Protein AF-0000000084576419 (afdb_homodimer)

Nearest PDB structures (foldseek):
  3lrx-assembly3_C  TM=3.810E-01  e=4.324E-01  Pyrococcus furiosus
  4z61-assembly1_A  TM=3.477E-01  e=2.524E-01  Daucus carota
  1fs2-assembly1_C  TM=5.404E-01  e=5.018E-02  Homo sapiens
  3lrx-assembly3_C  TM=4.026E-01  e=6.004E-01  Pyrococcus furiosus

Structure (mmCIF, N/CA/C/O backbone):
data_AF-0000000084576419-model_v1
#
loop_
_entity.id
_entity.type
_entity.pdbx_description
1 polymer 'F-box domain-containing protein'
#
loop_
_atom_site.group_PDB
_atom_site.id
_atom_site.type_symbol
_atom_site.label_atom_id
_atom_site.label_alt_id
_atom_site.label_comp_id
_atom_site.label_asym_id
_atom_site.label_entity_id
_atom_site.label_seq_id
_atom_site.pdbx_PDB_ins_code
_atom_site.Cartn_x
_atom_site.Cartn_y
_atom_site.Cartn_z
_atom_site.occupancy
_atom_site.B_iso_or_equiv
_atom_site.auth_seq_id
_atom_site.auth_comp_id
_atom_site.auth_asym_id
_atom_site.auth_atom_id
_atom_site.pdbx_PDB_model_num
ATOM 1 N N . MET A 1 1 ? -17.328 -4.621 9.688 1 38.22 1 MET A N 1
ATOM 2 C CA . MET A 1 1 ? -16.094 -3.848 9.555 1 38.22 1 MET A CA 1
ATOM 3 C C . MET A 1 1 ? -15.039 -4.633 8.773 1 38.22 1 MET A C 1
ATOM 5 O O . MET A 1 1 ? -14.773 -5.797 9.078 1 38.22 1 MET A O 1
ATOM 9 N N . MET A 1 2 ? -14.953 -4.379 7.578 1 54.22 2 MET A N 1
ATOM 10 C CA . MET A 1 2 ? -13.977 -5.129 6.793 1 54.22 2 MET A CA 1
ATOM 11 C C . MET A 1 2 ? -12.609 -5.109 7.465 1 54.22 2 MET A C 1
ATOM 13 O O . MET A 1 2 ? -12.117 -4.047 7.844 1 54.22 2 MET A O 1
ATOM 17 N N . ILE A 1 3 ? -12.352 -6.145 8.156 1 64.31 3 ILE A N 1
ATOM 18 C CA . ILE A 1 3 ? -11.07 -6.246 8.852 1 64.31 3 ILE A CA 1
ATOM 19 C C . ILE A 1 3 ? -9.93 -5.902 7.898 1 64.31 3 ILE A C 1
ATOM 21 O O . ILE A 1 3 ? -9.898 -6.387 6.762 1 64.31 3 ILE A O 1
ATOM 25 N N . GLY A 1 4 ? -9.242 -4.82 8.25 1 76.06 4 GLY A N 1
ATOM 26 C CA . GLY A 1 4 ? -8.086 -4.422 7.461 1 76.06 4 GLY A CA 1
ATOM 27 C C . GLY A 1 4 ? -7.07 -5.535 7.289 1 76.06 4 GLY A C 1
ATOM 28 O O . GLY A 1 4 ? -6.918 -6.387 8.172 1 76.06 4 GLY A O 1
ATOM 29 N N . PHE A 1 5 ? -6.543 -5.867 6.207 1 81.94 5 PHE A N 1
ATOM 30 C CA . PHE A 1 5 ? -5.559 -6.891 5.871 1 81.94 5 PHE A CA 1
ATOM 31 C C . PHE A 1 5 ? -4.473 -6.965 6.938 1 81.94 5 PHE A C 1
ATOM 33 O O . PHE A 1 5 ? -4.098 -8.055 7.375 1 81.94 5 PHE A O 1
ATOM 40 N N . LEU A 1 6 ? -4.02 -5.766 7.449 1 81.88 6 LEU A N 1
ATOM 41 C CA . LEU A 1 6 ? -2.918 -5.75 8.406 1 81.88 6 LEU A CA 1
ATOM 42 C C . LEU A 1 6 ? -3.412 -6.09 9.805 1 81.88 6 LEU A C 1
ATOM 44 O O . LEU A 1 6 ? -2.609 -6.316 10.711 1 81.88 6 LEU A O 1
ATOM 48 N N . ALA A 1 7 ? -4.754 -6.074 9.906 1 80.5 7 ALA A N 1
ATOM 49 C CA . ALA A 1 7 ? -5.324 -6.473 11.188 1 80.5 7 ALA A CA 1
ATOM 50 C C . ALA A 1 7 ? -5.34 -7.992 11.336 1 80.5 7 ALA A C 1
ATOM 52 O O . ALA A 1 7 ? -5.504 -8.516 12.438 1 80.5 7 ALA A O 1
ATOM 53 N N . LEU A 1 8 ? -5.195 -8.773 10.266 1 83.5 8 LEU A N 1
ATOM 54 C CA . LEU A 1 8 ? -5.141 -10.234 10.289 1 83.5 8 LEU A CA 1
ATOM 55 C C . LEU A 1 8 ? -3.822 -10.719 10.883 1 83.5 8 LEU A C 1
ATOM 57 O O . LEU A 1 8 ? -2.789 -10.062 10.734 1 83.5 8 LEU A O 1
ATOM 61 N N . PRO A 1 9 ? -3.971 -11.82 11.688 1 87.94 9 PRO A N 1
ATOM 62 C CA . PRO A 1 9 ? -2.719 -12.398 12.18 1 87.94 9 PRO A CA 1
ATOM 63 C C . PRO A 1 9 ? -1.703 -12.648 11.07 1 87.94 9 PRO A C 1
ATOM 65 O O . PRO A 1 9 ? -2.086 -12.906 9.922 1 87.94 9 PRO A O 1
ATOM 68 N N . VAL A 1 10 ? -0.407 -12.523 11.43 1 90.06 10 VAL A N 1
ATOM 69 C CA . VAL A 1 10 ? 0.683 -12.625 10.461 1 90.06 10 VAL A CA 1
ATOM 70 C C . VAL A 1 10 ? 0.643 -13.984 9.766 1 90.06 10 VAL A C 1
ATOM 72 O O . VAL A 1 10 ? 0.92 -14.086 8.57 1 90.06 10 VAL A O 1
ATOM 75 N N . GLU A 1 11 ? 0.285 -15.086 10.43 1 90.88 11 GLU A N 1
ATOM 76 C CA . GLU A 1 11 ? 0.257 -16.438 9.875 1 90.88 11 GLU A CA 1
ATOM 77 C C . GLU A 1 11 ? -0.718 -16.531 8.703 1 90.88 11 GLU A C 1
ATOM 79 O O . GLU A 1 11 ? -0.43 -17.188 7.699 1 90.88 11 GLU A O 1
ATOM 84 N N . LEU A 1 12 ? -1.815 -15.961 8.875 1 91.56 12 LEU A N 1
ATOM 85 C CA . LEU A 1 12 ? -2.814 -15.961 7.809 1 91.56 12 LEU A CA 1
ATOM 86 C C . LEU A 1 12 ? -2.359 -15.102 6.633 1 91.56 12 LEU A C 1
ATOM 88 O O . LEU A 1 12 ? -2.586 -15.453 5.473 1 91.56 12 LEU A O 1
ATOM 92 N N . ARG A 1 13 ? -1.719 -13.844 6.945 1 91 13 ARG A N 1
ATOM 93 C CA . ARG A 1 13 ? -1.237 -12.977 5.879 1 91 13 ARG A CA 1
ATOM 94 C C . ARG A 1 13 ? -0.204 -13.688 5.012 1 91 13 ARG A C 1
ATOM 96 O O . ARG A 1 13 ? -0.234 -13.586 3.785 1 91 13 ARG A O 1
ATOM 103 N N . LEU A 1 14 ? 0.625 -14.414 5.648 1 93.44 14 LEU A N 1
ATOM 104 C CA . LEU A 1 14 ? 1.636 -15.164 4.906 1 93.44 14 LEU A CA 1
ATOM 105 C C . LEU A 1 14 ? 0.986 -16.172 3.967 1 93.44 14 LEU A C 1
ATOM 107 O O . LEU A 1 14 ? 1.435 -16.344 2.832 1 93.44 14 LEU A O 1
ATOM 111 N N . HIS A 1 15 ? -0.087 -16.859 4.406 1 92.81 15 HIS A N 1
ATOM 112 C CA . HIS A 1 15 ? -0.816 -17.797 3.57 1 92.81 15 HIS A CA 1
ATOM 113 C C . HIS A 1 15 ? -1.45 -17.109 2.371 1 92.81 15 HIS A C 1
ATOM 115 O O . HIS A 1 15 ? -1.498 -17.672 1.275 1 92.81 15 HIS A O 1
ATOM 121 N N . ILE A 1 16 ? -1.924 -16.016 2.605 1 92.06 16 ILE A N 1
ATOM 122 C CA . ILE A 1 16 ? -2.535 -15.258 1.524 1 92.06 16 ILE A CA 1
ATOM 123 C C . ILE A 1 16 ? -1.481 -14.914 0.475 1 92.06 16 ILE A C 1
ATOM 125 O O . ILE A 1 16 ? -1.725 -15.047 -0.727 1 92.06 16 ILE A O 1
ATOM 129 N N . TYR A 1 17 ? -0.277 -14.391 0.999 1 93.94 17 TYR A N 1
ATOM 130 C CA . TYR A 1 17 ? 0.792 -14.102 0.049 1 93.94 17 TYR A CA 1
ATOM 131 C C . TYR A 1 17 ? 1.133 -15.336 -0.779 1 93.94 17 TYR A C 1
ATOM 133 O O . TYR A 1 17 ? 1.354 -15.234 -1.988 1 93.94 17 TYR A O 1
ATOM 141 N N . GLU A 1 18 ? 1.12 -16.453 -0.154 1 94.19 18 GLU A N 1
ATOM 142 C CA . GLU A 1 18 ? 1.39 -17.719 -0.843 1 94.19 18 GLU A CA 1
ATOM 143 C C . GLU A 1 18 ? 0.331 -18 -1.904 1 94.19 18 GLU A C 1
ATOM 145 O O . GLU A 1 18 ? 0.653 -18.453 -3.004 1 94.19 18 GLU A O 1
ATOM 150 N N . HIS A 1 19 ? -0.848 -17.828 -1.563 1 92.5 19 HIS A N 1
ATOM 151 C CA . HIS A 1 19 ? -1.946 -18.047 -2.496 1 92.5 19 HIS A CA 1
ATOM 152 C C . HIS A 1 19 ? -1.848 -17.109 -3.697 1 92.5 19 HIS A C 1
ATOM 154 O O . HIS A 1 19 ? -2.119 -17.516 -4.828 1 92.5 19 HIS A O 1
ATOM 160 N N . VAL A 1 20 ? -1.539 -15.883 -3.434 1 91.19 20 VAL A N 1
ATOM 161 C CA . VAL A 1 20 ? -1.366 -14.914 -4.516 1 91.19 20 VAL A CA 1
ATOM 162 C C . VAL A 1 20 ? -0.257 -15.383 -5.453 1 91.19 20 VAL A C 1
ATOM 164 O O . VAL A 1 20 ? -0.416 -15.352 -6.676 1 91.19 20 VAL A O 1
ATOM 167 N N . LEU A 1 21 ? 0.826 -15.781 -4.863 1 93.62 21 LEU A N 1
ATOM 168 C CA . LEU A 1 21 ? 1.936 -16.281 -5.668 1 93.62 21 LEU A CA 1
ATOM 169 C C . LEU A 1 21 ? 1.507 -17.469 -6.504 1 93.62 21 LEU A C 1
ATOM 171 O O . LEU A 1 21 ? 1.809 -17.547 -7.699 1 93.62 21 LEU A O 1
ATOM 175 N N . ALA A 1 22 ? 0.804 -18.406 -5.934 1 93.06 22 ALA A N 1
ATOM 176 C CA . ALA A 1 22 ? 0.341 -19.609 -6.625 1 93.06 22 ALA A CA 1
ATOM 177 C C . ALA A 1 22 ? -0.535 -19.25 -7.82 1 93.06 22 ALA A C 1
ATOM 179 O O . ALA A 1 22 ? -0.404 -19.844 -8.891 1 93.06 22 ALA A O 1
ATOM 180 N N . GLU A 1 23 ? -1.354 -18.344 -7.602 1 90.75 23 GLU A N 1
ATOM 181 C CA . GLU A 1 23 ? -2.23 -17.906 -8.68 1 90.75 23 GLU A CA 1
ATOM 182 C C . GLU A 1 23 ? -1.431 -17.312 -9.836 1 90.75 23 GLU A C 1
ATOM 184 O O . GLU A 1 23 ? -1.752 -17.531 -11 1 90.75 23 GLU A O 1
ATOM 189 N N . CYS A 1 24 ? -0.4 -16.578 -9.484 1 90.44 24 CYS A N 1
ATOM 190 C CA . CYS A 1 24 ? 0.416 -15.922 -10.5 1 90.44 24 CYS A CA 1
ATOM 191 C C . CYS A 1 24 ? 1.28 -16.938 -11.25 1 90.44 24 CYS A C 1
ATOM 193 O O . CYS A 1 24 ? 1.715 -16.672 -12.367 1 90.44 24 CYS A O 1
ATOM 195 N N . GLN A 1 25 ? 1.458 -18.047 -10.625 1 91.81 25 GLN A N 1
ATOM 196 C CA . GLN A 1 25 ? 2.311 -19.078 -11.219 1 91.81 25 GLN A CA 1
ATOM 197 C C . GLN A 1 25 ? 1.509 -20 -12.125 1 91.81 25 GLN A C 1
ATOM 199 O O . GLN A 1 25 ? 2.078 -20.844 -12.82 1 91.81 25 GLN A O 1
ATOM 204 N N . THR A 1 26 ? 0.28 -19.906 -12.102 1 89.94 26 THR A N 1
ATOM 205 C CA . THR A 1 26 ? -0.563 -20.812 -12.852 1 89.94 26 THR A CA 1
ATOM 206 C C . THR A 1 26 ? -0.332 -20.656 -14.352 1 89.94 26 THR A C 1
ATOM 208 O O . THR A 1 26 ? -0.32 -19.547 -14.867 1 89.94 26 THR A O 1
ATOM 211 N N . VAL A 1 27 ? -0.046 -21.797 -15.055 1 90.25 27 VAL A N 1
ATOM 212 C CA . VAL A 1 27 ? 0.16 -21.797 -16.5 1 90.25 27 VAL A CA 1
ATOM 213 C C . VAL A 1 27 ? -1.171 -22.031 -17.203 1 90.25 27 VAL A C 1
ATOM 215 O O . VAL A 1 27 ? -1.899 -22.969 -16.875 1 90.25 27 VAL A O 1
ATOM 218 N N . ARG A 1 28 ? -1.479 -21.141 -18.078 1 81.94 28 ARG A N 1
ATOM 219 C CA . ARG A 1 28 ? -2.68 -21.281 -18.906 1 81.94 28 ARG A CA 1
ATOM 220 C C . ARG A 1 28 ? -2.324 -21.375 -20.375 1 81.94 28 ARG A C 1
ATOM 222 O O . ARG A 1 28 ? -1.687 -20.469 -20.922 1 81.94 28 ARG A O 1
ATOM 229 N N . ARG A 1 29 ? -2.686 -22.453 -21.062 1 80 29 ARG A N 1
ATOM 230 C CA . ARG A 1 29 ? -2.459 -22.656 -22.5 1 80 29 ARG A CA 1
ATOM 231 C C . ARG A 1 29 ? -0.977 -22.562 -22.828 1 80 29 ARG A C 1
ATOM 233 O O . ARG A 1 29 ? -0.596 -21.875 -23.781 1 80 29 ARG A O 1
ATOM 240 N N . ARG A 1 30 ? -0.168 -23.016 -21.969 1 81.06 30 ARG A N 1
ATOM 241 C CA . ARG A 1 30 ? 1.275 -23.141 -22.156 1 81.06 30 ARG A CA 1
ATOM 242 C C . ARG A 1 30 ? 1.929 -21.75 -22.219 1 81.06 30 ARG A C 1
ATOM 244 O O . ARG A 1 30 ? 3.006 -21.609 -22.797 1 81.06 30 ARG A O 1
ATOM 251 N N . THR A 1 31 ? 1.166 -20.766 -21.703 1 88.88 31 THR A N 1
ATOM 252 C CA . THR A 1 31 ? 1.735 -19.422 -21.688 1 88.88 31 THR A CA 1
ATOM 253 C C . THR A 1 31 ? 2.523 -19.172 -20.406 1 88.88 31 THR A C 1
ATOM 255 O O . THR A 1 31 ? 2.041 -19.469 -19.312 1 88.88 31 THR A O 1
ATOM 258 N N . GLN A 1 32 ? 3.652 -18.75 -20.609 1 93.62 32 GLN A N 1
ATOM 259 C CA . GLN A 1 32 ? 4.516 -18.469 -19.469 1 93.62 32 GLN A CA 1
ATOM 260 C C . GLN A 1 32 ? 3.953 -17.328 -18.625 1 93.62 32 GLN A C 1
ATOM 262 O O . GLN A 1 32 ? 3.619 -16.266 -19.156 1 93.62 32 GLN A O 1
ATOM 267 N N . PRO A 1 33 ? 3.834 -17.562 -17.312 1 93.31 33 PRO A N 1
ATOM 268 C CA . PRO A 1 33 ? 3.359 -16.484 -16.438 1 93.31 33 PRO A CA 1
ATOM 269 C C . PRO A 1 33 ? 4.324 -15.297 -16.375 1 93.31 33 PRO A C 1
ATOM 271 O O . PRO A 1 33 ? 5.516 -15.461 -16.641 1 93.31 33 PRO A O 1
ATOM 274 N N . SER A 1 34 ? 3.857 -14.133 -16.062 1 93.19 34 SER A N 1
ATOM 275 C CA . SER A 1 34 ? 4.676 -12.938 -15.906 1 93.19 34 SER A CA 1
ATOM 276 C C . SER A 1 34 ? 5.055 -12.719 -14.445 1 93.19 34 SER A C 1
ATOM 278 O O . SER A 1 34 ? 4.738 -13.539 -13.586 1 93.19 34 SER A O 1
ATOM 280 N N . ASN A 1 35 ? 5.785 -11.688 -14.203 1 93.38 35 ASN A N 1
ATOM 281 C CA . ASN A 1 35 ? 6.195 -11.328 -12.852 1 93.38 35 ASN A CA 1
ATOM 282 C C . ASN A 1 35 ? 5.203 -10.367 -12.195 1 93.38 35 ASN A C 1
ATOM 284 O O . ASN A 1 35 ? 5.594 -9.477 -11.445 1 93.38 35 ASN A O 1
ATOM 288 N N . ALA A 1 36 ? 3.936 -10.516 -12.484 1 89.94 36 ALA A N 1
ATOM 289 C CA . ALA A 1 36 ? 2.891 -9.625 -11.977 1 89.94 36 ALA A CA 1
ATOM 290 C C . ALA A 1 36 ? 2.838 -9.672 -10.445 1 89.94 36 ALA A C 1
ATOM 292 O O . ALA A 1 36 ? 2.436 -8.695 -9.812 1 89.94 36 ALA A O 1
ATOM 293 N N . HIS A 1 37 ? 3.318 -10.742 -9.875 1 90.62 37 HIS A N 1
ATOM 294 C CA . HIS A 1 37 ? 3.297 -10.906 -8.43 1 90.62 37 HIS A CA 1
ATOM 295 C C . HIS A 1 37 ? 4.215 -9.906 -7.742 1 90.62 37 HIS A C 1
ATOM 297 O O . HIS A 1 37 ? 4.062 -9.633 -6.551 1 90.62 37 HIS A O 1
ATOM 303 N N . LEU A 1 38 ? 5.133 -9.344 -8.461 1 91.81 38 LEU A N 1
ATOM 304 C CA . LEU A 1 38 ? 6.086 -8.414 -7.863 1 91.81 38 LEU A CA 1
ATOM 305 C C . LEU A 1 38 ? 5.52 -7 -7.84 1 91.81 38 LEU A C 1
ATOM 307 O O . LEU A 1 38 ? 6.086 -6.109 -7.199 1 91.81 38 LEU A O 1
ATOM 311 N N . ARG A 1 39 ? 4.422 -6.781 -8.531 1 88.62 39 ARG A N 1
ATOM 312 C CA . ARG A 1 39 ? 3.836 -5.449 -8.633 1 88.62 39 ARG A CA 1
ATOM 313 C C . ARG A 1 39 ? 3.51 -4.891 -7.25 1 88.62 39 ARG A C 1
ATOM 315 O O . ARG A 1 39 ? 3.662 -3.689 -7.008 1 88.62 39 ARG A O 1
ATOM 322 N N . LEU A 1 40 ? 3.049 -5.711 -6.398 1 88.38 40 LEU A N 1
ATOM 323 C CA . LEU A 1 40 ? 2.717 -5.293 -5.043 1 88.38 40 LEU A CA 1
ATOM 324 C C . LEU A 1 40 ? 3.934 -4.703 -4.34 1 88.38 40 LEU A C 1
ATOM 326 O O . LEU A 1 40 ? 3.842 -3.645 -3.713 1 88.38 40 LEU A O 1
ATOM 330 N N . LEU A 1 41 ? 5.012 -5.375 -4.461 1 90.38 41 LEU A N 1
ATOM 331 C CA . LEU A 1 41 ? 6.238 -4.914 -3.82 1 90.38 41 LEU A CA 1
ATOM 332 C C . LEU A 1 41 ? 6.723 -3.607 -4.441 1 90.38 41 LEU A C 1
ATOM 334 O O . LEU A 1 41 ? 7.152 -2.699 -3.729 1 90.38 41 LEU A O 1
ATOM 338 N N . HIS A 1 42 ? 6.582 -3.512 -5.734 1 90.31 42 HIS A N 1
ATOM 339 C CA . HIS A 1 42 ? 7 -2.303 -6.434 1 90.31 42 HIS A CA 1
ATOM 340 C C . HIS A 1 42 ? 6.152 -1.104 -6.02 1 90.31 42 HIS A C 1
ATOM 342 O O . HIS A 1 42 ? 6.676 -0.002 -5.836 1 90.31 42 HIS A O 1
ATOM 348 N N . THR A 1 43 ? 4.91 -1.338 -5.922 1 89.12 43 THR A N 1
ATOM 349 C CA . THR A 1 43 ? 4.004 -0.274 -5.504 1 89.12 43 THR A CA 1
ATOM 350 C C . THR A 1 43 ? 4.371 0.235 -4.113 1 89.12 43 THR A C 1
ATOM 352 O O . THR A 1 43 ? 4.449 1.444 -3.889 1 89.12 43 THR A O 1
ATOM 355 N N . CYS A 1 44 ? 4.57 -0.656 -3.178 1 90.81 44 CYS A N 1
ATOM 356 C CA . CYS A 1 44 ? 4.941 -0.281 -1.816 1 90.81 44 CYS A CA 1
ATOM 357 C C . CYS A 1 44 ? 6.258 0.488 -1.801 1 90.81 44 CYS A C 1
ATOM 359 O O . CYS A 1 44 ? 6.379 1.502 -1.11 1 90.81 44 CYS A O 1
ATOM 361 N N . LYS A 1 45 ? 7.164 0.071 -2.609 1 90.88 45 LYS A N 1
ATOM 362 C CA . LYS A 1 45 ? 8.461 0.734 -2.674 1 90.88 45 LYS A CA 1
ATOM 363 C C . LYS A 1 45 ? 8.336 2.135 -3.264 1 90.88 45 LYS A C 1
ATOM 365 O O . LYS A 1 45 ? 8.961 3.078 -2.777 1 90.88 45 LYS A O 1
ATOM 370 N N . GLN A 1 46 ? 7.57 2.217 -4.266 1 90.5 46 GLN A N 1
ATOM 371 C CA . GLN A 1 46 ? 7.379 3.51 -4.914 1 90.5 46 GLN A CA 1
ATOM 372 C C . GLN A 1 46 ? 6.699 4.5 -3.971 1 90.5 46 GLN A C 1
ATOM 374 O O . GLN A 1 46 ? 7.094 5.668 -3.9 1 90.5 46 GLN A O 1
ATOM 379 N N . ILE A 1 47 ? 5.699 4.09 -3.318 1 90.5 47 ILE A N 1
ATOM 380 C CA . ILE A 1 47 ? 4.996 4.949 -2.375 1 90.5 47 ILE A CA 1
ATOM 381 C C . ILE A 1 47 ? 5.957 5.41 -1.279 1 90.5 47 ILE A C 1
ATOM 383 O O . ILE A 1 47 ? 5.984 6.59 -0.923 1 90.5 47 ILE A O 1
ATOM 387 N N . GLU A 1 48 ? 6.727 4.551 -0.769 1 90.88 48 GLU A N 1
ATOM 388 C CA . GLU A 1 48 ? 7.691 4.906 0.267 1 90.88 48 GLU A CA 1
ATOM 389 C C . GLU A 1 48 ? 8.703 5.926 -0.248 1 90.88 48 GLU A C 1
ATOM 391 O O . GLU A 1 48 ? 9.047 6.875 0.458 1 90.88 48 GLU A O 1
ATOM 396 N N . ARG A 1 49 ? 9.109 5.73 -1.46 1 91 49 ARG A N 1
ATOM 397 C CA . ARG A 1 49 ? 10.109 6.609 -2.051 1 91 49 ARG A CA 1
ATOM 398 C C . ARG A 1 49 ? 9.531 8 -2.307 1 91 49 ARG A C 1
ATOM 400 O O . ARG A 1 49 ? 10.219 9.008 -2.113 1 91 49 ARG A O 1
ATOM 407 N N . GLU A 1 50 ? 8.305 8.055 -2.734 1 92.88 50 GLU A N 1
ATOM 408 C CA . GLU A 1 50 ? 7.68 9.328 -3.088 1 92.88 50 GLU A CA 1
ATOM 409 C C . GLU A 1 50 ? 7.133 10.039 -1.854 1 92.88 50 GLU A C 1
ATOM 411 O O . GLU A 1 50 ? 7.363 11.234 -1.669 1 92.88 50 GLU A O 1
ATOM 416 N N . ALA A 1 51 ? 6.375 9.391 -1.01 1 93.12 51 ALA A N 1
ATOM 417 C CA . ALA A 1 51 ? 5.68 9.977 0.131 1 93.12 51 ALA A CA 1
ATOM 418 C C . ALA A 1 51 ? 6.621 10.148 1.32 1 93.12 51 ALA A C 1
ATOM 420 O O . ALA A 1 51 ? 6.414 11.023 2.164 1 93.12 51 ALA A O 1
ATOM 421 N N . GLY A 1 52 ? 7.66 9.312 1.415 1 93.19 52 GLY A N 1
ATOM 422 C CA . GLY A 1 52 ? 8.562 9.297 2.555 1 93.19 52 GLY A CA 1
ATOM 423 C C . GLY A 1 52 ? 9.133 10.664 2.879 1 93.19 52 GLY A C 1
ATOM 424 O O . GLY A 1 52 ? 8.898 11.203 3.965 1 93.19 52 GLY A O 1
ATOM 425 N N . PRO A 1 53 ? 9.812 11.258 1.938 1 93.12 53 PRO A N 1
ATOM 426 C CA . PRO A 1 53 ? 10.414 12.562 2.189 1 93.12 53 PRO A CA 1
ATOM 427 C C . PRO A 1 53 ? 9.383 13.625 2.57 1 93.12 53 PRO A C 1
ATOM 429 O O . PRO A 1 53 ? 9.695 14.555 3.32 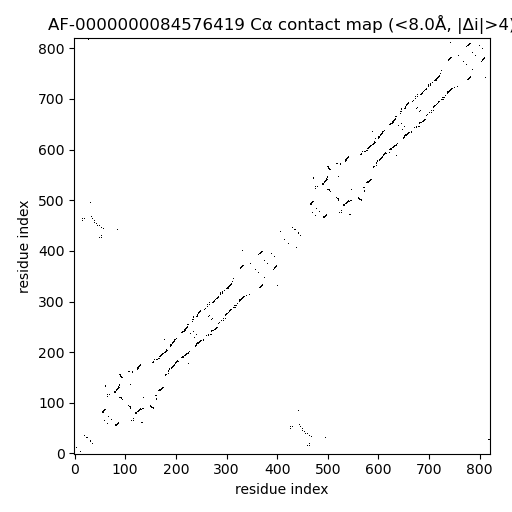1 93.12 53 PRO A O 1
ATOM 432 N N . ILE A 1 54 ? 8.18 13.586 2.104 1 94.38 54 ILE A N 1
ATOM 433 C CA . ILE A 1 54 ? 7.133 14.57 2.371 1 94.38 54 ILE A CA 1
ATOM 434 C C . ILE A 1 54 ? 6.539 14.328 3.756 1 94.38 54 ILE A C 1
ATOM 436 O O . ILE A 1 54 ? 6.449 15.242 4.57 1 94.38 54 ILE A O 1
ATOM 440 N N . LEU A 1 55 ? 6.191 13.109 4.051 1 93.88 55 LEU A N 1
ATOM 441 C CA . LEU A 1 55 ? 5.477 12.781 5.281 1 93.88 55 LEU A CA 1
ATOM 442 C C . LEU A 1 55 ? 6.414 12.828 6.48 1 93.88 55 LEU A C 1
ATOM 444 O O . LEU A 1 55 ? 5.977 13.094 7.605 1 93.88 55 LEU A O 1
ATOM 448 N N . LYS A 1 56 ? 7.691 12.648 6.254 1 93.56 56 LYS A N 1
ATOM 449 C CA . LYS A 1 56 ? 8.656 12.609 7.348 1 93.56 56 LYS A CA 1
ATOM 450 C C . LYS A 1 56 ? 9.109 14.016 7.73 1 93.56 56 LYS A C 1
ATOM 452 O O . LYS A 1 56 ? 9.82 14.195 8.719 1 93.56 56 LYS A O 1
ATOM 457 N N . ARG A 1 57 ? 8.648 15.008 7 1 94.94 57 ARG A N 1
ATOM 458 C CA . ARG A 1 57 ? 8.953 16.406 7.32 1 94.94 57 ARG A CA 1
ATOM 459 C C . ARG A 1 57 ? 8.219 16.844 8.578 1 94.94 57 ARG A C 1
ATOM 461 O O . ARG A 1 57 ? 8.555 17.875 9.164 1 94.94 57 ARG A O 1
ATOM 468 N N . TYR A 1 58 ? 7.316 16.141 9 1 96 58 TYR A N 1
ATOM 469 C CA . TYR A 1 58 ? 6.469 16.5 10.133 1 96 58 TYR A CA 1
ATOM 470 C C . TYR A 1 58 ? 6.477 15.398 11.188 1 96 58 TYR A C 1
ATOM 472 O O . TYR A 1 58 ? 6.488 14.211 10.852 1 96 58 TYR A O 1
ATOM 480 N N . ILE A 1 59 ? 6.453 15.758 12.461 1 95.81 59 ILE A N 1
ATOM 481 C CA . ILE A 1 59 ? 6.367 14.789 13.547 1 95.81 59 ILE A CA 1
ATOM 482 C C . ILE A 1 59 ? 5.555 15.375 14.703 1 95.81 59 ILE A C 1
ATOM 484 O O . ILE A 1 59 ? 5.543 16.594 14.906 1 95.81 59 ILE A O 1
ATOM 488 N N . SER A 1 60 ? 4.793 14.602 15.32 1 96.56 60 SER A N 1
ATOM 489 C CA . SER A 1 60 ? 4.039 14.969 16.516 1 96.56 60 SER A CA 1
ATOM 490 C C . SER A 1 60 ? 4.484 14.148 17.719 1 96.56 60 SER A C 1
ATOM 492 O O . SER A 1 60 ? 4.371 12.922 17.719 1 96.56 60 SER A O 1
ATOM 494 N N . LEU A 1 61 ? 5.027 14.781 18.719 1 95.69 61 LEU A N 1
ATOM 495 C CA . LEU A 1 61 ? 5.488 14.125 19.938 1 95.69 61 LEU A CA 1
ATOM 496 C C . LEU A 1 61 ? 4.555 14.43 21.109 1 95.69 61 LEU A C 1
ATOM 498 O O . LEU A 1 61 ? 4.664 15.492 21.734 1 95.69 61 LEU A O 1
ATOM 502 N N . LEU A 1 62 ? 3.74 13.516 21.5 1 92.38 62 LEU A N 1
ATOM 503 C CA . LEU A 1 62 ? 2.639 13.727 22.422 1 92.38 62 LEU A CA 1
ATOM 504 C C . LEU A 1 62 ? 3.109 13.57 23.875 1 92.38 62 LEU A C 1
ATOM 506 O O . LEU A 1 62 ? 2.539 14.18 24.781 1 92.38 62 LEU A O 1
ATOM 510 N N . HIS A 1 63 ? 4.066 12.672 24.125 1 91.06 63 HIS A N 1
ATOM 511 C CA . HIS A 1 63 ? 4.516 12.398 25.484 1 91.06 63 HIS A CA 1
ATOM 512 C C . HIS A 1 63 ? 5.969 11.93 25.484 1 91.06 63 HIS A C 1
ATOM 514 O O . HIS A 1 63 ? 6.562 11.703 24.438 1 91.06 63 HIS A O 1
ATOM 520 N N . GLU A 1 64 ? 6.445 11.773 26.672 1 90.69 64 GLU A N 1
ATOM 521 C CA . GLU A 1 64 ? 7.867 11.516 26.875 1 90.69 64 GLU A CA 1
ATOM 522 C C . GLU A 1 64 ? 8.281 10.188 26.25 1 90.69 64 GLU A C 1
ATOM 524 O O . GLU A 1 64 ? 9.391 10.055 25.734 1 90.69 64 GLU A O 1
ATOM 529 N N . HIS A 1 65 ? 7.43 9.211 26.328 1 89.25 65 HIS A N 1
ATOM 530 C CA . HIS A 1 65 ? 7.766 7.914 25.766 1 89.25 65 HIS A CA 1
ATOM 531 C C . HIS A 1 65 ? 8.047 8.023 24.266 1 89.25 65 HIS A C 1
ATOM 533 O O . HIS A 1 65 ? 8.969 7.383 23.75 1 89.25 65 HIS A O 1
ATOM 539 N N . GLN A 1 66 ? 7.277 8.742 23.578 1 90.5 66 GLN A N 1
ATOM 540 C CA . GLN A 1 66 ? 7.484 8.945 22.141 1 90.5 66 GLN A CA 1
ATOM 541 C C . GLN A 1 66 ? 8.797 9.672 21.875 1 90.5 66 GLN A C 1
ATOM 543 O O . GLN A 1 66 ? 9.516 9.336 20.938 1 90.5 66 GLN A O 1
ATOM 548 N N . ILE A 1 67 ? 9.047 10.617 22.688 1 92.94 67 ILE A N 1
ATOM 549 C CA . ILE A 1 67 ? 10.281 11.375 22.562 1 92.94 67 ILE A CA 1
ATOM 550 C C . ILE A 1 67 ? 11.477 10.438 22.734 1 92.94 67 ILE A C 1
ATOM 552 O O . ILE A 1 67 ? 12.391 10.422 21.891 1 92.94 67 ILE A O 1
ATOM 556 N N . GLN A 1 68 ? 11.422 9.609 23.688 1 90.81 68 GLN A N 1
ATOM 557 C CA . GLN A 1 68 ? 12.523 8.688 23.969 1 90.81 68 GLN A CA 1
ATOM 558 C C . GLN A 1 68 ? 12.672 7.66 22.844 1 90.81 68 GLN A C 1
ATOM 560 O O . GLN A 1 68 ? 13.789 7.328 22.453 1 90.81 68 GLN A O 1
ATOM 565 N N . THR A 1 69 ? 11.562 7.191 22.469 1 91 69 THR A N 1
ATOM 566 C CA . THR A 1 69 ? 11.594 6.211 21.391 1 91 69 THR A CA 1
ATOM 567 C C . THR A 1 69 ? 12.219 6.82 20.141 1 91 69 THR A C 1
ATOM 569 O O . THR A 1 69 ? 13.016 6.172 19.453 1 91 69 THR A O 1
ATOM 572 N N . LEU A 1 70 ? 11.812 8 19.812 1 91.75 70 LEU A N 1
ATOM 573 C CA . LEU A 1 70 ? 12.359 8.695 18.656 1 91.75 70 LEU A CA 1
ATOM 574 C C . LEU A 1 70 ? 13.875 8.852 18.781 1 91.75 70 LEU A C 1
ATOM 576 O O . LEU A 1 70 ? 14.609 8.656 17.812 1 91.75 70 LEU A O 1
ATOM 580 N N . LEU A 1 71 ? 14.305 9.211 19.922 1 92.62 71 LEU A N 1
ATOM 581 C CA . LEU A 1 71 ? 15.727 9.438 20.156 1 92.62 71 LEU A CA 1
ATOM 582 C C . LEU A 1 71 ? 16.5 8.133 20.094 1 92.62 71 LEU A C 1
ATOM 584 O O . LEU A 1 71 ? 17.641 8.102 19.625 1 92.62 71 LEU A O 1
ATOM 588 N N . LEU A 1 72 ? 15.914 7.09 20.531 1 91.06 72 LEU A N 1
ATOM 589 C CA . LEU A 1 72 ? 16.578 5.789 20.562 1 91.06 72 LEU A CA 1
ATOM 590 C C . LEU A 1 72 ? 16.594 5.164 19.172 1 91.06 72 LEU A C 1
ATOM 592 O O . LEU A 1 72 ? 17.609 4.574 18.766 1 91.06 72 LEU A O 1
ATOM 596 N N . ARG A 1 73 ? 15.523 5.32 18.484 1 85.81 73 ARG A N 1
ATOM 597 C CA . ARG A 1 73 ? 15.367 4.566 17.25 1 85.81 73 ARG A CA 1
ATOM 598 C C . ARG A 1 73 ? 15.586 5.457 16.031 1 85.81 73 ARG A C 1
ATOM 600 O O . ARG A 1 73 ? 15.812 4.965 14.922 1 85.81 73 ARG A O 1
ATOM 607 N N . GLY A 1 74 ? 15.445 6.684 16.266 1 83.19 74 GLY A N 1
ATOM 608 C CA . GLY A 1 74 ? 15.5 7.59 15.133 1 83.19 74 GLY A CA 1
ATOM 609 C C . GLY A 1 74 ? 16.922 7.836 14.641 1 83.19 74 GLY A C 1
ATOM 610 O O . GLY A 1 74 ? 17.828 8.07 15.438 1 83.19 74 GLY A O 1
ATOM 611 N N . HIS A 1 75 ? 17.078 7.652 13.336 1 84.88 75 HIS A N 1
ATOM 612 C CA . HIS A 1 75 ? 18.359 8.008 12.719 1 84.88 75 HIS A CA 1
ATOM 613 C C . HIS A 1 75 ? 18.531 9.523 12.641 1 84.88 75 HIS A C 1
ATOM 615 O O . HIS A 1 75 ? 17.547 10.25 12.469 1 84.88 75 HIS A O 1
ATOM 621 N N . HIS A 1 76 ? 19.703 9.969 12.711 1 87.31 76 HIS A N 1
ATOM 622 C CA . HIS A 1 76 ? 20.031 11.391 12.688 1 87.31 76 HIS A CA 1
ATOM 623 C C . HIS A 1 76 ? 19.562 12.047 11.398 1 87.31 76 HIS A C 1
ATOM 625 O O . HIS A 1 76 ? 19.062 13.18 11.414 1 87.31 76 HIS A O 1
ATOM 631 N N . SER A 1 77 ? 19.625 11.273 10.43 1 88.5 77 SER A N 1
ATOM 632 C CA . SER A 1 77 ? 19.25 11.836 9.133 1 88.5 77 SER A CA 1
ATOM 633 C C . SER A 1 77 ? 17.75 12.109 9.055 1 88.5 77 SER A C 1
ATOM 635 O O . SER A 1 77 ? 17.328 13.07 8.414 1 88.5 77 SER A O 1
ATOM 637 N N . VAL A 1 78 ? 17 11.297 9.781 1 86.19 78 VAL A N 1
ATOM 638 C CA . VAL A 1 78 ? 15.555 11.453 9.766 1 86.19 78 VAL A CA 1
ATOM 639 C C . VAL A 1 78 ? 15.164 12.688 10.57 1 86.19 78 VAL A C 1
ATOM 641 O O . VAL A 1 78 ? 14.352 13.5 10.117 1 86.19 78 VAL A O 1
ATOM 644 N N . LEU A 1 79 ? 15.75 12.875 11.672 1 92.5 79 LEU A N 1
ATOM 645 C CA . LEU A 1 79 ? 15.43 14 12.547 1 92.5 79 LEU A CA 1
ATOM 646 C C . LEU A 1 79 ? 15.867 15.312 11.906 1 92.5 79 LEU A C 1
ATOM 648 O O . LEU A 1 79 ? 15.195 16.344 12.062 1 92.5 79 LEU A O 1
ATOM 652 N N . ALA A 1 80 ? 16.953 15.242 11.141 1 94.19 80 ALA A N 1
ATOM 653 C CA . ALA A 1 80 ? 17.5 16.453 10.508 1 94.19 80 ALA A CA 1
ATOM 654 C C . ALA A 1 80 ? 16.562 16.953 9.414 1 94.19 80 ALA A C 1
ATOM 656 O O . ALA A 1 80 ? 16.625 18.125 9.031 1 94.19 80 ALA A O 1
ATOM 657 N N . ARG A 1 81 ? 15.664 16.125 8.992 1 92.88 81 ARG A N 1
ATOM 658 C CA . ARG A 1 81 ? 14.797 16.5 7.879 1 92.88 81 ARG A CA 1
ATOM 659 C C . ARG A 1 81 ? 13.469 17.047 8.383 1 92.88 81 ARG A C 1
ATOM 661 O O . ARG A 1 81 ? 12.672 17.578 7.598 1 92.88 81 ARG A O 1
ATOM 668 N N . VAL A 1 82 ? 13.195 16.984 9.656 1 95.81 82 VAL A N 1
ATOM 669 C CA . VAL A 1 82 ? 11.93 17.453 10.211 1 95.81 82 VAL A CA 1
ATOM 670 C C . VAL A 1 82 ? 11.852 18.969 10.133 1 95.81 82 VAL A C 1
ATOM 672 O O . VAL A 1 82 ? 12.711 19.672 10.672 1 95.81 82 VAL A O 1
ATOM 675 N N . GLU A 1 83 ? 10.844 19.469 9.461 1 97 83 GLU A N 1
ATOM 676 C CA . GLU A 1 83 ? 10.648 20.906 9.289 1 97 83 GLU A CA 1
ATOM 677 C C . GLU A 1 83 ? 9.516 21.422 10.164 1 97 83 GLU A C 1
ATOM 679 O O . GLU A 1 83 ? 9.453 22.609 10.484 1 97 83 GLU A O 1
ATOM 684 N N . TRP A 1 84 ? 8.586 20.578 10.516 1 97.25 84 TRP A N 1
ATOM 685 C CA . TRP A 1 84 ? 7.398 20.906 11.297 1 97.25 84 TRP A CA 1
ATOM 686 C C . TRP A 1 84 ? 7.227 19.938 12.461 1 97.25 84 TRP A C 1
ATOM 688 O O . TRP A 1 84 ? 7.23 18.719 12.266 1 97.25 84 TRP A O 1
ATOM 698 N N . ALA A 1 85 ? 7.062 20.438 13.625 1 97.75 85 ALA A N 1
ATOM 699 C CA . ALA A 1 85 ? 6.91 19.562 14.789 1 97.75 85 ALA A CA 1
ATOM 700 C C . ALA A 1 85 ? 5.777 20.047 15.688 1 97.75 85 ALA A C 1
ATOM 702 O O . ALA A 1 85 ? 5.605 21.25 15.891 1 97.75 85 ALA A O 1
ATOM 703 N N . ASP A 1 86 ? 4.926 19.219 16.047 1 97.5 86 ASP A N 1
ATOM 704 C CA . ASP A 1 86 ? 3.998 19.406 17.156 1 97.5 86 ASP A CA 1
ATOM 705 C C . ASP A 1 86 ? 4.512 18.719 18.422 1 97.5 86 ASP A C 1
ATOM 707 O O . ASP A 1 86 ? 4.848 17.531 18.406 1 97.5 86 ASP A O 1
ATOM 711 N N . VAL A 1 87 ? 4.605 19.453 19.531 1 96.94 87 VAL A N 1
ATOM 712 C CA . VAL A 1 87 ? 5.195 18.859 20.719 1 96.94 87 VAL A CA 1
ATOM 713 C C . VAL A 1 87 ? 4.355 19.219 21.938 1 96.94 87 VAL A C 1
ATOM 715 O O . VAL A 1 87 ? 3.66 20.234 21.953 1 96.94 87 VAL A O 1
ATOM 718 N N . ALA A 1 88 ? 4.383 18.328 22.875 1 95.06 88 ALA A N 1
ATOM 719 C CA . ALA A 1 88 ? 3.865 18.625 24.219 1 95.06 88 ALA A CA 1
ATOM 720 C C . ALA A 1 88 ? 4.996 18.953 25.188 1 95.06 88 ALA A C 1
ATOM 722 O O . ALA A 1 88 ? 5.859 18.125 25.453 1 95.06 88 ALA A O 1
ATOM 723 N N . ASN A 1 89 ? 4.996 20.141 25.688 1 93.81 89 ASN A N 1
ATOM 724 C CA . ASN A 1 89 ? 6.098 20.625 26.516 1 93.81 89 ASN A CA 1
ATOM 725 C C . ASN A 1 89 ? 5.785 20.484 28 1 93.81 89 ASN A C 1
ATOM 727 O O . ASN A 1 89 ? 4.828 21.078 28.5 1 93.81 89 ASN A O 1
ATOM 731 N N . ASP A 1 90 ? 6.535 19.75 28.703 1 89.38 90 ASP A N 1
ATOM 732 C CA . ASP A 1 90 ? 6.406 19.578 30.141 1 89.38 90 ASP A CA 1
ATOM 733 C C . ASP A 1 90 ? 6.715 20.875 30.875 1 89.38 90 ASP A C 1
ATOM 735 O O . ASP A 1 90 ? 6.066 21.188 31.875 1 89.38 90 ASP A O 1
ATOM 739 N N . GLY A 1 91 ? 7.594 21.703 30.438 1 90.06 91 GLY A N 1
ATOM 740 C CA . GLY A 1 91 ? 7.891 23.031 30.953 1 90.06 91 GLY A CA 1
ATOM 741 C C . GLY A 1 91 ? 8.758 23.016 32.188 1 90.06 91 GLY A C 1
ATOM 742 O O . GLY A 1 91 ? 9.211 24.062 32.656 1 90.06 91 GLY A O 1
ATOM 743 N N . ARG A 1 92 ? 9.078 21.812 32.875 1 89.06 92 ARG A N 1
ATOM 744 C CA . ARG A 1 92 ? 9.82 21.734 34.125 1 89.06 92 ARG A CA 1
ATOM 745 C C . ARG A 1 92 ? 11.32 21.656 33.875 1 89.06 92 ARG A C 1
ATOM 747 O O . ARG A 1 92 ? 11.758 20.984 32.938 1 89.06 92 ARG A O 1
ATOM 754 N N . VAL A 1 93 ? 11.984 22.422 34.688 1 89.31 93 VAL A N 1
ATOM 755 C CA . VAL A 1 93 ? 13.438 22.438 34.594 1 89.31 93 VAL A CA 1
ATOM 756 C C . VAL A 1 93 ? 14.031 22.297 36 1 89.31 93 VAL A C 1
ATOM 758 O O . VAL A 1 93 ? 13.406 22.688 37 1 89.31 93 VAL A O 1
ATOM 761 N N . PHE A 1 94 ? 15.227 21.719 36.094 1 85.94 94 PHE A N 1
ATOM 762 C CA . PHE A 1 94 ? 15.984 21.672 37.344 1 85.94 94 PHE A CA 1
ATOM 763 C C . PHE A 1 94 ? 16.891 22.891 37.469 1 85.94 94 PHE A C 1
ATOM 765 O O . PHE A 1 94 ? 17.719 23.156 36.562 1 85.94 94 PHE A O 1
ATOM 772 N N . HIS A 1 95 ? 16.594 23.703 38.625 1 80.38 95 HIS A N 1
ATOM 773 C CA . HIS A 1 95 ? 17.422 24.875 38.875 1 80.38 95 HIS A CA 1
ATOM 774 C C . HIS A 1 95 ? 18.672 24.516 39.688 1 80.38 95 HIS A C 1
ATOM 776 O O . HIS A 1 95 ? 18.609 23.641 40.562 1 80.38 95 HIS A O 1
ATOM 782 N N . LYS A 1 96 ? 19.75 24.859 39.375 1 65.38 96 LYS A N 1
ATOM 783 C CA . LYS A 1 96 ? 20.891 24.625 40.25 1 65.38 96 LYS A CA 1
ATOM 784 C C . LYS A 1 96 ? 20.875 25.594 41.438 1 65.38 96 LYS A C 1
ATOM 786 O O . LYS A 1 96 ? 20.578 26.781 41.281 1 65.38 96 LYS A O 1
ATOM 791 N N . GLY A 1 97 ? 20.719 25.188 42.656 1 54.59 97 GLY A N 1
ATOM 792 C CA . GLY A 1 97 ? 20.797 25.938 43.906 1 54.59 97 GLY A CA 1
ATOM 793 C C . GLY A 1 97 ? 21.969 26.906 43.969 1 54.59 97 GLY A C 1
ATOM 794 O O . GLY A 1 97 ? 22.969 26.703 43.281 1 54.59 97 GLY A O 1
ATOM 795 N N . HIS A 1 98 ? 21.547 28.297 44.125 1 49.31 98 HIS A N 1
ATOM 796 C CA . HIS A 1 98 ? 22.562 29.297 44.438 1 49.31 98 HIS A CA 1
ATOM 797 C C . HIS A 1 98 ? 23.5 28.781 45.531 1 49.31 98 HIS A C 1
ATOM 799 O O . HIS A 1 98 ? 23.094 28.656 46.688 1 49.31 98 HIS A O 1
ATOM 805 N N . GLY A 1 99 ? 24.281 27.859 45.594 1 45.44 99 GLY A N 1
ATOM 806 C CA . GLY A 1 99 ? 25.188 27.938 46.719 1 45.44 99 GLY A CA 1
ATOM 807 C C . GLY A 1 99 ? 25.938 29.266 46.75 1 45.44 99 GLY A C 1
ATOM 808 O O . GLY A 1 99 ? 26 30 45.781 1 45.44 99 GLY A O 1
ATOM 809 N N . PRO A 1 100 ? 26.203 29.984 48.031 1 42.22 100 PRO A N 1
ATOM 810 C CA . PRO A 1 100 ? 26.844 31.281 48.281 1 42.22 100 PRO A CA 1
ATOM 811 C C . PRO A 1 100 ? 28.031 31.547 47.344 1 42.22 100 PRO A C 1
ATOM 813 O O . PRO A 1 100 ? 28.656 32.594 47.438 1 42.22 100 PRO A O 1
ATOM 816 N N . GLU A 1 101 ? 28.984 30.641 47.188 1 43.47 101 GLU A N 1
ATOM 817 C CA . GLU A 1 101 ? 30.312 31.094 46.781 1 43.47 101 GLU A CA 1
ATOM 818 C C . GLU A 1 101 ? 30.266 31.812 45.438 1 43.47 101 GLU A C 1
ATOM 820 O O . GLU A 1 101 ? 29.438 31.469 44.562 1 43.47 101 GLU A O 1
ATOM 825 N N . GLU A 1 102 ? 31.094 33 45.25 1 42.72 102 GLU A N 1
ATOM 826 C CA . GLU A 1 102 ? 31.344 34.062 44.312 1 42.72 102 GLU A CA 1
ATOM 827 C C . GLU A 1 102 ? 31.203 33.594 42.844 1 42.72 102 GLU A C 1
ATOM 829 O O . GLU A 1 102 ? 30.609 34.281 42.031 1 42.72 102 GLU A O 1
ATOM 834 N N . GLY A 1 103 ? 32.406 33.031 42.375 1 39.84 103 GLY A N 1
ATOM 835 C CA . GLY A 1 103 ? 32.906 33 41 1 39.84 103 GLY A CA 1
ATOM 836 C C . GLY A 1 103 ? 32.094 32.125 40.062 1 39.84 103 GLY A C 1
ATOM 837 O O . GLY A 1 103 ? 32.5 31.812 38.969 1 39.84 103 GLY A O 1
ATOM 838 N N . THR A 1 104 ? 31.484 31.156 40.625 1 41 104 THR A N 1
ATOM 839 C CA . THR A 1 104 ? 31.312 29.922 39.844 1 41 104 THR A CA 1
ATOM 840 C C . THR A 1 104 ? 30.312 30.109 38.719 1 41 104 THR A C 1
ATOM 842 O O . THR A 1 104 ? 29.391 30.906 38.812 1 41 104 THR A O 1
ATOM 845 N N . ARG A 1 105 ? 30.578 29.391 37.656 1 43.94 105 ARG A N 1
ATOM 846 C CA . ARG A 1 105 ? 29.953 29.25 36.344 1 43.94 105 ARG A CA 1
ATOM 847 C C . ARG A 1 105 ? 28.438 29.094 36.469 1 43.94 105 ARG A C 1
ATOM 849 O O . ARG A 1 105 ? 27.953 28.266 37.25 1 43.94 105 ARG A O 1
ATOM 856 N N . LYS A 1 106 ? 27.516 30.062 36.312 1 48.5 106 LYS A N 1
ATOM 857 C CA . LYS A 1 106 ? 26.078 30.031 36.031 1 48.5 106 LYS A CA 1
ATOM 858 C C . LYS A 1 106 ? 25.656 28.656 35.5 1 48.5 106 LYS A C 1
ATOM 860 O O . LYS A 1 106 ? 25.906 28.344 34.344 1 48.5 106 LYS A O 1
ATOM 865 N N . GLU A 1 107 ? 25.719 27.609 36.219 1 54.88 107 GLU A N 1
ATOM 866 C CA . GLU A 1 107 ? 25.312 26.281 35.781 1 54.88 107 GLU A CA 1
ATOM 867 C C . GLU A 1 107 ? 23.906 26.312 35.188 1 54.88 107 GLU A C 1
ATOM 869 O O . GLU A 1 107 ? 23.016 26.969 35.719 1 54.88 107 GLU A O 1
ATOM 874 N N . GLU A 1 108 ? 23.625 25.984 33.875 1 68.75 108 GLU A N 1
ATOM 875 C CA . GLU A 1 108 ? 22.516 26.047 32.906 1 68.75 108 GLU A CA 1
ATOM 876 C C . GLU A 1 108 ? 21.359 25.156 33.344 1 68.75 108 GLU A C 1
ATOM 878 O O . GLU A 1 108 ? 21.562 24.109 33.969 1 68.75 108 GLU A O 1
ATOM 883 N N . ASP A 1 109 ? 20 25.688 33.531 1 78.75 109 ASP A N 1
ATOM 884 C CA . ASP A 1 109 ? 18.781 24.906 33.75 1 78.75 109 ASP A CA 1
ATOM 885 C C . ASP A 1 109 ? 18.766 23.656 32.875 1 78.75 109 ASP A C 1
ATOM 887 O O . ASP A 1 109 ? 19.219 23.672 31.734 1 78.75 109 ASP A O 1
ATOM 891 N N . VAL A 1 110 ? 18.547 22.578 33.625 1 85.31 110 VAL A N 1
ATOM 892 C CA . VAL A 1 110 ? 18.469 21.328 32.875 1 85.31 110 VAL A CA 1
ATOM 893 C C . VAL A 1 110 ? 17.016 20.875 32.781 1 85.31 110 VAL A C 1
ATOM 895 O O . VAL A 1 110 ? 16.359 20.625 33.781 1 85.31 110 VAL A O 1
ATOM 898 N N . PRO A 1 111 ? 16.516 20.734 31.547 1 90.56 111 PRO A N 1
ATOM 899 C CA . PRO A 1 111 ? 15.125 20.312 31.391 1 90.56 111 PRO A CA 1
ATOM 900 C C . PRO A 1 111 ? 14.891 18.891 31.891 1 90.56 111 PRO A C 1
ATOM 902 O O . PRO A 1 111 ? 15.781 18.031 31.797 1 90.56 111 PRO A O 1
ATOM 905 N N . LEU A 1 112 ? 13.758 18.625 32.438 1 88.62 112 LEU A N 1
ATOM 906 C CA . LEU A 1 112 ? 13.367 17.281 32.875 1 88.62 112 LEU A CA 1
ATOM 907 C C . LEU A 1 112 ? 13.109 16.375 31.672 1 88.62 112 LEU A C 1
ATOM 909 O O . LEU A 1 112 ? 13.586 15.234 31.641 1 88.62 112 LEU A O 1
ATOM 913 N N . SER A 1 113 ? 12.352 16.875 30.719 1 91.25 113 SER A N 1
ATOM 914 C CA . SER A 1 113 ? 12.008 16.125 29.516 1 91.25 113 SER A CA 1
ATOM 915 C C . SER A 1 113 ? 13.18 16.094 28.531 1 91.25 113 SER A C 1
ATOM 917 O O . SER A 1 113 ? 13.977 17.031 28.484 1 91.25 113 SER A O 1
ATOM 919 N N . SER A 1 114 ? 13.297 15.07 27.734 1 92.69 114 SER A N 1
ATOM 920 C CA . SER A 1 114 ? 14.328 14.977 26.703 1 92.69 114 SER A CA 1
ATOM 921 C C . SER A 1 114 ? 13.898 15.68 25.422 1 92.69 114 SER A C 1
ATOM 923 O O . SER A 1 114 ? 14.547 15.523 24.375 1 92.69 114 SER A O 1
ATOM 925 N N . LEU A 1 115 ? 12.805 16.359 25.531 1 94.75 115 LEU A N 1
ATOM 926 C CA . LEU A 1 115 ? 12.289 17.062 24.359 1 94.75 115 LEU A CA 1
ATOM 927 C C . LEU A 1 115 ? 13.344 18 23.781 1 94.75 115 LEU A C 1
ATOM 929 O O . LEU A 1 115 ? 13.469 18.125 22.562 1 94.75 115 LEU A O 1
ATOM 933 N N . HIS A 1 116 ? 14.141 18.656 24.625 1 95.69 116 HIS A N 1
ATOM 934 C CA . HIS A 1 116 ? 15.148 19.594 24.172 1 95.69 116 HIS A CA 1
ATOM 935 C C . HIS A 1 116 ? 16.203 18.906 23.312 1 95.69 116 HIS A C 1
ATOM 937 O O . HIS A 1 116 ? 16.75 19.5 22.391 1 95.69 116 HIS A O 1
ATOM 943 N N . VAL A 1 117 ? 16.469 17.672 23.625 1 94.62 117 VAL A N 1
ATOM 944 C CA . VAL A 1 117 ? 17.438 16.906 22.844 1 94.62 117 VAL A CA 1
ATOM 945 C C . VAL A 1 117 ? 16.859 16.594 21.469 1 94.62 117 VAL A C 1
ATOM 947 O O . VAL A 1 117 ? 17.562 16.703 20.453 1 94.62 117 VAL A O 1
ATOM 950 N N . ALA A 1 118 ? 15.633 16.156 21.453 1 95.44 118 ALA A N 1
ATOM 951 C CA . ALA A 1 118 ? 14.977 15.852 20.188 1 95.44 118 ALA A CA 1
ATOM 952 C C . ALA A 1 118 ? 14.93 17.078 19.281 1 95.44 118 ALA A C 1
ATOM 954 O O . ALA A 1 118 ? 15.266 17 18.094 1 95.44 118 ALA A O 1
ATOM 955 N N . LEU A 1 119 ? 14.523 18.219 19.844 1 96.75 119 LEU A N 1
ATOM 956 C CA . LEU A 1 119 ? 14.406 19.453 19.078 1 96.75 119 LEU A CA 1
ATOM 957 C C . LEU A 1 119 ? 15.773 19.906 18.578 1 96.75 119 LEU A C 1
ATOM 959 O O . LEU A 1 119 ? 15.883 20.438 17.469 1 96.75 119 LEU A O 1
ATOM 963 N N . ALA A 1 120 ? 16.797 19.688 19.375 1 94.88 120 ALA A N 1
ATOM 964 C CA . ALA A 1 120 ? 18.141 20.062 18.969 1 94.88 120 ALA A CA 1
ATOM 965 C C . ALA A 1 120 ? 18.594 19.266 17.75 1 94.88 120 ALA A C 1
ATOM 967 O O . ALA A 1 120 ? 19.375 19.766 16.938 1 94.88 120 ALA A O 1
ATOM 968 N N . ARG A 1 121 ? 18.109 18.125 17.656 1 94.56 121 ARG A N 1
ATOM 969 C CA . ARG A 1 121 ? 18.5 17.266 16.562 1 94.56 121 ARG A CA 1
ATOM 970 C C . ARG A 1 121 ? 17.703 17.578 15.297 1 94.56 121 ARG A C 1
ATOM 972 O O . ARG A 1 121 ? 18.047 17.125 14.203 1 94.56 121 ARG A O 1
ATOM 979 N N . MET A 1 122 ? 16.609 18.297 15.422 1 96.06 122 MET A N 1
ATOM 980 C CA . MET A 1 122 ? 15.82 18.719 14.273 1 96.06 122 MET A CA 1
ATOM 981 C C . MET A 1 122 ? 16.375 20.016 13.68 1 96.06 122 MET A C 1
ATOM 983 O O . MET A 1 122 ? 15.742 21.062 13.758 1 96.06 122 MET A O 1
ATOM 987 N N . THR A 1 123 ? 17.406 19.906 12.922 1 95.25 123 THR A N 1
ATOM 988 C CA . THR A 1 123 ? 18.188 21.062 12.484 1 95.25 123 THR A CA 1
ATOM 989 C C . THR A 1 123 ? 17.453 21.828 11.398 1 95.25 123 THR A C 1
ATOM 991 O O . THR A 1 123 ? 17.781 23 11.141 1 95.25 123 THR A O 1
ATOM 994 N N . SER A 1 124 ? 16.453 21.266 10.766 1 96.44 124 SER A N 1
ATOM 995 C CA . SER A 1 124 ? 15.719 21.938 9.703 1 96.44 124 SER A CA 1
ATOM 996 C C . SER A 1 124 ? 14.398 22.5 10.219 1 96.44 124 SER A C 1
ATOM 998 O O . SER A 1 124 ? 13.562 22.953 9.438 1 96.44 124 SER A O 1
ATOM 1000 N N . LEU A 1 125 ? 14.195 22.453 11.523 1 97.12 125 LEU A N 1
ATOM 1001 C CA . LEU A 1 125 ? 12.914 22.844 12.117 1 97.12 125 LEU A CA 1
ATOM 1002 C C . LEU A 1 125 ? 12.594 24.297 11.828 1 97.12 125 LEU A C 1
ATOM 1004 O O . LEU A 1 125 ? 13.422 25.188 12.078 1 97.12 125 LEU A O 1
ATOM 1008 N N . LYS A 1 126 ? 11.367 24.609 11.273 1 97.38 126 LYS A N 1
ATOM 1009 C CA . LYS A 1 126 ? 10.922 25.953 10.922 1 97.38 126 LYS A CA 1
ATOM 1010 C C . LYS A 1 126 ? 9.586 26.281 11.586 1 97.38 126 LYS A C 1
ATOM 1012 O O . LYS A 1 126 ? 9.297 27.453 11.859 1 97.38 126 LYS A O 1
ATOM 1017 N N . ARG A 1 127 ? 8.82 25.281 11.773 1 97.94 127 ARG A N 1
ATOM 1018 C CA . ARG A 1 127 ? 7.48 25.469 12.336 1 97.94 127 ARG A CA 1
ATOM 1019 C C . ARG A 1 127 ? 7.297 24.625 13.594 1 97.94 127 ARG A C 1
ATOM 1021 O O . ARG A 1 127 ? 7.52 23.422 13.578 1 97.94 127 ARG A O 1
ATOM 1028 N N . LEU A 1 128 ? 6.914 25.25 14.656 1 98.19 128 LEU A N 1
ATOM 1029 C CA . LEU A 1 128 ? 6.75 24.562 15.938 1 98.19 128 LEU A CA 1
ATOM 1030 C C . LEU A 1 128 ? 5.414 24.922 16.578 1 98.19 128 LEU A C 1
ATOM 1032 O O . LEU A 1 128 ? 5.109 26.094 16.766 1 98.19 128 LEU A O 1
ATOM 1036 N N . ARG A 1 129 ? 4.629 23.984 16.766 1 97.81 129 ARG A N 1
ATOM 1037 C CA . ARG A 1 129 ? 3.428 24.141 17.578 1 97.81 129 ARG A CA 1
ATOM 1038 C C . ARG A 1 129 ? 3.568 23.406 18.906 1 97.81 129 ARG A C 1
ATOM 1040 O O . ARG A 1 129 ? 4.023 22.266 18.953 1 97.81 129 ARG A O 1
ATOM 1047 N N . VAL A 1 130 ? 3.254 24.109 19.953 1 97.56 130 VAL A N 1
ATOM 1048 C CA . VAL A 1 130 ? 3.416 23.547 21.297 1 97.56 130 VAL A CA 1
ATOM 1049 C C . VAL A 1 130 ? 2.047 23.375 21.953 1 97.56 130 VAL A C 1
ATOM 1051 O O . VAL A 1 130 ? 1.219 24.281 21.938 1 97.56 130 VAL A O 1
ATOM 1054 N N . PHE A 1 131 ? 1.872 22.234 22.484 1 95.75 131 PHE A N 1
ATOM 1055 C CA . PHE A 1 131 ? 0.586 21.875 23.078 1 95.75 131 PHE A CA 1
ATOM 1056 C C . PHE A 1 131 ? 0.736 21.562 24.562 1 95.75 131 PHE A C 1
ATOM 1058 O O . PHE A 1 131 ? 1.854 21.469 25.062 1 95.75 131 PHE A O 1
ATOM 1065 N N . GLN A 1 132 ? -0.408 21.406 25.172 1 92 132 GLN A N 1
ATOM 1066 C CA . GLN A 1 132 ? -0.445 21.125 26.609 1 92 132 GLN A CA 1
ATOM 1067 C C . GLN A 1 132 ? 0.084 19.719 26.891 1 92 132 GLN A C 1
ATOM 1069 O O . GLN A 1 132 ? -0.267 18.766 26.203 1 92 132 GLN A O 1
ATOM 1074 N N . CYS A 1 133 ? 1.018 19.656 27.875 1 89.75 133 CYS A N 1
ATOM 1075 C CA . CYS A 1 133 ? 1.525 18.344 28.281 1 89.75 133 CYS A CA 1
ATOM 1076 C C . CYS A 1 133 ? 0.589 17.688 29.281 1 89.75 133 CYS A C 1
ATOM 1078 O O . CYS A 1 133 ? 0.384 18.203 30.391 1 89.75 133 CYS A O 1
ATOM 1080 N N . ARG A 1 134 ? 0.02 16.594 28.938 1 78.75 134 ARG A N 1
ATOM 1081 C CA . ARG A 1 134 ? -0.928 15.914 29.812 1 78.75 134 ARG A CA 1
ATOM 1082 C C . ARG A 1 134 ? -0.259 14.75 30.547 1 78.75 134 ARG A C 1
ATOM 1084 O O . ARG A 1 134 ? -0.695 14.359 31.625 1 78.75 134 ARG A O 1
ATOM 1091 N N . GLN A 1 135 ? 0.729 14.133 29.969 1 70.69 135 GLN A N 1
ATOM 1092 C CA . GLN A 1 135 ? 1.429 13 30.547 1 70.69 135 GLN A CA 1
ATOM 1093 C C . GLN A 1 135 ? 2.908 13.312 30.766 1 70.69 135 GLN A C 1
ATOM 1095 O O . GLN A 1 135 ? 3.758 12.844 30 1 70.69 135 GLN A O 1
ATOM 1100 N N . GLY A 1 136 ? 3.098 14.164 31.703 1 68.38 136 GLY A N 1
ATOM 1101 C CA . GLY A 1 136 ? 4.48 14.508 31.984 1 68.38 136 GLY A CA 1
ATOM 1102 C C . GLY A 1 136 ? 5.219 13.43 32.75 1 68.38 136 GLY A C 1
ATOM 1103 O O . GLY A 1 136 ? 4.629 12.422 33.156 1 68.38 136 GLY A O 1
ATOM 1104 N N . LEU A 1 137 ? 6.551 13.414 32.688 1 71.25 137 LEU A N 1
ATOM 1105 C CA . LEU A 1 137 ? 7.375 12.461 33.406 1 71.25 137 LEU A CA 1
ATOM 1106 C C . LEU A 1 137 ? 7.043 12.492 34.906 1 71.25 137 LEU A C 1
ATOM 1108 O O . LEU A 1 137 ? 6.918 13.562 35.5 1 71.25 137 LEU A O 1
ATOM 1112 N N . PRO A 1 138 ? 6.559 11.227 35.312 1 64.31 138 PRO A N 1
ATOM 1113 C CA . PRO A 1 138 ? 6.309 11.203 36.781 1 64.31 138 PRO A CA 1
ATOM 1114 C C . PRO A 1 138 ? 7.543 11.578 37.594 1 64.31 138 PRO A C 1
ATOM 1116 O O . PRO A 1 138 ? 8.672 11.281 37.188 1 64.31 138 PRO A O 1
ATOM 1119 N N . ILE A 1 139 ? 7.52 12.617 38.312 1 57.91 139 ILE A N 1
ATOM 1120 C CA . ILE A 1 139 ? 8.625 12.984 39.188 1 57.91 139 ILE A CA 1
ATOM 1121 C C . ILE A 1 139 ? 8.781 11.938 40.281 1 57.91 139 ILE A C 1
ATOM 1123 O O . ILE A 1 139 ? 7.867 11.734 41.094 1 57.91 139 ILE A O 1
ATOM 1127 N N . ASN A 1 140 ? 9.016 10.773 40 1 49.66 140 ASN A N 1
ATOM 1128 C CA . ASN A 1 140 ? 9.336 10.008 41.188 1 49.66 140 ASN A CA 1
ATOM 1129 C C . ASN A 1 140 ? 10.305 10.773 42.094 1 49.66 140 ASN A C 1
ATOM 1131 O O . ASN A 1 140 ? 11.469 10.977 41.719 1 49.66 140 ASN A O 1
ATOM 1135 N N . LEU A 1 141 ? 9.75 11.477 42.906 1 43.91 141 LEU A N 1
ATOM 1136 C CA . LEU A 1 141 ? 10.391 12.328 43.906 1 43.91 141 LEU A CA 1
ATOM 1137 C C . LEU A 1 141 ? 11.617 11.648 44.5 1 43.91 141 LEU A C 1
ATOM 1139 O O . LEU A 1 141 ? 12.633 12.297 44.75 1 43.91 141 LEU A O 1
ATOM 1143 N N . GLN A 1 142 ? 11.469 10.406 44.812 1 45 142 GLN A N 1
ATOM 1144 C CA . GLN A 1 142 ? 12.578 9.828 45.562 1 45 142 GLN A CA 1
ATOM 1145 C C . GLN A 1 142 ? 13.852 9.797 44.719 1 45 142 GLN A C 1
ATOM 1147 O O . GLN A 1 142 ? 14.922 10.172 45.219 1 45 142 GLN A O 1
ATOM 1152 N N . ASN A 1 143 ? 13.805 9.242 43.594 1 45.25 143 ASN A N 1
ATOM 1153 C CA . ASN A 1 143 ? 15.016 9.055 42.812 1 45.25 143 ASN A CA 1
ATOM 1154 C C . ASN A 1 143 ? 15.445 10.352 42.125 1 45.25 143 ASN A C 1
ATOM 1156 O O . ASN A 1 143 ? 16.641 10.578 41.906 1 45.25 143 ASN A O 1
ATOM 1160 N N . THR A 1 144 ? 14.5 11.062 41.594 1 47.62 144 THR A N 1
ATOM 1161 C CA . THR A 1 144 ? 14.875 12.328 40.969 1 47.62 144 THR A CA 1
ATOM 1162 C C . THR A 1 144 ? 15.453 13.281 42.031 1 47.62 144 THR A C 1
ATOM 1164 O O . THR A 1 144 ? 16.359 14.062 41.719 1 47.62 144 THR A O 1
ATOM 1167 N N . ILE A 1 145 ? 14.828 13.211 43.156 1 45.56 145 ILE A N 1
ATOM 1168 C CA . ILE A 1 145 ? 15.328 14.023 44.25 1 45.56 145 ILE A CA 1
ATOM 1169 C C . ILE A 1 145 ? 16.75 13.586 44.625 1 45.56 145 ILE A C 1
ATOM 1171 O O . ILE A 1 145 ? 17.609 14.422 44.938 1 45.56 145 ILE A O 1
ATOM 1175 N N . ALA A 1 146 ? 16.953 12.305 44.688 1 45.91 146 ALA A N 1
ATOM 1176 C CA . ALA A 1 146 ? 18.281 11.891 45.094 1 45.91 146 ALA A CA 1
ATOM 1177 C C . ALA A 1 146 ? 19.328 12.352 44.094 1 45.91 146 ALA A C 1
ATOM 1179 O O . ALA A 1 146 ? 20.453 12.703 44.469 1 45.91 146 ALA A O 1
ATOM 1180 N N . LEU A 1 147 ? 19.062 12.141 42.844 1 46.03 147 LEU A N 1
ATOM 1181 C CA . LEU A 1 147 ? 20.078 12.492 41.844 1 46.03 147 LEU A CA 1
ATOM 1182 C C . LEU A 1 147 ? 20.312 13.992 41.812 1 46.03 147 LEU A C 1
ATOM 1184 O O . LEU A 1 147 ? 21.391 14.453 41.438 1 46.03 147 LEU A O 1
ATOM 1188 N N . HIS A 1 148 ? 19.172 14.836 41.938 1 50.09 148 HIS A N 1
ATOM 1189 C CA . HIS A 1 148 ? 19.328 16.281 41.906 1 50.09 148 HIS A CA 1
ATOM 1190 C C . HIS A 1 148 ? 19 16.906 43.281 1 50.09 148 HIS A C 1
ATOM 1192 O O . HIS A 1 148 ? 18.047 17.672 43.375 1 50.09 148 HIS A O 1
ATOM 1198 N N . ARG A 1 149 ? 19.453 16.328 44.406 1 47.28 149 ARG A N 1
ATOM 1199 C CA . ARG A 1 149 ? 19.25 16.781 45.781 1 47.28 149 ARG A CA 1
ATOM 1200 C C . ARG A 1 149 ? 19.188 18.297 45.844 1 47.28 149 ARG A C 1
ATOM 1202 O O . ARG A 1 149 ? 18.406 18.859 46.625 1 47.28 149 ARG A O 1
ATOM 1209 N N . SER A 1 150 ? 20.125 18.953 45.188 1 50.16 150 SER A N 1
ATOM 1210 C CA . SER A 1 150 ? 20.297 20.375 45.438 1 50.16 150 SER A CA 1
ATOM 1211 C C . SER A 1 150 ? 19.516 21.203 44.438 1 50.16 150 SER A C 1
ATOM 1213 O O . SER A 1 150 ? 19.531 22.438 44.469 1 50.16 150 SER A O 1
ATOM 1215 N N . ARG A 1 151 ? 18.797 20.422 43.531 1 60.44 151 ARG A N 1
ATOM 1216 C CA . ARG A 1 151 ? 18.234 21.281 42.5 1 60.44 151 ARG A CA 1
ATOM 1217 C C . ARG A 1 151 ? 16.734 21.438 42.688 1 60.44 151 ARG A C 1
ATOM 1219 O O . ARG A 1 151 ? 16.031 20.484 43.031 1 60.44 151 ARG A O 1
ATOM 1226 N N . ARG A 1 152 ? 16.25 22.641 42.812 1 74 152 AR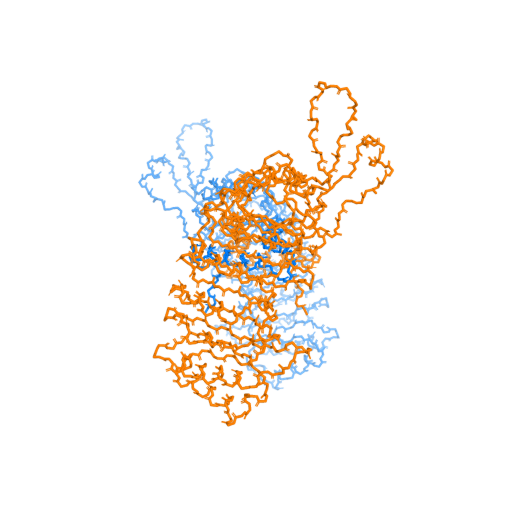G A N 1
ATOM 1227 C CA . ARG A 1 152 ? 14.836 23.016 42.906 1 74 152 ARG A CA 1
ATOM 1228 C C . ARG A 1 152 ? 14.164 22.938 41.531 1 74 152 ARG A C 1
ATOM 1230 O O . ARG A 1 152 ? 14.75 23.328 40.531 1 74 152 ARG A O 1
ATOM 1237 N N . LEU A 1 153 ? 13.055 22.156 41.469 1 80.31 153 LEU A N 1
ATOM 1238 C CA . LEU A 1 153 ? 12.258 22.062 40.25 1 80.31 153 LEU A CA 1
ATOM 1239 C C . LEU A 1 153 ? 11.461 23.344 40.031 1 80.31 153 LEU A C 1
ATOM 1241 O O . LEU A 1 153 ? 10.883 23.891 40.969 1 80.31 153 LEU A O 1
ATOM 1245 N N . GLY A 1 154 ? 11.648 24 38.875 1 83.94 154 GLY A N 1
ATOM 1246 C CA . GLY A 1 154 ? 10.898 25.172 38.469 1 83.94 154 GLY A CA 1
ATOM 1247 C C . GLY A 1 154 ? 10.312 25.078 37.062 1 83.94 154 GLY A C 1
ATOM 1248 O O . GLY A 1 154 ? 10.555 24.109 36.375 1 83.94 154 GLY A O 1
ATOM 1249 N N . LEU A 1 155 ? 9.453 26.016 36.812 1 86.56 155 LEU A N 1
ATOM 1250 C CA . LEU A 1 155 ? 8.82 26.078 35.5 1 86.56 155 LEU A CA 1
ATOM 1251 C C . LEU A 1 155 ? 9.484 27.125 34.594 1 86.56 155 LEU A C 1
ATOM 1253 O O . LEU A 1 155 ? 9.57 28.297 35 1 86.56 155 LEU A O 1
ATOM 1257 N N . ARG A 1 156 ? 10.07 26.719 33.594 1 90.31 156 ARG A N 1
ATOM 1258 C CA . ARG A 1 156 ? 10.586 27.562 32.5 1 90.31 156 ARG A CA 1
ATOM 1259 C C . ARG A 1 156 ? 10.172 27.016 31.141 1 90.31 156 ARG A C 1
ATOM 1261 O O . ARG A 1 156 ? 10.906 26.234 30.547 1 90.31 156 ARG A O 1
ATOM 1268 N N . PHE A 1 157 ? 9.148 27.516 30.656 1 93.38 157 PHE A N 1
ATOM 1269 C CA . PHE A 1 157 ? 8.43 26.875 29.547 1 93.38 157 PHE A CA 1
ATOM 1270 C C . PHE A 1 157 ? 9.312 26.797 28.312 1 93.38 157 PHE A C 1
ATOM 1272 O O . PHE A 1 157 ? 9.555 25.703 27.781 1 93.38 157 PHE A O 1
ATOM 1279 N N . GLU A 1 158 ? 9.875 27.922 27.781 1 95 158 GLU A N 1
ATOM 1280 C CA . GLU A 1 158 ? 10.672 27.906 26.562 1 95 158 GLU A CA 1
ATOM 1281 C C . GLU A 1 158 ? 12.039 27.281 26.812 1 95 158 GLU A C 1
ATOM 1283 O O . GLU A 1 158 ? 12.586 26.594 25.938 1 95 158 GLU A O 1
ATOM 1288 N N . ARG A 1 159 ? 12.586 27.453 28.016 1 92.94 159 ARG A N 1
ATOM 1289 C CA . ARG A 1 159 ? 13.891 26.906 28.328 1 92.94 159 ARG A CA 1
ATOM 1290 C C . ARG A 1 159 ? 13.844 25.375 28.406 1 92.94 159 ARG A C 1
ATOM 1292 O O . ARG A 1 159 ? 14.844 24.703 28.172 1 92.94 159 ARG A O 1
ATOM 1299 N N . ALA A 1 160 ? 12.703 24.891 28.766 1 93.81 160 ALA A N 1
ATOM 1300 C CA . ALA A 1 160 ? 12.539 23.438 28.797 1 93.81 160 ALA A CA 1
ATOM 1301 C C . ALA A 1 160 ? 12.68 22.844 27.391 1 93.81 160 ALA A C 1
ATOM 1303 O O . ALA A 1 160 ? 13.102 21.688 27.25 1 93.81 160 ALA A O 1
ATOM 1304 N N . MET A 1 161 ? 12.312 23.609 26.391 1 95.81 161 MET A N 1
ATOM 1305 C CA . MET A 1 161 ? 12.422 23.156 25 1 95.81 161 MET A CA 1
ATOM 1306 C C . MET A 1 161 ? 13.789 23.5 24.422 1 95.81 161 MET A C 1
ATOM 1308 O O . MET A 1 161 ? 14.375 22.719 23.688 1 95.81 161 MET A O 1
ATOM 1312 N N . PHE A 1 162 ? 14.172 24.703 24.766 1 95.44 162 PHE A N 1
ATOM 1313 C CA . PHE A 1 162 ? 15.422 25.234 24.234 1 95.44 162 PHE A CA 1
ATOM 1314 C C . PHE A 1 162 ? 16.297 25.797 25.359 1 95.44 162 PHE A C 1
ATOM 1316 O O . PHE A 1 162 ? 16.328 27.016 25.578 1 95.44 162 PHE A O 1
ATOM 1323 N N . PRO A 1 163 ? 17.109 24.984 25.969 1 90.5 163 PRO A N 1
ATOM 1324 C CA . PRO A 1 163 ? 17.922 25.469 27.094 1 90.5 163 PRO A CA 1
ATOM 1325 C C . PRO A 1 163 ? 18.953 26.516 26.672 1 90.5 163 PRO A C 1
ATOM 1327 O O . PRO A 1 163 ? 19.312 27.391 27.469 1 90.5 163 PRO A O 1
ATOM 1330 N N . LYS A 1 164 ? 19.375 26.484 25.5 1 85.62 164 LYS A N 1
ATOM 1331 C CA . LYS A 1 164 ? 20.359 27.453 25.031 1 85.62 164 LYS A CA 1
ATOM 1332 C C . LYS A 1 164 ? 19.75 28.406 24 1 85.62 164 LYS A C 1
ATOM 1334 O O . LYS A 1 164 ? 19.328 29.516 24.344 1 85.62 164 LYS A O 1
ATOM 1339 N N . HIS A 1 165 ? 19.656 27.984 22.859 1 83.69 165 HIS A N 1
ATOM 1340 C CA . HIS A 1 165 ? 19.062 28.828 21.828 1 83.69 165 HIS A CA 1
ATOM 1341 C C . HIS A 1 165 ? 18.109 28.031 20.938 1 83.69 165 HIS A C 1
ATOM 1343 O O . HIS A 1 165 ? 18.281 26.812 20.766 1 83.69 165 HIS A O 1
ATOM 1349 N N . SER A 1 166 ? 17.094 28.672 20.578 1 90.69 166 SER A N 1
ATOM 1350 C CA . SER A 1 166 ? 16.141 28.094 19.641 1 90.69 166 SER A CA 1
ATOM 1351 C C . SER A 1 166 ? 16.594 28.297 18.203 1 90.69 166 SER A C 1
ATOM 1353 O O . SER A 1 166 ? 17.328 29.25 17.906 1 90.69 166 SER A O 1
ATOM 1355 N N . PRO A 1 167 ? 16.25 27.422 17.344 1 92.81 167 PRO A N 1
ATOM 1356 C CA . PRO A 1 167 ? 16.469 27.703 15.922 1 92.81 167 PRO A CA 1
ATOM 1357 C C . PRO A 1 167 ? 15.562 28.812 15.398 1 92.81 167 PRO A C 1
ATOM 1359 O O . PRO A 1 167 ? 14.688 29.297 16.125 1 92.81 167 PRO A O 1
ATOM 1362 N N . ALA A 1 168 ? 15.906 29.312 14.242 1 94.31 168 ALA A N 1
ATOM 1363 C CA . ALA A 1 168 ? 15.086 30.344 13.602 1 94.31 168 ALA A CA 1
ATOM 1364 C C . ALA A 1 168 ? 13.758 29.766 13.125 1 94.31 168 ALA A C 1
ATOM 1366 O O . ALA A 1 168 ? 13.711 29.031 12.125 1 94.31 168 ALA A O 1
ATOM 1367 N N . LEU A 1 169 ? 12.719 30.031 13.852 1 97 169 LEU A N 1
ATOM 1368 C CA . LEU A 1 169 ? 11.391 29.516 13.516 1 97 169 LEU A CA 1
ATOM 1369 C C . LEU A 1 169 ? 10.617 30.516 12.664 1 97 169 LEU A C 1
ATOM 1371 O O . LEU A 1 169 ? 10.695 31.734 12.898 1 97 169 LEU A O 1
ATOM 1375 N N . SER A 1 170 ? 9.945 30.047 11.695 1 98.06 170 SER A N 1
ATOM 1376 C CA . SER A 1 170 ? 9.031 30.891 10.922 1 98.06 170 SER A CA 1
ATOM 1377 C C . SER A 1 170 ? 7.633 30.906 11.523 1 98.06 170 SER A C 1
ATOM 1379 O O . SER A 1 170 ? 6.871 31.844 11.32 1 98.06 170 SER A O 1
ATOM 1381 N N . MET A 1 171 ? 7.367 29.828 12.227 1 98.19 171 MET A N 1
ATOM 1382 C CA . MET A 1 171 ? 6.07 29.719 12.891 1 98.19 171 MET A CA 1
ATOM 1383 C C . MET A 1 171 ? 6.23 29.219 14.32 1 98.19 171 MET A C 1
ATOM 1385 O O . MET A 1 171 ? 7 28.297 14.578 1 98.19 171 MET A O 1
ATOM 1389 N N . TYR A 1 172 ? 5.668 29.859 15.25 1 97.94 172 TYR A N 1
ATOM 1390 C CA . TYR A 1 172 ? 5.609 29.5 16.656 1 97.94 172 TYR A CA 1
ATOM 1391 C C . TYR A 1 172 ? 4.191 29.641 17.203 1 97.94 172 TYR A C 1
ATOM 1393 O O . TYR A 1 172 ? 3.65 30.75 17.281 1 97.94 172 TYR A O 1
ATOM 1401 N N . ALA A 1 173 ? 3.541 28.531 17.422 1 97.56 173 ALA A N 1
ATOM 1402 C CA . ALA A 1 173 ? 2.141 28.531 17.844 1 97.56 173 ALA A CA 1
ATOM 1403 C C . ALA A 1 173 ? 1.965 27.812 19.172 1 97.56 173 ALA A C 1
ATOM 1405 O O . ALA A 1 173 ? 2.357 26.656 19.312 1 97.56 173 ALA A O 1
ATOM 1406 N N . LEU A 1 174 ? 1.376 28.469 20.094 1 96.62 174 LEU A N 1
ATOM 1407 C CA . LEU A 1 174 ? 1.099 27.891 21.406 1 96.62 174 LEU A CA 1
ATOM 1408 C C . LEU A 1 174 ? -0.382 27.562 21.547 1 96.62 174 LEU A C 1
ATOM 1410 O O . LEU A 1 174 ? -1.238 28.438 21.375 1 96.62 174 LEU A O 1
ATOM 1414 N N . HIS A 1 175 ? -0.646 26.344 21.781 1 94.94 175 HIS A N 1
ATOM 1415 C CA . HIS A 1 175 ? -1.99 25.875 22.094 1 94.94 175 HIS A CA 1
ATOM 1416 C C . HIS A 1 175 ? -2.086 25.391 23.531 1 94.94 175 HIS A C 1
ATOM 1418 O O . HIS A 1 175 ? -2.15 24.188 23.781 1 94.94 175 HIS A O 1
ATOM 1424 N N . LEU A 1 176 ? -2.162 26.328 24.438 1 93.25 176 LEU A N 1
ATOM 1425 C CA . LEU A 1 176 ? -2.018 26.016 25.844 1 93.25 176 LEU A CA 1
ATOM 1426 C C . LEU A 1 176 ? -3.287 26.375 26.625 1 93.25 176 LEU A C 1
ATOM 1428 O O . LEU A 1 176 ? -4.086 27.188 26.156 1 93.25 176 LEU A O 1
ATOM 1432 N N . SER A 1 177 ? -3.42 25.672 27.734 1 88.75 177 SER A N 1
ATOM 1433 C CA . SER A 1 177 ? -4.477 26.047 28.656 1 88.75 177 SER A CA 1
ATOM 1434 C C . SER A 1 177 ? -4.164 27.375 29.359 1 88.75 177 SER A C 1
ATOM 1436 O O . SER A 1 177 ? -3 27.766 29.469 1 88.75 177 SER A O 1
ATOM 1438 N N . PRO A 1 178 ? -5.188 28 29.844 1 88.81 178 PRO A N 1
ATOM 1439 C CA . PRO A 1 178 ? -5 29.312 30.469 1 88.81 178 PRO A CA 1
ATOM 1440 C C . PRO A 1 178 ? -4.129 29.266 31.719 1 88.81 178 PRO A C 1
ATOM 1442 O O . PRO A 1 178 ? -3.592 30.281 32.156 1 88.81 178 PRO A O 1
ATOM 1445 N N . GLU A 1 179 ? -3.936 28.109 32.25 1 86.25 179 GLU A N 1
ATOM 1446 C CA . GLU A 1 179 ? -3.201 27.984 33.531 1 86.25 179 GLU A CA 1
ATOM 1447 C C . GLU A 1 179 ? -1.705 27.812 33.281 1 86.25 179 GLU A C 1
ATOM 1449 O O . GLU A 1 179 ? -0.896 27.969 34.188 1 86.25 179 GLU A O 1
ATOM 1454 N N . THR A 1 180 ? -1.347 27.625 32.094 1 90.56 180 THR A N 1
ATOM 1455 C CA . THR A 1 180 ? 0.055 27.359 31.797 1 90.56 180 THR A CA 1
ATOM 1456 C C . THR A 1 180 ? 0.828 28.672 31.641 1 90.56 180 THR A C 1
ATOM 1458 O O . THR A 1 180 ? 0.554 29.453 30.719 1 90.56 180 THR A O 1
ATOM 1461 N N . ARG A 1 181 ? 1.788 28.812 32.469 1 91.81 181 ARG A N 1
ATOM 1462 C CA . ARG A 1 181 ? 2.592 30.031 32.469 1 91.81 181 ARG A CA 1
ATOM 1463 C C . ARG A 1 181 ? 3.701 29.953 31.422 1 91.81 181 ARG A C 1
ATOM 1465 O O . ARG A 1 181 ? 4.414 28.953 31.328 1 91.81 181 ARG A O 1
ATOM 1472 N N . VAL A 1 182 ? 3.861 31.031 30.594 1 92.75 182 VAL A N 1
ATOM 1473 C CA . VAL A 1 182 ? 4.871 31.078 29.547 1 92.75 182 VAL A CA 1
ATOM 1474 C C . VAL A 1 182 ? 5.629 32.406 29.625 1 92.75 182 VAL A C 1
ATOM 1476 O O . VAL A 1 182 ? 5.027 33.469 29.562 1 92.75 182 VAL A O 1
ATOM 1479 N N . GLU A 1 183 ? 6.879 32.312 29.828 1 92.19 183 GLU A N 1
ATOM 1480 C CA . GLU A 1 183 ? 7.742 33.469 29.625 1 92.19 183 GLU A CA 1
ATOM 1481 C C . GLU A 1 183 ? 8.062 33.656 28.141 1 92.19 183 GLU A C 1
ATOM 1483 O O . GLU A 1 183 ? 9.008 33.062 27.625 1 92.19 183 GLU A O 1
ATOM 1488 N N . LEU A 1 184 ? 7.301 34.562 27.516 1 93 184 LEU A N 1
ATOM 1489 C CA . LEU A 1 184 ? 7.32 34.688 26.062 1 93 184 LEU A CA 1
ATOM 1490 C C . LEU A 1 184 ? 8.656 35.25 25.594 1 93 184 LEU A C 1
ATOM 1492 O O . LEU A 1 184 ? 9.117 36.281 26.078 1 93 184 LEU A O 1
ATOM 1496 N N . PHE A 1 185 ? 9.312 34.562 24.672 1 93.12 185 PHE A N 1
ATOM 1497 C CA . PHE A 1 185 ? 10.547 34.938 24 1 93.12 185 PHE A CA 1
ATOM 1498 C C . PHE A 1 185 ? 11.711 35.031 24.969 1 93.12 185 PHE A C 1
ATOM 1500 O O . PHE A 1 185 ? 12.523 35.938 24.922 1 93.12 185 PHE A O 1
ATOM 1507 N N . ASP A 1 186 ? 11.625 34.125 25.859 1 91 186 ASP A N 1
ATOM 1508 C CA . ASP A 1 186 ? 12.773 33.969 26.734 1 91 186 ASP A CA 1
ATOM 1509 C C . ASP A 1 186 ? 13.969 33.375 25.984 1 91 186 ASP A C 1
ATOM 1511 O O . ASP A 1 186 ? 15.078 33.906 26.078 1 91 186 ASP A O 1
ATOM 1515 N N . THR A 1 187 ? 13.695 32.312 25.266 1 92.62 187 THR A N 1
ATOM 1516 C CA . THR A 1 187 ? 14.758 31.641 24.5 1 92.62 187 THR A CA 1
ATOM 1517 C C . THR A 1 187 ? 14.414 31.625 23.016 1 92.62 187 THR A C 1
ATOM 1519 O O . THR A 1 187 ? 15.312 31.516 22.172 1 92.62 187 THR A O 1
ATOM 1522 N N . VAL A 1 188 ? 13.156 31.719 22.641 1 93.5 188 VAL A N 1
ATOM 1523 C CA . VAL A 1 188 ? 12.727 31.719 21.25 1 93.5 188 VAL A CA 1
ATOM 1524 C C . VAL A 1 188 ? 12.969 33.094 20.641 1 93.5 188 VAL A C 1
ATOM 1526 O O . VAL A 1 188 ? 12.523 34.125 21.188 1 93.5 188 VAL A O 1
ATOM 1529 N N . LEU A 1 189 ? 13.641 33.125 19.578 1 90.69 189 LEU A N 1
ATOM 1530 C CA . LEU A 1 189 ? 13.93 34.375 18.906 1 90.69 189 LEU A CA 1
ATOM 1531 C C . LEU A 1 189 ? 12.805 34.781 17.953 1 90.69 189 LEU A C 1
ATOM 1533 O O . LEU A 1 189 ? 12.5 34.031 17.016 1 90.69 189 LEU A O 1
ATOM 1537 N N . PRO A 1 190 ? 12.219 35.875 18.141 1 93.5 190 PRO A N 1
ATOM 1538 C CA . PRO A 1 190 ? 11.023 36.25 17.391 1 93.5 190 PRO A CA 1
ATOM 1539 C C . PRO A 1 190 ? 11.359 36.906 16.047 1 93.5 190 PRO A C 1
ATOM 1541 O O . PRO A 1 190 ? 10.469 37.094 15.219 1 93.5 190 PRO A O 1
ATOM 1544 N N . HIS A 1 191 ? 12.609 37.188 15.711 1 93.62 191 HIS A N 1
ATOM 1545 C CA . HIS A 1 191 ? 12.992 38.031 14.57 1 93.62 191 HIS A CA 1
ATOM 1546 C C . HIS A 1 191 ? 12.547 37.375 13.258 1 93.62 191 HIS A C 1
ATOM 1548 O O . HIS A 1 191 ? 12.203 38.094 12.305 1 93.62 191 HIS A O 1
ATOM 1554 N N . ALA A 1 192 ? 12.492 36.094 13.227 1 95.56 192 ALA A N 1
ATOM 1555 C CA . ALA A 1 192 ? 12.211 35.406 11.969 1 95.56 192 ALA A CA 1
ATOM 1556 C C . ALA A 1 192 ? 10.766 34.906 11.93 1 95.56 192 ALA A C 1
ATOM 1558 O O . ALA A 1 192 ? 10.336 34.312 10.945 1 95.56 192 ALA A O 1
ATOM 1559 N N . LEU A 1 193 ? 9.984 35.156 12.922 1 97.19 193 LEU A N 1
ATOM 1560 C CA . LEU A 1 193 ? 8.625 34.625 13.031 1 97.19 193 LEU A CA 1
ATOM 1561 C C . LEU A 1 193 ? 7.699 35.312 12.031 1 97.19 193 LEU A C 1
ATOM 1563 O O . LEU A 1 193 ? 7.633 36.562 11.992 1 97.19 193 LEU A O 1
ATOM 1567 N N . VAL A 1 194 ? 7.098 34.562 11.25 1 98.38 194 VAL A N 1
ATOM 1568 C CA . VAL A 1 194 ? 6.109 35.062 10.305 1 98.38 194 VAL A CA 1
ATOM 1569 C C . VAL A 1 194 ? 4.703 34.812 10.852 1 98.38 194 VAL A C 1
ATOM 1571 O O . VAL A 1 194 ? 3.818 35.656 10.672 1 98.38 194 VAL A O 1
ATOM 1574 N N . ASP A 1 195 ? 4.531 33.719 11.453 1 98.31 195 ASP A N 1
ATOM 1575 C CA . ASP A 1 195 ? 3.258 33.281 12.031 1 98.31 195 ASP A CA 1
ATOM 1576 C C . ASP A 1 195 ? 3.391 33.031 13.531 1 98.31 195 ASP A C 1
ATOM 1578 O O . ASP A 1 195 ? 4.203 32.219 13.961 1 98.31 195 ASP A O 1
ATOM 1582 N N . LEU A 1 196 ? 2.555 33.719 14.375 1 98.06 196 LEU A N 1
ATOM 1583 C CA . LEU A 1 196 ? 2.607 33.625 15.828 1 98.06 196 LEU A CA 1
ATOM 1584 C C . LEU A 1 196 ? 1.213 33.406 16.406 1 98.06 196 LEU A C 1
ATOM 1586 O O . LEU A 1 196 ? 0.28 34.156 16.078 1 98.06 196 LEU A O 1
ATOM 1590 N N . ARG A 1 197 ? 1.049 32.406 17.094 1 97.06 197 ARG A N 1
ATOM 1591 C CA . ARG A 1 197 ? -0.173 32.188 17.859 1 97.06 197 ARG A CA 1
ATOM 1592 C C . ARG A 1 197 ? 0.126 32.031 19.344 1 97.06 197 ARG A C 1
ATOM 1594 O O . ARG A 1 197 ? 0.982 31.25 19.75 1 97.06 197 ARG A O 1
ATOM 1601 N N . LEU A 1 198 ? -0.56 32.75 20.141 1 95.69 198 LEU A N 1
ATOM 1602 C CA . LEU A 1 198 ? -0.318 32.719 21.578 1 95.69 198 LEU A CA 1
ATOM 1603 C C . LEU A 1 198 ? -1.573 32.281 22.344 1 95.69 198 LEU A C 1
ATOM 1605 O O . LEU A 1 198 ? -2.686 32.656 21.969 1 95.69 198 LEU A O 1
ATOM 1609 N N . SER A 1 199 ? -1.388 31.5 23.219 1 93.25 199 SER A N 1
ATOM 1610 C CA . SER A 1 199 ? -2.395 31.078 24.188 1 93.25 199 SER A CA 1
ATOM 1611 C C . SER A 1 199 ? -1.757 30.719 25.516 1 93.25 199 SER A C 1
ATOM 1613 O O . SER A 1 199 ? -0.602 30.281 25.578 1 93.25 199 SER A O 1
ATOM 1615 N N . GLY A 1 200 ? -2.482 30.922 26.625 1 92.31 200 GLY A N 1
ATOM 1616 C CA . GLY A 1 200 ? -1.962 30.641 27.953 1 92.31 200 GLY A CA 1
ATOM 1617 C C . GLY A 1 200 ? -1.7 31.891 28.781 1 92.31 200 GLY A C 1
ATOM 1618 O O . GLY A 1 200 ? -2.17 32.969 28.438 1 92.31 200 GLY A O 1
ATOM 1619 N N . ASP A 1 201 ? -0.949 31.641 29.922 1 92.88 201 ASP A N 1
ATOM 1620 C CA . ASP A 1 201 ? -0.587 32.75 30.812 1 92.88 201 ASP A CA 1
ATOM 1621 C C . ASP A 1 201 ? 0.743 33.375 30.406 1 92.88 201 ASP A C 1
ATOM 1623 O O . ASP A 1 201 ? 1.809 32.906 30.797 1 92.88 201 ASP A O 1
ATOM 1627 N N . MET A 1 202 ? 0.627 34.5 29.688 1 92 202 MET A N 1
ATOM 1628 C CA . MET A 1 202 ? 1.815 35.125 29.125 1 92 202 MET A CA 1
ATOM 1629 C C . MET A 1 202 ? 2.424 36.125 30.094 1 92 202 MET A C 1
ATOM 1631 O O . MET A 1 202 ? 1.729 37.031 30.578 1 92 202 MET A O 1
ATOM 1635 N N . VAL A 1 203 ? 3.662 35.906 30.328 1 90 203 VAL A N 1
ATOM 1636 C CA . VAL A 1 203 ? 4.375 36.844 31.203 1 90 203 VAL A CA 1
ATOM 1637 C C . VAL A 1 203 ? 5.676 37.281 30.531 1 90 203 VAL A C 1
ATOM 1639 O O . VAL A 1 203 ? 6.184 36.594 29.641 1 90 203 VAL A O 1
ATOM 1642 N N . ALA A 1 204 ? 6.121 38.438 30.875 1 88.81 204 ALA A N 1
ATOM 1643 C CA . ALA A 1 204 ? 7.41 38.906 30.375 1 88.81 204 ALA A CA 1
ATOM 1644 C C . ALA A 1 204 ? 8.562 38.125 30.984 1 88.81 204 ALA A C 1
ATOM 1646 O O . ALA A 1 204 ? 8.5 37.719 32.156 1 88.81 204 ALA A O 1
ATOM 1647 N N . PRO A 1 205 ? 9.539 37.906 30.156 1 85.12 205 PRO A N 1
ATOM 1648 C CA . PRO A 1 205 ? 10.711 37.25 30.75 1 85.12 205 PRO A CA 1
ATOM 1649 C C . PRO A 1 205 ? 11.391 38.094 31.828 1 85.12 205 PRO A C 1
ATOM 1651 O O . PRO A 1 205 ? 11.305 39.312 31.781 1 85.12 205 PRO A O 1
ATOM 1654 N N . PRO A 1 206 ? 11.977 37.312 32.719 1 77.12 206 PRO A N 1
ATOM 1655 C CA . PRO A 1 206 ? 12.641 38.062 33.781 1 77.12 206 PRO A CA 1
ATOM 1656 C C . PRO A 1 206 ? 13.734 38.969 33.281 1 77.12 206 PRO A C 1
ATOM 1658 O O . PRO A 1 206 ? 14.57 38.562 32.469 1 77.12 206 PRO A O 1
ATOM 1661 N N . GLY A 1 207 ? 13.727 40.25 33.656 1 73.44 207 GLY A N 1
ATOM 1662 C CA . GLY A 1 207 ? 14.758 41.219 33.312 1 73.44 207 GLY A CA 1
ATOM 1663 C C . GLY A 1 207 ? 14.523 41.906 32 1 73.44 207 GLY A C 1
ATOM 1664 O O . GLY A 1 207 ? 15.289 42.781 31.609 1 73.44 207 GLY A O 1
ATOM 1665 N N . LYS A 1 208 ? 13.625 41.438 31.25 1 73.31 208 LYS A N 1
ATOM 1666 C CA . LYS A 1 208 ? 13.336 42.062 29.969 1 73.31 208 LYS A CA 1
ATOM 1667 C C . LYS A 1 208 ? 12.062 42.906 30.031 1 73.31 208 LYS A C 1
ATOM 1669 O O . LYS A 1 208 ? 10.977 42.375 30.281 1 73.31 208 LYS A O 1
ATOM 1674 N N . SER A 1 209 ? 12.211 44.156 30.078 1 67.38 209 SER A N 1
ATOM 1675 C CA . SER A 1 209 ? 11.047 45.031 30.219 1 67.38 209 SER A CA 1
ATOM 1676 C C . SER A 1 209 ? 10.477 45.406 28.859 1 67.38 209 SER A C 1
ATOM 1678 O O . SER A 1 209 ? 9.336 45.875 28.766 1 67.38 209 SER A O 1
ATOM 1680 N N . THR A 1 210 ? 11.328 45.094 27.828 1 75.31 210 THR A N 1
ATOM 1681 C CA . THR A 1 210 ? 10.859 45.562 26.531 1 75.31 210 THR A CA 1
ATOM 1682 C C . THR A 1 210 ? 10.594 44.406 25.594 1 75.31 210 THR A C 1
ATOM 1684 O O . THR A 1 210 ? 11.195 43.312 25.734 1 75.31 210 THR A O 1
ATOM 1687 N N . PHE A 1 211 ? 9.609 44.594 24.734 1 87.81 211 PHE A N 1
ATOM 1688 C CA . PHE A 1 211 ? 9.266 43.594 23.719 1 87.81 211 PHE A CA 1
ATOM 1689 C C . PHE A 1 211 ? 10.297 43.594 22.594 1 87.81 211 PHE A C 1
ATOM 1691 O O . PHE A 1 211 ? 10.781 44.625 22.188 1 87.81 211 PHE A O 1
ATOM 1698 N N . MET A 1 212 ? 10.75 42.5 22.219 1 89.44 212 MET A N 1
ATOM 1699 C CA . MET A 1 212 ? 11.672 42.344 21.109 1 89.44 212 MET A CA 1
ATOM 1700 C C . MET A 1 212 ? 10.969 42.594 19.781 1 89.44 212 MET A C 1
ATOM 1702 O O . MET A 1 212 ? 9.789 42.281 19.625 1 89.44 212 MET A O 1
ATOM 1706 N N . PRO A 1 213 ? 11.734 43.156 18.875 1 93.56 213 PRO A N 1
ATOM 1707 C CA . PRO A 1 213 ? 11.117 43.406 17.578 1 93.56 213 PRO A CA 1
ATOM 1708 C C . PRO A 1 213 ? 10.773 42.125 16.828 1 93.56 213 PRO A C 1
ATOM 1710 O O . PRO A 1 213 ? 11.508 41.125 16.906 1 93.56 213 PRO A O 1
ATOM 1713 N N . VAL A 1 214 ? 9.695 42.156 16.125 1 95.94 214 VAL A N 1
ATOM 1714 C CA . VAL A 1 214 ? 9.234 41.062 15.312 1 95.94 214 VAL A CA 1
ATOM 1715 C C . VAL A 1 214 ? 8.93 41.531 13.898 1 95.94 214 VAL A C 1
ATOM 1717 O O . VAL A 1 214 ? 7.793 41.438 13.43 1 95.94 214 VAL A O 1
ATOM 1720 N N . PRO A 1 215 ? 9.945 41.875 13.148 1 96 215 PRO A N 1
ATOM 1721 C CA . PRO A 1 215 ? 9.742 42.562 11.859 1 96 215 PRO A CA 1
ATOM 1722 C C . PRO A 1 215 ? 9.148 41.625 10.805 1 96 215 PRO A C 1
ATOM 1724 O O . PRO A 1 215 ? 8.508 42.094 9.859 1 96 215 PRO A O 1
ATOM 1727 N N . ALA A 1 216 ? 9.328 40.344 10.914 1 97.06 216 ALA A N 1
ATOM 1728 C CA . ALA A 1 216 ? 8.875 39.406 9.891 1 97.06 216 ALA A CA 1
ATOM 1729 C C . ALA A 1 216 ? 7.441 38.969 10.148 1 97.06 216 ALA A C 1
ATOM 1731 O O . ALA A 1 216 ? 6.836 38.281 9.312 1 97.06 216 ALA A O 1
ATOM 1732 N N . LEU A 1 217 ? 6.824 39.344 11.227 1 97.56 217 LEU A N 1
ATOM 1733 C CA . LEU A 1 217 ? 5.52 38.875 11.664 1 97.56 217 LEU A CA 1
ATOM 1734 C C . LEU A 1 217 ? 4.414 39.375 10.734 1 97.56 217 LEU A C 1
ATOM 1736 O O . LEU A 1 217 ? 4.297 40.562 10.492 1 97.56 217 LEU A O 1
ATOM 1740 N N . ARG A 1 218 ? 3.637 38.438 10.211 1 98.31 218 ARG A N 1
ATOM 1741 C CA . ARG A 1 218 ? 2.559 38.75 9.281 1 98.31 218 ARG A CA 1
ATOM 1742 C C . ARG A 1 218 ? 1.218 38.25 9.789 1 98.31 218 ARG A C 1
ATOM 1744 O O . ARG A 1 218 ? 0.168 38.781 9.461 1 98.31 218 ARG A O 1
ATOM 1751 N N . HIS A 1 219 ? 1.235 37.25 10.539 1 98.25 219 HIS A N 1
ATOM 1752 C CA . HIS A 1 219 ? 0.016 36.625 11.055 1 98.25 219 HIS A CA 1
ATOM 1753 C C . HIS A 1 219 ? 0.071 36.469 12.57 1 98.25 219 HIS A C 1
ATOM 1755 O O . HIS A 1 219 ? 0.964 35.812 13.102 1 98.25 219 HIS A O 1
ATOM 1761 N N . LEU A 1 220 ? -0.881 37.094 13.305 1 98 220 LEU A N 1
ATOM 1762 C CA . LEU A 1 220 ? -0.913 37.062 14.766 1 98 220 LEU A CA 1
ATOM 1763 C C . LEU A 1 220 ? -2.266 36.594 15.273 1 98 220 LEU A C 1
ATOM 1765 O O . LEU A 1 220 ? -3.309 37.094 14.852 1 98 220 LEU A O 1
ATOM 1769 N N . THR A 1 221 ? -2.213 35.594 16 1 96.94 221 THR A N 1
ATOM 1770 C CA . THR A 1 221 ? -3.416 35.062 16.641 1 96.94 221 THR A CA 1
ATOM 1771 C C . THR A 1 221 ? -3.275 35.094 18.156 1 96.94 221 THR A C 1
ATOM 1773 O O . THR A 1 221 ? -2.342 34.531 18.719 1 96.94 221 THR A O 1
ATOM 1776 N N . LEU A 1 222 ? -4.102 35.781 18.844 1 95.19 222 LEU A N 1
ATOM 1777 C CA . LEU A 1 222 ? -4.195 35.812 20.297 1 95.19 222 LEU A CA 1
ATOM 1778 C C . LEU A 1 222 ? -5.465 35.094 20.781 1 95.19 222 LEU A C 1
ATOM 1780 O O . LEU A 1 222 ? -6.57 35.594 20.562 1 95.19 222 LEU A O 1
ATOM 1784 N N . HIS A 1 223 ? -5.281 34 21.328 1 93.25 223 HIS A N 1
ATOM 1785 C CA . HIS A 1 223 ? -6.43 33.188 21.719 1 93.25 223 HIS A CA 1
ATOM 1786 C C . HIS A 1 223 ? -6.375 32.844 23.203 1 93.25 223 HIS A C 1
ATOM 1788 O O . HIS A 1 223 ? -5.512 32.062 23.625 1 93.25 223 HIS A O 1
ATOM 1794 N N . GLY A 1 224 ? -7.281 33.281 23.953 1 90.06 224 GLY A N 1
ATOM 1795 C CA . GLY A 1 224 ? -7.43 32.875 25.344 1 90.06 224 GLY A CA 1
ATOM 1796 C C . GLY A 1 224 ? -6.211 33.188 26.188 1 90.06 224 GLY A C 1
ATOM 1797 O O . GLY A 1 224 ? -5.75 32.344 26.953 1 90.06 224 GLY A O 1
ATOM 1798 N N . ILE A 1 225 ? -5.586 34.25 25.953 1 92.44 225 ILE A N 1
ATOM 1799 C CA . ILE A 1 225 ? -4.406 34.656 26.703 1 92.44 225 ILE A CA 1
ATOM 1800 C C . ILE A 1 225 ? -4.82 35.125 28.109 1 92.44 225 ILE A C 1
ATOM 1802 O O . ILE A 1 225 ? -5.824 35.812 28.266 1 92.44 225 ILE A O 1
ATOM 1806 N N . THR A 1 226 ? -4.066 34.469 28.953 1 89.56 226 THR A N 1
ATOM 1807 C CA . THR A 1 226 ? -4.246 34.938 30.328 1 89.56 226 THR A CA 1
ATOM 1808 C C . THR A 1 226 ? -2.99 35.625 30.844 1 89.56 226 THR A C 1
ATOM 1810 O O . THR A 1 226 ? -1.916 35.5 30.25 1 89.56 226 THR A O 1
ATOM 1813 N N . GLY A 1 227 ? -3.082 36.656 31.688 1 82.5 227 GLY A N 1
ATOM 1814 C CA . GLY A 1 227 ? -1.983 37.469 32.188 1 82.5 227 GLY A CA 1
ATOM 1815 C C . GLY A 1 227 ? -2.127 38.938 31.859 1 82.5 227 GLY A C 1
ATOM 1816 O O . GLY A 1 227 ? -3.051 39.344 31.141 1 82.5 227 GLY A O 1
ATOM 1817 N N . ASN A 1 228 ? -1.119 39.625 32.25 1 81.5 228 ASN A N 1
ATOM 1818 C CA . ASN A 1 228 ? -1.273 41.062 32.125 1 81.5 228 ASN A CA 1
ATOM 1819 C C . ASN A 1 228 ? -0.277 41.656 31.141 1 81.5 228 ASN A C 1
ATOM 1821 O O . ASN A 1 228 ? -0.098 42.875 31.078 1 81.5 228 ASN A O 1
ATOM 1825 N N . LEU A 1 229 ? 0.277 40.781 30.375 1 86.75 229 LEU A N 1
ATOM 1826 C CA . LEU A 1 229 ? 1.35 41.219 29.484 1 86.75 229 LEU A CA 1
ATOM 1827 C C . LEU A 1 229 ? 0.833 42.25 28.469 1 86.75 229 LEU A C 1
ATOM 1829 O O . LEU A 1 229 ? 1.524 43.219 28.141 1 86.75 229 LEU A O 1
ATOM 1833 N N . PHE A 1 230 ? -0.414 42.062 28.031 1 87.94 230 PHE A N 1
ATOM 1834 C CA . PHE A 1 230 ? -0.91 42.875 26.922 1 87.94 230 PHE A CA 1
ATOM 1835 C C . PHE A 1 230 ? -1.942 43.875 27.391 1 87.94 230 PHE A C 1
ATOM 1837 O O . PHE A 1 230 ? -2.385 44.75 26.625 1 87.94 230 PHE A O 1
ATOM 1844 N N . ASP A 1 231 ? -2.424 43.906 28.578 1 85.25 231 ASP A N 1
ATOM 1845 C CA . ASP A 1 231 ? -3.58 44.656 29.078 1 85.25 231 ASP A CA 1
ATOM 1846 C C . ASP A 1 231 ? -3.402 46.156 28.875 1 85.25 231 ASP A C 1
ATOM 1848 O O . ASP A 1 231 ? -4.324 46.844 28.422 1 85.25 231 ASP A O 1
ATOM 1852 N N . ARG A 1 232 ? -2.229 46.719 29.141 1 84.19 232 ARG A N 1
ATOM 1853 C CA . ARG A 1 232 ? -2.148 48.156 29.172 1 84.19 232 ARG A CA 1
ATOM 1854 C C . ARG A 1 232 ? -1.189 48.688 28.109 1 84.19 232 ARG A C 1
ATOM 1856 O O . ARG A 1 232 ? -0.729 49.812 28.188 1 84.19 232 ARG A O 1
ATOM 1863 N N . ARG A 1 233 ? -1.089 47.938 27.156 1 90.81 233 ARG A N 1
ATOM 1864 C CA . ARG A 1 233 ? -0.153 48.344 26.109 1 90.81 233 ARG A CA 1
ATOM 1865 C C . ARG A 1 233 ? -0.773 48.219 24.734 1 90.81 233 ARG A C 1
ATOM 1867 O O . ARG A 1 233 ? -1.457 47.219 24.453 1 90.81 233 ARG A O 1
ATOM 1874 N N . PRO A 1 234 ? -0.48 49.281 23.969 1 94.56 234 PRO A N 1
ATOM 1875 C CA . PRO A 1 234 ? -0.933 49.125 22.594 1 94.56 234 PRO A CA 1
ATOM 1876 C C . PRO A 1 234 ? -0.248 47.969 21.875 1 94.56 234 PRO A C 1
ATOM 1878 O O . PRO A 1 234 ? 0.888 47.625 22.203 1 94.56 234 PRO A O 1
ATOM 1881 N N . LEU A 1 235 ? -0.884 47.406 20.906 1 94.88 235 LEU A N 1
ATOM 1882 C CA . LEU A 1 235 ? -0.389 46.219 20.219 1 94.88 235 LEU A CA 1
ATOM 1883 C C . LEU A 1 235 ? 0.905 46.5 19.469 1 94.88 235 LEU A C 1
ATOM 1885 O O . LEU A 1 235 ? 1.767 45.656 19.344 1 94.88 235 LEU A O 1
ATOM 1889 N N . ASP A 1 236 ? 1.053 47.75 18.938 1 94.62 236 ASP A N 1
ATOM 1890 C CA . ASP A 1 236 ? 2.252 48.125 18.203 1 94.62 236 ASP A CA 1
ATOM 1891 C C . ASP A 1 236 ? 3.48 48.156 19.109 1 94.62 236 ASP A C 1
ATOM 1893 O O . ASP A 1 236 ? 4.605 47.938 18.641 1 94.62 236 ASP A O 1
ATOM 1897 N N . GLU A 1 237 ? 3.24 48.344 20.391 1 93.75 237 GLU A N 1
ATOM 1898 C CA . GLU A 1 237 ? 4.332 48.312 21.359 1 93.75 237 GLU A CA 1
ATOM 1899 C C . GLU A 1 237 ? 4.668 46.875 21.734 1 93.75 237 GLU A C 1
ATOM 1901 O O . GLU A 1 237 ? 5.82 46.531 22.031 1 93.75 237 GLU A O 1
ATOM 1906 N N . CYS A 1 238 ? 3.668 46 21.75 1 93.69 238 CYS A N 1
ATOM 1907 C CA . CYS A 1 238 ? 3.867 44.625 22.109 1 93.69 238 CYS A CA 1
ATOM 1908 C C . CYS A 1 238 ? 4.559 43.844 20.969 1 93.69 238 CYS A C 1
ATOM 1910 O O . CYS A 1 238 ? 5.246 42.875 21.219 1 93.69 238 CYS A O 1
ATOM 1912 N N . PHE A 1 239 ? 4.328 44.312 19.75 1 95.75 239 PHE A N 1
ATOM 1913 C CA . PHE A 1 239 ? 4.914 43.688 18.578 1 95.75 239 PHE A CA 1
ATOM 1914 C C . PHE A 1 239 ? 5.582 44.688 17.672 1 95.75 239 PHE A C 1
ATOM 1916 O O . PHE A 1 239 ? 5.145 44.906 16.531 1 95.75 239 PHE A O 1
ATOM 1923 N N . PRO A 1 240 ? 6.695 45.188 18.188 1 94.69 240 PRO A N 1
ATOM 1924 C CA . PRO A 1 240 ? 7.34 46.281 17.438 1 94.69 240 PRO A CA 1
ATOM 1925 C C . PRO A 1 240 ? 7.867 45.844 16.078 1 94.69 240 PRO A C 1
ATOM 1927 O O . PRO A 1 240 ? 8.461 44.75 15.961 1 94.69 240 PRO A O 1
ATOM 1930 N N . GLY A 1 241 ? 7.547 46.688 15.062 1 94.88 241 GLY A N 1
ATOM 1931 C CA . GLY A 1 241 ? 8.094 46.438 13.734 1 94.88 241 GLY A CA 1
ATOM 1932 C C . GLY A 1 241 ? 7.234 45.531 12.898 1 94.88 241 GLY A C 1
ATOM 1933 O O . GLY A 1 241 ? 7.488 45.344 11.703 1 94.88 241 GLY A O 1
ATOM 1934 N N . ALA A 1 242 ? 6.277 44.906 13.461 1 96.44 242 ALA A N 1
ATOM 1935 C CA . ALA A 1 242 ? 5.438 43.938 12.742 1 96.44 242 ALA A CA 1
ATOM 1936 C C . ALA A 1 242 ? 4.531 44.656 11.75 1 96.44 242 ALA A C 1
ATOM 1938 O O . ALA A 1 242 ? 4.145 45.812 11.961 1 96.44 242 ALA A O 1
ATOM 1939 N N . ARG A 1 243 ? 4.293 44.031 10.641 1 96.06 243 ARG A N 1
ATOM 1940 C CA . ARG A 1 243 ? 3.305 44.438 9.641 1 96.06 243 ARG A CA 1
ATOM 1941 C C . ARG A 1 243 ? 2.35 43.281 9.336 1 96.06 243 ARG A C 1
ATOM 1943 O O . ARG A 1 243 ? 2.66 42.406 8.516 1 96.06 243 ARG A O 1
ATOM 1950 N N . LEU A 1 244 ? 1.192 43.375 9.852 1 97.56 244 LEU A N 1
ATOM 1951 C CA . LEU A 1 244 ? 0.306 42.188 9.875 1 97.56 244 LEU A CA 1
ATOM 1952 C C . LEU A 1 244 ? -0.56 42.156 8.625 1 97.56 244 LEU A C 1
ATOM 1954 O O . LEU A 1 244 ? -1.035 43.188 8.156 1 97.56 244 LEU A O 1
ATOM 1958 N N . ASP A 1 245 ? -0.705 41 8.109 1 98 245 ASP A N 1
ATOM 1959 C CA . ASP A 1 245 ? -1.685 40.688 7.07 1 98 245 ASP A CA 1
ATOM 1960 C C . ASP A 1 245 ? -2.975 40.156 7.676 1 98 245 ASP A C 1
ATOM 1962 O O . ASP A 1 245 ? -4.055 40.312 7.105 1 98 245 ASP A O 1
ATOM 1966 N N . SER A 1 246 ? -2.805 39.531 8.758 1 98.12 246 SER A N 1
ATOM 1967 C CA . SER A 1 246 ? -3.973 38.969 9.438 1 98.12 246 SER A CA 1
ATOM 1968 C C . SER A 1 246 ? -3.844 39.062 10.945 1 98.12 246 SER A C 1
ATOM 1970 O O . SER A 1 246 ? -2.752 38.906 11.5 1 98.12 246 SER A O 1
ATOM 1972 N N . PHE A 1 247 ? -4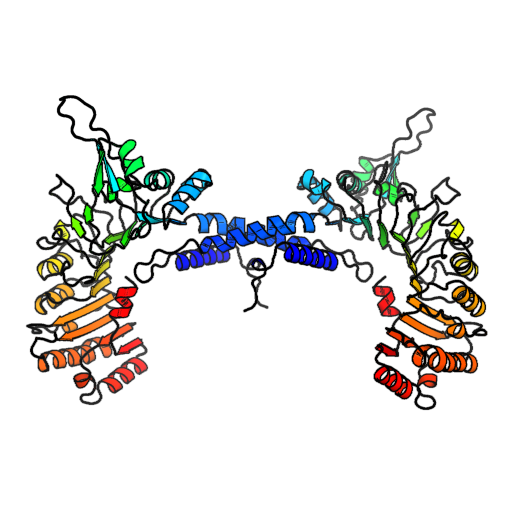.934 39.375 11.672 1 98.06 247 PHE A N 1
ATOM 1973 C CA . PHE A 1 247 ? -5.031 39.438 13.125 1 98.06 247 PHE A CA 1
ATOM 1974 C C . PHE A 1 247 ? -6.289 38.75 13.625 1 98.06 247 PHE A C 1
ATOM 1976 O O . PHE A 1 247 ? -7.391 39.031 13.141 1 98.06 247 PHE A O 1
ATOM 1983 N N . THR A 1 248 ? -6.07 37.812 14.453 1 97.5 248 THR A N 1
ATOM 1984 C CA . THR A 1 248 ? -7.18 37.094 15.039 1 97.5 248 THR A CA 1
ATOM 1985 C C . THR A 1 248 ? -7.133 37.156 16.562 1 97.5 248 THR A C 1
ATOM 1987 O O . THR A 1 248 ? -6.094 36.906 17.172 1 97.5 248 THR A O 1
ATOM 1990 N N . TYR A 1 249 ? -8.227 37.531 17.156 1 96.38 249 TYR A N 1
ATOM 1991 C CA . TYR A 1 249 ? -8.383 37.594 18.609 1 96.38 249 TYR A CA 1
ATOM 1992 C C . TYR A 1 249 ? -9.609 36.781 19.047 1 96.38 249 TYR A C 1
ATOM 1994 O O . TYR A 1 249 ? -10.664 36.875 18.406 1 96.38 249 TYR A O 1
ATOM 2002 N N . ALA A 1 250 ? -9.484 36 20.031 1 93.94 250 ALA A N 1
ATOM 2003 C CA . ALA A 1 250 ? -10.609 35.312 20.641 1 93.94 250 ALA A CA 1
ATOM 2004 C C . ALA A 1 250 ? -10.484 35.25 22.156 1 93.94 250 ALA A C 1
ATOM 2006 O O . ALA A 1 250 ? -9.414 34.938 22.688 1 93.94 250 ALA A O 1
ATOM 2007 N N . LEU A 1 251 ? -11.648 35.625 22.766 1 87.56 251 LEU A N 1
ATOM 2008 C CA . LEU A 1 251 ? -11.688 35.531 24.219 1 87.56 251 LEU A CA 1
ATOM 2009 C C . LEU A 1 251 ? -11.805 34.062 24.672 1 87.56 251 LEU A C 1
ATOM 2011 O O . LEU A 1 251 ? -12.688 33.344 24.203 1 87.56 251 LEU A O 1
ATOM 2015 N N . GLY A 1 252 ? -10.836 33.344 25.078 1 75.5 252 GLY A N 1
ATOM 2016 C CA . GLY A 1 252 ? -10.812 31.953 25.469 1 75.5 252 GLY A CA 1
ATOM 2017 C C . GLY A 1 252 ? -11.172 31.734 26.922 1 75.5 252 GLY A C 1
ATOM 2018 O O . GLY A 1 252 ? -11.609 30.641 27.297 1 75.5 252 GLY A O 1
ATOM 2019 N N . ASP A 1 253 ? -10.953 32.625 27.703 1 77.06 253 ASP A N 1
ATOM 2020 C CA . ASP A 1 253 ? -11.18 32.5 29.141 1 77.06 253 ASP A CA 1
ATOM 2021 C C . ASP A 1 253 ? -11.828 33.781 29.703 1 77.06 253 ASP A C 1
ATOM 2023 O O . ASP A 1 253 ? -11.5 34.875 29.281 1 77.06 253 ASP A O 1
ATOM 2027 N N . ARG A 1 254 ? -12.727 33.594 30.641 1 75.81 254 ARG A N 1
ATOM 2028 C CA . ARG A 1 254 ? -13.469 34.719 31.219 1 75.81 254 ARG A CA 1
ATOM 2029 C C . ARG A 1 254 ? -12.531 35.719 31.906 1 75.81 254 ARG A C 1
ATOM 2031 O O . ARG A 1 254 ? -12.773 36.906 31.891 1 75.81 254 ARG A O 1
ATOM 2038 N N . LEU A 1 255 ? -11.477 35.125 32.375 1 73.88 255 LEU A N 1
ATOM 2039 C CA . LEU A 1 255 ? -10.539 36 33.094 1 73.88 255 LEU A CA 1
ATOM 2040 C C . LEU A 1 255 ? -9.336 36.344 32.219 1 73.88 255 LEU A C 1
ATOM 2042 O O . LEU A 1 255 ? -8.312 36.781 32.719 1 73.88 255 LEU A O 1
ATOM 2046 N N . GLY A 1 256 ? -9.586 36.281 31.016 1 83.25 256 GLY A N 1
ATOM 2047 C CA . GLY A 1 256 ? -8.445 36.469 30.125 1 83.25 256 GLY A CA 1
ATOM 2048 C C . GLY A 1 256 ? -8.312 37.875 29.609 1 83.25 256 GLY A C 1
ATOM 2049 O O . GLY A 1 256 ? -9.062 38.781 30 1 83.25 256 GLY A O 1
ATOM 2050 N N . PHE A 1 257 ? -7.25 38.094 28.828 1 88.44 257 PHE A N 1
ATOM 2051 C CA . PHE A 1 257 ? -6.969 39.344 28.156 1 88.44 257 PHE A CA 1
ATOM 2052 C C . PHE A 1 257 ? -8.125 39.719 27.234 1 88.44 257 PHE A C 1
ATOM 2054 O O . PHE A 1 257 ? -8.492 38.969 26.328 1 88.44 257 PHE A O 1
ATOM 2061 N N . GLU A 1 258 ? -8.703 40.875 27.562 1 91.88 258 GLU A N 1
ATOM 2062 C CA . GLU A 1 258 ? -9.773 41.406 26.719 1 91.88 258 GLU A CA 1
ATOM 2063 C C . GLU A 1 258 ? -9.266 42.531 25.828 1 91.88 258 GLU A C 1
ATOM 2065 O O . GLU A 1 258 ? -8.633 43.469 26.328 1 91.88 258 GLU A O 1
ATOM 2070 N N . ILE A 1 259 ? -9.508 42.438 24.672 1 93.31 259 ILE A N 1
ATOM 2071 C CA . ILE A 1 259 ? -9.133 43.5 23.75 1 93.31 259 ILE A CA 1
ATOM 2072 C C . ILE A 1 259 ? -9.961 44.75 24.031 1 93.31 259 ILE A C 1
ATOM 2074 O O . ILE A 1 259 ? -11.156 44.656 24.312 1 93.31 259 ILE A O 1
ATOM 2078 N N . ARG A 1 260 ? -9.312 45.844 24.062 1 94.69 260 ARG A N 1
ATOM 2079 C CA . ARG A 1 260 ? -9.945 47.125 24.359 1 94.69 260 ARG A CA 1
ATOM 2080 C C . ARG A 1 260 ? -9.734 48.094 23.219 1 94.69 260 ARG A C 1
ATOM 2082 O O . ARG A 1 260 ? -9.094 47.781 22.219 1 94.69 260 ARG A O 1
ATOM 2089 N N . ASN A 1 261 ? -10.375 49.312 23.359 1 95.44 261 ASN A N 1
ATOM 2090 C CA . ASN A 1 261 ? -10.305 50.344 22.328 1 95.44 261 ASN A CA 1
ATOM 2091 C C . ASN A 1 261 ? -8.867 50.688 21.984 1 95.44 261 ASN A C 1
ATOM 2093 O O . ASN A 1 261 ? -8.523 50.844 20.797 1 95.44 261 ASN A O 1
ATOM 2097 N N . LEU A 1 262 ? -8.062 50.688 23 1 95.5 262 LEU A N 1
ATOM 2098 C CA . LEU A 1 262 ? -6.656 51.031 22.828 1 95.5 262 LEU A CA 1
ATOM 2099 C C . LEU A 1 262 ? -5.98 50.062 21.859 1 95.5 262 LEU A C 1
ATOM 2101 O O . LEU A 1 262 ? -5.199 50.469 21 1 95.5 262 LEU A O 1
ATOM 2105 N N . HIS A 1 263 ? -6.273 48.844 21.984 1 96.12 263 HIS A N 1
ATOM 2106 C CA . HIS A 1 263 ? -5.648 47.812 21.172 1 96.12 263 HIS A CA 1
ATOM 2107 C C . HIS A 1 263 ? -6.102 47.875 19.719 1 96.12 263 HIS A C 1
ATOM 2109 O O . HIS A 1 263 ? -5.281 47.812 18.797 1 96.12 263 HIS A O 1
ATOM 2115 N N . LEU A 1 264 ? -7.375 48.031 19.547 1 95.94 264 LEU A N 1
ATOM 2116 C CA . LEU A 1 264 ? -7.922 48.094 18.203 1 95.94 264 LEU A CA 1
ATOM 2117 C C . LEU A 1 264 ? -7.43 49.344 17.484 1 95.94 264 LEU A C 1
ATOM 2119 O O . LEU A 1 264 ? -7.137 49.312 16.281 1 95.94 264 LEU A O 1
ATOM 2123 N N . GLU A 1 265 ? -7.359 50.438 18.203 1 95.94 265 GLU A N 1
ATOM 2124 C CA . GLU A 1 265 ? -6.852 51.688 17.625 1 95.94 265 GLU A CA 1
ATOM 2125 C C . GLU A 1 265 ? -5.395 51.531 17.203 1 95.94 265 GLU A C 1
ATOM 2127 O O . GLU A 1 265 ? -5 52.031 16.141 1 95.94 265 GLU A O 1
ATOM 2132 N N . SER A 1 266 ? -4.699 50.906 18.047 1 95.94 266 SER A N 1
ATOM 2133 C CA . SER A 1 266 ? -3.299 50.656 17.734 1 95.94 266 SER A CA 1
ATOM 2134 C C . SER A 1 266 ? -3.162 49.844 16.453 1 95.94 266 SER A C 1
ATOM 2136 O O . SER A 1 266 ? -2.27 50.094 15.633 1 95.94 266 SER A O 1
ATOM 2138 N N . LEU A 1 267 ? -3.99 48.844 16.25 1 95.06 267 LEU A N 1
ATOM 2139 C CA . LEU A 1 267 ? -3.98 48 15.078 1 95.06 267 LEU A CA 1
ATOM 2140 C C . LEU A 1 267 ? -4.324 48.781 13.82 1 95.06 267 LEU A C 1
ATOM 2142 O O . LEU A 1 267 ? -3.705 48.594 12.773 1 95.06 267 LEU A O 1
ATOM 2146 N N . ALA A 1 268 ? -5.246 49.719 13.914 1 94.31 268 ALA A N 1
ATOM 2147 C CA . ALA A 1 268 ? -5.82 50.375 12.75 1 94.31 268 ALA A CA 1
ATOM 2148 C C . ALA A 1 268 ? -5.023 51.625 12.375 1 94.31 268 ALA A C 1
ATOM 2150 O O . ALA A 1 268 ? -5.016 52.062 11.219 1 94.31 268 ALA A O 1
ATOM 2151 N N . THR A 1 269 ? -4.363 52.25 13.344 1 93.06 269 THR A N 1
ATOM 2152 C CA . THR A 1 269 ? -3.799 53.562 13.078 1 93.06 269 THR A CA 1
ATOM 2153 C C . THR A 1 269 ? -2.285 53.469 12.906 1 93.06 269 THR A C 1
ATOM 2155 O O . THR A 1 269 ? -1.646 54.469 12.516 1 93.06 269 THR A O 1
ATOM 2158 N N . THR A 1 270 ? -1.766 52.438 13.219 1 93.81 270 THR A N 1
ATOM 2159 C CA . THR A 1 270 ? -0.315 52.312 13.133 1 93.81 270 THR A CA 1
ATOM 2160 C C . THR A 1 270 ? 0.078 51.469 11.93 1 93.81 270 THR A C 1
ATOM 2162 O O . THR A 1 270 ? -0.785 51 11.188 1 93.81 270 THR A O 1
ATOM 2165 N N . ALA A 1 271 ? 1.403 51.312 11.781 1 92.44 271 ALA A N 1
ATOM 2166 C CA . ALA A 1 271 ? 1.939 50.5 10.672 1 92.44 271 ALA A CA 1
ATOM 2167 C C . ALA A 1 271 ? 1.63 49.031 10.859 1 92.44 271 ALA A C 1
ATOM 2169 O O . ALA A 1 271 ? 1.677 48.25 9.898 1 92.44 271 ALA A O 1
ATOM 2170 N N . LEU A 1 272 ? 1.2 48.688 12.055 1 94.31 272 LEU A N 1
ATOM 2171 C CA . LEU A 1 272 ? 0.909 47.281 12.391 1 94.31 272 LEU A CA 1
ATOM 2172 C C . LEU A 1 272 ? -0.208 46.75 11.508 1 94.31 272 LEU A C 1
ATOM 2174 O O . LEU A 1 272 ? -0.114 45.625 11.008 1 94.31 272 LEU A O 1
ATOM 2178 N N . GLY A 1 273 ? -1.255 47.531 11.289 1 93.81 273 GLY A N 1
ATOM 2179 C CA . GLY A 1 273 ? -2.416 47.062 10.555 1 93.81 273 GLY A CA 1
ATOM 2180 C C . GLY A 1 273 ? -2.545 47.688 9.18 1 93.81 273 GLY A C 1
ATOM 2181 O O . GLY A 1 273 ? -3.615 47.656 8.57 1 93.81 273 GLY A O 1
ATOM 2182 N N . ALA A 1 274 ? -1.503 48.281 8.641 1 92.62 274 ALA A N 1
ATOM 2183 C CA . ALA A 1 274 ? -1.57 49 7.383 1 92.62 274 ALA A CA 1
ATOM 2184 C C . ALA A 1 274 ? -1.907 48.094 6.223 1 92.62 274 ALA A C 1
ATOM 2186 O O . ALA A 1 274 ? -2.541 48.5 5.25 1 92.62 274 ALA A O 1
ATOM 2187 N N . ARG A 1 275 ? -1.535 46.875 6.336 1 94.12 275 ARG A N 1
ATOM 2188 C CA . ARG A 1 275 ? -1.762 45.938 5.254 1 94.12 275 ARG A CA 1
ATOM 2189 C C . ARG A 1 275 ? -2.738 44.844 5.676 1 94.12 275 ARG A C 1
ATOM 2191 O O . ARG A 1 275 ? -2.785 43.75 5.066 1 94.12 275 ARG A O 1
ATOM 2198 N N . LEU A 1 276 ? -3.443 45.062 6.621 1 96.56 276 LEU A N 1
ATOM 2199 C CA . LEU A 1 276 ? -4.32 44.062 7.199 1 96.56 276 LEU A CA 1
ATOM 2200 C C . LEU A 1 276 ? -5.422 43.656 6.219 1 96.56 276 LEU A C 1
ATOM 2202 O O . LEU A 1 276 ? -6.164 44.531 5.742 1 96.56 276 LEU A O 1
ATOM 2206 N N . THR A 1 277 ? -5.555 42.406 5.906 1 97.69 277 THR A N 1
ATOM 2207 C CA . THR A 1 277 ? -6.586 41.906 4.988 1 97.69 277 THR A CA 1
ATOM 2208 C C . THR A 1 277 ? -7.598 41.062 5.727 1 97.69 277 THR A C 1
ATOM 2210 O O . THR A 1 277 ? -8.719 40.844 5.25 1 97.69 277 THR A O 1
ATOM 2213 N N . ARG A 1 278 ? -7.195 40.531 6.852 1 98.12 278 ARG A N 1
ATOM 2214 C CA . ARG A 1 278 ? -8.094 39.688 7.617 1 98.12 278 ARG A CA 1
ATOM 2215 C C . ARG A 1 278 ? -8.133 40.094 9.086 1 98.12 278 ARG A C 1
ATOM 2217 O O . ARG A 1 278 ? -7.098 40.156 9.742 1 98.12 278 ARG A O 1
ATOM 2224 N N . LEU A 1 279 ? -9.305 40.375 9.609 1 97.94 279 LEU A N 1
ATOM 2225 C CA . LEU A 1 279 ? -9.516 40.781 10.992 1 97.94 279 LEU A CA 1
ATOM 2226 C C . LEU A 1 279 ? -10.633 39.969 11.633 1 97.94 279 LEU A C 1
ATOM 2228 O O . LEU A 1 279 ? -11.773 40 11.172 1 97.94 279 LEU A O 1
ATOM 2232 N N . VAL A 1 280 ? -10.289 39.219 12.57 1 97.62 280 VAL A N 1
ATOM 2233 C CA . VAL A 1 280 ? -11.258 38.406 13.289 1 97.62 280 VAL A CA 1
ATOM 2234 C C . VAL A 1 280 ? -11.25 38.75 14.766 1 97.62 280 VAL A C 1
ATOM 2236 O O . VAL A 1 280 ? -10.219 38.688 15.438 1 97.62 280 VAL A O 1
ATOM 2239 N N . LEU A 1 281 ? -12.32 39.188 15.32 1 96.88 281 LEU A N 1
ATOM 2240 C CA . LEU A 1 281 ? -12.484 39.562 16.719 1 96.88 281 LEU A CA 1
ATOM 2241 C C . LEU A 1 281 ? -13.641 38.812 17.359 1 96.88 281 LEU A C 1
ATOM 2243 O O . LEU A 1 281 ? -14.805 39.094 17.094 1 96.88 281 LEU A O 1
ATOM 2247 N N . LEU A 1 282 ? -13.281 37.906 18.203 1 95.38 282 LEU A N 1
ATOM 2248 C CA . LEU A 1 282 ? -14.305 37.031 18.781 1 95.38 282 LEU A CA 1
ATOM 2249 C C . LEU A 1 282 ? -14.43 37.281 20.281 1 95.38 282 LEU A C 1
ATOM 2251 O O . LEU A 1 282 ? -13.43 37.344 21 1 95.38 282 LEU A O 1
ATOM 2255 N N . GLY A 1 283 ? -15.633 37.375 20.734 1 92.25 283 GLY A N 1
ATOM 2256 C CA . GLY A 1 283 ? -15.914 37.531 22.156 1 92.25 283 GLY A CA 1
ATOM 2257 C C . GLY A 1 283 ? -15.531 38.906 22.703 1 92.25 283 GLY A C 1
ATOM 2258 O O . GLY A 1 283 ? -14.992 39 23.797 1 92.25 283 GLY A O 1
ATOM 2259 N N . CYS A 1 284 ? -15.734 39.906 21.969 1 92.81 284 CYS A N 1
ATOM 2260 C CA . CYS A 1 284 ? -15.352 41.25 22.375 1 92.81 284 CYS A CA 1
ATOM 2261 C C . CYS A 1 284 ? -16.469 41.938 23.156 1 92.81 284 CYS A C 1
ATOM 2263 O O . CYS A 1 284 ? -17.594 42.062 22.656 1 92.81 284 CYS A O 1
ATOM 2265 N N . SER A 1 285 ? -16.172 42.438 24.312 1 90.75 285 SER A N 1
ATOM 2266 C CA . SER A 1 285 ? -17.172 43.094 25.141 1 90.75 285 SER A CA 1
ATOM 2267 C C . SER A 1 285 ? -16.719 44.469 25.562 1 90.75 285 SER A C 1
ATOM 2269 O O . SER A 1 285 ? -17.516 45.25 26.094 1 90.75 285 SER A O 1
ATOM 2271 N N . ARG A 1 286 ? -15.492 44.844 25.266 1 91.62 286 ARG A N 1
ATOM 2272 C CA . ARG A 1 286 ? -14.945 46.094 25.766 1 91.62 286 ARG A CA 1
ATOM 2273 C C . ARG A 1 286 ? -14.648 47.062 24.625 1 91.62 286 ARG A C 1
ATOM 2275 O O . ARG A 1 286 ? -13.938 48.031 24.828 1 91.62 286 ARG A O 1
ATOM 2282 N N . LEU A 1 287 ? -15.18 46.75 23.531 1 93.69 287 LEU A N 1
ATOM 2283 C CA . LEU A 1 287 ? -14.977 47.625 22.375 1 93.69 287 LEU A CA 1
ATOM 2284 C C . LEU A 1 287 ? -16.188 48.562 22.172 1 93.69 287 LEU A C 1
ATOM 2286 O O . LEU A 1 287 ? -17.328 48.125 22.297 1 93.69 287 LEU A O 1
ATOM 2290 N N . SER A 1 288 ? -15.867 49.781 21.953 1 93.94 288 SER A N 1
ATOM 2291 C CA . SER A 1 288 ? -16.922 50.719 21.641 1 93.94 288 SER A CA 1
ATOM 2292 C C . SER A 1 288 ? -17.25 50.719 20.141 1 93.94 288 SER A C 1
ATOM 2294 O O . SER A 1 288 ? -16.375 50.469 19.312 1 93.94 288 SER A O 1
ATOM 2296 N N . SER A 1 289 ? -18.547 50.969 19.875 1 94.5 289 SER A N 1
ATOM 2297 C CA . SER A 1 289 ? -18.969 51 18.469 1 94.5 289 SER A CA 1
ATOM 2298 C C . SER A 1 289 ? -18.266 52.094 17.688 1 94.5 289 SER A C 1
ATOM 2300 O O . SER A 1 289 ? -17.953 51.938 16.516 1 94.5 289 SER A O 1
ATOM 2302 N N . SER A 1 290 ? -17.953 53.156 18.344 1 95.06 290 SER A N 1
ATOM 2303 C CA . SER A 1 290 ? -17.266 54.281 17.688 1 95.06 290 SER A CA 1
ATOM 2304 C C . SER A 1 290 ? -15.844 53.906 17.312 1 95.06 290 SER A C 1
ATOM 2306 O O . SER A 1 290 ? -15.375 54.25 16.219 1 95.06 290 SER A O 1
ATOM 2308 N N . THR A 1 291 ? -15.266 53.219 18.188 1 95.44 291 THR A N 1
ATOM 2309 C CA . THR A 1 291 ? -13.898 52.781 17.922 1 95.44 291 THR A CA 1
ATOM 2310 C C . THR A 1 291 ? -13.875 51.781 16.766 1 95.44 291 THR A C 1
ATOM 2312 O O . THR A 1 291 ? -12.992 51.844 15.906 1 95.44 291 THR A O 1
ATOM 2315 N N . ILE A 1 292 ? -14.82 50.875 16.75 1 96.19 292 ILE A N 1
ATOM 2316 C CA . ILE A 1 292 ? -14.898 49.906 15.672 1 96.19 292 ILE A CA 1
ATOM 2317 C C . ILE A 1 292 ? -15.102 50.625 14.344 1 96.19 292 ILE A C 1
ATOM 2319 O O . ILE A 1 292 ? -14.445 50.281 13.352 1 96.19 292 ILE A O 1
ATOM 2323 N N . THR A 1 293 ? -15.945 51.594 14.359 1 96.38 293 THR A N 1
ATOM 2324 C CA . THR A 1 293 ? -16.219 52.375 13.156 1 96.38 293 THR A CA 1
ATOM 2325 C C . THR A 1 293 ? -14.961 53.062 12.648 1 96.38 293 THR A C 1
ATOM 2327 O O . THR A 1 293 ? -14.633 52.969 11.461 1 96.38 293 THR A O 1
ATOM 2330 N N . ARG A 1 294 ? -14.281 53.656 13.516 1 94.81 294 ARG A N 1
ATOM 2331 C CA . ARG A 1 294 ? -13.055 54.344 13.141 1 94.81 294 ARG A CA 1
ATOM 2332 C C . ARG A 1 294 ? -12.008 53.375 12.609 1 94.81 294 ARG A C 1
ATOM 2334 O O . ARG A 1 294 ? -11.289 53.688 11.664 1 94.81 294 ARG A O 1
ATOM 2341 N N . CYS A 1 295 ? -11.961 52.281 13.242 1 95.94 295 CYS A N 1
ATOM 2342 C CA . CYS A 1 295 ? -11.016 51.25 12.82 1 95.94 295 CYS A CA 1
ATOM 2343 C C . CYS A 1 295 ? -11.312 50.781 11.406 1 95.94 295 CYS A C 1
ATOM 2345 O O . CYS A 1 295 ? -10.406 50.688 10.57 1 95.94 295 CYS A O 1
ATOM 2347 N N . LEU A 1 296 ? -12.531 50.531 11.125 1 95.56 296 LEU A N 1
ATOM 2348 C CA . LEU A 1 296 ? -12.93 50.031 9.812 1 95.56 296 LEU A CA 1
ATOM 2349 C C . LEU A 1 296 ? -12.711 51.094 8.734 1 95.56 296 LEU A C 1
ATOM 2351 O O . LEU A 1 296 ? -12.398 50.75 7.59 1 95.56 296 LEU A O 1
ATOM 2355 N N . GLU A 1 297 ? -12.797 52.344 9.102 1 94.62 297 GLU A N 1
ATOM 2356 C CA . GLU A 1 297 ? -12.555 53.438 8.164 1 94.62 297 GLU A CA 1
ATOM 2357 C C . GLU A 1 297 ? -11.078 53.531 7.793 1 94.62 297 GLU A C 1
ATOM 2359 O O . GLU A 1 297 ? -10.742 53.938 6.684 1 94.62 297 GLU A O 1
ATOM 2364 N N . ASN A 1 298 ? -10.297 53.062 8.672 1 94.5 298 ASN A N 1
ATOM 2365 C CA . ASN A 1 298 ? -8.859 53.156 8.461 1 94.5 298 ASN A CA 1
ATOM 2366 C C . ASN A 1 298 ? -8.312 51.906 7.754 1 94.5 298 ASN A C 1
ATOM 2368 O O . ASN A 1 298 ? -7.234 51.969 7.168 1 94.5 298 ASN A O 1
ATOM 2372 N N . LEU A 1 299 ? -9.008 50.844 7.848 1 94.62 299 LEU A N 1
ATOM 2373 C CA . LEU A 1 299 ? -8.562 49.594 7.258 1 94.62 299 LEU A CA 1
ATOM 2374 C C . LEU A 1 299 ? -9.211 49.375 5.891 1 94.62 299 LEU A C 1
ATOM 2376 O O . LEU A 1 299 ? -10.008 48.438 5.719 1 94.62 299 LEU A O 1
ATOM 2380 N N . ARG A 1 300 ? -8.719 50 4.926 1 91.31 300 ARG A N 1
ATOM 2381 C CA . ARG A 1 300 ? -9.352 50.031 3.607 1 91.31 300 ARG A CA 1
ATOM 2382 C C . ARG A 1 300 ? -9.055 48.75 2.832 1 91.31 300 ARG A C 1
ATOM 2384 O O . ARG A 1 300 ? -9.789 48.406 1.908 1 91.31 300 ARG A O 1
ATOM 2391 N N . GLY A 1 301 ? -8.078 48.062 3.195 1 94.06 301 GLY A N 1
ATOM 2392 C CA . GLY A 1 301 ? -7.688 46.875 2.463 1 94.06 301 GLY A CA 1
ATOM 2393 C C . GLY A 1 301 ? -8.273 45.594 3.041 1 94.06 301 GLY A C 1
ATOM 2394 O O . GLY A 1 301 ? -7.934 44.5 2.6 1 94.06 301 GLY A O 1
ATOM 2395 N N . LEU A 1 302 ? -9.195 45.688 3.938 1 95.88 302 LEU A N 1
ATOM 2396 C CA . LEU A 1 302 ? -9.766 44.531 4.621 1 95.88 302 LEU A CA 1
ATOM 2397 C C . LEU A 1 302 ? -10.609 43.688 3.67 1 95.88 302 LEU A C 1
ATOM 2399 O O . LEU A 1 302 ? -11.484 44.219 2.977 1 95.88 302 LEU A O 1
ATOM 2403 N N . GLU A 1 303 ? -10.359 42.438 3.586 1 97.5 303 GLU A N 1
ATOM 2404 C CA . GLU A 1 303 ? -11.102 41.5 2.738 1 97.5 303 GLU A CA 1
ATOM 2405 C C . GLU A 1 303 ? -11.984 40.562 3.572 1 97.5 303 GLU A C 1
ATOM 2407 O O . GLU A 1 303 ? -13.016 40.094 3.1 1 97.5 303 GLU A O 1
ATOM 2412 N N . TYR A 1 304 ? -11.531 40.281 4.68 1 98.06 304 TYR A N 1
ATOM 2413 C CA . TYR A 1 304 ? -12.234 39.406 5.59 1 98.06 304 TYR A CA 1
ATOM 2414 C C . TYR A 1 304 ? -12.438 40.062 6.949 1 98.06 304 TYR A C 1
ATOM 2416 O O . TYR A 1 304 ? -11.469 40.406 7.617 1 98.06 304 TYR A O 1
ATOM 2424 N N . PHE A 1 305 ? -13.672 40.188 7.445 1 97.81 305 PHE A N 1
ATOM 2425 C CA . PHE A 1 305 ? -13.977 40.781 8.734 1 97.81 305 PHE A CA 1
ATOM 2426 C C . PHE A 1 305 ? -15.023 39.969 9.484 1 97.81 305 PHE A C 1
ATOM 2428 O O . PHE A 1 305 ? -16.125 39.75 8.992 1 97.81 305 PHE A O 1
ATOM 2435 N N . ALA A 1 306 ? -14.633 39.438 10.602 1 97.81 306 ALA A N 1
ATOM 2436 C CA . ALA A 1 306 ? -15.531 38.719 11.492 1 97.81 306 ALA A CA 1
ATOM 2437 C C . ALA A 1 306 ? -15.539 39.344 12.883 1 97.81 306 ALA A C 1
ATOM 2439 O O . ALA A 1 306 ? -14.484 39.562 13.484 1 97.81 306 ALA A O 1
ATOM 2440 N N . LEU A 1 307 ? -16.719 39.625 13.414 1 97.31 307 LEU A N 1
ATOM 2441 C CA . LEU A 1 307 ? -16.844 40.281 14.711 1 97.31 307 LEU A CA 1
ATOM 2442 C C . LEU A 1 307 ? -17.953 39.625 15.539 1 97.31 307 LEU A C 1
ATOM 2444 O O . LEU A 1 307 ? -19.094 39.531 15.078 1 97.31 307 LEU A O 1
ATOM 2448 N N . HIS A 1 308 ? -17.594 39.125 16.547 1 96.12 308 HIS A N 1
ATOM 2449 C CA . HIS A 1 308 ? -18.547 38.75 17.594 1 96.12 308 HIS A CA 1
ATOM 2450 C C . HIS A 1 308 ? -18.547 39.75 18.734 1 96.12 308 HIS A C 1
ATOM 2452 O O . HIS A 1 308 ? -17.625 39.75 19.562 1 96.12 308 HIS A O 1
ATOM 2458 N N . LEU A 1 309 ? -19.531 40.531 18.844 1 93.94 309 LEU A N 1
ATOM 2459 C CA . LEU A 1 309 ? -19.594 41.625 19.781 1 93.94 309 LEU A CA 1
ATOM 2460 C C . LEU A 1 309 ? -20.641 41.375 20.859 1 93.94 309 LEU A C 1
ATOM 2462 O O . LEU A 1 309 ? -21.797 41.031 20.547 1 93.94 309 LEU A O 1
ATOM 2466 N N . VAL A 1 310 ? -20.188 41.469 22.031 1 91.31 310 VAL A N 1
ATOM 2467 C CA . VAL A 1 310 ? -21.109 41.375 23.172 1 91.31 310 VAL A CA 1
ATOM 2468 C C . VAL A 1 310 ? -21.375 42.781 23.688 1 91.31 310 VAL A C 1
ATOM 2470 O O . VAL A 1 310 ? -20.5 43.406 24.297 1 91.31 310 VAL A O 1
ATOM 2473 N N . THR A 1 311 ? -22.531 43.281 23.516 1 90.19 311 THR A N 1
ATOM 2474 C CA . THR A 1 311 ? -22.859 44.656 23.891 1 90.19 311 THR A CA 1
ATOM 2475 C C . THR A 1 311 ? -23.312 44.75 25.344 1 90.19 311 THR A C 1
ATOM 2477 O O . THR A 1 311 ? -24 43.875 25.844 1 90.19 311 THR A O 1
ATOM 2480 N N . VAL A 1 312 ? -22.812 45.719 25.922 1 81.81 312 VAL A N 1
ATOM 2481 C CA . VAL A 1 312 ? -23.203 45.938 27.312 1 81.81 312 VAL A CA 1
ATOM 2482 C C . VAL A 1 312 ? -23.891 47.281 27.453 1 81.81 312 VAL A C 1
ATOM 2484 O O . VAL A 1 312 ? -25.047 47.375 27.875 1 81.81 312 VAL A O 1
ATOM 2487 N N . ASP A 1 313 ? -23.109 48.406 27.047 1 75.38 313 ASP A N 1
ATOM 2488 C CA . ASP A 1 313 ? -23.641 49.719 27.422 1 75.38 313 ASP A CA 1
ATOM 2489 C C . ASP A 1 313 ? -23.953 50.531 26.172 1 75.38 313 ASP A C 1
ATOM 2491 O O . ASP A 1 313 ? -24.656 51.562 26.266 1 75.38 313 ASP A O 1
ATOM 2495 N N . GLU A 1 314 ? -23.359 50.125 25.062 1 81.25 314 GLU A N 1
ATOM 2496 C CA . GLU A 1 314 ? -23.578 51.062 23.984 1 81.25 314 GLU A CA 1
ATOM 2497 C C . GLU A 1 314 ? -23.469 50.375 22.625 1 81.25 314 GLU A C 1
ATOM 2499 O O . GLU A 1 314 ? -22.75 49.406 22.469 1 81.25 314 GLU A O 1
ATOM 2504 N N . LEU A 1 315 ? -24.266 50.812 21.688 1 86.69 315 LEU A N 1
ATOM 2505 C CA . LEU A 1 315 ? -24.219 50.594 20.25 1 86.69 315 LEU A CA 1
ATOM 2506 C C . LEU A 1 315 ? -24.594 51.844 19.484 1 86.69 315 LEU A C 1
ATOM 2508 O O . LEU A 1 315 ? -25.453 51.781 18.594 1 86.69 315 LEU A O 1
ATOM 2512 N N . ARG A 1 316 ? -23.797 52.844 19.781 1 85.44 316 ARG A N 1
ATOM 2513 C CA . ARG A 1 316 ? -24.188 54.188 19.312 1 85.44 316 ARG A CA 1
ATOM 2514 C C . ARG A 1 316 ? -23.828 54.375 17.844 1 85.44 316 ARG A C 1
ATOM 2516 O O . ARG A 1 316 ? -24.578 55 17.094 1 85.44 316 ARG A O 1
ATOM 2523 N N . SER A 1 317 ? -22.75 53.875 17.484 1 91.94 317 SER A N 1
ATOM 2524 C CA . SER A 1 317 ? -22.297 54.031 16.094 1 91.94 317 SER A CA 1
ATOM 2525 C C . SER A 1 317 ? -22.547 52.75 15.289 1 91.94 317 SER A C 1
ATOM 2527 O O . SER A 1 317 ? -22.25 51.656 15.758 1 91.94 317 SER A O 1
ATOM 2529 N N . ASN A 1 318 ? -23.141 52.906 14.156 1 94.38 318 ASN A N 1
ATOM 2530 C CA . ASN A 1 318 ? -23.344 51.781 13.25 1 94.38 318 ASN A CA 1
ATOM 2531 C C . ASN A 1 318 ? -22.125 51.531 12.367 1 94.38 318 ASN A C 1
ATOM 2533 O O . ASN A 1 318 ? -22.016 52.094 11.281 1 94.38 318 ASN A O 1
ATOM 2537 N N . PHE A 1 319 ? -21.312 50.594 12.781 1 94.5 319 PHE A N 1
ATOM 2538 C CA . PHE A 1 319 ? -20.031 50.406 12.117 1 94.5 319 PHE A CA 1
ATOM 2539 C C . PHE A 1 319 ? -20.219 49.625 10.805 1 94.5 319 PHE A C 1
ATOM 2541 O O . PHE A 1 319 ? -19.281 49.531 10.008 1 94.5 319 PHE A O 1
ATOM 2548 N N . VAL A 1 320 ? -21.375 49.125 10.508 1 95.25 320 VAL A N 1
ATOM 2549 C CA . VAL A 1 320 ? -21.656 48.469 9.242 1 95.25 320 VAL A CA 1
ATOM 2550 C C . VAL A 1 320 ? -21.547 49.469 8.094 1 95.25 320 VAL A C 1
ATOM 2552 O O . VAL A 1 320 ? -21.219 49.094 6.965 1 95.25 320 VAL A O 1
ATOM 2555 N N . LEU A 1 321 ? -21.734 50.719 8.406 1 94.62 321 LEU A N 1
ATOM 2556 C CA . LEU A 1 321 ? -21.688 51.781 7.391 1 94.62 321 LEU A CA 1
ATOM 2557 C C . LEU A 1 321 ? -20.25 52.094 7.02 1 94.62 321 LEU A C 1
ATOM 2559 O O . LEU A 1 321 ? -20 52.719 5.988 1 94.62 321 LEU A O 1
ATOM 2563 N N . ALA A 1 322 ? -19.344 51.625 7.812 1 95.12 322 ALA A N 1
ATOM 2564 C CA . ALA A 1 322 ? -17.938 51.969 7.605 1 95.12 322 ALA A CA 1
ATOM 2565 C C . ALA A 1 322 ? -17.172 50.812 6.965 1 95.12 322 ALA A C 1
ATOM 2567 O O . ALA A 1 322 ? -15.945 50.844 6.863 1 95.12 322 ALA A O 1
ATOM 2568 N N . LEU A 1 323 ? -17.844 49.75 6.496 1 95.12 323 LEU A N 1
ATOM 2569 C CA . LEU A 1 323 ? -17.188 48.594 5.895 1 95.12 323 LEU A CA 1
ATOM 2570 C C . LEU A 1 323 ? -16.516 48.969 4.582 1 95.12 323 LEU A C 1
ATOM 2572 O O . LEU A 1 323 ? -17.094 49.656 3.752 1 95.12 323 LEU A O 1
ATOM 2576 N N . PRO A 1 324 ? -15.336 48.594 4.395 1 93.62 324 PRO A N 1
ATOM 2577 C CA . PRO A 1 324 ? -14.609 48.938 3.174 1 93.62 324 PRO A CA 1
ATOM 2578 C C . PRO A 1 324 ? -15.141 48.219 1.94 1 93.62 324 PRO A C 1
ATOM 2580 O O . PRO A 1 324 ? -15.719 47.125 2.059 1 93.62 324 PRO A O 1
ATOM 2583 N N . PRO A 1 325 ? -14.844 48.75 0.772 1 91.75 325 PRO A N 1
ATOM 2584 C CA . PRO A 1 325 ? -15.312 48.125 -0.471 1 91.75 325 PRO A CA 1
ATOM 2585 C C . PRO A 1 325 ? -14.547 46.875 -0.821 1 91.75 325 PRO A C 1
ATOM 2587 O O . PRO A 1 325 ? -15.031 46.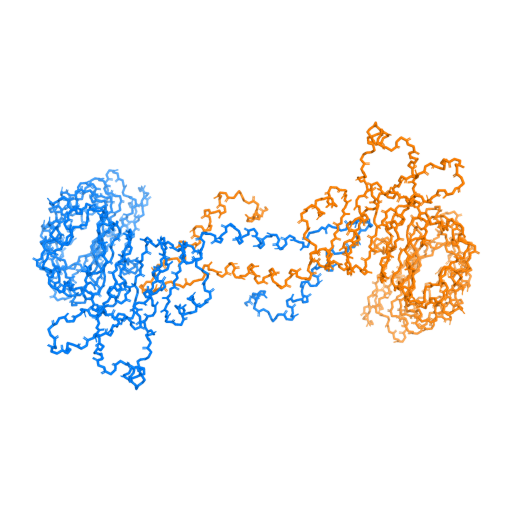031 -1.598 1 91.75 325 PRO A O 1
ATOM 2590 N N . SER A 1 326 ? -13.445 46.656 -0.277 1 94.12 326 SER A N 1
ATOM 2591 C CA . SER A 1 326 ? -12.609 45.531 -0.6 1 94.12 326 SER A CA 1
ATOM 2592 C C . SER A 1 326 ? -13.102 44.25 0.101 1 94.12 326 SER A C 1
ATOM 2594 O O . SER A 1 326 ? -12.633 43.156 -0.186 1 94.12 326 SER A O 1
ATOM 2596 N N . LEU A 1 327 ? -14.047 44.406 0.933 1 95.12 327 LEU A N 1
ATOM 2597 C CA . LEU A 1 327 ? -14.523 43.312 1.772 1 95.12 327 LEU A CA 1
ATOM 2598 C C . LEU A 1 327 ? -15.156 42.219 0.926 1 95.12 327 LEU A C 1
ATOM 2600 O O . LEU A 1 327 ? -15.969 42.5 0.043 1 95.12 327 LEU A O 1
ATOM 2604 N N . SER A 1 328 ? -14.812 40.969 1.185 1 96.31 328 SER A N 1
ATOM 2605 C CA . SER A 1 328 ? -15.359 39.844 0.468 1 96.31 328 SER A CA 1
ATOM 2606 C C . SER A 1 328 ? -16.156 38.938 1.399 1 96.31 328 SER A C 1
ATOM 2608 O O . SER A 1 328 ? -17.141 38.312 0.982 1 96.31 328 SER A O 1
ATOM 2610 N N . VAL A 1 329 ? -15.688 38.812 2.637 1 97.44 329 VAL A N 1
ATOM 2611 C CA . VAL A 1 329 ? -16.375 38 3.631 1 97.44 329 VAL A CA 1
ATOM 2612 C C . VAL A 1 329 ? -16.703 38.844 4.859 1 97.44 329 VAL A C 1
ATOM 2614 O O . VAL A 1 329 ? -15.828 39.562 5.379 1 97.44 329 VAL A O 1
ATOM 2617 N N . PHE A 1 330 ? -17.906 38.781 5.336 1 97.12 330 PHE A N 1
ATOM 2618 C CA . PHE A 1 330 ? -18.359 39.562 6.48 1 97.12 330 PHE A CA 1
ATOM 2619 C C . PHE A 1 330 ? -19.172 38.688 7.43 1 97.12 330 PHE A C 1
ATOM 2621 O O . PHE A 1 330 ? -20.188 38.125 7.035 1 97.12 330 PHE A O 1
ATOM 2628 N N . LYS A 1 331 ? -18.734 38.562 8.641 1 97.25 331 LYS A N 1
ATOM 2629 C CA . LYS A 1 331 ? -19.438 37.812 9.672 1 97.25 331 LYS A CA 1
ATOM 2630 C C . LYS A 1 331 ? -19.719 38.688 10.898 1 97.25 331 LYS A C 1
ATOM 2632 O O . LYS A 1 331 ? -18.781 39.25 11.477 1 97.25 331 LYS A O 1
ATOM 2637 N N . LEU A 1 332 ? -20.969 38.781 11.297 1 96.88 332 LEU A N 1
ATOM 2638 C CA . LEU A 1 332 ? -21.328 39.625 12.438 1 96.88 332 LEU A CA 1
ATOM 2639 C C . LEU A 1 332 ? -22.297 38.906 13.359 1 96.88 332 LEU A C 1
ATOM 2641 O O . LEU A 1 332 ? -23.297 38.344 12.906 1 96.88 332 LEU A O 1
ATOM 2645 N N . GLN A 1 333 ? -21.875 38.781 14.5 1 95.25 333 GLN A N 1
ATOM 2646 C CA . GLN A 1 333 ? -22.75 38.281 15.555 1 95.25 333 GLN A CA 1
ATOM 2647 C C . GLN A 1 333 ? -22.812 39.281 16.719 1 95.25 333 GLN A C 1
ATOM 2649 O O . GLN A 1 333 ? -21.781 39.594 17.328 1 95.25 333 GLN A O 1
ATOM 2654 N N . VAL A 1 334 ? -23.938 39.812 16.969 1 91.81 334 VAL A N 1
ATOM 2655 C CA . VAL A 1 334 ? -24.141 40.75 18.062 1 91.81 334 VAL A CA 1
ATOM 2656 C C . VAL A 1 334 ? -25.062 40.156 19.109 1 91.81 334 VAL A C 1
ATOM 2658 O O . VAL A 1 334 ? -26.188 39.75 18.812 1 91.81 334 VAL A O 1
ATOM 2661 N N . ILE A 1 335 ? -24.531 40.062 20.234 1 88.56 335 ILE A N 1
ATOM 2662 C CA . ILE A 1 335 ? -25.328 39.531 21.344 1 88.56 335 ILE A CA 1
ATOM 2663 C C . ILE A 1 335 ? -25.312 40.5 22.5 1 88.56 335 ILE A C 1
ATOM 2665 O O . ILE A 1 335 ? -24.312 41.156 22.766 1 88.56 335 ILE A O 1
ATOM 2669 N N . ASN A 1 336 ? -26.422 40.656 23.094 1 87.31 336 ASN A N 1
ATOM 2670 C CA . ASN A 1 336 ? -26.516 41.469 24.281 1 87.31 336 ASN A CA 1
ATOM 2671 C C . ASN A 1 336 ? -26.172 40.719 25.547 1 87.31 336 ASN A C 1
ATOM 2673 O O . ASN A 1 336 ? -26.641 39.562 25.734 1 87.31 336 ASN A O 1
ATOM 2677 N N . ALA A 1 337 ? -25.375 41.406 26.312 1 84.69 337 ALA A N 1
ATOM 2678 C CA . ALA A 1 337 ? -25.062 40.75 27.594 1 84.69 337 ALA A CA 1
ATOM 2679 C C . ALA A 1 337 ? -26.344 40.5 28.391 1 84.69 337 ALA A C 1
ATOM 2681 O O . ALA A 1 337 ? -27.266 41.312 28.359 1 84.69 337 ALA A O 1
ATOM 2682 N N . TRP A 1 338 ? -26.344 39.438 29.078 1 76.75 338 TRP A N 1
ATOM 2683 C CA . TRP A 1 338 ? -27.562 39 29.766 1 76.75 338 TRP A CA 1
ATOM 2684 C C . TRP A 1 338 ? -28 40.031 30.812 1 76.75 338 TRP A C 1
ATOM 2686 O O . TRP A 1 338 ? -29.188 40.156 31.125 1 76.75 338 TRP A O 1
ATOM 2696 N N . TYR A 1 339 ? -26.984 40.781 31.281 1 77.62 339 TYR A N 1
ATOM 2697 C CA . TYR A 1 339 ? -27.297 41.719 32.344 1 77.62 339 TYR A CA 1
ATOM 2698 C C . TYR A 1 339 ? -27.547 43.125 31.812 1 77.62 339 TYR A C 1
ATOM 2700 O O . TYR A 1 339 ? -27.875 44.031 32.562 1 77.62 339 TYR A O 1
ATOM 2708 N N . ALA A 1 340 ? -27.484 43.25 30.562 1 79.38 340 ALA A N 1
ATOM 2709 C CA . ALA A 1 340 ? -27.609 44.594 29.969 1 79.38 340 ALA A CA 1
ATOM 2710 C C . ALA A 1 340 ? -29 44.781 29.391 1 79.38 340 ALA A C 1
ATOM 2712 O O . ALA A 1 340 ? -29.75 43.844 29.156 1 79.38 340 ALA A O 1
ATOM 2713 N N . ILE A 1 341 ? -29.359 46.094 29.25 1 81.81 341 ILE A N 1
ATOM 2714 C CA . ILE A 1 341 ? -30.625 46.469 28.625 1 81.81 341 ILE A CA 1
ATOM 2715 C C . ILE A 1 341 ? -30.531 46.25 27.109 1 81.81 341 ILE A C 1
ATOM 2717 O O . ILE A 1 341 ? -29.578 46.688 26.469 1 81.81 341 ILE A O 1
ATOM 2721 N N . PRO A 1 342 ? -31.547 45.531 26.688 1 84.12 342 PRO A N 1
ATOM 2722 C CA . PRO A 1 342 ? -31.531 45.312 25.234 1 84.12 342 PRO A CA 1
ATOM 2723 C C . PRO A 1 342 ? -31.578 46.594 24.422 1 84.12 342 PRO A C 1
ATOM 2725 O O . PRO A 1 342 ? -32.312 47.531 24.797 1 84.12 342 PRO A O 1
ATOM 2728 N N . LEU A 1 343 ? -30.75 46.656 23.422 1 88.25 343 LEU A N 1
ATOM 2729 C CA . LEU A 1 343 ? -30.656 47.844 22.547 1 88.25 343 LEU A CA 1
ATOM 2730 C C . LEU A 1 343 ? -31.406 47.594 21.234 1 88.25 343 LEU A C 1
ATOM 2732 O O . LEU A 1 343 ? -30.797 47.562 20.172 1 88.25 343 LEU A O 1
ATOM 2736 N N . TRP A 1 344 ? -32.75 47.594 21.312 1 88.69 344 TRP A N 1
ATOM 2737 C CA . TRP A 1 344 ? -33.594 47.188 20.203 1 88.69 344 TRP A CA 1
ATOM 2738 C C . TRP A 1 344 ? -33.469 48.156 19.031 1 88.69 344 TRP A C 1
ATOM 2740 O O . TRP A 1 344 ? -33.281 47.719 17.875 1 88.69 344 TRP A O 1
ATOM 2750 N N . ASP A 1 345 ? -33.5 49.375 19.297 1 89.44 345 ASP A N 1
ATOM 2751 C CA . ASP A 1 345 ? -33.5 50.375 18.234 1 89.44 345 ASP A CA 1
ATOM 2752 C C . ASP A 1 345 ? -32.156 50.375 17.516 1 89.44 345 ASP A C 1
ATOM 2754 O O . ASP A 1 345 ? -32.094 50.469 16.281 1 89.44 345 ASP A O 1
ATOM 2758 N N . GLU A 1 346 ? -31.125 50.375 18.297 1 90.5 346 GLU A N 1
ATOM 2759 C CA . GLU A 1 346 ? -29.797 50.344 17.703 1 90.5 346 GLU A CA 1
ATOM 2760 C C . GLU A 1 346 ? -29.578 49.094 16.875 1 90.5 346 GLU A C 1
ATOM 2762 O O . GLU A 1 346 ? -29.047 49.156 15.766 1 90.5 346 GLU A O 1
ATOM 2767 N N . GLU A 1 347 ? -30.047 47.969 17.406 1 91.56 347 GLU A N 1
ATOM 2768 C CA . GLU A 1 347 ? -29.906 46.688 16.672 1 91.56 347 GLU A CA 1
ATOM 2769 C C . GLU A 1 347 ? -30.734 46.719 15.391 1 91.56 347 GLU A C 1
ATOM 2771 O O . GLU A 1 347 ? -30.312 46.156 14.375 1 91.56 347 GLU A O 1
ATOM 2776 N N . ARG A 1 348 ? -31.875 47.281 15.477 1 92.75 348 ARG A N 1
ATOM 2777 C CA . ARG A 1 348 ? -32.719 47.438 14.281 1 92.75 348 ARG A CA 1
ATOM 2778 C C . ARG A 1 348 ? -31.984 48.281 13.227 1 92.75 348 ARG A C 1
ATOM 2780 O O . ARG A 1 348 ? -32.062 47.969 12.031 1 92.75 348 ARG A O 1
ATOM 2787 N N . GLY A 1 349 ? -31.312 49.25 13.68 1 92.75 349 GLY A N 1
ATOM 2788 C CA . GLY A 1 349 ? -30.516 50.062 12.773 1 92.75 349 GLY A CA 1
ATOM 2789 C C . GLY A 1 349 ? -29.422 49.281 12.078 1 92.75 349 GLY A C 1
ATOM 2790 O O . GLY A 1 349 ? -29.156 49.469 10.891 1 92.75 349 GLY A O 1
ATOM 2791 N N . PHE A 1 350 ? -28.844 48.375 12.797 1 94 350 PHE A N 1
ATOM 2792 C CA . PHE A 1 350 ? -27.812 47.531 12.234 1 94 350 PHE A CA 1
ATOM 2793 C C . PHE A 1 350 ? -28.406 46.594 11.164 1 94 350 PHE A C 1
ATOM 2795 O O . PHE A 1 350 ? -27.797 46.406 10.109 1 94 350 PHE A O 1
ATOM 2802 N N . CYS A 1 351 ? -29.562 46.062 11.484 1 94.31 351 CYS A N 1
ATOM 2803 C CA . CYS A 1 351 ? -30.234 45.219 10.523 1 94.31 351 CYS A CA 1
ATOM 2804 C C . CYS A 1 351 ? -30.516 45.938 9.219 1 94.31 351 CYS A C 1
ATOM 2806 O O . CYS A 1 351 ? -30.312 45.406 8.133 1 94.31 351 CYS A O 1
ATOM 2808 N N . THR A 1 352 ? -30.938 47.125 9.375 1 94.56 352 THR A N 1
ATOM 2809 C CA . THR A 1 352 ? -31.219 47.938 8.195 1 94.56 352 THR A CA 1
ATOM 2810 C C . THR A 1 352 ? -29.953 48.219 7.406 1 94.56 352 THR A C 1
ATOM 2812 O O . THR A 1 352 ? -29.938 48.125 6.176 1 94.56 352 THR A O 1
ATOM 2815 N N . ALA A 1 353 ? -28.938 48.5 8.086 1 95.56 353 ALA A N 1
ATOM 2816 C CA . ALA A 1 353 ? -27.656 48.781 7.441 1 95.56 353 ALA A CA 1
ATOM 2817 C C . ALA A 1 353 ? -27.125 47.531 6.738 1 95.56 353 ALA A C 1
ATOM 2819 O O . ALA A 1 353 ? -26.562 47.625 5.648 1 95.56 353 ALA A O 1
ATOM 2820 N N . VAL A 1 354 ? -27.234 46.375 7.355 1 95.62 354 VAL A N 1
ATOM 2821 C CA . VAL A 1 354 ? -26.766 45.125 6.773 1 95.62 354 VAL A CA 1
ATOM 2822 C C . VAL A 1 354 ? -27.5 44.844 5.465 1 95.62 354 VAL A C 1
ATOM 2824 O O . VAL A 1 354 ? -26.891 44.438 4.477 1 95.62 354 VAL A O 1
ATOM 2827 N N . GLU A 1 355 ? -28.781 45.094 5.516 1 95.06 355 GLU A N 1
ATOM 2828 C CA . GLU A 1 355 ? -29.578 44.875 4.312 1 95.06 355 GLU A CA 1
ATOM 2829 C C . GLU A 1 355 ? -29.172 45.812 3.191 1 95.06 355 GLU A C 1
ATOM 2831 O O . GLU A 1 355 ? -28.938 45.406 2.061 1 95.06 355 GLU A O 1
ATOM 2836 N N . GLU A 1 356 ? -28.969 47.062 3.506 1 94.12 356 GLU A N 1
ATOM 2837 C CA . GLU A 1 356 ? -28.75 48.062 2.488 1 94.12 356 GLU A CA 1
ATOM 2838 C C . GLU A 1 356 ? -27.297 48.094 2.043 1 94.12 356 GLU A C 1
ATOM 2840 O O . GLU A 1 356 ? -27 48.281 0.859 1 94.12 356 GLU A O 1
ATOM 2845 N N . GLU A 1 357 ? -26.391 47.875 2.973 1 94.12 357 GLU A N 1
ATOM 2846 C CA . GLU A 1 357 ? -24.984 48.125 2.686 1 94.12 357 GLU A CA 1
ATOM 2847 C C . GLU A 1 357 ? -24.234 46.812 2.432 1 94.12 357 GLU A C 1
ATOM 2849 O O . GLU A 1 357 ? -23.141 46.812 1.855 1 94.12 357 GLU A O 1
ATOM 2854 N N . VAL A 1 358 ? -24.75 45.719 2.846 1 95.12 358 VAL A N 1
ATOM 2855 C CA . VAL A 1 358 ? -24.031 44.438 2.709 1 95.12 358 VAL A CA 1
ATOM 2856 C C . VAL A 1 358 ? -24.75 43.531 1.71 1 95.12 358 VAL A C 1
ATOM 2858 O O . VAL A 1 358 ? -24.172 43.156 0.694 1 95.12 358 VAL A O 1
ATOM 2861 N N . LEU A 1 359 ? -26.047 43.344 1.896 1 95.12 359 LEU A N 1
ATOM 2862 C CA . LEU A 1 359 ? -26.781 42.406 1.057 1 95.12 359 LEU A CA 1
ATOM 2863 C C . LEU A 1 359 ? -27.062 43 -0.316 1 95.12 359 LEU A C 1
ATOM 2865 O O . LEU A 1 359 ? -27 42.312 -1.329 1 95.12 359 LEU A O 1
ATOM 2869 N N . LEU A 1 360 ? -27.312 44.312 -0.337 1 94 360 LEU A N 1
ATOM 2870 C CA . LEU A 1 360 ? -27.703 44.938 -1.592 1 94 360 LEU A CA 1
ATOM 2871 C C . LEU A 1 360 ? -26.547 45.75 -2.182 1 94 360 LEU A C 1
ATOM 2873 O O . LEU A 1 360 ? -26.75 46.562 -3.084 1 94 360 LEU A O 1
ATOM 2877 N N . ARG A 1 361 ? -25.438 45.5 -1.66 1 91.44 361 ARG A N 1
ATOM 2878 C CA . ARG A 1 361 ? -24.25 46.188 -2.146 1 91.44 361 ARG A CA 1
ATOM 2879 C C . ARG A 1 361 ? -24.031 45.906 -3.633 1 91.44 361 ARG A C 1
ATOM 2881 O O . ARG A 1 361 ? -24.453 44.875 -4.148 1 91.44 361 ARG A O 1
ATOM 2888 N N . ALA A 1 362 ? -23.391 46.844 -4.324 1 90 362 ALA A N 1
ATOM 2889 C CA . ALA A 1 362 ? -23.203 46.75 -5.77 1 90 362 ALA A CA 1
ATOM 2890 C C . ALA A 1 362 ? -22.453 45.469 -6.141 1 90 362 ALA A C 1
ATOM 2892 O O . ALA A 1 362 ? -22.875 44.75 -7.031 1 90 362 ALA A O 1
ATOM 2893 N N . THR A 1 363 ? -21.375 45.312 -5.484 1 91.75 363 THR A N 1
ATOM 2894 C CA . THR A 1 363 ? -20.641 44.062 -5.664 1 91.75 363 THR A CA 1
ATOM 2895 C C . THR A 1 363 ? -20.906 43.125 -4.512 1 91.75 363 THR A C 1
ATOM 2897 O O . THR A 1 363 ? -20.5 43.375 -3.373 1 91.75 363 THR A O 1
ATOM 2900 N N . PRO A 1 364 ? -21.5 42 -4.805 1 92.62 364 PRO A N 1
ATOM 2901 C CA . PRO A 1 364 ? -21.875 41.094 -3.729 1 92.62 364 PRO A CA 1
ATOM 2902 C C . PRO A 1 364 ? -20.656 40.438 -3.059 1 92.62 364 PRO A C 1
ATOM 2904 O O . PRO A 1 364 ? -19.641 40.188 -3.719 1 92.62 364 PRO A O 1
ATOM 2907 N N . LEU A 1 365 ? -20.797 40.25 -1.771 1 95.12 365 LEU A N 1
ATOM 2908 C CA . LEU A 1 365 ? -19.781 39.531 -1.025 1 95.12 365 LEU A CA 1
ATOM 2909 C C . LEU A 1 365 ? -19.828 38.031 -1.351 1 95.12 365 LEU A C 1
ATOM 2911 O O . LEU A 1 365 ? -20.812 37.562 -1.893 1 95.12 365 LEU A O 1
ATOM 2915 N N . ARG A 1 366 ? -18.812 37.438 -1.051 1 95.69 366 ARG A N 1
ATOM 2916 C CA . ARG A 1 366 ? -18.734 36 -1.279 1 95.69 366 ARG A CA 1
ATOM 2917 C C . ARG A 1 366 ? -19.5 35.219 -0.202 1 95.69 366 ARG A C 1
ATOM 2919 O O . ARG A 1 366 ? -20.172 34.25 -0.493 1 95.69 366 ARG A O 1
ATOM 2926 N N . HIS A 1 367 ? -19.344 35.688 1.025 1 97.19 367 HIS A N 1
ATOM 2927 C CA . HIS A 1 367 ? -19.938 35 2.162 1 97.19 367 HIS A CA 1
ATOM 2928 C C . HIS A 1 367 ? -20.328 36 3.256 1 97.19 367 HIS A C 1
ATOM 2930 O O . HIS A 1 367 ? -19.547 36.875 3.635 1 97.19 367 HIS A O 1
ATOM 2936 N N . VAL A 1 368 ? -21.547 35.844 3.756 1 97 368 VAL A N 1
ATOM 2937 C CA . VAL A 1 368 ? -22.062 36.688 4.828 1 97 368 VAL A CA 1
ATOM 2938 C C . VAL A 1 368 ? -22.672 35.812 5.926 1 97 368 VAL A C 1
ATOM 2940 O O . VAL A 1 368 ? -23.469 34.938 5.645 1 97 368 VAL A O 1
ATOM 2943 N N . CYS A 1 369 ? -22.188 36.031 7.09 1 96.81 369 CYS A N 1
ATOM 2944 C CA . CYS A 1 369 ? -22.75 35.375 8.258 1 96.81 369 CYS A CA 1
ATOM 2945 C C . CYS A 1 369 ? -23.312 36.375 9.242 1 96.81 369 CYS A C 1
ATOM 2947 O O . CYS A 1 369 ? -22.594 37.25 9.711 1 96.81 369 CYS A O 1
ATOM 2949 N N . ILE A 1 370 ? -24.594 36.25 9.586 1 95.69 370 ILE A N 1
ATOM 2950 C CA . ILE A 1 370 ? -25.219 37.219 10.469 1 95.69 370 ILE A CA 1
ATOM 2951 C C . ILE A 1 370 ? -25.984 36.5 11.57 1 95.69 370 ILE A C 1
ATOM 2953 O O . ILE A 1 370 ? -26.609 35.469 11.328 1 95.69 370 ILE A O 1
ATOM 2957 N N . CYS A 1 371 ? -25.828 37.062 12.68 1 95.12 371 CYS A N 1
ATOM 2958 C CA . CYS A 1 371 ? -26.609 36.562 13.82 1 95.12 371 CYS A CA 1
ATOM 2959 C C . CYS A 1 371 ? -27.094 37.719 14.68 1 95.12 371 CYS A C 1
ATOM 2961 O O . CYS A 1 371 ? -26.312 38.438 15.312 1 95.12 371 CYS A O 1
ATOM 2963 N N . PHE A 1 372 ? -28.391 38 14.656 1 92.81 372 PHE A N 1
ATOM 2964 C CA . PHE A 1 372 ? -29.078 38.938 15.516 1 92.81 372 PHE A CA 1
ATOM 2965 C C . PHE A 1 372 ? -30.156 38.25 16.344 1 92.81 372 PHE A C 1
ATOM 2967 O O . PHE A 1 372 ? -30.359 37.031 16.219 1 92.81 372 PHE A O 1
ATOM 2974 N N . ARG A 1 373 ? -30.797 39 17.109 1 89.19 373 ARG A N 1
ATOM 2975 C CA . ARG A 1 373 ? -31.891 38.469 17.922 1 89.19 373 ARG A CA 1
ATOM 2976 C C . ARG A 1 373 ? -33 37.906 17.031 1 89.19 373 ARG A C 1
ATOM 2978 O O . ARG A 1 373 ? -33.344 38.5 16 1 89.19 373 ARG A O 1
ATOM 2985 N N . THR A 1 374 ? -33.531 36.844 17.5 1 89 374 THR A N 1
ATOM 2986 C CA . THR A 1 374 ? -34.562 36.156 16.734 1 89 374 THR A CA 1
ATOM 2987 C C . THR A 1 374 ? -35.75 37.031 16.469 1 89 374 THR A C 1
ATOM 2989 O O . THR A 1 374 ? -36.375 37 15.398 1 89 374 THR A O 1
ATOM 2992 N N . GLN A 1 375 ? -36.094 37.812 17.375 1 89.5 375 GLN A N 1
ATOM 2993 C CA . GLN A 1 375 ? -37.25 38.688 17.266 1 89.5 375 GLN A CA 1
ATOM 2994 C C . GLN A 1 375 ? -37.062 39.719 16.156 1 89.5 375 GLN A C 1
ATOM 2996 O O . GLN A 1 375 ? -38 40.062 15.43 1 89.5 375 GLN A O 1
ATOM 3001 N N . LEU A 1 376 ? -35.875 40.156 16.047 1 91.56 376 LEU A N 1
ATOM 3002 C CA . LEU A 1 376 ? -35.594 41.188 15.031 1 91.56 376 LEU A CA 1
ATOM 3003 C C . LEU A 1 376 ? -35.594 40.562 13.641 1 91.56 376 LEU A C 1
ATOM 3005 O O . LEU A 1 376 ? -36 41.188 12.672 1 91.56 376 LEU A O 1
ATOM 3009 N N . MET A 1 377 ? -35.25 39.344 13.547 1 92.06 377 MET A N 1
ATOM 3010 C CA . MET A 1 377 ? -35.156 38.688 12.258 1 92.06 377 MET A CA 1
ATOM 3011 C C . MET A 1 377 ? -36.562 38.281 11.773 1 92.06 377 MET A C 1
ATOM 3013 O O . MET A 1 377 ? -36.75 38.062 10.578 1 92.06 377 MET A O 1
ATOM 3017 N N . ALA A 1 378 ? -37.375 38.188 12.719 1 91.31 378 ALA A N 1
ATOM 3018 C CA . ALA A 1 378 ? -38.75 37.812 12.383 1 91.31 378 ALA A CA 1
ATOM 3019 C C . ALA A 1 378 ? -39.531 39.062 11.953 1 91.31 378 ALA A C 1
ATOM 3021 O O . ALA A 1 378 ? -40.531 38.938 11.234 1 91.31 378 ALA A O 1
ATOM 3022 N N . GLU A 1 379 ? -39.094 40.156 12.328 1 91.38 379 GLU A N 1
ATOM 3023 C CA . GLU A 1 379 ? -39.781 41.406 11.992 1 91.38 379 GLU A CA 1
ATOM 3024 C C . GLU A 1 379 ? -39.875 41.594 10.484 1 91.38 379 GLU A C 1
ATOM 3026 O O . GLU A 1 379 ? -38.875 41.469 9.781 1 91.38 379 GLU A O 1
ATOM 3031 N N . ASP A 1 380 ? -41.094 41.812 9.93 1 89.75 380 ASP A N 1
ATOM 3032 C CA . ASP A 1 380 ? -41.406 42.094 8.531 1 89.75 380 ASP A CA 1
ATOM 3033 C C . ASP A 1 380 ? -40.844 41 7.617 1 89.75 380 ASP A C 1
ATOM 3035 O O . ASP A 1 380 ? -40.469 41.281 6.48 1 89.75 380 ASP A O 1
ATOM 3039 N N . GLY A 1 381 ? -40.594 39.75 8.188 1 92.69 381 GLY A N 1
ATOM 3040 C CA . GLY A 1 381 ? -40.125 38.625 7.398 1 92.69 381 GLY A CA 1
ATOM 3041 C C . GLY A 1 381 ? -38.688 38.812 6.938 1 92.69 381 GLY A C 1
ATOM 3042 O O . GLY A 1 381 ? -38.312 38.406 5.828 1 92.69 381 GLY A O 1
ATOM 3043 N N . ARG A 1 382 ? -37.938 39.5 7.668 1 93.69 382 ARG A N 1
ATOM 3044 C CA . ARG A 1 382 ? -36.562 39.875 7.324 1 93.69 382 ARG A CA 1
ATOM 3045 C C . ARG A 1 382 ? -35.75 38.625 6.98 1 93.69 382 ARG A C 1
ATOM 3047 O O . ARG A 1 382 ? -34.969 38.625 6.012 1 93.69 382 ARG A O 1
ATOM 3054 N N . HIS A 1 383 ? -35.938 37.594 7.758 1 93.94 383 HIS A N 1
ATOM 3055 C CA . HIS A 1 383 ? -35.188 36.344 7.543 1 93.94 383 HIS A CA 1
ATOM 3056 C C . HIS A 1 383 ? -35.406 35.812 6.129 1 93.94 383 HIS A C 1
ATOM 3058 O O . HIS A 1 383 ? -34.438 35.5 5.422 1 93.94 383 HIS A O 1
ATOM 3064 N N . GLN A 1 384 ? -36.625 35.719 5.73 1 94.5 384 GLN A N 1
ATOM 3065 C CA . GLN A 1 384 ? -36.969 35.188 4.41 1 94.5 384 GLN A CA 1
ATOM 3066 C C . GLN A 1 384 ? -36.562 36.156 3.311 1 94.5 384 GLN A C 1
ATOM 3068 O O . GLN A 1 384 ? -36.094 35.719 2.252 1 94.5 384 GLN A O 1
ATOM 3073 N N . ARG A 1 385 ? -36.719 37.406 3.568 1 95.56 385 ARG A N 1
ATOM 3074 C CA . ARG A 1 385 ? -36.312 38.406 2.59 1 95.56 385 ARG A CA 1
ATOM 3075 C C . ARG A 1 385 ? -34.812 38.375 2.33 1 95.56 385 ARG A C 1
ATOM 3077 O O . ARG A 1 385 ? -34.375 38.406 1.18 1 95.56 385 ARG A O 1
ATOM 3084 N N . TRP A 1 386 ? -34.062 38.281 3.359 1 96.31 386 TRP A N 1
ATOM 3085 C CA . TRP A 1 386 ? -32.625 38.219 3.215 1 96.31 386 TRP A CA 1
ATOM 3086 C C . TRP A 1 386 ? -32.188 36.969 2.463 1 96.31 386 TRP A C 1
ATOM 3088 O O . TRP A 1 386 ? -31.297 37.031 1.614 1 96.31 386 TRP A O 1
ATOM 3098 N N . ALA A 1 387 ? -32.781 35.875 2.785 1 95.38 387 ALA A N 1
ATOM 3099 C CA . ALA A 1 387 ? -32.5 34.625 2.088 1 95.38 387 ALA A CA 1
ATOM 3100 C C . ALA A 1 387 ? -32.781 34.719 0.597 1 95.38 387 ALA A C 1
ATOM 3102 O O . ALA A 1 387 ? -32.031 34.219 -0.238 1 95.38 387 ALA A O 1
ATOM 3103 N N . SER A 1 388 ? -33.812 35.344 0.294 1 95.75 388 SER A N 1
ATOM 3104 C CA . SER A 1 388 ? -34.219 35.531 -1.099 1 95.75 388 SER A CA 1
ATOM 3105 C C . SER A 1 388 ? -33.219 36.438 -1.831 1 95.75 388 SER A C 1
ATOM 3107 O O . SER A 1 388 ? -32.875 36.188 -2.986 1 95.75 388 SER A O 1
ATOM 3109 N N . ILE A 1 389 ? -32.812 37.438 -1.153 1 95.56 389 ILE A N 1
ATOM 3110 C CA . ILE A 1 389 ? -31.859 38.344 -1.743 1 95.56 389 ILE A CA 1
ATOM 3111 C C . ILE A 1 389 ? -30.547 37.594 -2.055 1 95.56 389 ILE A C 1
ATOM 3113 O O . ILE A 1 389 ? -29.984 37.75 -3.141 1 95.56 389 ILE A O 1
ATOM 3117 N N . ALA A 1 390 ? -30.078 36.844 -1.08 1 95.69 390 ALA A N 1
ATOM 3118 C CA . ALA A 1 390 ? -28.828 36.094 -1.255 1 95.69 390 ALA A CA 1
ATOM 3119 C C . ALA A 1 390 ? -28.938 35.125 -2.424 1 95.69 390 ALA A C 1
ATOM 3121 O O . ALA A 1 390 ? -28 34.969 -3.209 1 95.69 390 ALA A O 1
ATOM 3122 N N . ALA A 1 391 ? -30.016 34.469 -2.586 1 94.62 391 ALA A N 1
ATOM 3123 C CA . ALA A 1 391 ? -30.25 33.5 -3.668 1 94.62 391 ALA A CA 1
ATOM 3124 C C . ALA A 1 391 ? -30.266 34.219 -5.023 1 94.62 391 ALA A C 1
ATOM 3126 O O . ALA A 1 391 ? -29.719 33.688 -6 1 94.62 391 ALA A O 1
ATOM 3127 N N . GLU A 1 392 ? -30.859 35.281 -5.082 1 94.31 392 GLU A N 1
ATOM 3128 C CA . GLU A 1 392 ? -30.984 36.031 -6.332 1 94.31 392 GLU A CA 1
ATOM 3129 C C . GLU A 1 392 ? -29.625 36.594 -6.781 1 94.31 392 GLU A C 1
ATOM 3131 O O . GLU A 1 392 ? -29.328 36.594 -7.973 1 94.31 392 GLU A O 1
ATOM 3136 N N . ARG A 1 393 ? -28.875 36.969 -5.871 1 94.5 393 ARG A N 1
ATOM 3137 C CA . ARG A 1 393 ? -27.625 37.625 -6.203 1 94.5 393 ARG A CA 1
ATOM 3138 C C . ARG A 1 393 ? -26.469 36.625 -6.227 1 94.5 393 ARG A C 1
ATOM 3140 O O . ARG A 1 393 ? -25.375 36.969 -6.672 1 94.5 393 ARG A O 1
ATOM 3147 N N . GLY A 1 394 ? -26.656 35.531 -5.633 1 92.44 394 GLY A N 1
ATOM 3148 C CA . GLY A 1 394 ? -25.734 34.438 -5.824 1 92.44 394 GLY A CA 1
ATOM 3149 C C . GLY A 1 394 ? -24.594 34.438 -4.812 1 92.44 394 GLY A C 1
ATOM 3150 O O . GLY A 1 394 ? -23.438 34.188 -5.168 1 92.44 394 GLY A O 1
ATOM 3151 N N . PHE A 1 395 ? -24.703 34.875 -3.617 1 92.81 395 PHE A N 1
ATOM 3152 C CA . PHE A 1 395 ? -23.688 34.75 -2.586 1 92.81 395 PHE A CA 1
ATOM 3153 C C . PHE A 1 395 ? -24.188 33.844 -1.458 1 92.81 395 PHE A C 1
ATOM 3155 O O . PHE A 1 395 ? -25.375 33.562 -1.358 1 92.81 395 PHE A O 1
ATOM 3162 N N . LYS A 1 396 ? -23.281 33.375 -0.632 1 96.62 396 LYS A N 1
ATOM 3163 C CA . LYS A 1 396 ? -23.609 32.469 0.471 1 96.62 396 LYS A CA 1
ATOM 3164 C C . LYS A 1 396 ? -24.016 33.25 1.713 1 96.62 396 LYS A C 1
ATOM 3166 O O . LYS A 1 396 ? -23.281 34.125 2.176 1 96.62 396 LYS A O 1
ATOM 3171 N N . LEU A 1 397 ? -25.203 33.031 2.23 1 96.12 397 LEU A N 1
ATOM 3172 C CA . LEU A 1 397 ? -25.703 33.688 3.439 1 96.12 397 LEU A CA 1
ATOM 3173 C C . LEU A 1 397 ? -26.016 32.656 4.516 1 96.12 397 LEU A C 1
ATOM 3175 O O . LEU A 1 397 ? -26.766 31.688 4.266 1 96.12 397 LEU A O 1
ATOM 3179 N N . ASP A 1 398 ? -25.406 32.781 5.613 1 95.81 398 ASP A N 1
ATOM 3180 C CA . ASP A 1 398 ? -25.703 31.969 6.785 1 95.81 398 ASP A CA 1
ATOM 3181 C C . ASP A 1 398 ? -26.297 32.812 7.91 1 95.81 398 ASP A C 1
ATOM 3183 O O . ASP A 1 398 ? -25.641 33.75 8.391 1 95.81 398 ASP A O 1
ATOM 3187 N N . ILE A 1 399 ? -27.469 32.469 8.328 1 94.75 399 ILE A N 1
ATOM 3188 C CA . ILE A 1 399 ? -28.109 33.188 9.422 1 94.75 399 ILE A CA 1
ATOM 3189 C C . ILE A 1 399 ? -28.141 32.312 10.664 1 94.75 399 ILE A C 1
ATOM 3191 O O . ILE A 1 399 ? -28.641 31.188 10.625 1 94.75 399 ILE A O 1
ATOM 3195 N N . GLY A 1 400 ? -27.547 32.75 11.672 1 93.12 400 GLY A N 1
ATOM 3196 C CA . GLY A 1 400 ? -27.469 32 12.914 1 93.12 400 GLY A CA 1
ATOM 3197 C C . GLY A 1 400 ? -26.109 32.125 13.586 1 93.12 400 GLY A C 1
ATOM 3198 O O . GLY A 1 400 ? -25.234 32.844 13.117 1 93.12 400 GLY A O 1
ATOM 3199 N N . PRO A 1 401 ? -25.953 31.469 14.758 1 93.5 401 PRO A N 1
ATOM 3200 C CA . PRO A 1 401 ? -24.672 31.531 15.477 1 93.5 401 PRO A CA 1
ATOM 3201 C C . PRO A 1 401 ? -23.547 30.828 14.734 1 93.5 401 PRO A C 1
ATOM 3203 O O . PRO A 1 401 ? -23.734 29.719 14.219 1 93.5 401 PRO A O 1
ATOM 3206 N N . TRP A 1 402 ? -22.453 31.469 14.578 1 92.38 402 TRP A N 1
ATOM 3207 C CA . TRP A 1 402 ? -21.328 30.922 13.836 1 92.38 402 TRP A CA 1
ATOM 3208 C C . TRP A 1 402 ? -20.047 30.953 14.68 1 92.38 402 TRP A C 1
ATOM 3210 O O . TRP A 1 402 ? -19.062 30.312 14.344 1 92.38 402 TRP A O 1
ATOM 3220 N N . GLU A 1 403 ? -20.016 31.688 15.781 1 90.06 403 GLU A N 1
ATOM 3221 C CA . GLU A 1 403 ? -18.812 31.984 16.578 1 90.06 403 GLU A CA 1
ATOM 3222 C C . GLU A 1 403 ? -18.203 30.703 17.125 1 90.06 403 GLU A C 1
ATOM 3224 O O . GLU A 1 403 ? -16.969 30.531 17.109 1 90.06 403 GLU A O 1
ATOM 3229 N N . SER A 1 404 ? -18.984 29.812 17.641 1 86.88 404 SER A N 1
ATOM 3230 C CA . SER A 1 404 ? -18.469 28.609 18.266 1 86.88 404 SER A CA 1
ATOM 3231 C C . SER A 1 404 ? -17.656 27.766 17.297 1 86.88 404 SER A C 1
ATOM 3233 O O . SER A 1 404 ? -16.594 27.234 17.656 1 86.88 404 SER A O 1
ATOM 3235 N N . GLN A 1 405 ? -18.109 27.75 16.156 1 85.06 405 GLN A N 1
ATOM 3236 C CA . GLN A 1 405 ? -17.406 26.984 15.141 1 85.06 405 GLN A CA 1
ATOM 3237 C C . GLN A 1 405 ? -16.062 27.641 14.797 1 85.06 405 GLN A C 1
ATOM 3239 O O . GLN A 1 405 ? -15.062 26.938 14.594 1 85.06 405 GLN A O 1
ATOM 3244 N N . MET A 1 406 ? -16.047 28.812 14.727 1 88.81 406 MET A N 1
ATOM 3245 C CA . MET A 1 406 ? -14.82 29.531 14.375 1 88.81 406 MET A CA 1
ATOM 3246 C C . MET A 1 406 ? -13.789 29.422 15.484 1 88.81 406 MET A C 1
ATOM 3248 O O . MET A 1 406 ? -12.594 29.281 15.219 1 88.81 406 MET A O 1
ATOM 3252 N N . VAL A 1 407 ? -14.258 29.484 16.688 1 86.69 407 VAL A N 1
ATOM 3253 C CA . VAL A 1 407 ? -13.352 29.375 17.828 1 86.69 407 VAL A CA 1
ATOM 3254 C C . VAL A 1 407 ? -12.664 28.016 17.812 1 86.69 407 VAL A C 1
ATOM 3256 O O . VAL A 1 407 ? -11.477 27.906 18.109 1 86.69 407 VAL A O 1
ATOM 3259 N N . ASP A 1 408 ? -13.391 27.078 17.391 1 82.31 408 ASP A N 1
ATOM 3260 C CA . ASP A 1 408 ? -12.844 25.734 17.312 1 82.31 408 ASP A CA 1
ATOM 3261 C C . ASP A 1 408 ? -11.766 25.625 16.25 1 82.31 408 ASP A C 1
ATOM 3263 O O . ASP A 1 408 ? -10.859 24.797 16.344 1 82.31 408 ASP A O 1
ATOM 3267 N N . GLU A 1 409 ? -11.852 26.484 15.297 1 80.38 409 GLU A N 1
ATOM 3268 C CA . GLU A 1 409 ? -10.93 26.406 14.164 1 80.38 409 GLU A CA 1
ATOM 3269 C C . GLU A 1 409 ? -9.656 27.203 14.445 1 80.38 409 GLU A C 1
ATOM 3271 O O . GLU A 1 409 ? -8.633 27 13.781 1 80.38 409 GLU A O 1
ATOM 3276 N N . ILE A 1 410 ? -9.781 28.094 15.383 1 83.12 410 ILE A N 1
ATOM 3277 C CA . ILE A 1 410 ? -8.633 28.922 15.711 1 83.12 410 ILE A CA 1
ATOM 3278 C C . ILE A 1 410 ? -7.746 28.219 16.734 1 83.12 410 ILE A C 1
ATOM 3280 O O . ILE A 1 410 ? -6.516 28.266 16.641 1 83.12 410 ILE A O 1
ATOM 3284 N N . MET B 1 1 ? -12.82 3.811 -15.633 1 37.5 1 MET B N 1
ATOM 3285 C CA . MET B 1 1 ? -11.68 3.057 -15.117 1 37.5 1 MET B CA 1
ATOM 3286 C C . MET B 1 1 ? -10.977 3.822 -14 1 37.5 1 MET B C 1
ATOM 3288 O O . MET B 1 1 ? -10.648 5 -14.156 1 37.5 1 MET B O 1
ATOM 3292 N N . MET B 1 2 ? -11.289 3.533 -12.859 1 53.72 2 MET B N 1
ATOM 3293 C CA . MET B 1 2 ? -10.664 4.266 -11.766 1 53.72 2 MET B CA 1
ATOM 3294 C C . MET B 1 2 ? -9.148 4.277 -11.914 1 53.72 2 MET B C 1
ATOM 3296 O O . MET B 1 2 ? -8.531 3.227 -12.109 1 53.72 2 MET B O 1
ATOM 3300 N N . ILE B 1 3 ? -8.688 5.32 -12.477 1 63.78 3 ILE B N 1
ATOM 3301 C CA . ILE B 1 3 ? -7.25 5.445 -12.68 1 63.78 3 ILE B CA 1
ATOM 3302 C C . ILE B 1 3 ? -6.508 5.121 -11.383 1 63.78 3 ILE B C 1
ATOM 3304 O O . ILE B 1 3 ? -6.871 5.617 -10.32 1 63.78 3 ILE B O 1
ATOM 3308 N N . GLY B 1 4 ? -5.73 4.035 -11.477 1 75.62 4 GLY B N 1
ATOM 3309 C CA . GLY B 1 4 ? -4.918 3.654 -10.328 1 75.62 4 GLY B CA 1
ATOM 3310 C C . GLY B 1 4 ? -4.031 4.777 -9.828 1 75.62 4 GLY B C 1
ATOM 3311 O O . GLY B 1 4 ? -3.586 5.621 -10.609 1 75.62 4 GLY B O 1
ATOM 3312 N N . PHE B 1 5 ? -3.9 5.109 -8.648 1 81.38 5 PHE B N 1
ATOM 3313 C CA . PHE B 1 5 ? -3.105 6.145 -8 1 81.38 5 PHE B CA 1
ATOM 3314 C C . PHE B 1 5 ? -1.718 6.23 -8.625 1 81.38 5 PHE B C 1
ATOM 3316 O O . PHE B 1 5 ? -1.229 7.328 -8.922 1 81.38 5 PHE B O 1
ATOM 3323 N N . LEU B 1 6 ? -1.114 5.035 -8.961 1 81.44 6 LEU B N 1
ATOM 3324 C CA . LEU B 1 6 ? 0.247 5.035 -9.484 1 81.44 6 LEU B CA 1
ATOM 3325 C C . LEU B 1 6 ? 0.257 5.371 -10.969 1 81.44 6 LEU B C 1
ATOM 3327 O O . LEU B 1 6 ? 1.318 5.613 -11.547 1 81.44 6 LEU B O 1
ATOM 3331 N N . ALA B 1 7 ? -0.965 5.344 -11.508 1 80.38 7 ALA B N 1
ATOM 3332 C CA . ALA B 1 7 ? -1.066 5.738 -12.914 1 80.38 7 ALA B CA 1
ATOM 3333 C C . ALA B 1 7 ? -1.039 7.258 -13.055 1 80.38 7 ALA B C 1
ATOM 3335 O O . ALA B 1 7 ? -0.82 7.777 -14.156 1 80.38 7 ALA B O 1
ATOM 3336 N N . LEU B 1 8 ? -1.269 8.047 -12 1 83.5 8 LEU B N 1
ATOM 3337 C CA . LEU B 1 8 ? -1.218 9.508 -12.008 1 83.5 8 LEU B CA 1
ATOM 3338 C C . LEU B 1 8 ? 0.221 10 -12.125 1 83.5 8 LEU B C 1
ATOM 3340 O O . LEU B 1 8 ? 1.146 9.352 -11.625 1 83.5 8 LEU B O 1
ATOM 3344 N N . PRO B 1 9 ? 0.349 11.117 -12.922 1 88 9 PRO B N 1
ATOM 3345 C CA . PRO B 1 9 ? 1.69 11.703 -12.961 1 88 9 PRO B CA 1
ATOM 3346 C C . PRO B 1 9 ? 2.262 11.961 -11.57 1 88 9 PRO B C 1
ATOM 3348 O O . PRO B 1 9 ? 1.509 12.211 -10.625 1 88 9 PRO B O 1
ATOM 3351 N N . VAL B 1 10 ? 3.609 11.852 -11.469 1 89.88 10 VAL B N 1
ATOM 3352 C CA . VAL B 1 10 ? 4.305 11.961 -10.188 1 89.88 10 VAL B CA 1
ATOM 3353 C C . VAL B 1 10 ? 4.012 13.312 -9.555 1 89.88 10 VAL B C 1
ATOM 3355 O O . VAL B 1 10 ? 3.863 13.414 -8.336 1 89.88 10 VAL B O 1
ATOM 3358 N N . GLU B 1 11 ? 3.895 14.414 -10.297 1 90.81 11 GLU B N 1
ATOM 3359 C CA . GLU B 1 11 ? 3.66 15.766 -9.781 1 90.81 11 GLU B CA 1
ATOM 3360 C C . GLU B 1 11 ? 2.34 15.836 -9.023 1 90.81 11 GLU B C 1
ATOM 3362 O O . GLU B 1 11 ? 2.254 16.5 -7.98 1 90.81 11 GLU B O 1
ATOM 3367 N N . LEU B 1 12 ? 1.375 15.25 -9.555 1 91.25 12 LEU B N 1
ATOM 3368 C CA . LEU B 1 12 ? 0.071 15.242 -8.898 1 91.25 12 LEU B CA 1
ATOM 3369 C C . LEU B 1 12 ? 0.102 14.383 -7.641 1 91.25 12 LEU B C 1
ATOM 3371 O O . LEU B 1 12 ? -0.516 14.734 -6.633 1 91.25 12 LEU B O 1
ATOM 3375 N N . ARG B 1 13 ? 0.826 13.148 -7.711 1 90.94 13 ARG B N 1
ATOM 3376 C CA . ARG B 1 13 ? 0.918 12.281 -6.539 1 90.94 13 ARG B CA 1
ATOM 3377 C C . ARG B 1 13 ? 1.583 13.008 -5.375 1 90.94 13 ARG B C 1
ATOM 3379 O O . ARG B 1 13 ? 1.128 12.906 -4.234 1 90.94 13 ARG B O 1
ATOM 3386 N N . LEU B 1 14 ? 2.578 13.742 -5.691 1 93.19 14 LEU B N 1
ATOM 3387 C CA . LEU B 1 14 ? 3.266 14.5 -4.652 1 93.19 14 LEU B CA 1
ATOM 3388 C C . LEU B 1 14 ? 2.324 15.508 -4 1 93.19 14 LEU B C 1
ATOM 3390 O O . LEU B 1 14 ? 2.352 15.688 -2.781 1 93.19 14 LEU B O 1
ATOM 3394 N N . HIS B 1 15 ? 1.476 16.172 -4.785 1 92.62 15 HIS B N 1
ATOM 3395 C CA . HIS B 1 15 ? 0.5 17.125 -4.258 1 92.62 15 HIS B CA 1
ATOM 3396 C C . HIS B 1 15 ? -0.508 16.422 -3.35 1 92.62 15 HIS B C 1
ATOM 3398 O O . HIS B 1 15 ? -0.932 17 -2.338 1 92.62 15 HIS B O 1
ATOM 3404 N N . ILE B 1 16 ? -0.876 15.328 -3.715 1 91.88 16 ILE B N 1
ATOM 3405 C CA . ILE B 1 16 ? -1.818 14.562 -2.904 1 91.88 16 ILE B CA 1
ATOM 3406 C C . ILE B 1 16 ? -1.188 14.234 -1.554 1 91.88 16 ILE B C 1
ATOM 3408 O O . ILE B 1 16 ? -1.832 14.367 -0.511 1 91.88 16 ILE B O 1
ATOM 3412 N N . TYR B 1 17 ? 0.133 13.719 -1.636 1 93.81 17 TYR B N 1
ATOM 3413 C CA . TYR B 1 17 ? 0.81 13.438 -0.375 1 93.81 17 TYR B CA 1
ATOM 3414 C C . TYR B 1 17 ? 0.837 14.68 0.514 1 93.81 17 TYR B C 1
ATOM 3416 O O . TYR B 1 17 ? 0.626 14.586 1.726 1 93.81 17 TYR B O 1
ATOM 3424 N N . GLU B 1 18 ? 1.034 15.789 -0.082 1 94.19 18 GLU B N 1
ATOM 3425 C CA . GLU B 1 18 ? 1.044 17.047 0.652 1 94.19 18 GLU B CA 1
ATOM 3426 C C . GLU B 1 18 ? -0.318 17.344 1.279 1 94.19 18 GLU B C 1
ATOM 3428 O O . GLU B 1 18 ? -0.398 17.812 2.418 1 94.19 18 GLU B O 1
ATOM 3433 N N . HIS B 1 19 ? -1.305 17.156 0.547 1 92.44 19 HIS B N 1
ATOM 3434 C CA . HIS B 1 19 ? -2.66 17.375 1.042 1 92.44 19 HIS B CA 1
ATOM 3435 C C . HIS B 1 19 ? -2.979 16.453 2.209 1 92.44 19 HIS B C 1
ATOM 3437 O O . HIS B 1 19 ? -3.633 16.859 3.17 1 92.44 19 HIS B O 1
ATOM 3443 N N . VAL B 1 20 ? -2.592 15.219 2.088 1 91.06 20 VAL B N 1
ATOM 3444 C CA . VAL B 1 20 ? -2.803 14.258 3.168 1 91.06 20 VAL B CA 1
ATOM 3445 C C . VAL B 1 20 ? -2.084 14.734 4.43 1 91.06 20 VAL B C 1
ATOM 3447 O O . VAL B 1 20 ? -2.652 14.703 5.523 1 91.06 20 VAL B O 1
ATOM 3450 N N . LEU B 1 21 ? -0.86 15.133 4.234 1 93.56 21 LEU B N 1
ATOM 3451 C CA . LEU B 1 21 ? -0.097 15.641 5.371 1 93.56 21 LEU B CA 1
ATOM 3452 C C . LEU B 1 21 ? -0.792 16.844 6.004 1 93.56 21 LEU B C 1
ATOM 3454 O O . LEU B 1 21 ? -0.922 16.922 7.227 1 93.56 21 LEU B O 1
ATOM 3458 N N . ALA B 1 22 ? -1.256 17.766 5.223 1 93.06 22 ALA B N 1
ATOM 3459 C CA . ALA B 1 22 ? -1.934 18.953 5.703 1 93.06 22 ALA B CA 1
ATOM 3460 C C . ALA B 1 22 ? -3.168 18.609 6.523 1 93.06 22 ALA B C 1
ATOM 3462 O O . ALA B 1 22 ? -3.418 19.203 7.574 1 93.06 22 ALA B O 1
ATOM 3463 N N . GLU B 1 23 ? -3.852 17.688 6.047 1 90.88 23 GLU B N 1
ATOM 3464 C CA . GLU B 1 23 ? -5.047 17.25 6.762 1 90.88 23 GLU B CA 1
ATOM 3465 C C . GLU B 1 23 ? -4.691 16.656 8.125 1 90.88 23 GLU B C 1
ATOM 3467 O O . GLU B 1 23 ? -5.398 16.875 9.109 1 90.88 23 GLU B O 1
ATOM 3472 N N . CYS B 1 24 ? -3.607 15.945 8.148 1 90.56 24 CYS B N 1
ATOM 3473 C CA . CYS B 1 24 ? -3.188 15.297 9.383 1 90.56 24 CYS B CA 1
ATOM 3474 C C . CYS B 1 24 ? -2.637 16.312 10.375 1 90.56 24 CYS B C 1
ATOM 3476 O O . CYS B 1 24 ? -2.617 16.062 11.586 1 90.56 24 CYS B O 1
ATOM 3478 N N . GLN B 1 25 ? -2.246 17.438 9.852 1 91.94 25 GLN B N 1
ATOM 3479 C CA . GLN B 1 25 ? -1.654 18.469 10.695 1 91.94 25 GLN B CA 1
ATOM 3480 C C . GLN B 1 25 ? -2.725 19.391 11.266 1 91.94 25 GLN B C 1
ATOM 3482 O O . GLN B 1 25 ? -2.434 20.234 12.109 1 91.94 25 GLN B O 1
ATOM 3487 N N . THR B 1 26 ? -3.873 19.281 10.805 1 89.94 26 THR B N 1
ATOM 3488 C CA . THR B 1 26 ? -4.93 20.188 11.219 1 89.94 26 THR B CA 1
ATOM 3489 C C . THR B 1 26 ? -5.23 20.031 12.703 1 89.94 26 THR B C 1
ATOM 3491 O O . THR B 1 26 ? -5.398 18.922 13.195 1 89.94 26 THR B O 1
ATOM 3494 N N . VAL B 1 27 ? -5.191 21.172 13.453 1 90 27 VAL B N 1
ATOM 3495 C CA . VAL B 1 27 ? -5.496 21.188 14.883 1 90 27 VAL B CA 1
ATOM 3496 C C . VAL B 1 27 ? -6.992 21.422 15.086 1 90 27 VAL B C 1
ATOM 3498 O O . VAL B 1 27 ? -7.566 22.359 14.531 1 90 27 VAL B O 1
ATOM 3501 N N . ARG B 1 28 ? -7.582 20.531 15.82 1 81.81 28 ARG B N 1
ATOM 3502 C CA . ARG B 1 28 ? -8.992 20.672 16.172 1 81.81 28 ARG B CA 1
ATOM 3503 C C . ARG B 1 28 ? -9.164 20.766 17.688 1 81.81 28 ARG B C 1
ATOM 3505 O O . ARG B 1 28 ? -8.766 19.859 18.422 1 81.81 28 ARG B O 1
ATOM 3512 N N . ARG B 1 29 ? -9.734 21.844 18.203 1 79.31 29 ARG B N 1
ATOM 3513 C CA . ARG B 1 29 ? -10.016 22.047 19.625 1 79.31 29 ARG B CA 1
ATOM 3514 C C . ARG B 1 29 ? -8.742 21.953 20.453 1 79.31 29 ARG B C 1
ATOM 3516 O O . ARG B 1 29 ? -8.703 21.266 21.469 1 79.31 29 ARG B O 1
ATOM 3523 N N . ARG B 1 30 ? -7.691 22.422 19.906 1 80.88 30 ARG B N 1
ATOM 3524 C CA . ARG B 1 30 ? -6.402 22.547 20.578 1 80.88 30 ARG B CA 1
ATOM 3525 C C . ARG B 1 30 ? -5.809 21.172 20.875 1 80.88 30 ARG B C 1
ATOM 3527 O O . ARG B 1 30 ? -4.984 21.016 21.781 1 80.88 30 ARG B O 1
ATOM 3534 N N . THR B 1 31 ? -6.34 20.172 20.141 1 88.81 31 THR B N 1
ATOM 3535 C CA . THR B 1 31 ? -5.801 18.828 20.328 1 88.81 31 THR B CA 1
ATOM 3536 C C . THR B 1 31 ? -4.617 18.578 19.391 1 88.81 31 THR B C 1
ATOM 3538 O O . THR B 1 31 ? -4.691 18.859 18.203 1 88.81 31 THR B O 1
ATOM 3541 N N . GLN B 1 32 ? -3.633 18.156 19.984 1 93.62 32 GLN B N 1
ATOM 3542 C CA . GLN B 1 32 ? -2.424 17.859 19.219 1 93.62 32 GLN B CA 1
ATOM 3543 C C . GLN B 1 32 ? -2.658 16.719 18.234 1 93.62 32 GLN B C 1
ATOM 3545 O O . GLN B 1 32 ? -3.156 15.656 18.609 1 93.62 32 GLN B O 1
ATOM 3550 N N . PRO B 1 33 ? -2.326 16.938 16.953 1 93.31 33 PRO B N 1
ATOM 3551 C CA . PRO B 1 33 ? -2.461 15.867 15.969 1 93.31 33 PRO B CA 1
ATOM 3552 C C . PRO B 1 33 ? -1.53 14.688 16.25 1 93.31 33 PRO B C 1
ATOM 3554 O O . PRO B 1 33 ? -0.501 14.859 16.906 1 93.31 33 PRO B O 1
ATOM 3557 N N . SER B 1 34 ? -1.854 13.516 15.812 1 93.25 34 SER B N 1
ATOM 3558 C CA . SER B 1 34 ? -1.026 12.328 15.945 1 93.25 34 SER B CA 1
ATOM 3559 C C . SER B 1 34 ? -0.166 12.102 14.711 1 93.25 34 SER B C 1
ATOM 3561 O O . SER B 1 34 ? -0.162 12.93 13.789 1 93.25 34 SER B O 1
ATOM 3563 N N . ASN B 1 35 ? 0.597 11.062 14.742 1 93.31 35 ASN B N 1
ATOM 3564 C CA . ASN B 1 35 ? 1.451 10.703 13.617 1 93.31 35 ASN B CA 1
ATOM 3565 C C . ASN B 1 35 ? 0.749 9.742 12.664 1 93.31 35 ASN B C 1
ATOM 3567 O O . ASN B 1 35 ? 1.384 8.852 12.086 1 93.31 35 ASN B O 1
ATOM 3571 N N . ALA B 1 36 ? -0.546 9.875 12.492 1 90.12 36 ALA B N 1
ATOM 3572 C CA . ALA B 1 36 ? -1.34 8.984 11.656 1 90.12 36 ALA B CA 1
ATOM 3573 C C . ALA B 1 36 ? -0.858 9.023 10.203 1 90.12 36 ALA B C 1
ATOM 3575 O O . ALA B 1 36 ? -1.003 8.039 9.469 1 90.12 36 ALA B O 1
ATOM 3576 N N . HIS B 1 37 ? -0.225 10.102 9.828 1 90.69 37 HIS B N 1
ATOM 3577 C CA . HIS B 1 37 ? 0.255 10.266 8.469 1 90.69 37 HIS B CA 1
ATOM 3578 C C . HIS B 1 37 ? 1.365 9.273 8.148 1 90.69 37 HIS B C 1
ATOM 3580 O O . HIS B 1 37 ? 1.627 8.984 6.977 1 90.69 37 HIS B O 1
ATOM 3586 N N . LEU B 1 38 ? 1.995 8.734 9.125 1 91.88 38 LEU B N 1
ATOM 3587 C CA . LEU B 1 38 ? 3.102 7.809 8.898 1 91.88 38 LEU B CA 1
ATOM 3588 C C . LEU B 1 38 ? 2.59 6.387 8.688 1 91.88 38 LEU B C 1
ATOM 3590 O O . LEU B 1 38 ? 3.35 5.5 8.289 1 91.88 38 LEU B O 1
ATOM 3594 N N . ARG B 1 39 ? 1.311 6.16 8.969 1 88.56 39 ARG B N 1
ATOM 3595 C CA . ARG B 1 39 ? 0.737 4.82 8.867 1 88.56 39 ARG B CA 1
ATOM 3596 C C . ARG B 1 39 ? 0.904 4.262 7.457 1 88.56 39 ARG B C 1
ATOM 3598 O O . ARG B 1 39 ? 1.131 3.062 7.285 1 88.56 39 ARG B O 1
ATOM 3605 N N . LEU B 1 40 ? 0.759 5.082 6.496 1 88.44 40 LEU B N 1
ATOM 3606 C CA . LEU B 1 40 ? 0.914 4.664 5.105 1 88.44 40 LEU B CA 1
ATOM 3607 C C . LEU B 1 40 ? 2.303 4.078 4.867 1 88.44 40 LEU B C 1
ATOM 3609 O O . LEU B 1 40 ? 2.436 3.021 4.25 1 88.44 40 LEU B O 1
ATOM 3613 N N . LEU B 1 41 ? 3.273 4.754 5.352 1 90.38 41 LEU B N 1
ATOM 3614 C CA . LEU B 1 41 ? 4.648 4.301 5.172 1 90.38 41 LEU B CA 1
ATOM 3615 C C . LEU B 1 41 ? 4.891 2.994 5.918 1 90.38 41 LEU B C 1
ATOM 3617 O O . LEU B 1 41 ? 5.543 2.086 5.395 1 90.38 41 LEU B O 1
ATOM 3621 N N . HIS B 1 42 ? 4.316 2.895 7.09 1 90.38 42 HIS B N 1
ATOM 3622 C CA . HIS B 1 42 ? 4.477 1.686 7.891 1 90.38 42 HIS B CA 1
ATOM 3623 C C . HIS B 1 42 ? 3.824 0.486 7.211 1 90.38 42 HIS B C 1
ATOM 3625 O O . HIS B 1 42 ? 4.379 -0.615 7.215 1 90.38 42 HIS B O 1
ATOM 3631 N N . THR B 1 43 ? 2.688 0.723 6.699 1 89.19 43 THR B N 1
ATOM 3632 C CA . THR B 1 43 ? 1.981 -0.343 5.996 1 89.19 43 THR B CA 1
ATOM 3633 C C . THR B 1 43 ? 2.805 -0.85 4.816 1 89.19 43 THR B C 1
ATOM 3635 O O . THR B 1 43 ? 2.959 -2.061 4.637 1 89.19 43 THR B O 1
ATOM 3638 N N . CYS B 1 44 ? 3.307 0.033 4.004 1 90.75 44 CYS B N 1
ATOM 3639 C CA . CYS B 1 44 ? 4.121 -0.342 2.855 1 90.75 44 CYS B CA 1
ATOM 3640 C C . CYS B 1 44 ? 5.363 -1.108 3.295 1 90.75 44 CYS B C 1
ATOM 3642 O O . CYS B 1 44 ? 5.719 -2.123 2.691 1 90.75 44 CYS B O 1
ATOM 3644 N N . LYS B 1 45 ? 5.941 -0.686 4.359 1 90.81 45 LYS B N 1
ATOM 3645 C CA . LYS B 1 45 ? 7.137 -1.347 4.867 1 90.81 45 LYS B CA 1
ATOM 3646 C C . LYS B 1 45 ? 6.82 -2.75 5.375 1 90.81 45 LYS B C 1
ATOM 3648 O O . LYS B 1 45 ? 7.578 -3.691 5.129 1 90.81 45 LYS B O 1
ATOM 3653 N N . GLN B 1 46 ? 5.754 -2.832 6.051 1 90.38 46 GLN B N 1
ATOM 3654 C CA . GLN B 1 46 ? 5.355 -4.129 6.59 1 90.38 46 GLN B CA 1
ATOM 3655 C C . GLN B 1 46 ? 5.047 -5.117 5.473 1 90.38 46 GLN B C 1
ATOM 3657 O O . GLN B 1 46 ? 5.445 -6.285 5.539 1 90.38 46 GLN B O 1
ATOM 3662 N N . ILE B 1 47 ? 4.336 -4.723 4.516 1 90.62 47 ILE B N 1
ATOM 3663 C CA . ILE B 1 47 ? 4.004 -5.59 3.391 1 90.62 47 ILE B CA 1
ATOM 3664 C C . ILE B 1 47 ? 5.281 -6.043 2.693 1 90.62 47 ILE B C 1
ATOM 3666 O O . ILE B 1 47 ? 5.434 -7.223 2.365 1 90.62 47 ILE B O 1
ATOM 3670 N N . GLU B 1 48 ? 6.184 -5.18 2.477 1 90.75 48 GLU B N 1
ATOM 3671 C CA . GLU B 1 48 ? 7.449 -5.531 1.84 1 90.75 48 GLU B CA 1
ATOM 3672 C C . GLU B 1 48 ? 8.219 -6.551 2.672 1 90.75 48 GLU B C 1
ATOM 3674 O O . GLU B 1 48 ? 8.797 -7.5 2.129 1 90.75 48 GLU B O 1
ATOM 3679 N N . ARG B 1 49 ? 8.172 -6.34 3.945 1 91 49 ARG B N 1
ATOM 3680 C CA . ARG B 1 49 ? 8.914 -7.219 4.848 1 91 49 ARG B CA 1
ATOM 3681 C C . ARG B 1 49 ? 8.281 -8.609 4.887 1 91 49 ARG B C 1
ATOM 3683 O O . ARG B 1 49 ? 9 -9.617 4.949 1 91 49 ARG B O 1
ATOM 3690 N N . GLU B 1 50 ? 6.984 -8.664 4.859 1 92.88 50 GLU B N 1
ATOM 3691 C CA . GLU B 1 50 ? 6.281 -9.938 4.973 1 92.88 50 GLU B CA 1
ATOM 3692 C C . GLU B 1 50 ? 6.203 -10.648 3.627 1 92.88 50 GLU B C 1
ATOM 3694 O O . GLU B 1 50 ? 6.492 -11.844 3.533 1 92.88 50 GLU B O 1
ATOM 3699 N N . ALA B 1 51 ? 5.781 -10.023 2.57 1 93.06 51 ALA B N 1
ATOM 3700 C CA . ALA B 1 51 ? 5.523 -10.609 1.26 1 93.06 51 ALA B CA 1
ATOM 3701 C C . ALA B 1 51 ? 6.82 -10.773 0.469 1 93.06 51 ALA B C 1
ATOM 3703 O O . ALA B 1 51 ? 6.918 -11.641 -0.4 1 93.06 51 ALA B O 1
ATOM 3704 N N . GLY B 1 52 ? 7.816 -9.922 0.747 1 93.12 52 GLY B N 1
ATOM 3705 C CA . GLY B 1 52 ? 9.055 -9.906 -0.012 1 93.12 52 GLY B CA 1
ATOM 3706 C C . GLY B 1 52 ? 9.711 -11.266 -0.119 1 93.12 52 GLY B C 1
ATOM 3707 O O . GLY B 1 52 ? 9.867 -11.805 -1.219 1 93.12 52 GLY B O 1
ATOM 3708 N N . PRO B 1 53 ? 10.016 -11.844 0.99 1 93.12 53 PRO B N 1
ATOM 3709 C CA . PRO B 1 53 ? 10.68 -13.148 0.965 1 93.12 53 PRO B CA 1
ATOM 3710 C C . PRO B 1 53 ? 9.852 -14.219 0.255 1 93.12 53 PRO B C 1
ATOM 3712 O O . PRO B 1 53 ? 10.414 -15.148 -0.336 1 93.12 53 PRO B O 1
ATOM 3715 N N . ILE B 1 54 ? 8.562 -14.195 0.273 1 94.31 54 ILE B N 1
ATOM 3716 C CA . ILE B 1 54 ? 7.68 -15.188 -0.341 1 94.31 54 ILE B CA 1
ATOM 3717 C C . ILE B 1 54 ? 7.598 -14.938 -1.846 1 94.31 54 ILE B C 1
ATOM 3719 O O . ILE B 1 54 ? 7.805 -15.859 -2.645 1 94.31 54 ILE B O 1
ATOM 3723 N N . LEU B 1 55 ? 7.359 -13.734 -2.242 1 93.75 55 LEU B N 1
ATOM 3724 C CA . LEU B 1 55 ? 7.113 -13.398 -3.641 1 93.75 55 LEU B CA 1
ATOM 3725 C C . LEU B 1 55 ? 8.406 -13.438 -4.445 1 93.75 55 LEU B C 1
ATOM 3727 O O . LEU B 1 55 ? 8.391 -13.695 -5.652 1 93.75 55 LEU B O 1
ATOM 3731 N N . LYS B 1 56 ? 9.523 -13.242 -3.799 1 93.56 56 LYS B N 1
ATOM 3732 C CA . LYS B 1 56 ? 10.812 -13.195 -4.492 1 93.56 56 LYS B CA 1
ATOM 3733 C C . LYS B 1 56 ? 11.367 -14.602 -4.703 1 93.56 56 LYS B C 1
ATOM 3735 O O . LYS B 1 56 ? 12.383 -14.773 -5.387 1 93.56 56 LYS B O 1
ATOM 3740 N N . ARG B 1 57 ? 10.703 -15.602 -4.168 1 94.88 57 ARG B N 1
ATOM 3741 C CA . ARG B 1 57 ? 11.109 -16.984 -4.363 1 94.88 57 ARG B CA 1
ATOM 3742 C C . ARG B 1 57 ? 10.859 -17.438 -5.801 1 94.88 57 ARG B C 1
ATOM 3744 O O . ARG B 1 57 ? 11.375 -18.469 -6.238 1 94.88 57 ARG B O 1
ATOM 3751 N N . TYR B 1 58 ? 10.148 -16.75 -6.523 1 96 58 TYR B N 1
ATOM 3752 C CA . TYR B 1 58 ? 9.742 -17.094 -7.879 1 96 58 TYR B CA 1
ATOM 3753 C C . TYR B 1 58 ? 10.109 -15.992 -8.859 1 96 58 TYR B C 1
ATOM 3755 O O . TYR B 1 58 ? 10 -14.805 -8.539 1 96 58 TYR B O 1
ATOM 3763 N N . ILE B 1 59 ? 10.531 -16.344 -10.07 1 95.75 59 ILE B N 1
ATOM 3764 C CA . ILE B 1 59 ? 10.82 -15.375 -11.125 1 95.75 59 ILE B CA 1
ATOM 3765 C C . ILE B 1 59 ? 10.453 -15.961 -12.484 1 95.75 59 ILE B C 1
ATOM 3767 O O . ILE B 1 59 ? 10.531 -17.172 -12.688 1 95.75 59 ILE B O 1
ATOM 3771 N N . SER B 1 60 ? 9.945 -15.188 -13.328 1 96.5 60 SER B N 1
ATOM 3772 C CA . SER B 1 60 ? 9.656 -15.562 -14.703 1 96.5 60 SER B CA 1
ATOM 3773 C C . SER B 1 60 ? 10.484 -14.742 -15.688 1 96.5 60 SER B C 1
ATOM 3775 O O . SER B 1 60 ? 10.391 -13.508 -15.719 1 96.5 60 SER B O 1
ATOM 3777 N N . LEU B 1 61 ? 11.359 -15.367 -16.438 1 95.62 61 LEU B N 1
ATOM 3778 C CA . LEU B 1 61 ? 12.203 -14.703 -17.438 1 95.62 61 LEU B CA 1
ATOM 3779 C C . LEU B 1 61 ? 11.734 -15.016 -18.844 1 95.62 61 LEU B C 1
ATOM 3781 O O . LEU B 1 61 ? 12.055 -16.078 -19.391 1 95.62 61 LEU B O 1
ATOM 3785 N N . LEU B 1 62 ? 11.094 -14.109 -19.5 1 92.44 62 LEU B N 1
ATOM 3786 C CA . LEU B 1 62 ? 10.383 -14.328 -20.75 1 92.44 62 LEU B CA 1
ATOM 3787 C C . LEU B 1 62 ? 11.328 -14.164 -21.938 1 92.44 62 LEU B C 1
ATOM 3789 O O . LEU B 1 62 ? 11.109 -14.773 -23 1 92.44 62 LEU B O 1
ATOM 3793 N N . HIS B 1 63 ? 12.297 -13.25 -21.844 1 91.31 63 HIS B N 1
ATOM 3794 C CA . HIS B 1 63 ? 13.188 -12.969 -22.969 1 91.31 63 HIS B CA 1
ATOM 3795 C C . HIS B 1 63 ? 14.555 -12.5 -22.484 1 91.31 63 HIS B C 1
ATOM 3797 O O . HIS B 1 63 ? 14.75 -12.289 -21.281 1 91.31 63 HIS B O 1
ATOM 3803 N N . GLU B 1 64 ? 15.406 -12.344 -23.406 1 90.69 64 GLU B N 1
ATOM 3804 C CA . GLU B 1 64 ? 16.812 -12.086 -23.109 1 90.69 64 GLU B CA 1
ATOM 3805 C C . GLU B 1 64 ? 16.984 -10.758 -22.391 1 90.69 64 GLU B C 1
ATOM 3807 O O . GLU B 1 64 ? 17.844 -10.641 -21.5 1 90.69 64 GLU B O 1
ATOM 3812 N N . HIS B 1 65 ? 16.219 -9.781 -22.75 1 89.38 65 HIS B N 1
ATOM 3813 C CA . HIS B 1 65 ? 16.344 -8.477 -22.094 1 89.38 65 HIS B CA 1
ATOM 3814 C C . HIS B 1 65 ? 16.094 -8.586 -20.594 1 89.38 65 HIS B C 1
ATOM 3816 O O . HIS B 1 65 ? 16.781 -7.957 -19.797 1 89.38 65 HIS B O 1
ATOM 3822 N N . GLN B 1 66 ? 15.133 -9.328 -20.219 1 90.56 66 GLN B N 1
ATOM 3823 C CA . GLN B 1 66 ? 14.828 -9.531 -18.797 1 90.56 66 GLN B CA 1
ATOM 3824 C C . GLN B 1 66 ? 15.969 -10.258 -18.094 1 90.56 66 GLN B C 1
ATOM 3826 O O . GLN B 1 66 ? 16.312 -9.922 -16.953 1 90.56 66 GLN B O 1
ATOM 3831 N N . ILE B 1 67 ? 16.484 -11.188 -18.781 1 92.94 67 ILE B N 1
ATOM 3832 C CA . ILE B 1 67 ? 17.594 -11.945 -18.219 1 92.94 67 ILE B CA 1
ATOM 3833 C C . ILE B 1 67 ? 18.781 -11.016 -17.969 1 92.94 67 ILE B C 1
ATOM 3835 O O . ILE B 1 67 ? 19.344 -11 -16.875 1 92.94 67 ILE B O 1
ATOM 3839 N N . GLN B 1 68 ? 19.062 -10.172 -18.891 1 91 68 GLN B N 1
ATOM 3840 C CA . GLN B 1 68 ? 20.188 -9.25 -18.766 1 91 68 GLN B CA 1
ATOM 3841 C C . GLN B 1 68 ? 19.938 -8.227 -17.672 1 91 68 GLN B C 1
ATOM 3843 O O . GLN B 1 68 ? 20.844 -7.891 -16.906 1 91 68 GLN B O 1
ATOM 3848 N N . THR B 1 69 ? 18.766 -7.762 -17.703 1 91.06 69 THR B N 1
ATOM 3849 C CA . THR B 1 69 ? 18.422 -6.785 -16.672 1 91.06 69 THR B CA 1
ATOM 3850 C C . THR B 1 69 ? 18.562 -7.387 -15.281 1 91.06 69 THR B C 1
ATOM 3852 O O . THR B 1 69 ? 19.094 -6.738 -14.375 1 91.06 69 THR B O 1
ATOM 3855 N N . LEU B 1 70 ? 18.078 -8.57 -15.109 1 91.88 70 LEU B N 1
ATOM 3856 C CA . LEU B 1 70 ? 18.203 -9.266 -13.836 1 91.88 70 LEU B CA 1
ATOM 3857 C C . LEU B 1 70 ? 19.656 -9.414 -13.43 1 91.88 70 LEU B C 1
ATOM 3859 O O . LEU B 1 70 ? 20.016 -9.203 -12.266 1 91.88 70 LEU B O 1
ATOM 3863 N N . LEU B 1 71 ? 20.453 -9.766 -14.359 1 92.62 71 LEU B N 1
ATOM 3864 C CA . LEU B 1 71 ? 21.875 -10 -14.078 1 92.62 71 LEU B CA 1
ATOM 3865 C C . LEU B 1 71 ? 22.578 -8.688 -13.758 1 92.62 71 LEU B C 1
ATOM 3867 O O . LEU B 1 71 ? 23.484 -8.656 -12.922 1 92.62 71 LEU B O 1
ATOM 3871 N N . LEU B 1 72 ? 22.188 -7.645 -14.383 1 91.12 72 LEU B N 1
ATOM 3872 C CA . LEU B 1 72 ? 22.812 -6.344 -14.18 1 91.12 72 LEU B CA 1
ATOM 3873 C C . LEU B 1 72 ? 22.359 -5.715 -12.867 1 91.12 72 LEU B C 1
ATOM 3875 O O . LEU B 1 72 ? 23.156 -5.117 -12.148 1 91.12 72 LEU B O 1
ATOM 3879 N N . ARG B 1 73 ? 21.094 -5.883 -12.602 1 86 73 ARG B N 1
ATOM 3880 C CA . ARG B 1 73 ? 20.516 -5.125 -11.492 1 86 73 ARG B CA 1
ATOM 3881 C C . ARG B 1 73 ? 20.297 -6.016 -10.273 1 86 73 ARG B C 1
ATOM 3883 O O . ARG B 1 73 ? 20.109 -5.52 -9.164 1 86 73 ARG B O 1
ATOM 3890 N N . GLY B 1 74 ? 20.25 -7.238 -10.539 1 83.5 74 GLY B N 1
ATOM 3891 C CA . GLY B 1 74 ? 19.906 -8.141 -9.453 1 83.5 74 GLY B CA 1
ATOM 3892 C C . GLY B 1 74 ? 21.047 -8.391 -8.5 1 83.5 74 GLY B C 1
ATOM 3893 O O . GLY B 1 74 ? 22.188 -8.625 -8.93 1 83.5 74 GLY B O 1
ATOM 3894 N N . HIS B 1 75 ? 20.766 -8.211 -7.223 1 84.75 75 HIS B N 1
ATOM 3895 C CA . HIS B 1 75 ? 21.734 -8.57 -6.203 1 84.75 75 HIS B CA 1
ATOM 3896 C C . HIS B 1 75 ? 21.875 -10.086 -6.074 1 84.75 75 HIS B C 1
ATOM 3898 O O . HIS B 1 75 ? 20.906 -10.812 -6.258 1 84.75 75 HIS B O 1
ATOM 3904 N N . HIS B 1 76 ? 23 -10.531 -5.719 1 87.25 76 HIS B N 1
ATOM 3905 C CA . HIS B 1 76 ? 23.312 -11.953 -5.582 1 87.25 76 HIS B CA 1
ATOM 3906 C C . HIS B 1 76 ? 22.422 -12.617 -4.535 1 87.25 76 HIS B C 1
ATOM 3908 O O . HIS B 1 76 ? 21.969 -13.742 -4.73 1 87.25 76 HIS B O 1
ATOM 3914 N N . SER B 1 77 ? 22.141 -11.836 -3.609 1 88.69 77 SER B N 1
ATOM 3915 C CA . SER B 1 77 ? 21.359 -12.398 -2.523 1 88.69 77 SER B CA 1
ATOM 3916 C C . SER B 1 77 ? 19.922 -12.672 -2.969 1 88.69 77 SER B C 1
ATOM 3918 O O . SER B 1 77 ? 19.297 -13.641 -2.52 1 88.69 77 SER B O 1
ATOM 3920 N N . VAL B 1 78 ? 19.469 -11.867 -3.916 1 86.31 78 VAL B N 1
ATOM 3921 C CA . VAL B 1 78 ? 18.109 -12.039 -4.406 1 86.31 78 VAL B CA 1
ATOM 3922 C C . VAL B 1 78 ? 18.016 -13.266 -5.301 1 86.31 78 VAL B C 1
ATOM 3924 O O . VAL B 1 78 ? 17.109 -14.094 -5.156 1 86.31 78 VAL B O 1
ATOM 3927 N N . LEU B 1 79 ? 18.938 -13.438 -6.125 1 92.56 79 LEU B N 1
ATOM 3928 C CA . LEU B 1 79 ? 18.953 -14.57 -7.051 1 92.56 79 LEU B CA 1
ATOM 3929 C C . LEU B 1 79 ? 19.156 -15.883 -6.305 1 92.56 79 LEU B C 1
ATOM 3931 O O . LEU B 1 79 ? 18.578 -16.906 -6.68 1 92.56 79 LEU B O 1
ATOM 3935 N N . ALA B 1 80 ? 19.922 -15.805 -5.203 1 94.19 80 ALA B N 1
ATOM 3936 C CA . ALA B 1 80 ? 20.219 -17 -4.43 1 94.19 80 ALA B CA 1
ATOM 3937 C C . ALA B 1 80 ? 18.969 -17.531 -3.725 1 94.19 80 ALA B C 1
ATOM 3939 O O . ALA B 1 80 ? 18.891 -18.703 -3.355 1 94.19 80 ALA B O 1
ATOM 3940 N N . ARG B 1 81 ? 17.969 -16.703 -3.641 1 93 81 ARG B N 1
ATOM 3941 C CA . ARG B 1 81 ? 16.766 -17.078 -2.895 1 93 81 ARG B CA 1
ATOM 3942 C C . ARG B 1 81 ? 15.695 -17.641 -3.824 1 93 81 ARG B C 1
ATOM 3944 O O . ARG B 1 81 ? 14.68 -18.172 -3.363 1 93 81 ARG B O 1
ATOM 3951 N N . VAL B 1 82 ? 15.883 -17.562 -5.117 1 95.88 82 VAL B N 1
ATOM 3952 C CA . VAL B 1 82 ? 14.883 -18.016 -6.078 1 95.88 82 VAL B CA 1
ATOM 3953 C C . VAL B 1 82 ? 14.789 -19.547 -6.027 1 95.88 82 VAL B C 1
ATOM 3955 O O . VAL B 1 82 ? 15.781 -20.234 -6.242 1 95.88 82 VAL B O 1
ATOM 3958 N N . GLU B 1 83 ? 13.617 -20.047 -5.73 1 97 83 GLU B N 1
ATOM 3959 C CA . GLU B 1 83 ? 13.375 -21.484 -5.641 1 97 83 GLU B CA 1
ATOM 3960 C C . GLU B 1 83 ? 12.617 -22 -6.859 1 97 83 GLU B C 1
ATOM 3962 O O . GLU B 1 83 ? 12.68 -23.188 -7.188 1 97 83 GLU B O 1
ATOM 3967 N N . TRP B 1 84 ? 11.859 -21.156 -7.512 1 97.19 84 TRP B N 1
ATOM 3968 C CA . TRP B 1 84 ? 11.023 -21.484 -8.664 1 97.19 84 TRP B CA 1
ATOM 3969 C C . TRP B 1 84 ? 11.266 -20.516 -9.812 1 97.19 84 TRP B C 1
ATOM 3971 O O . TRP B 1 84 ? 11.203 -19.297 -9.625 1 97.19 84 TRP B O 1
ATOM 3981 N N . ALA B 1 85 ? 11.508 -21.031 -10.961 1 97.75 85 ALA B N 1
ATOM 3982 C CA . ALA B 1 85 ? 11.766 -20.156 -12.102 1 97.75 85 ALA B CA 1
ATOM 3983 C C . ALA B 1 85 ? 11.016 -20.641 -13.344 1 97.75 85 ALA B C 1
ATOM 3985 O O . ALA B 1 85 ? 10.938 -21.844 -13.594 1 97.75 85 ALA B O 1
ATOM 3986 N N . ASP B 1 86 ? 10.344 -19.797 -13.969 1 97.5 86 ASP B N 1
ATOM 3987 C CA . ASP B 1 86 ? 9.859 -19.984 -15.336 1 97.5 86 ASP B CA 1
ATOM 3988 C C . ASP B 1 86 ? 10.773 -19.297 -16.344 1 97.5 86 ASP B C 1
ATOM 3990 O O . ASP B 1 86 ? 11.078 -18.109 -16.203 1 97.5 86 ASP B O 1
ATOM 3994 N N . VAL B 1 87 ? 11.25 -20.016 -17.344 1 96.94 87 VAL B N 1
ATOM 3995 C CA . VAL B 1 87 ? 12.211 -19.422 -18.266 1 96.94 87 VAL B CA 1
ATOM 3996 C C . VAL B 1 87 ? 11.852 -19.781 -19.703 1 96.94 87 VAL B C 1
ATOM 3998 O O . VAL B 1 87 ? 11.211 -20.812 -19.953 1 96.94 87 VAL B O 1
ATOM 4001 N N . ALA B 1 88 ? 12.195 -18.891 -20.578 1 95.06 88 ALA B N 1
ATOM 4002 C CA . ALA B 1 88 ? 12.172 -19.188 -22 1 95.06 88 ALA B CA 1
ATOM 4003 C C . ALA B 1 88 ? 13.57 -19.516 -22.516 1 95.06 88 ALA B C 1
ATOM 4005 O O . ALA B 1 88 ? 14.469 -18.672 -22.469 1 95.06 88 ALA B O 1
ATOM 4006 N N . ASN B 1 89 ? 13.758 -20.688 -23 1 93.62 89 ASN B N 1
ATOM 4007 C CA . ASN B 1 89 ? 15.078 -21.156 -23.391 1 93.62 89 ASN B CA 1
ATOM 4008 C C . ASN B 1 89 ? 15.297 -21.031 -24.906 1 93.62 89 ASN B C 1
ATOM 4010 O O . ASN B 1 89 ? 14.555 -21.609 -25.688 1 93.62 89 ASN B O 1
ATOM 4014 N N . ASP B 1 90 ? 16.234 -20.312 -25.312 1 89 90 ASP B N 1
ATOM 4015 C CA . ASP B 1 90 ? 16.609 -20.141 -26.719 1 89 90 ASP B CA 1
ATOM 4016 C C . ASP B 1 90 ? 17.156 -21.438 -27.297 1 89 90 ASP B C 1
ATOM 4018 O O . ASP B 1 90 ? 16.875 -21.781 -28.453 1 89 90 ASP B O 1
ATOM 4022 N N . GLY B 1 91 ? 17.828 -22.266 -26.578 1 89.94 91 GLY B N 1
ATOM 4023 C CA . GLY B 1 91 ? 18.297 -23.594 -26.953 1 89.94 91 GLY B CA 1
ATOM 4024 C C . GLY B 1 91 ? 19.531 -23.562 -27.828 1 89.94 91 GLY B C 1
ATOM 4025 O O . GLY B 1 91 ? 20.141 -24.609 -28.094 1 89.94 91 GLY B O 1
ATOM 4026 N N . ARG B 1 92 ? 20.062 -22.359 -28.359 1 88.94 92 ARG B N 1
ATOM 4027 C CA . ARG B 1 92 ? 21.203 -22.281 -29.281 1 88.94 92 ARG B CA 1
ATOM 4028 C C . ARG B 1 92 ? 22.516 -22.188 -28.516 1 88.94 92 ARG B C 1
ATOM 4030 O O . ARG B 1 92 ? 22.594 -21.531 -27.469 1 88.94 92 ARG B O 1
ATOM 4037 N N . VAL B 1 93 ? 23.422 -22.953 -29.031 1 89.19 93 VAL B N 1
ATOM 4038 C CA . VAL B 1 93 ? 24.766 -22.969 -28.453 1 89.19 93 VAL B CA 1
ATOM 4039 C C . VAL B 1 93 ? 25.812 -22.844 -29.547 1 89.19 93 VAL B C 1
ATOM 4041 O O . VAL B 1 93 ? 25.562 -23.219 -30.703 1 89.19 93 VAL B O 1
ATOM 4044 N N . PHE B 1 94 ? 26.953 -22.25 -29.219 1 85.81 94 PHE B N 1
ATOM 4045 C CA . PHE B 1 94 ? 28.109 -22.219 -30.125 1 85.81 94 PHE B CA 1
ATOM 4046 C C . PHE B 1 94 ? 29 -23.438 -29.906 1 85.81 94 PHE B C 1
ATOM 4048 O O . PHE B 1 94 ? 29.453 -23.688 -28.797 1 85.81 94 PHE B O 1
ATOM 4055 N N . HIS B 1 95 ? 29.125 -24.234 -31.094 1 80.25 95 HIS B N 1
ATOM 4056 C CA . HIS B 1 95 ? 30 -25.406 -31.047 1 80.25 95 HIS B CA 1
ATOM 4057 C C . HIS B 1 95 ? 31.438 -25.047 -31.359 1 80.25 95 HIS B C 1
ATOM 4059 O O . HIS B 1 95 ? 31.688 -24.188 -32.219 1 80.25 95 HIS B O 1
ATOM 4065 N N . LYS B 1 96 ? 32.344 -25.391 -30.688 1 65.69 96 LYS B N 1
ATOM 4066 C CA . LYS B 1 96 ? 33.719 -25.156 -31.094 1 65.69 96 LYS B CA 1
ATOM 4067 C C . LYS B 1 96 ? 34.156 -26.125 -32.219 1 65.69 96 LYS B C 1
ATOM 4069 O O . LYS B 1 96 ? 33.812 -27.312 -32.156 1 65.69 96 LYS B O 1
ATOM 4074 N N . GLY B 1 97 ? 34.406 -25.734 -33.406 1 54.72 97 GLY B N 1
ATOM 4075 C CA . GLY B 1 97 ? 34.906 -26.484 -34.531 1 54.72 97 GLY B CA 1
ATOM 4076 C C . GLY B 1 97 ? 36 -27.453 -34.156 1 54.72 97 GLY B C 1
ATOM 4077 O O . GLY B 1 97 ? 36.719 -27.234 -33.188 1 54.72 97 GLY B O 1
ATOM 4078 N N . HIS B 1 98 ? 35.656 -28.844 -34.438 1 49.44 98 HIS B N 1
ATOM 4079 C CA . HIS B 1 98 ? 36.75 -29.828 -34.375 1 49.44 98 HIS B CA 1
ATOM 4080 C C . HIS B 1 98 ? 38 -29.312 -35.062 1 49.44 98 HIS B C 1
ATOM 4082 O O . HIS B 1 98 ? 38.031 -29.156 -36.281 1 49.44 98 HIS B O 1
ATOM 4088 N N . GLY B 1 99 ? 38.719 -28.375 -34.781 1 45.88 99 GLY B N 1
ATOM 4089 C CA . GLY B 1 99 ? 40 -28.453 -35.5 1 45.88 99 GLY B CA 1
ATOM 4090 C C . GLY B 1 99 ? 40.688 -29.781 -35.312 1 45.88 99 GLY B C 1
ATOM 4091 O O . GLY B 1 99 ? 40.406 -30.531 -34.375 1 45.88 99 GLY B O 1
ATOM 4092 N N . PRO B 1 100 ? 41.375 -30.469 -36.406 1 42.34 100 PRO B N 1
ATOM 4093 C CA . PRO B 1 100 ? 42.062 -31.766 -36.469 1 42.34 100 PRO B CA 1
ATOM 4094 C C . PRO B 1 100 ? 42.844 -32.062 -35.188 1 42.34 100 PRO B C 1
ATOM 4096 O O . PRO B 1 100 ? 43.438 -33.156 -35.062 1 42.34 100 PRO B O 1
ATOM 4099 N N . GLU B 1 101 ? 43.656 -31.156 -34.656 1 43.97 101 GLU B N 1
ATOM 4100 C CA . GLU B 1 101 ? 44.75 -31.656 -33.812 1 43.97 101 GLU B CA 1
ATOM 4101 C C . GLU B 1 101 ? 44.219 -32.375 -32.594 1 43.97 101 GLU B C 1
ATOM 4103 O O . GLU B 1 101 ? 43.156 -32 -32.031 1 43.97 101 GLU B O 1
ATOM 4108 N N . GLU B 1 102 ? 44.781 -33.625 -32.188 1 43.69 102 GLU B N 1
ATOM 4109 C CA . GLU B 1 102 ? 44.625 -34.719 -31.266 1 43.69 102 GLU B CA 1
ATOM 4110 C C . GLU B 1 102 ? 44.094 -34.25 -29.922 1 43.69 102 GLU B C 1
ATOM 4112 O O . GLU B 1 102 ? 43.281 -34.906 -29.281 1 43.69 102 GLU B O 1
ATOM 4117 N N . GLY B 1 103 ? 45.062 -33.594 -29.125 1 40.66 103 GLY B N 1
ATOM 4118 C CA . GLY B 1 103 ? 45.156 -33.5 -27.672 1 40.66 103 GLY B CA 1
ATOM 4119 C C . GLY B 1 103 ? 44.094 -32.594 -27.094 1 40.66 103 GLY B C 1
ATOM 4120 O O . GLY B 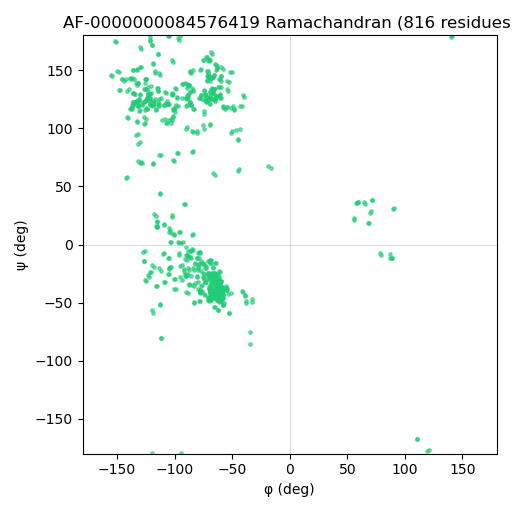1 103 ? 44.188 -32.188 -25.922 1 40.66 103 GLY B O 1
ATOM 4121 N N . THR B 1 104 ? 43.656 -31.688 -27.859 1 41.47 104 THR B N 1
ATOM 4122 C CA . THR B 1 104 ? 43.188 -30.438 -27.266 1 41.47 104 THR B CA 1
ATOM 4123 C C . THR B 1 104 ? 41.906 -30.672 -26.484 1 41.47 104 THR B C 1
ATOM 4125 O O . THR B 1 104 ? 41.062 -31.5 -26.859 1 41.47 104 THR B O 1
ATOM 4128 N N . ARG B 1 105 ? 41.812 -30.016 -25.375 1 44.31 105 ARG B N 1
ATOM 4129 C CA . ARG B 1 105 ? 40.781 -29.875 -24.359 1 44.31 105 ARG B CA 1
ATOM 4130 C C . ARG B 1 105 ? 39.406 -29.703 -25 1 44.31 105 ARG B C 1
ATOM 4132 O O . ARG B 1 105 ? 39.219 -28.875 -25.891 1 44.31 105 ARG B O 1
ATOM 4139 N N . LYS B 1 106 ? 38.469 -30.672 -25.172 1 48.59 106 LYS B N 1
ATOM 4140 C CA . LYS B 1 106 ? 37.031 -30.594 -25.438 1 48.59 106 LYS B CA 1
ATOM 4141 C C . LYS B 1 106 ? 36.5 -29.219 -25.062 1 48.59 106 LYS B C 1
ATOM 4143 O O . LYS B 1 106 ? 36.312 -28.922 -23.875 1 48.59 106 LYS B O 1
ATOM 4148 N N . GLU B 1 107 ? 36.844 -28.156 -25.719 1 54.84 107 GLU B N 1
ATOM 4149 C CA . GLU B 1 107 ? 36.281 -26.844 -25.422 1 54.84 107 GLU B CA 1
ATOM 4150 C C . GLU B 1 107 ? 34.781 -26.875 -25.344 1 54.84 107 GLU B C 1
ATOM 4152 O O . GLU B 1 107 ? 34.125 -27.516 -26.172 1 54.84 107 GLU B O 1
ATOM 4157 N N . GLU B 1 108 ? 34.062 -26.531 -24.188 1 68.88 108 GLU B N 1
ATOM 4158 C CA . GLU B 1 108 ? 32.688 -26.594 -23.703 1 68.88 108 GLU B CA 1
ATOM 4159 C C . GLU B 1 108 ? 31.766 -25.703 -24.516 1 68.88 108 GLU B C 1
ATOM 4161 O O . GLU B 1 108 ? 32.188 -24.656 -25.031 1 68.88 108 GLU B O 1
ATOM 4166 N N . ASP B 1 109 ? 30.547 -26.203 -25.141 1 79 109 ASP B N 1
ATOM 4167 C CA . ASP B 1 109 ? 29.484 -25.438 -25.781 1 79 109 ASP B CA 1
ATOM 4168 C C . ASP B 1 109 ? 29.172 -24.172 -24.984 1 79 109 ASP B C 1
ATOM 4170 O O . ASP B 1 109 ? 29.188 -24.203 -23.75 1 79 109 ASP B O 1
ATOM 4174 N N . VAL B 1 110 ? 29.188 -23.109 -25.75 1 85.25 110 VAL B N 1
ATOM 4175 C CA . VAL B 1 110 ? 28.859 -21.844 -25.078 1 85.25 110 VAL B CA 1
ATOM 4176 C C . VAL B 1 110 ? 27.453 -21.406 -25.5 1 85.25 110 VAL B C 1
ATOM 4178 O O . VAL B 1 110 ? 27.188 -21.172 -26.672 1 85.25 110 VAL B O 1
ATOM 4181 N N . PRO B 1 111 ? 26.562 -21.266 -24.516 1 90.5 111 PRO B N 1
ATOM 4182 C CA . PRO B 1 111 ? 25.203 -20.844 -24.844 1 90.5 111 PRO B CA 1
ATOM 4183 C C . PRO B 1 111 ? 25.156 -19.422 -25.391 1 90.5 111 PRO B C 1
ATOM 4185 O O . PRO B 1 111 ? 25.953 -18.578 -25 1 90.5 111 PRO B O 1
ATOM 4188 N N . LEU B 1 112 ? 24.266 -19.156 -26.297 1 88.56 112 LEU B N 1
ATOM 4189 C CA . LEU B 1 112 ? 24.062 -17.828 -26.844 1 88.56 112 LEU B CA 1
ATOM 4190 C C . LEU B 1 112 ? 23.406 -16.906 -25.812 1 88.56 112 LEU B C 1
ATOM 4192 O O . LEU B 1 112 ? 23.828 -15.773 -25.625 1 88.56 112 LEU B O 1
ATOM 4196 N N . SER B 1 113 ? 22.375 -17.406 -25.172 1 91.31 113 SER B N 1
ATOM 4197 C CA . SER B 1 113 ? 21.641 -16.656 -24.156 1 91.31 113 SER B CA 1
ATOM 4198 C C . SER B 1 113 ? 22.391 -16.641 -22.828 1 91.31 113 SER B C 1
ATOM 4200 O O . SER B 1 113 ? 23.109 -17.578 -22.5 1 91.31 113 SER B O 1
ATOM 4202 N N . SER B 1 114 ? 22.234 -15.609 -22.031 1 92.69 114 SER B N 1
ATOM 4203 C CA . SER B 1 114 ? 22.844 -15.516 -20.703 1 92.69 114 SER B CA 1
ATOM 4204 C C . SER B 1 114 ? 22 -16.219 -19.656 1 92.69 114 SER B C 1
ATOM 4206 O O . SER B 1 114 ? 22.234 -16.062 -18.453 1 92.69 114 SER B O 1
ATOM 4208 N N . LEU B 1 115 ? 21 -16.922 -20.141 1 94.81 115 LEU B N 1
ATOM 4209 C CA . LEU B 1 115 ? 20.109 -17.641 -19.219 1 94.81 115 LEU B CA 1
ATOM 4210 C C . LEU B 1 115 ? 20.906 -18.562 -18.312 1 94.81 115 LEU B C 1
ATOM 4212 O O . LEU B 1 115 ? 20.609 -18.688 -17.125 1 94.81 115 LEU B O 1
ATOM 4216 N N . HIS B 1 116 ? 21.938 -19.219 -18.828 1 95.62 116 HIS B N 1
ATOM 4217 C CA . HIS B 1 116 ? 22.734 -20.156 -18.047 1 95.62 116 HIS B CA 1
ATOM 4218 C C . HIS B 1 116 ? 23.422 -19.469 -16.891 1 95.62 116 HIS B C 1
ATOM 4220 O O . HIS B 1 116 ? 23.609 -20.062 -15.82 1 95.62 116 HIS B O 1
ATOM 4226 N N . VAL B 1 117 ? 23.766 -18.219 -17.078 1 94.62 117 VAL B N 1
ATOM 4227 C CA . VAL B 1 117 ? 24.406 -17.453 -16.016 1 94.62 117 VAL B CA 1
ATOM 4228 C C . VAL B 1 117 ? 23.391 -17.141 -14.914 1 94.62 117 VAL B C 1
ATOM 4230 O O . VAL B 1 117 ? 23.688 -17.266 -13.727 1 94.62 117 VAL B O 1
ATOM 4233 N N . ALA B 1 118 ? 22.234 -16.719 -15.328 1 95.5 118 ALA B N 1
ATOM 4234 C CA . ALA B 1 118 ? 21.188 -16.422 -14.367 1 95.5 118 ALA B CA 1
ATOM 4235 C C . ALA B 1 118 ? 20.828 -17.641 -13.539 1 95.5 118 ALA B C 1
ATOM 4237 O O . ALA B 1 118 ? 20.734 -17.578 -12.312 1 95.5 118 ALA B O 1
ATOM 4238 N N . LEU B 1 119 ? 20.641 -18.781 -14.211 1 96.81 119 LEU B N 1
ATOM 4239 C CA . LEU B 1 119 ? 20.281 -20.016 -13.539 1 96.81 119 LEU B CA 1
ATOM 4240 C C . LEU B 1 119 ? 21.391 -20.469 -12.594 1 96.81 119 LEU B C 1
ATOM 4242 O O . LEU B 1 119 ? 21.109 -21.016 -11.516 1 96.81 119 LEU B O 1
ATOM 4246 N N . ALA B 1 120 ? 22.609 -20.25 -12.984 1 94.94 120 ALA B N 1
ATOM 4247 C CA . ALA B 1 120 ? 23.75 -20.625 -12.141 1 94.94 120 ALA B CA 1
ATOM 4248 C C . ALA B 1 120 ? 23.75 -19.828 -10.836 1 94.94 120 ALA B C 1
ATOM 4250 O O . ALA B 1 120 ? 24.203 -20.328 -9.805 1 94.94 120 ALA B O 1
ATOM 4251 N N . ARG B 1 121 ? 23.25 -18.688 -10.922 1 94.62 121 ARG B N 1
ATOM 4252 C CA . ARG B 1 121 ? 23.234 -17.812 -9.75 1 94.62 121 ARG B CA 1
ATOM 4253 C C . ARG B 1 121 ? 22.062 -18.141 -8.836 1 94.62 121 ARG B C 1
ATOM 4255 O O . ARG B 1 121 ? 22.016 -17.688 -7.691 1 94.62 121 ARG B O 1
ATOM 4262 N N . MET B 1 122 ? 21.078 -18.859 -9.336 1 96.06 122 MET B N 1
ATOM 4263 C CA . MET B 1 122 ? 19.938 -19.297 -8.523 1 96.06 122 MET B CA 1
ATOM 4264 C C . MET B 1 122 ? 20.266 -20.578 -7.777 1 96.06 122 MET B C 1
ATOM 4266 O O . MET B 1 122 ? 19.703 -21.641 -8.078 1 96.06 122 MET B O 1
ATOM 4270 N N . THR B 1 123 ? 20.953 -20.469 -6.703 1 95.38 123 THR B N 1
ATOM 4271 C CA . THR B 1 123 ? 21.547 -21.625 -6.023 1 95.38 123 THR B CA 1
ATOM 4272 C C . THR B 1 123 ? 20.484 -22.406 -5.254 1 95.38 123 THR B C 1
ATOM 4274 O O . THR B 1 123 ? 20.703 -23.562 -4.902 1 95.38 123 THR B O 1
ATOM 4277 N N . SER B 1 124 ? 19.328 -21.844 -5.004 1 96.56 124 SER B N 1
ATOM 4278 C CA . SER B 1 124 ? 18.281 -22.516 -4.27 1 96.56 124 SER B CA 1
ATOM 4279 C C . SER B 1 124 ? 17.219 -23.078 -5.215 1 96.56 124 SER B C 1
ATOM 4281 O O . SER B 1 124 ? 16.156 -23.547 -4.77 1 96.56 124 SER B O 1
ATOM 4283 N N . LEU B 1 125 ? 17.469 -23.047 -6.512 1 97.19 125 LEU B N 1
ATOM 4284 C CA . LEU B 1 125 ? 16.484 -23.422 -7.516 1 97.19 125 LEU B CA 1
ATOM 4285 C C . LEU B 1 125 ? 16.078 -24.891 -7.355 1 97.19 125 LEU B C 1
ATOM 4287 O O . LEU B 1 125 ? 16.938 -25.766 -7.309 1 97.19 125 LEU B O 1
ATOM 4291 N N . LYS B 1 126 ? 14.734 -25.188 -7.262 1 97.44 126 LYS B N 1
ATOM 4292 C CA . LYS B 1 126 ? 14.195 -26.531 -7.09 1 97.44 126 LYS B CA 1
ATOM 4293 C C . LYS B 1 126 ? 13.18 -26.859 -8.18 1 97.44 126 LYS B C 1
ATOM 4295 O O . LYS B 1 126 ? 13.008 -28.031 -8.539 1 97.44 126 LYS B O 1
ATOM 4300 N N . ARG B 1 127 ? 12.523 -25.875 -8.617 1 97.94 127 ARG B N 1
ATOM 4301 C CA . ARG B 1 127 ? 11.477 -26.062 -9.617 1 97.94 127 ARG B CA 1
ATOM 4302 C C . ARG B 1 127 ? 11.742 -25.219 -10.859 1 97.94 127 ARG B C 1
ATOM 4304 O O . ARG B 1 127 ? 11.938 -24 -10.758 1 97.94 127 ARG B O 1
ATOM 4311 N N . LEU B 1 128 ? 11.75 -25.828 -12 1 98.19 128 LEU B N 1
ATOM 4312 C CA . LEU B 1 128 ? 12.039 -25.141 -13.25 1 98.19 128 LEU B CA 1
ATOM 4313 C C . LEU B 1 128 ? 11 -25.5 -14.312 1 98.19 128 LEU B C 1
ATOM 4315 O O . LEU B 1 128 ? 10.789 -26.672 -14.609 1 98.19 128 LEU B O 1
ATOM 4319 N N . ARG B 1 129 ? 10.328 -24.562 -14.758 1 97.75 129 ARG B N 1
ATOM 4320 C CA . ARG B 1 129 ? 9.477 -24.719 -15.93 1 97.75 129 ARG B CA 1
ATOM 4321 C C . ARG B 1 129 ? 10.07 -24 -17.141 1 97.75 129 ARG B C 1
ATOM 4323 O O . ARG B 1 129 ? 10.5 -22.844 -17.016 1 97.75 129 ARG B O 1
ATOM 4330 N N . VAL B 1 130 ? 10.148 -24.672 -18.234 1 97.56 130 VAL B N 1
ATOM 4331 C CA . VAL B 1 130 ? 10.766 -24.109 -19.422 1 97.56 130 VAL B CA 1
ATOM 4332 C C . VAL B 1 130 ? 9.703 -23.938 -20.516 1 97.56 130 VAL B C 1
ATOM 4334 O O . VAL B 1 130 ? 8.922 -24.859 -20.781 1 97.56 130 VAL B O 1
ATOM 4337 N N . PHE B 1 131 ? 9.711 -22.812 -21.078 1 95.81 131 PHE B N 1
ATOM 4338 C CA . PHE B 1 131 ? 8.703 -22.453 -22.078 1 95.81 131 PHE B CA 1
ATOM 4339 C C . PHE B 1 131 ? 9.352 -22.141 -23.406 1 95.81 131 PHE B C 1
ATOM 4341 O O . PHE B 1 131 ? 10.578 -22.031 -23.5 1 95.81 131 PHE B O 1
ATOM 4348 N N . GLN B 1 132 ? 8.492 -21.984 -24.391 1 91.94 132 GLN B N 1
ATOM 4349 C CA . GLN B 1 132 ? 8.953 -21.688 -25.734 1 91.94 132 GLN B CA 1
ATOM 4350 C C . GLN B 1 132 ? 9.547 -20.281 -25.828 1 91.94 132 GLN B C 1
ATOM 4352 O O . GLN B 1 132 ? 8.969 -19.328 -25.312 1 91.94 132 GLN B O 1
ATOM 4357 N N . CYS B 1 133 ? 10.75 -20.234 -26.438 1 89.75 133 CYS B N 1
ATOM 4358 C CA . CYS B 1 133 ? 11.367 -18.922 -26.641 1 89.75 133 CYS B CA 1
ATOM 4359 C C . CYS B 1 133 ? 10.836 -18.266 -27.906 1 89.75 133 CYS B C 1
ATOM 4361 O O . CYS B 1 133 ? 11.023 -18.781 -29 1 89.75 133 CYS B O 1
ATOM 4363 N N . ARG B 1 134 ? 10.18 -17.156 -27.781 1 78.38 134 ARG B N 1
ATOM 4364 C CA . ARG B 1 134 ? 9.586 -16.484 -28.922 1 78.38 134 ARG B CA 1
ATOM 4365 C C . ARG B 1 134 ? 10.469 -15.32 -29.375 1 78.38 134 ARG B C 1
ATOM 4367 O O . ARG B 1 134 ? 10.43 -14.93 -30.547 1 78.38 134 ARG B O 1
ATOM 4374 N N . GLN B 1 135 ? 11.195 -14.695 -28.5 1 70.56 135 GLN B N 1
ATOM 4375 C CA . GLN B 1 135 ? 12.047 -13.555 -28.812 1 70.56 135 GLN B CA 1
ATOM 4376 C C . GLN B 1 135 ? 13.516 -13.859 -28.5 1 70.56 135 GLN B C 1
ATOM 4378 O O . GLN B 1 135 ? 14.055 -13.359 -27.516 1 70.56 135 GLN B O 1
ATOM 4383 N N . GLY B 1 136 ? 14.008 -14.727 -29.297 1 67.81 136 GLY B N 1
ATOM 4384 C CA . GLY B 1 136 ? 15.406 -15.062 -29.094 1 67.81 136 GLY B CA 1
ATOM 4385 C C . GLY B 1 136 ? 16.359 -13.984 -29.578 1 67.81 136 GLY B C 1
ATOM 4386 O O . GLY B 1 136 ? 15.93 -12.977 -30.156 1 67.81 136 GLY B O 1
ATOM 4387 N N . LEU B 1 137 ? 17.578 -13.961 -29.094 1 70.5 137 LEU B N 1
ATOM 4388 C CA . LEU B 1 137 ? 18.609 -13.008 -29.5 1 70.5 137 LEU B CA 1
ATOM 4389 C C . LEU B 1 137 ? 18.797 -13.039 -31.016 1 70.5 137 LEU B C 1
ATOM 4391 O O . LEU B 1 137 ? 18.906 -14.117 -31.609 1 70.5 137 LEU B O 1
ATOM 4395 N N . PRO B 1 138 ? 18.5 -11.773 -31.594 1 64.25 138 PRO B N 1
ATOM 4396 C CA . PRO B 1 138 ? 18.766 -11.758 -33.031 1 64.25 138 PRO B CA 1
ATOM 4397 C C . PRO B 1 138 ? 20.203 -12.133 -33.375 1 64.25 138 PRO B C 1
ATOM 4399 O O . PRO B 1 138 ? 21.109 -11.828 -32.594 1 64.25 138 PRO B O 1
ATOM 4402 N N . ILE B 1 139 ? 20.422 -13.172 -34.062 1 58.12 139 ILE B N 1
ATOM 4403 C CA . ILE B 1 139 ? 21.766 -13.531 -34.5 1 58.12 139 ILE B CA 1
ATOM 4404 C C . ILE B 1 139 ? 22.281 -12.492 -35.5 1 58.12 139 ILE B C 1
ATOM 4406 O O . ILE B 1 139 ? 21.703 -12.297 -36.562 1 58.12 139 ILE B O 1
ATOM 4410 N N . ASN B 1 140 ? 22.406 -11.336 -35.156 1 49.66 140 ASN B N 1
ATOM 4411 C CA . ASN B 1 140 ? 23.125 -10.578 -36.156 1 49.66 140 ASN B CA 1
ATOM 4412 C C . ASN B 1 140 ? 24.359 -11.336 -36.656 1 49.66 140 ASN B C 1
ATOM 4414 O O . ASN B 1 140 ? 25.312 -11.547 -35.906 1 49.66 140 ASN B O 1
ATOM 4418 N N . LEU B 1 141 ? 24.141 -12.047 -37.625 1 43.84 141 LEU B N 1
ATOM 4419 C CA . LEU B 1 141 ? 25.078 -12.898 -38.344 1 43.84 141 LEU B CA 1
ATOM 4420 C C . LEU B 1 141 ? 26.438 -12.211 -38.469 1 43.84 141 LEU B C 1
ATOM 4422 O O . LEU B 1 141 ? 27.484 -12.859 -38.344 1 43.84 141 LEU B O 1
ATOM 4426 N N . GLN B 1 142 ? 26.406 -10.953 -38.781 1 45.47 142 GLN B N 1
ATOM 4427 C CA . GLN B 1 142 ? 27.688 -10.359 -39.094 1 45.47 142 GLN B CA 1
ATOM 4428 C C . GLN B 1 142 ? 28.594 -10.336 -37.875 1 45.47 142 GLN B C 1
ATOM 4430 O O . GLN B 1 142 ? 29.781 -10.695 -37.938 1 45.47 142 GLN B O 1
ATOM 4435 N N . ASN B 1 143 ? 28.156 -9.805 -36.812 1 45.78 143 ASN B N 1
ATOM 4436 C CA . ASN B 1 143 ? 29 -9.633 -35.656 1 45.78 143 ASN B CA 1
ATOM 4437 C C . ASN B 1 143 ? 29.188 -10.945 -34.875 1 45.78 143 ASN B C 1
ATOM 4439 O O . ASN B 1 143 ? 30.203 -11.148 -34.219 1 45.78 143 ASN B O 1
ATOM 4443 N N . THR B 1 144 ? 28.109 -11.688 -34.75 1 47.25 144 THR B N 1
ATOM 4444 C CA . THR B 1 144 ? 28.266 -12.984 -34.094 1 47.25 144 THR B CA 1
ATOM 4445 C C . THR B 1 144 ? 29.219 -13.875 -34.906 1 47.25 144 THR B C 1
ATOM 4447 O O . THR B 1 144 ? 29.938 -14.688 -34.312 1 47.25 144 THR B O 1
ATOM 4450 N N . ILE B 1 145 ? 29.078 -13.734 -36.156 1 45.22 145 ILE B N 1
ATOM 4451 C CA . ILE B 1 145 ? 29.984 -14.477 -37.031 1 45.22 145 ILE B CA 1
ATOM 4452 C C . ILE B 1 145 ? 31.422 -14.016 -36.812 1 45.22 145 ILE B C 1
ATOM 4454 O O . ILE B 1 145 ? 32.344 -14.828 -36.812 1 45.22 145 ILE B O 1
ATOM 4458 N N . ALA B 1 146 ? 31.609 -12.719 -36.781 1 45.72 146 ALA B N 1
ATOM 4459 C CA . ALA B 1 146 ? 33 -12.281 -36.656 1 45.72 146 ALA B CA 1
ATOM 4460 C C . ALA B 1 146 ? 33.594 -12.766 -35.312 1 45.72 146 ALA B C 1
ATOM 4462 O O . ALA B 1 146 ? 34.781 -13.102 -35.281 1 45.72 146 ALA B O 1
ATOM 4463 N N . LEU B 1 147 ? 32.875 -12.57 -34.25 1 46.47 147 LEU B N 1
ATOM 4464 C CA . LEU B 1 147 ? 33.469 -12.93 -32.969 1 46.47 147 LEU B CA 1
ATOM 4465 C C . LEU B 1 147 ? 33.719 -14.438 -32.875 1 46.47 147 LEU B C 1
ATOM 4467 O O . LEU B 1 147 ? 34.625 -14.891 -32.188 1 46.47 147 LEU B O 1
ATOM 4471 N N . HIS B 1 148 ? 32.688 -15.328 -33.375 1 50 148 HIS B N 1
ATOM 4472 C CA . HIS B 1 148 ? 32.844 -16.781 -33.281 1 50 148 HIS B CA 1
ATOM 4473 C C . HIS B 1 148 ? 33 -17.406 -34.688 1 50 148 HIS B C 1
ATOM 4475 O O . HIS B 1 148 ? 32.125 -18.125 -35.125 1 50 148 HIS B O 1
ATOM 4481 N N . ARG B 1 149 ? 33.812 -16.828 -35.562 1 47.81 149 ARG B N 1
ATOM 4482 C CA . ARG B 1 149 ? 34.094 -17.297 -36.938 1 47.81 149 ARG B CA 1
ATOM 4483 C C . ARG B 1 149 ? 34.031 -18.812 -37 1 47.81 149 ARG B C 1
ATOM 4485 O O . ARG B 1 149 ? 33.594 -19.375 -38 1 47.81 149 ARG B O 1
ATOM 4492 N N . SER B 1 150 ? 34.719 -19.484 -36.062 1 50.53 150 SER B N 1
ATOM 4493 C CA . SER B 1 150 ? 34.938 -20.906 -36.219 1 50.53 150 SER B CA 1
ATOM 4494 C C . SER B 1 150 ? 33.875 -21.734 -35.531 1 50.53 150 SER B C 1
ATOM 4496 O O . SER B 1 150 ? 33.906 -22.953 -35.531 1 50.53 150 SER B O 1
ATOM 4498 N N . ARG B 1 151 ? 32.875 -20.953 -34.938 1 60.69 151 ARG B N 1
ATOM 4499 C CA . ARG B 1 151 ? 32 -21.812 -34.188 1 60.69 151 ARG B CA 1
ATOM 4500 C C . ARG B 1 151 ? 30.641 -21.984 -34.875 1 60.69 151 ARG B C 1
ATOM 4502 O O . ARG B 1 151 ? 30.109 -21.016 -35.406 1 60.69 151 ARG B O 1
ATOM 4509 N N . ARG B 1 152 ? 30.25 -23.172 -35.188 1 73.81 152 ARG B N 1
ATOM 4510 C CA . ARG B 1 152 ? 28.969 -23.547 -35.75 1 73.81 152 ARG B CA 1
ATOM 4511 C C . ARG B 1 152 ? 27.859 -23.484 -34.719 1 73.81 152 ARG B C 1
ATOM 4513 O O . ARG B 1 152 ? 28.062 -23.875 -33.562 1 73.81 152 ARG B O 1
ATOM 4520 N N . LEU B 1 153 ? 26.781 -22.703 -35.031 1 80.44 153 LEU B N 1
ATOM 4521 C CA . LEU B 1 153 ? 25.609 -22.609 -34.156 1 80.44 153 LEU B CA 1
ATOM 4522 C C . LEU B 1 153 ? 24.797 -23.891 -34.219 1 80.44 153 LEU B C 1
ATOM 4524 O O . LEU B 1 153 ? 24.562 -24.438 -35.312 1 80.44 153 LEU B O 1
ATOM 4528 N N . GLY B 1 154 ? 24.578 -24.531 -33.062 1 84.06 154 GLY B N 1
ATOM 4529 C CA . GLY B 1 154 ? 23.734 -25.719 -32.969 1 84.06 154 GLY B CA 1
ATOM 4530 C C . GLY B 1 154 ? 22.703 -25.625 -31.859 1 84.06 154 GLY B C 1
ATOM 4531 O O . GLY B 1 154 ? 22.688 -24.656 -31.094 1 84.06 154 GLY B O 1
ATOM 4532 N N . LEU B 1 155 ? 21.797 -26.578 -31.891 1 86.56 155 LEU B N 1
ATOM 4533 C CA . LEU B 1 155 ? 20.75 -26.641 -30.875 1 86.56 155 LEU B CA 1
ATOM 4534 C C . LEU B 1 155 ? 21.062 -27.703 -29.812 1 86.56 155 LEU B C 1
ATOM 4536 O O . LEU B 1 155 ? 21.281 -28.859 -30.156 1 86.56 155 LEU B O 1
ATOM 4540 N N . ARG B 1 156 ? 21.25 -27.266 -28.656 1 90.12 156 ARG B N 1
ATOM 4541 C CA . ARG B 1 156 ? 21.375 -28.109 -27.469 1 90.12 156 ARG B CA 1
ATOM 4542 C C . ARG B 1 156 ? 20.516 -27.578 -26.328 1 90.12 156 ARG B C 1
ATOM 4544 O O . ARG B 1 156 ? 20.984 -26.766 -25.516 1 90.12 156 ARG B O 1
ATOM 4551 N N . PHE B 1 157 ? 19.391 -28.062 -26.219 1 93.31 157 PHE B N 1
ATOM 4552 C CA . PHE B 1 157 ? 18.328 -27.438 -25.438 1 93.31 157 PHE B CA 1
ATOM 4553 C C . PHE B 1 157 ? 18.719 -27.359 -23.969 1 93.31 157 PHE B C 1
ATOM 4555 O O . PHE B 1 157 ? 18.766 -26.266 -23.406 1 93.31 157 PHE B O 1
ATOM 4562 N N . GLU B 1 158 ? 19.062 -28.484 -23.281 1 94.88 158 GLU B N 1
ATOM 4563 C CA . GLU B 1 158 ? 19.391 -28.469 -21.859 1 94.88 158 GLU B CA 1
ATOM 4564 C C . GLU B 1 158 ? 20.766 -27.844 -21.609 1 94.88 158 GLU B C 1
ATOM 4566 O O . GLU B 1 158 ? 20.969 -27.156 -20.609 1 94.88 158 GLU B O 1
ATOM 4571 N N . ARG B 1 159 ? 21.688 -28.016 -22.562 1 92.88 159 ARG B N 1
ATOM 4572 C CA . ARG B 1 159 ? 23.031 -27.453 -22.406 1 92.88 159 ARG B CA 1
ATOM 4573 C C . ARG B 1 159 ? 23 -25.938 -22.5 1 92.88 159 ARG B C 1
ATOM 4575 O O . ARG B 1 159 ? 23.859 -25.266 -21.922 1 92.88 159 ARG B O 1
ATOM 4582 N N . ALA B 1 160 ? 22.047 -25.438 -23.203 1 93.69 160 ALA B N 1
ATOM 4583 C CA . ALA B 1 160 ? 21.906 -24 -23.297 1 93.69 160 ALA B CA 1
ATOM 4584 C C . ALA B 1 160 ? 21.547 -23.391 -21.938 1 93.69 160 ALA B C 1
ATOM 4586 O O . ALA B 1 160 ? 21.891 -22.25 -21.656 1 93.69 160 ALA B O 1
ATOM 4587 N N . MET B 1 161 ? 20.859 -24.188 -21.109 1 95.75 161 MET B N 1
ATOM 4588 C CA . MET B 1 161 ? 20.484 -23.734 -19.781 1 95.75 161 MET B CA 1
ATOM 4589 C C . MET B 1 161 ? 21.578 -24.078 -18.766 1 95.75 161 MET B C 1
ATOM 4591 O O . MET B 1 161 ? 21.859 -23.297 -17.859 1 95.75 161 MET B O 1
ATOM 4595 N N . PHE B 1 162 ? 22.078 -25.266 -18.969 1 95.38 162 PHE B N 1
ATOM 4596 C CA . PHE B 1 162 ? 23.062 -25.797 -18.031 1 95.38 162 PHE B CA 1
ATOM 4597 C C . PHE B 1 162 ? 24.266 -26.359 -18.781 1 95.38 162 PHE B C 1
ATOM 4599 O O . PHE B 1 162 ? 24.391 -27.562 -18.953 1 95.38 162 PHE B O 1
ATOM 4606 N N . PRO B 1 163 ? 25.219 -25.531 -19.094 1 90.31 163 PRO B N 1
ATOM 4607 C CA . PRO B 1 163 ? 26.391 -26 -19.859 1 90.31 163 PRO B CA 1
ATOM 4608 C C . PRO B 1 163 ? 27.219 -27.016 -19.078 1 90.31 163 PRO B C 1
ATOM 4610 O O . PRO B 1 163 ? 27.859 -27.891 -19.688 1 90.31 163 PRO B O 1
ATOM 4613 N N . LYS B 1 164 ? 27.219 -26.969 -17.844 1 85.44 164 LYS B N 1
ATOM 4614 C CA . LYS B 1 164 ? 28 -27.906 -17.047 1 85.44 164 LYS B CA 1
ATOM 4615 C C . LYS B 1 164 ? 27.094 -28.859 -16.281 1 85.44 164 LYS B C 1
ATOM 4617 O O . LYS B 1 164 ? 26.875 -30 -16.703 1 85.44 164 LYS B O 1
ATOM 4622 N N . HIS B 1 165 ? 26.594 -28.422 -15.234 1 84.5 165 HIS B N 1
ATOM 4623 C CA . HIS B 1 165 ? 25.719 -29.266 -14.445 1 84.5 165 HIS B CA 1
ATOM 4624 C C . HIS B 1 165 ? 24.469 -28.5 -13.984 1 84.5 165 HIS B C 1
ATOM 4626 O O . HIS B 1 165 ? 24.531 -27.297 -13.773 1 84.5 165 HIS B O 1
ATOM 4632 N N . SER B 1 166 ? 23.422 -29.203 -14 1 91.19 166 SER B N 1
ATOM 4633 C CA . SER B 1 166 ? 22.172 -28.641 -13.469 1 91.19 166 SER B CA 1
ATOM 4634 C C . SER B 1 166 ? 22.062 -28.859 -11.969 1 91.19 166 SER B C 1
ATOM 4636 O O . SER B 1 166 ? 22.656 -29.797 -11.422 1 91.19 166 SER B O 1
ATOM 4638 N N . PRO B 1 167 ? 21.438 -27.984 -11.281 1 93.25 167 PRO B N 1
ATOM 4639 C CA . PRO B 1 167 ? 21.125 -28.266 -9.875 1 93.25 167 PRO B CA 1
ATOM 4640 C C . PRO B 1 167 ? 20.109 -29.391 -9.695 1 93.25 167 PRO B C 1
ATOM 4642 O O . PRO B 1 167 ? 19.547 -29.891 -10.68 1 93.25 167 PRO B O 1
ATOM 4645 N N . ALA B 1 168 ? 20.047 -29.891 -8.484 1 94.5 168 ALA B N 1
ATOM 4646 C CA . ALA B 1 168 ? 19.062 -30.922 -8.172 1 94.5 168 ALA B CA 1
ATOM 4647 C C . ALA B 1 168 ? 17.641 -30.344 -8.18 1 94.5 168 ALA B C 1
ATOM 4649 O O . ALA B 1 168 ? 17.25 -29.625 -7.266 1 94.5 168 ALA B O 1
ATOM 4650 N N . LEU B 1 169 ? 16.906 -30.625 -9.227 1 97.06 169 LEU B N 1
ATOM 4651 C CA . LEU B 1 169 ? 15.555 -30.109 -9.375 1 97.06 169 LEU B CA 1
ATOM 4652 C C . LEU B 1 169 ? 14.531 -31.109 -8.844 1 97.06 169 LEU B C 1
ATOM 4654 O O . LEU B 1 169 ? 14.688 -32.312 -9.039 1 97.06 169 LEU B O 1
ATOM 4658 N N . SER B 1 170 ? 13.562 -30.656 -8.164 1 98.06 170 SER B N 1
ATOM 4659 C CA . SER B 1 170 ? 12.445 -31.484 -7.754 1 98.06 170 SER B CA 1
ATOM 4660 C C . SER B 1 170 ? 11.344 -31.5 -8.805 1 98.06 170 SER B C 1
ATOM 4662 O O . SER B 1 170 ? 10.562 -32.438 -8.883 1 98.06 170 SER B O 1
ATOM 4664 N N . MET B 1 171 ? 11.328 -30.422 -9.555 1 98.19 171 MET B N 1
ATOM 4665 C CA . MET B 1 171 ? 10.344 -30.312 -10.625 1 98.19 171 MET B CA 1
ATOM 4666 C C . MET B 1 171 ? 10.992 -29.812 -11.914 1 98.19 171 MET B C 1
ATOM 4668 O O . MET B 1 171 ? 11.797 -28.891 -11.883 1 98.19 171 MET B O 1
ATOM 4672 N N . TYR B 1 172 ? 10.797 -30.438 -12.984 1 98 172 TYR B N 1
ATOM 4673 C CA . TYR B 1 172 ? 11.227 -30.078 -14.328 1 98 172 TYR B CA 1
ATOM 4674 C C . TYR B 1 172 ? 10.086 -30.219 -15.328 1 98 172 TYR B C 1
ATOM 4676 O O . TYR B 1 172 ? 9.609 -31.328 -15.594 1 98 172 TYR B O 1
ATOM 4684 N N . ALA B 1 173 ? 9.547 -29.125 -15.75 1 97.62 173 ALA B N 1
ATOM 4685 C CA . ALA B 1 173 ? 8.383 -29.125 -16.625 1 97.62 173 ALA B CA 1
ATOM 4686 C C . ALA B 1 173 ? 8.672 -28.391 -17.938 1 97.62 173 ALA B C 1
ATOM 4688 O O . ALA B 1 173 ? 9.086 -27.234 -17.922 1 97.62 173 ALA B O 1
ATOM 4689 N N . LEU B 1 174 ? 8.438 -29.031 -19.016 1 96.69 174 LEU B N 1
ATOM 4690 C CA . LEU B 1 174 ? 8.625 -28.453 -20.328 1 96.69 174 LEU B CA 1
ATOM 4691 C C . LEU B 1 174 ? 7.285 -28.125 -20.984 1 96.69 174 LEU B C 1
ATOM 4693 O O . LEU B 1 174 ? 6.422 -29 -21.109 1 96.69 174 LEU B O 1
ATOM 4697 N N . HIS B 1 175 ? 7.113 -26.922 -21.297 1 94.88 175 HIS B N 1
ATOM 4698 C CA . HIS B 1 175 ? 5.957 -26.453 -22.047 1 94.88 175 HIS B CA 1
ATOM 4699 C C . HIS B 1 175 ? 6.367 -25.953 -23.422 1 94.88 175 HIS B C 1
ATOM 4701 O O . HIS B 1 175 ? 6.402 -24.75 -23.672 1 94.88 175 HIS B O 1
ATOM 4707 N N . LEU B 1 176 ? 6.609 -26.906 -24.297 1 93.25 176 LEU B N 1
ATOM 4708 C CA . LEU B 1 176 ? 7.234 -26.578 -25.578 1 93.25 176 LEU B CA 1
ATOM 4709 C C . LEU B 1 176 ? 6.312 -26.938 -26.734 1 93.25 176 LEU B C 1
ATOM 4711 O O . LEU B 1 176 ? 5.41 -27.766 -26.578 1 93.25 176 LEU B O 1
ATOM 4715 N N . SER B 1 177 ? 6.559 -26.25 -27.828 1 88.81 177 SER B N 1
ATOM 4716 C CA . SER B 1 177 ? 5.891 -26.625 -29.078 1 88.81 177 SER B CA 1
ATOM 4717 C C . SER B 1 177 ? 6.426 -27.953 -29.609 1 88.81 177 SER B C 1
ATOM 4719 O O . SER B 1 177 ? 7.547 -28.344 -29.297 1 88.81 177 SER B O 1
ATOM 4721 N N . PRO B 1 178 ? 5.629 -28.578 -30.422 1 88.81 178 PRO B N 1
ATOM 4722 C CA . PRO B 1 178 ? 6.02 -29.891 -30.922 1 88.81 178 PRO B CA 1
ATOM 4723 C C . PRO B 1 178 ? 7.27 -29.844 -31.797 1 88.81 178 PRO B C 1
ATOM 4725 O O . PRO B 1 178 ? 7.914 -30.875 -32.031 1 88.81 178 PRO B O 1
ATOM 4728 N N . GLU B 1 179 ? 7.652 -28.688 -32.25 1 86.19 179 GLU B N 1
ATOM 4729 C CA . GLU B 1 179 ? 8.773 -28.562 -33.156 1 86.19 179 GLU B CA 1
ATOM 4730 C C . GLU B 1 179 ? 10.094 -28.391 -32.406 1 86.19 179 GLU B C 1
ATOM 4732 O O . GLU B 1 179 ? 11.164 -28.531 -33 1 86.19 179 GLU B O 1
ATOM 4737 N N . THR B 1 180 ? 10.023 -28.203 -31.188 1 90.5 180 THR B N 1
ATOM 4738 C CA . THR B 1 180 ? 11.234 -27.922 -30.422 1 90.5 180 THR B CA 1
ATOM 4739 C C . THR B 1 180 ? 11.906 -29.234 -30 1 90.5 180 THR B C 1
ATOM 4741 O O . THR B 1 180 ? 11.344 -30.016 -29.234 1 90.5 180 THR B O 1
ATOM 4744 N N . ARG B 1 181 ? 13.102 -29.375 -30.438 1 91.69 181 ARG B N 1
ATOM 4745 C CA . ARG B 1 181 ? 13.859 -30.578 -30.172 1 91.69 181 ARG B CA 1
ATOM 4746 C C . ARG B 1 181 ? 14.539 -30.5 -28.797 1 91.69 181 ARG B C 1
ATOM 4748 O O . ARG B 1 181 ? 15.18 -29.5 -28.484 1 91.69 181 ARG B O 1
ATOM 4755 N N . VAL B 1 182 ? 14.406 -31.594 -28 1 92.62 182 VAL B N 1
ATOM 4756 C CA . VAL B 1 182 ? 14.992 -31.641 -26.656 1 92.62 182 VAL B CA 1
ATOM 4757 C C . VAL B 1 182 ? 15.742 -32.938 -26.469 1 92.62 182 VAL B C 1
ATOM 4759 O O . VAL B 1 182 ? 15.164 -34.031 -26.625 1 92.62 182 VAL B O 1
ATOM 4762 N N . GLU B 1 183 ? 16.984 -32.844 -26.219 1 92.06 183 GLU B N 1
ATOM 4763 C CA . GLU B 1 183 ? 17.734 -34 -25.734 1 92.06 183 GLU B CA 1
ATOM 4764 C C . GLU B 1 183 ? 17.531 -34.219 -24.234 1 92.06 183 GLU B C 1
ATOM 4766 O O . GLU B 1 183 ? 18.219 -33.594 -23.422 1 92.06 183 GLU B O 1
ATOM 4771 N N . LEU B 1 184 ? 16.594 -35.094 -23.922 1 92.94 184 LEU B N 1
ATOM 4772 C CA . LEU B 1 184 ? 16.109 -35.25 -22.547 1 92.94 184 LEU B CA 1
ATOM 4773 C C . LEU B 1 184 ? 17.188 -35.781 -21.641 1 92.94 184 LEU B C 1
ATOM 4775 O O . LEU B 1 184 ? 17.797 -36.812 -21.953 1 92.94 184 LEU B O 1
ATOM 4779 N N . PHE B 1 185 ? 17.5 -35.125 -20.562 1 93.06 185 PHE B N 1
ATOM 4780 C CA . PHE B 1 185 ? 18.422 -35.5 -19.484 1 93.06 185 PHE B CA 1
ATOM 4781 C C . PHE B 1 185 ? 19.859 -35.562 -20 1 93.06 185 PHE B C 1
ATOM 4783 O O . PHE B 1 185 ? 20.594 -36.469 -19.672 1 93.06 185 PHE B O 1
ATOM 4790 N N . ASP B 1 186 ? 20.062 -34.688 -20.875 1 91 186 ASP B N 1
ATOM 4791 C CA . ASP B 1 186 ? 21.453 -34.531 -21.297 1 91 186 ASP B CA 1
ATOM 4792 C C . ASP B 1 186 ? 22.312 -33.938 -20.188 1 91 186 ASP B C 1
ATOM 4794 O O . ASP B 1 186 ? 23.391 -34.469 -19.875 1 91 186 ASP B O 1
ATOM 4798 N N . THR B 1 187 ? 21.797 -32.875 -19.594 1 92.62 187 THR B N 1
ATOM 4799 C CA . THR B 1 187 ? 22.516 -32.219 -18.516 1 92.62 187 THR B CA 1
ATOM 4800 C C . THR B 1 187 ? 21.688 -32.188 -17.234 1 92.62 187 THR B C 1
ATOM 4802 O O . THR B 1 187 ? 22.234 -32.094 -16.141 1 92.62 187 THR B O 1
ATOM 4805 N N . VAL B 1 188 ? 20.375 -32.281 -17.328 1 93.5 188 VAL B N 1
ATOM 4806 C CA . VAL B 1 188 ? 19.5 -32.281 -16.172 1 93.5 188 VAL B CA 1
ATOM 4807 C C . VAL B 1 188 ? 19.5 -33.688 -15.523 1 93.5 188 VAL B C 1
ATOM 4809 O O . VAL B 1 188 ? 19.25 -34.688 -16.203 1 93.5 188 VAL B O 1
ATOM 4812 N N . LEU B 1 189 ? 19.781 -33.688 -14.289 1 90.88 189 LEU B N 1
ATOM 4813 C CA . LEU B 1 189 ? 19.812 -34.969 -13.578 1 90.88 189 LEU B CA 1
ATOM 4814 C C . LEU B 1 189 ? 18.438 -35.344 -13.07 1 90.88 189 LEU B C 1
ATOM 4816 O O . LEU B 1 189 ? 17.828 -34.625 -12.289 1 90.88 189 LEU B O 1
ATOM 4820 N N . PRO B 1 190 ? 17.938 -36.469 -13.445 1 93.56 190 PRO B N 1
ATOM 4821 C CA . PRO B 1 190 ? 16.562 -36.812 -13.133 1 93.56 190 PRO B CA 1
ATOM 4822 C C . PRO B 1 190 ? 16.406 -37.469 -11.758 1 93.56 190 PRO B C 1
ATOM 4824 O O . PRO B 1 190 ? 15.289 -37.688 -11.289 1 93.56 190 PRO B O 1
ATOM 4827 N N . HIS B 1 191 ? 17.469 -37.781 -11.016 1 93.69 191 HIS B N 1
ATOM 4828 C CA . HIS B 1 191 ? 17.438 -38.625 -9.812 1 93.69 191 HIS B CA 1
ATOM 4829 C C . HIS B 1 191 ? 16.562 -37.969 -8.734 1 93.69 191 HIS B C 1
ATOM 4831 O O . HIS B 1 191 ? 15.914 -38.656 -7.953 1 93.69 191 HIS B O 1
ATOM 4837 N N . ALA B 1 192 ? 16.5 -36.688 -8.727 1 95.69 192 ALA B N 1
ATOM 4838 C CA . ALA B 1 192 ? 15.805 -36 -7.645 1 95.69 192 ALA B CA 1
ATOM 4839 C C . ALA B 1 192 ? 14.438 -35.5 -8.109 1 95.69 192 ALA B C 1
ATOM 4841 O O . ALA B 1 192 ? 13.695 -34.906 -7.336 1 95.69 192 ALA B O 1
ATOM 4842 N N . LEU B 1 193 ? 14.039 -35.75 -9.312 1 97.25 193 LEU B N 1
ATOM 4843 C CA . LEU B 1 193 ? 12.805 -35.219 -9.875 1 97.25 193 LEU B CA 1
ATOM 4844 C C . LEU B 1 193 ? 11.586 -35.906 -9.266 1 97.25 193 LEU B C 1
ATOM 4846 O O . LEU B 1 193 ? 11.508 -37.156 -9.25 1 97.25 193 LEU B O 1
ATOM 4850 N N . VAL B 1 194 ? 10.75 -35.125 -8.734 1 98.38 194 VAL B N 1
ATOM 4851 C CA . VAL B 1 194 ? 9.5 -35.625 -8.18 1 98.38 194 VAL B CA 1
ATOM 4852 C C . VAL B 1 194 ? 8.367 -35.406 -9.18 1 98.38 194 VAL B C 1
ATOM 4854 O O . VAL B 1 194 ? 7.473 -36.25 -9.32 1 98.38 194 VAL B O 1
ATOM 4857 N N . ASP B 1 195 ? 8.43 -34.312 -9.82 1 98.38 195 ASP B N 1
ATOM 4858 C CA . ASP B 1 195 ? 7.43 -33.875 -10.805 1 98.38 195 ASP B CA 1
ATOM 4859 C C . ASP B 1 195 ? 8.07 -33.625 -12.164 1 98.38 195 ASP B C 1
ATOM 4861 O O . ASP B 1 195 ? 8.984 -32.812 -12.281 1 98.38 195 ASP B O 1
ATOM 4865 N N . LEU B 1 196 ? 7.578 -34.312 -13.234 1 98.06 196 LEU B N 1
ATOM 4866 C CA . LEU B 1 196 ? 8.133 -34.188 -14.578 1 98.06 196 LEU B CA 1
ATOM 4867 C C . LEU B 1 196 ? 7.027 -34 -15.609 1 98.06 196 LEU B C 1
ATOM 4869 O O . LEU B 1 196 ? 6.035 -34.719 -15.617 1 98.06 196 LEU B O 1
ATOM 4873 N N . ARG B 1 197 ? 7.109 -33 -16.312 1 97.12 197 ARG B N 1
ATOM 4874 C CA . ARG B 1 197 ? 6.227 -32.75 -17.453 1 97.12 197 ARG B CA 1
ATOM 4875 C C . ARG B 1 197 ? 7.02 -32.625 -18.734 1 97.12 197 ARG B C 1
ATOM 4877 O O . ARG B 1 197 ? 7.961 -31.828 -18.812 1 97.12 197 ARG B O 1
ATOM 4884 N N . LEU B 1 198 ? 6.645 -33.312 -19.734 1 95.69 198 LEU B N 1
ATOM 4885 C CA . LEU B 1 198 ? 7.367 -33.281 -21 1 95.69 198 LEU B CA 1
ATOM 4886 C C . LEU B 1 198 ? 6.449 -32.875 -22.141 1 95.69 198 LEU B C 1
ATOM 4888 O O . LEU B 1 198 ? 5.277 -33.25 -22.172 1 95.69 198 LEU B O 1
ATOM 4892 N N . SER B 1 199 ? 6.922 -32.062 -22.891 1 93.25 199 SER B N 1
ATOM 4893 C CA . SER B 1 199 ? 6.312 -31.641 -24.141 1 93.25 199 SER B CA 1
ATOM 4894 C C . SER B 1 199 ? 7.375 -31.281 -25.172 1 93.25 199 SER B C 1
ATOM 4896 O O . SER B 1 199 ? 8.477 -30.859 -24.828 1 93.25 199 SER B O 1
ATOM 4898 N N . GLY B 1 200 ? 7.078 -31.5 -26.453 1 92.25 200 GLY B N 1
ATOM 4899 C CA . GLY B 1 200 ? 8.023 -31.219 -27.516 1 92.25 200 GLY B CA 1
ATOM 4900 C C . GLY B 1 200 ? 8.562 -32.469 -28.203 1 92.25 200 GLY B C 1
ATOM 4901 O O . GLY B 1 200 ? 8.008 -33.562 -28.031 1 92.25 200 GLY B O 1
ATOM 4902 N N . ASP B 1 201 ? 9.656 -32.188 -29.016 1 92.75 201 ASP B N 1
ATOM 4903 C CA . ASP B 1 201 ? 10.305 -33.281 -29.719 1 92.75 201 ASP B CA 1
ATOM 4904 C C . ASP B 1 201 ? 11.414 -33.906 -28.875 1 92.75 201 ASP B C 1
ATOM 4906 O O . ASP B 1 201 ? 12.547 -33.438 -28.875 1 92.75 201 ASP B O 1
ATOM 4910 N N . MET B 1 202 ? 11.078 -35.062 -28.266 1 91.94 202 MET B N 1
ATOM 4911 C CA . MET B 1 202 ? 12 -35.656 -27.312 1 91.94 202 MET B CA 1
ATOM 4912 C C . MET B 1 202 ? 12.906 -36.688 -28.016 1 91.94 202 MET B C 1
ATOM 4914 O O . MET B 1 202 ? 12.422 -37.562 -28.703 1 91.94 202 MET B O 1
ATOM 4918 N N . VAL B 1 203 ? 14.148 -36.438 -27.812 1 90 203 VAL B N 1
ATOM 4919 C CA . VAL B 1 203 ? 15.125 -37.375 -28.391 1 90 203 VAL B CA 1
ATOM 4920 C C . VAL B 1 203 ? 16.125 -37.812 -27.312 1 90 203 VAL B C 1
ATOM 4922 O O . VAL B 1 203 ? 16.297 -37.125 -26.297 1 90 203 VAL B O 1
ATOM 4925 N N . ALA B 1 204 ? 16.656 -38.969 -27.484 1 88.75 204 ALA B N 1
ATOM 4926 C CA . ALA B 1 204 ? 17.703 -39.438 -26.578 1 88.75 204 ALA B CA 1
ATOM 4927 C C . ALA B 1 204 ? 18.984 -38.625 -26.75 1 88.75 204 ALA B C 1
ATOM 4929 O O . ALA B 1 204 ? 19.328 -38.25 -27.875 1 88.75 204 ALA B O 1
ATOM 4930 N N . PRO B 1 205 ? 19.641 -38.406 -25.641 1 85.12 205 PRO B N 1
ATOM 4931 C CA . PRO B 1 205 ? 20.938 -37.75 -25.797 1 85.12 205 PRO B CA 1
ATOM 4932 C C . PRO B 1 205 ? 21.938 -38.594 -26.578 1 85.12 205 PRO B C 1
ATOM 4934 O O . PRO B 1 205 ? 21.859 -39.812 -26.578 1 85.12 205 PRO B O 1
ATOM 4937 N N . PRO B 1 206 ? 22.797 -37.781 -27.234 1 76.69 206 PRO B N 1
ATOM 4938 C CA . PRO B 1 206 ? 23.781 -38.531 -28.016 1 76.69 206 PRO B CA 1
ATOM 4939 C C . PRO B 1 206 ? 24.641 -39.438 -27.156 1 76.69 206 PRO B C 1
ATOM 4941 O O . PRO B 1 206 ? 25.141 -39.031 -26.109 1 76.69 206 PRO B O 1
ATOM 4944 N N . GLY B 1 207 ? 24.75 -40.719 -27.531 1 73.06 207 GLY B N 1
ATOM 4945 C CA . GLY B 1 207 ? 25.609 -41.688 -26.875 1 73.06 207 GLY B CA 1
ATOM 4946 C C . GLY B 1 207 ? 24.922 -42.406 -25.719 1 73.06 207 GLY B C 1
ATOM 4947 O O . GLY B 1 207 ? 25.516 -43.281 -25.094 1 73.06 207 GLY B O 1
ATOM 4948 N N . LYS B 1 208 ? 23.812 -41.938 -25.328 1 73.38 208 LYS B N 1
ATOM 4949 C CA . LYS B 1 208 ? 23.109 -42.594 -24.234 1 73.38 208 LYS B CA 1
ATOM 4950 C C . LYS B 1 208 ? 21.922 -43.406 -24.75 1 73.38 208 LYS B C 1
ATOM 4952 O O . LYS B 1 208 ? 21.016 -42.875 -25.391 1 73.38 208 LYS B O 1
ATOM 4957 N N . SER B 1 209 ? 22.062 -44.656 -24.734 1 67.5 209 SER B N 1
ATOM 4958 C CA . SER B 1 209 ? 21.016 -45.531 -25.281 1 67.5 209 SER B CA 1
ATOM 4959 C C . SER B 1 209 ? 20.016 -45.938 -24.203 1 67.5 209 SER B C 1
ATOM 4961 O O . SER B 1 209 ? 18.906 -46.375 -24.516 1 67.5 209 SER B O 1
ATOM 4963 N N . THR B 1 210 ? 20.453 -45.625 -22.906 1 74.94 210 THR B N 1
ATOM 4964 C CA . THR B 1 210 ? 19.562 -46.094 -21.859 1 74.94 210 THR B CA 1
ATOM 4965 C C . THR B 1 210 ? 18.984 -44.938 -21.078 1 74.94 210 THR B C 1
ATOM 4967 O O . THR B 1 210 ? 19.578 -43.844 -21.016 1 74.94 210 THR B O 1
ATOM 4970 N N . PHE B 1 211 ? 17.766 -45.125 -20.578 1 87.62 211 PHE B N 1
ATOM 4971 C CA . PHE B 1 211 ? 17.094 -44.156 -19.75 1 87.62 211 PHE B CA 1
ATOM 4972 C C . PHE B 1 211 ? 17.672 -44.125 -18.344 1 87.62 211 PHE B C 1
ATOM 4974 O O . PHE B 1 211 ? 17.984 -45.188 -17.781 1 87.62 211 PHE B O 1
ATOM 4981 N N . MET B 1 212 ? 17.969 -43.062 -17.812 1 89.62 212 MET B N 1
ATOM 4982 C CA . MET B 1 212 ? 18.453 -42.875 -16.453 1 89.62 212 MET B CA 1
ATOM 4983 C C . MET B 1 212 ? 17.344 -43.156 -15.438 1 89.62 212 MET B C 1
ATOM 4985 O O . MET B 1 212 ? 16.172 -42.844 -15.695 1 89.62 212 MET B O 1
ATOM 4989 N N . PRO B 1 213 ? 17.75 -43.719 -14.32 1 93.62 213 PRO B N 1
ATOM 4990 C CA . PRO B 1 213 ? 16.719 -43.969 -13.305 1 93.62 213 PRO B CA 1
ATOM 4991 C C . PRO B 1 213 ? 16.141 -42.688 -12.727 1 93.62 213 PRO B C 1
ATOM 4993 O O . PRO B 1 213 ? 16.844 -41.688 -12.555 1 93.62 213 PRO B O 1
ATOM 4996 N N . VAL B 1 214 ? 14.891 -42.75 -12.453 1 96 214 VAL B N 1
ATOM 4997 C CA . VAL B 1 214 ? 14.172 -41.625 -11.836 1 96 214 VAL B CA 1
ATOM 4998 C C . VAL B 1 214 ? 13.398 -42.125 -10.617 1 96 214 VAL B C 1
ATOM 5000 O O . VAL B 1 214 ? 12.172 -42 -10.57 1 96 214 VAL B O 1
ATOM 5003 N N . PRO B 1 215 ? 14.078 -42.469 -9.562 1 96.06 215 PRO B N 1
ATOM 5004 C CA . PRO B 1 215 ? 13.445 -43.156 -8.422 1 96.06 215 PRO B CA 1
ATOM 5005 C C . PRO B 1 215 ? 12.523 -42.219 -7.633 1 96.06 215 PRO B C 1
ATOM 5007 O O . PRO B 1 215 ? 11.602 -42.688 -6.965 1 96.06 215 PRO B O 1
ATOM 5010 N N . ALA B 1 216 ? 12.734 -40.938 -7.684 1 97.12 216 ALA B N 1
ATOM 5011 C CA . ALA B 1 216 ? 11.953 -40.031 -6.871 1 97.12 216 ALA B CA 1
ATOM 5012 C C . ALA B 1 216 ? 10.688 -39.562 -7.605 1 97.12 216 ALA B C 1
ATOM 5014 O O . ALA B 1 216 ? 9.836 -38.906 -7.031 1 97.12 216 ALA B O 1
ATOM 5015 N N . LEU B 1 217 ? 10.492 -39.969 -8.828 1 97.62 217 LEU B N 1
ATOM 5016 C CA . LEU B 1 217 ? 9.414 -39.469 -9.688 1 97.62 217 LEU B CA 1
ATOM 5017 C C . LEU B 1 217 ? 8.062 -39.969 -9.195 1 97.62 217 LEU B C 1
ATOM 5019 O O . LEU B 1 217 ? 7.867 -41.188 -9.016 1 97.62 217 LEU B O 1
ATOM 5023 N N . ARG B 1 218 ? 7.145 -39.031 -8.961 1 98.31 218 ARG B N 1
ATOM 5024 C CA . ARG B 1 218 ? 5.812 -39.375 -8.461 1 98.31 218 ARG B CA 1
ATOM 5025 C C . ARG B 1 218 ? 4.73 -38.844 -9.406 1 98.31 218 ARG B C 1
ATOM 5027 O O . ARG B 1 218 ? 3.631 -39.406 -9.461 1 98.31 218 ARG B O 1
ATOM 5034 N N . HIS B 1 219 ? 5.008 -37.844 -10.102 1 98.25 219 HIS B N 1
ATOM 5035 C CA . HIS B 1 219 ? 4.039 -37.219 -11.008 1 98.25 219 HIS B CA 1
ATOM 5036 C C . HIS B 1 219 ? 4.617 -37.062 -12.406 1 98.25 219 HIS B C 1
ATOM 5038 O O . HIS B 1 219 ? 5.641 -36.406 -12.594 1 98.25 219 HIS B O 1
ATOM 5044 N N . LEU B 1 220 ? 3.977 -37.656 -13.43 1 98 220 LEU B N 1
ATOM 5045 C CA . LEU B 1 220 ? 4.453 -37.656 -14.805 1 98 220 LEU B CA 1
ATOM 5046 C C . LEU B 1 220 ? 3.359 -37.156 -15.75 1 98 220 LEU B C 1
ATOM 5048 O O . LEU B 1 220 ? 2.232 -37.656 -15.719 1 98 220 LEU B O 1
ATOM 5052 N N . THR B 1 221 ? 3.664 -36.188 -16.422 1 97 221 THR B N 1
ATOM 5053 C CA . THR B 1 221 ? 2.756 -35.656 -17.422 1 97 221 THR B CA 1
ATOM 5054 C C . THR B 1 221 ? 3.41 -35.688 -18.812 1 97 221 THR B C 1
ATOM 5056 O O . THR B 1 221 ? 4.477 -35.094 -19 1 97 221 THR B O 1
ATOM 5059 N N . LEU B 1 222 ? 2.871 -36.344 -19.734 1 95.19 222 LEU B N 1
ATOM 5060 C CA . LEU B 1 222 ? 3.285 -36.375 -21.141 1 95.19 222 LEU B CA 1
ATOM 5061 C C . LEU B 1 222 ? 2.262 -35.688 -22.016 1 95.19 222 LEU B C 1
ATOM 5063 O O . LEU B 1 222 ? 1.152 -36.188 -22.219 1 95.19 222 LEU B O 1
ATOM 5067 N N . HIS B 1 223 ? 2.621 -34.562 -22.469 1 93.31 223 HIS B N 1
ATOM 5068 C CA . HIS B 1 223 ? 1.675 -33.781 -23.234 1 93.31 223 HIS B CA 1
ATOM 5069 C C . HIS B 1 223 ? 2.242 -33.406 -24.609 1 93.31 223 HIS B C 1
ATOM 5071 O O . HIS B 1 223 ? 3.18 -32.594 -24.688 1 93.31 223 HIS B O 1
ATOM 5077 N N . GLY B 1 224 ? 1.652 -33.844 -25.625 1 90.06 224 GLY B N 1
ATOM 5078 C CA . GLY B 1 224 ? 1.996 -33.438 -26.969 1 90.06 224 GLY B CA 1
ATOM 5079 C C . GLY B 1 224 ? 3.434 -33.75 -27.344 1 90.06 224 GLY B C 1
ATOM 5080 O O . GLY B 1 224 ? 4.133 -32.906 -27.906 1 90.06 224 GLY B O 1
ATOM 5081 N N . ILE B 1 225 ? 3.941 -34.812 -26.922 1 92.31 225 ILE B N 1
ATOM 5082 C CA . ILE B 1 225 ? 5.309 -35.219 -27.219 1 92.31 225 ILE B CA 1
ATOM 5083 C C . ILE B 1 225 ? 5.402 -35.688 -28.672 1 92.31 225 ILE B C 1
ATOM 5085 O O . ILE B 1 225 ? 4.516 -36.375 -29.156 1 92.31 225 ILE B O 1
ATOM 5089 N N . THR B 1 226 ? 6.398 -35.062 -29.203 1 89.5 226 THR B N 1
ATOM 5090 C CA . THR B 1 226 ? 6.707 -35.531 -30.562 1 89.5 226 THR B CA 1
ATOM 5091 C C . THR B 1 226 ? 8.062 -36.219 -30.594 1 89.5 226 THR B C 1
ATOM 5093 O O . THR B 1 226 ? 8.852 -36.094 -29.656 1 89.5 226 THR B O 1
ATOM 5096 N N . GLY B 1 227 ? 8.266 -37.219 -31.438 1 82.44 227 GLY B N 1
ATOM 5097 C CA . GLY B 1 227 ? 9.477 -38.031 -31.531 1 82.44 227 GLY B CA 1
ATOM 5098 C C . GLY B 1 227 ? 9.219 -39.5 -31.266 1 82.44 227 GLY B C 1
ATOM 5099 O O . GLY B 1 227 ? 8.109 -39.906 -30.906 1 82.44 227 GLY B O 1
ATOM 5100 N N . ASN B 1 228 ? 10.297 -40.188 -31.312 1 81.44 228 ASN B N 1
ATOM 5101 C CA . ASN B 1 228 ? 10.094 -41.625 -31.25 1 81.44 228 ASN B CA 1
ATOM 5102 C C . ASN B 1 228 ? 10.695 -42.219 -29.984 1 81.44 228 ASN B C 1
ATOM 5104 O O . ASN B 1 228 ? 10.836 -43.438 -29.859 1 81.44 228 ASN B O 1
ATOM 5108 N N . LEU B 1 229 ? 10.961 -41.375 -29.078 1 86.62 229 LEU B N 1
ATOM 5109 C CA . LEU B 1 229 ? 11.664 -41.812 -27.891 1 86.62 229 LEU B CA 1
ATOM 5110 C C . LEU B 1 229 ? 10.82 -42.812 -27.094 1 86.62 229 LEU B C 1
ATOM 5112 O O . LEU B 1 229 ? 11.352 -43.781 -26.547 1 86.62 229 LEU B O 1
ATOM 5116 N N . PHE B 1 230 ? 9.508 -42.656 -27.109 1 88 230 PHE B N 1
ATOM 5117 C CA . PHE B 1 230 ? 8.656 -43.438 -26.234 1 88 230 PHE B CA 1
ATOM 5118 C C . PHE B 1 230 ? 7.844 -44.438 -27.031 1 88 230 PHE B C 1
ATOM 5120 O O . PHE B 1 230 ? 7.164 -45.312 -26.469 1 88 230 PHE B O 1
ATOM 5127 N N . ASP B 1 231 ? 7.797 -44.469 -28.297 1 85.38 231 ASP B N 1
ATOM 5128 C CA . ASP B 1 231 ? 6.879 -45.219 -29.172 1 85.38 231 ASP B CA 1
ATOM 5129 C C . ASP B 1 231 ? 6.984 -46.719 -28.922 1 85.38 231 ASP B C 1
ATOM 5131 O O . ASP B 1 231 ? 5.969 -47.406 -28.812 1 85.38 231 ASP B O 1
ATOM 5135 N N . ARG B 1 232 ? 8.188 -47.281 -28.797 1 83.69 232 ARG B N 1
ATOM 5136 C CA . ARG B 1 232 ? 8.289 -48.719 -28.812 1 83.69 232 ARG B CA 1
ATOM 5137 C C . ARG B 1 232 ? 8.805 -49.25 -27.469 1 83.69 232 ARG B C 1
ATOM 5139 O O . ARG B 1 232 ? 9.258 -50.406 -27.391 1 83.69 232 ARG B O 1
ATOM 5146 N N . ARG B 1 233 ? 8.578 -48.469 -26.516 1 90.62 233 ARG B N 1
ATOM 5147 C CA . ARG B 1 233 ? 9.086 -48.906 -25.219 1 90.62 233 ARG B CA 1
ATOM 5148 C C . ARG B 1 233 ? 8.023 -48.781 -24.141 1 90.62 233 ARG B C 1
ATOM 5150 O O . ARG B 1 233 ? 7.281 -47.781 -24.125 1 90.62 233 ARG B O 1
ATOM 5157 N N . PRO B 1 234 ? 8.047 -49.844 -23.328 1 94.56 234 PRO B N 1
ATOM 5158 C CA . PRO B 1 234 ? 7.141 -49.688 -22.188 1 94.56 234 PRO B CA 1
ATOM 5159 C C . PRO B 1 234 ? 7.535 -48.531 -21.281 1 94.56 234 PRO B C 1
ATOM 5161 O O . PRO B 1 234 ? 8.711 -48.188 -21.188 1 94.56 234 PRO B O 1
ATOM 5164 N N . LEU B 1 235 ? 6.605 -47.969 -20.609 1 94.81 235 LEU B N 1
ATOM 5165 C CA . LEU B 1 235 ? 6.832 -46.781 -19.781 1 94.81 235 LEU B CA 1
ATOM 5166 C C . LEU B 1 235 ? 7.789 -47.094 -18.641 1 94.81 235 LEU B C 1
ATOM 5168 O O . LEU B 1 235 ? 8.547 -46.219 -18.203 1 94.81 235 LEU B O 1
ATOM 5172 N N . ASP B 1 236 ? 7.754 -48.344 -18.094 1 94.69 236 ASP B N 1
ATOM 5173 C CA . ASP B 1 236 ? 8.617 -48.688 -16.969 1 94.69 236 ASP B CA 1
ATOM 5174 C C . ASP B 1 236 ? 10.086 -48.719 -17.406 1 94.69 236 ASP B C 1
ATOM 5176 O O . ASP B 1 236 ? 10.984 -48.531 -16.578 1 94.69 236 ASP B O 1
ATOM 5180 N N . GLU B 1 237 ? 10.305 -48.938 -18.688 1 93.75 237 GLU B N 1
ATOM 5181 C CA . GLU B 1 237 ? 11.664 -48.875 -19.219 1 93.75 237 GLU B CA 1
ATOM 5182 C C . GLU B 1 237 ? 12.102 -47.438 -19.453 1 93.75 237 GLU B C 1
ATOM 5184 O O . GLU B 1 237 ? 13.289 -47.125 -19.344 1 93.75 237 GLU B O 1
ATOM 5189 N N . CYS B 1 238 ? 11.164 -46.594 -19.797 1 93.62 238 CYS B N 1
ATOM 5190 C CA . CYS B 1 238 ? 11.469 -45.188 -20.062 1 93.62 238 CYS B CA 1
ATOM 5191 C C . CYS B 1 238 ? 11.734 -44.438 -18.766 1 93.62 238 CYS B C 1
ATOM 5193 O O . CYS B 1 238 ? 12.461 -43.438 -18.75 1 93.62 238 CYS B O 1
ATOM 5195 N N . PHE B 1 239 ? 11.102 -44.906 -17.688 1 95.75 239 PHE B N 1
ATOM 5196 C CA . PHE B 1 239 ? 11.25 -44.25 -16.391 1 95.75 239 PHE B CA 1
ATOM 5197 C C . PHE B 1 239 ? 11.562 -45.281 -15.312 1 95.75 239 PHE B C 1
ATOM 5199 O O . PHE B 1 239 ? 10.758 -45.5 -14.398 1 95.75 239 PHE B O 1
ATOM 5206 N N . PRO B 1 240 ? 12.773 -45.75 -15.406 1 94.75 240 PRO B N 1
ATOM 5207 C CA . PRO B 1 240 ? 13.125 -46.844 -14.492 1 94.75 240 PRO B CA 1
ATOM 5208 C C . PRO B 1 240 ? 13.148 -46.406 -13.031 1 94.75 240 PRO B C 1
ATOM 5210 O O . PRO B 1 240 ? 13.664 -45.344 -12.719 1 94.75 240 PRO B O 1
ATOM 5213 N N . GLY B 1 241 ? 12.508 -47.25 -12.18 1 95 241 GLY B N 1
ATOM 5214 C CA . GLY B 1 241 ? 12.562 -47.031 -10.75 1 95 241 GLY B CA 1
ATOM 5215 C C . GLY B 1 241 ? 11.469 -46.094 -10.258 1 95 241 GLY B C 1
ATOM 5216 O O . GLY B 1 241 ? 11.297 -45.938 -9.047 1 95 241 GLY B O 1
ATOM 5217 N N . ALA B 1 242 ? 10.758 -45.5 -11.117 1 96.44 242 ALA B N 1
ATOM 5218 C CA . ALA B 1 242 ? 9.719 -44.531 -10.734 1 96.44 242 ALA B CA 1
ATOM 5219 C C . ALA B 1 242 ? 8.523 -45.25 -10.109 1 96.44 242 ALA B C 1
ATOM 5221 O O . ALA B 1 242 ? 8.234 -46.406 -10.445 1 96.44 242 ALA B O 1
ATOM 5222 N N . ARG B 1 243 ? 7.914 -44.625 -9.156 1 96.19 243 ARG B N 1
ATOM 5223 C CA . ARG B 1 243 ? 6.645 -45.031 -8.562 1 96.19 243 ARG B CA 1
ATOM 5224 C C . ARG B 1 243 ? 5.641 -43.875 -8.602 1 96.19 243 ARG B C 1
ATOM 5226 O O . ARG B 1 243 ? 5.648 -43 -7.727 1 96.19 243 ARG B O 1
ATOM 5233 N N . LEU B 1 244 ? 4.738 -43.969 -9.492 1 97.56 244 LEU B N 1
ATOM 5234 C CA . LEU B 1 244 ? 3.914 -42.812 -9.82 1 97.56 244 LEU B CA 1
ATOM 5235 C C . LEU B 1 244 ? 2.668 -42.75 -8.945 1 97.56 244 LEU B C 1
ATOM 5237 O O . LEU B 1 244 ? 2.059 -43.781 -8.672 1 97.56 244 LEU B O 1
ATOM 5241 N N . ASP B 1 245 ? 2.348 -41.594 -8.508 1 98 245 ASP B N 1
ATOM 5242 C CA . ASP B 1 245 ? 1.069 -41.312 -7.867 1 98 245 ASP B CA 1
ATOM 5243 C C . ASP B 1 245 ? 0.069 -40.75 -8.883 1 98 245 ASP B C 1
ATOM 5245 O O . ASP B 1 245 ? -1.142 -40.938 -8.719 1 98 245 ASP B O 1
ATOM 5249 N N . SER B 1 246 ? 0.616 -40.125 -9.836 1 98.12 246 SER B N 1
ATOM 5250 C CA . SER B 1 246 ? -0.246 -39.562 -10.867 1 98.12 246 SER B CA 1
ATOM 5251 C C . SER B 1 246 ? 0.396 -39.688 -12.242 1 98.12 246 SER B C 1
ATOM 5253 O O . SER B 1 246 ? 1.611 -39.531 -12.383 1 98.12 246 SER B O 1
ATOM 5255 N N . PHE B 1 247 ? -0.384 -39.969 -13.305 1 98.06 247 PHE B N 1
ATOM 5256 C CA . PHE B 1 247 ? 0.026 -40.031 -14.703 1 98.06 247 PHE B CA 1
ATOM 5257 C C . PHE B 1 247 ? -0.985 -39.344 -15.602 1 98.06 247 PHE B C 1
ATOM 5259 O O . PHE B 1 247 ? -2.184 -39.625 -15.531 1 98.06 247 PHE B O 1
ATOM 5266 N N . THR B 1 248 ? -0.487 -38.406 -16.297 1 97.5 248 THR B N 1
ATOM 5267 C CA . THR B 1 248 ? -1.325 -37.688 -17.234 1 97.5 248 THR B CA 1
ATOM 5268 C C . THR B 1 248 ? -0.758 -37.75 -18.641 1 97.5 248 THR B C 1
ATOM 5270 O O . THR B 1 248 ? 0.429 -37.5 -18.859 1 97.5 248 THR B O 1
ATOM 5273 N N . TYR B 1 249 ? -1.589 -38.125 -19.578 1 96.38 249 TYR B N 1
ATOM 5274 C CA . TYR B 1 249 ? -1.232 -38.156 -20.984 1 96.38 249 TYR B CA 1
ATOM 5275 C C . TYR B 1 249 ? -2.234 -37.375 -21.828 1 96.38 249 TYR B C 1
ATOM 5277 O O . TYR B 1 249 ? -3.445 -37.438 -21.594 1 96.38 249 TYR B O 1
ATOM 5285 N N . ALA B 1 250 ? -1.776 -36.562 -22.703 1 94.06 250 ALA B N 1
ATOM 5286 C CA . ALA B 1 250 ? -2.625 -35.875 -23.656 1 94.06 250 ALA B CA 1
ATOM 5287 C C . ALA B 1 250 ? -1.976 -35.812 -25.047 1 94.06 250 ALA B C 1
ATOM 5289 O O . ALA B 1 250 ? -0.789 -35.5 -25.172 1 94.06 250 ALA B O 1
ATOM 5290 N N . LEU B 1 251 ? -2.865 -36.156 -26.016 1 87.69 251 LEU B N 1
ATOM 5291 C CA . LEU B 1 251 ? -2.398 -36.062 -27.391 1 87.69 251 LEU B CA 1
ATOM 5292 C C . LEU B 1 251 ? -2.354 -34.594 -27.844 1 87.69 251 LEU B C 1
ATOM 5294 O O . LEU B 1 251 ? -3.336 -33.875 -27.703 1 87.69 251 LEU B O 1
ATOM 5298 N N . GLY B 1 252 ? -1.29 -33.906 -27.938 1 75.38 252 GLY B N 1
ATOM 5299 C CA . GLY B 1 252 ? -1.127 -32.5 -28.266 1 75.38 252 GLY B CA 1
ATOM 5300 C C . GLY B 1 252 ? -0.95 -32.281 -29.766 1 75.38 252 GLY B C 1
ATOM 5301 O O . GLY B 1 252 ? -1.196 -31.172 -30.25 1 75.38 252 GLY B O 1
ATOM 5302 N N . ASP B 1 253 ? -0.505 -33.188 -30.406 1 77.12 253 ASP B N 1
ATOM 5303 C CA . ASP B 1 253 ? -0.215 -33.062 -31.828 1 77.12 253 ASP B CA 1
ATOM 5304 C C . ASP B 1 253 ? -0.628 -34.312 -32.594 1 77.12 253 ASP B C 1
ATOM 5306 O O . ASP B 1 253 ? -0.476 -35.438 -32.094 1 77.12 253 ASP B O 1
ATOM 5310 N N . ARG B 1 254 ? -1.127 -34.094 -33.812 1 76.56 254 ARG B N 1
ATOM 5311 C CA . ARG B 1 254 ? -1.616 -35.219 -34.625 1 76.56 254 ARG B CA 1
ATOM 5312 C C . ARG B 1 254 ? -0.502 -36.219 -34.938 1 76.56 254 ARG B C 1
ATOM 5314 O O . ARG B 1 254 ? -0.748 -37.406 -35 1 76.56 254 ARG B O 1
ATOM 5321 N N . LEU B 1 255 ? 0.667 -35.656 -34.969 1 74.25 255 LEU B N 1
ATOM 5322 C CA . LEU B 1 255 ? 1.792 -36.5 -35.281 1 74.25 255 LEU B CA 1
ATOM 5323 C C . LEU B 1 255 ? 2.59 -36.875 -34.031 1 74.25 255 LEU B C 1
ATOM 5325 O O . LEU B 1 255 ? 3.738 -37.312 -34.125 1 74.25 255 LEU B O 1
ATOM 5329 N N . GLY B 1 256 ? 1.932 -36.812 -33 1 83.31 256 GLY B N 1
ATOM 5330 C CA . GLY B 1 256 ? 2.674 -36.969 -31.781 1 83.31 256 GLY B CA 1
ATOM 5331 C C . GLY B 1 256 ? 2.627 -38.406 -31.25 1 83.31 256 GLY B C 1
ATOM 5332 O O . GLY B 1 256 ? 2.049 -39.281 -31.891 1 83.31 256 GLY B O 1
ATOM 5333 N N . PHE B 1 257 ? 3.361 -38.625 -30.172 1 88.38 257 PHE B N 1
ATOM 5334 C CA . PHE B 1 257 ? 3.389 -39.906 -29.453 1 88.38 257 PHE B CA 1
ATOM 5335 C C . PHE B 1 257 ? 1.99 -40.281 -28.984 1 88.38 257 PHE B C 1
ATOM 5337 O O . PHE B 1 257 ? 1.337 -39.531 -28.266 1 88.38 257 PHE B O 1
ATOM 5344 N N . GLU B 1 258 ? 1.564 -41.438 -29.516 1 91.81 258 GLU B N 1
ATOM 5345 C CA . GLU B 1 258 ? 0.272 -41.969 -29.094 1 91.81 258 GLU B CA 1
ATOM 5346 C C . GLU B 1 258 ? 0.443 -43.094 -28.094 1 91.81 258 GLU B C 1
ATOM 5348 O O . GLU B 1 258 ? 1.203 -44.031 -28.328 1 91.81 258 GLU B O 1
ATOM 5353 N N . ILE B 1 259 ? -0.193 -43 -27.094 1 93.31 259 ILE B N 1
ATOM 5354 C CA . ILE B 1 259 ? -0.159 -44.031 -26.094 1 93.31 259 ILE B CA 1
ATOM 5355 C C . ILE B 1 259 ? -0.838 -45.312 -26.641 1 93.31 259 ILE B C 1
ATOM 5357 O O . ILE B 1 259 ? -1.873 -45.219 -27.297 1 93.31 259 ILE B O 1
ATOM 5361 N N . ARG B 1 260 ? -0.218 -46.375 -26.453 1 94.62 260 ARG B N 1
ATOM 5362 C CA . ARG B 1 260 ? -0.702 -47.656 -26.953 1 94.62 260 ARG B CA 1
ATOM 5363 C C . ARG B 1 260 ? -0.903 -48.656 -25.812 1 94.62 260 ARG B C 1
ATOM 5365 O O . ARG B 1 260 ? -0.639 -48.344 -24.656 1 94.62 260 ARG B O 1
ATOM 5372 N N . ASN B 1 261 ? -1.46 -49.875 -26.172 1 95.5 261 ASN B N 1
ATOM 5373 C CA . ASN B 1 261 ? -1.759 -50.906 -25.172 1 95.5 261 ASN B CA 1
ATOM 5374 C C . ASN B 1 261 ? -0.525 -51.25 -24.359 1 95.5 261 ASN B C 1
ATOM 5376 O O . ASN B 1 261 ? -0.611 -51.406 -23.141 1 95.5 261 ASN B O 1
ATOM 5380 N N . LEU B 1 262 ? 0.581 -51.219 -25.031 1 95.44 262 LEU B N 1
ATOM 5381 C CA . LEU B 1 262 ? 1.836 -51.594 -24.375 1 95.44 262 LEU B CA 1
ATOM 5382 C C . LEU B 1 262 ? 2.143 -50.625 -23.234 1 95.44 262 LEU B C 1
ATOM 5384 O O . LEU B 1 262 ? 2.572 -51.031 -22.172 1 95.44 262 LEU B O 1
ATOM 5388 N N . HIS B 1 263 ? 1.9 -49.406 -23.453 1 96 263 HIS B N 1
ATOM 5389 C CA . HIS B 1 263 ? 2.209 -48.375 -22.484 1 96 263 HIS B CA 1
ATOM 5390 C C . HIS B 1 263 ? 1.283 -48.469 -21.281 1 96 263 HIS B C 1
ATOM 5392 O O . HIS B 1 263 ? 1.738 -48.375 -20.125 1 96 263 HIS B O 1
ATOM 5398 N N . LEU B 1 264 ? 0.026 -48.594 -21.562 1 95.94 264 LEU B N 1
ATOM 5399 C CA . LEU B 1 264 ? -0.951 -48.656 -20.484 1 95.94 264 LEU B CA 1
ATOM 5400 C C . LEU B 1 264 ? -0.737 -49.938 -19.641 1 95.94 264 LEU B C 1
ATOM 5402 O O . LEU B 1 264 ? -0.857 -49.875 -18.406 1 95.94 264 LEU B O 1
ATOM 5406 N N . GLU B 1 265 ? -0.413 -51 -20.297 1 95.88 265 GLU B N 1
ATOM 5407 C CA . GLU B 1 265 ? -0.132 -52.25 -19.578 1 95.88 265 GLU B CA 1
ATOM 5408 C C . GLU B 1 265 ? 1.092 -52.125 -18.688 1 95.88 265 GLU B C 1
ATOM 5410 O O . GLU B 1 265 ? 1.092 -52.594 -17.547 1 95.88 265 GLU B O 1
ATOM 5415 N N . SER B 1 266 ? 2.018 -51.469 -19.234 1 95.88 266 SER B N 1
ATOM 5416 C CA . SER B 1 266 ? 3.223 -51.219 -18.453 1 95.88 266 SER B CA 1
ATOM 5417 C C . SER B 1 266 ? 2.91 -50.406 -17.203 1 95.88 266 SER B C 1
ATOM 5419 O O . SER B 1 266 ? 3.467 -50.656 -16.141 1 95.88 266 SER B O 1
ATOM 5421 N N . LEU B 1 267 ? 2.074 -49.438 -17.297 1 95 267 LEU B N 1
ATOM 5422 C CA . LEU B 1 267 ? 1.677 -48.594 -16.188 1 95 267 LEU B CA 1
ATOM 5423 C C . LEU B 1 267 ? 0.92 -49.375 -15.133 1 95 267 LEU B C 1
ATOM 5425 O O . LEU B 1 267 ? 1.146 -49.219 -13.938 1 95 267 LEU B O 1
ATOM 5429 N N . ALA B 1 268 ? 0.09 -50.312 -15.539 1 94.38 268 ALA B N 1
ATOM 5430 C CA . ALA B 1 268 ? -0.851 -50.969 -14.641 1 94.38 268 ALA B CA 1
ATOM 5431 C C . ALA B 1 268 ? -0.227 -52.219 -14.023 1 94.38 268 ALA B C 1
ATOM 5433 O O . ALA B 1 268 ? -0.595 -52.625 -12.914 1 94.38 268 ALA B O 1
ATOM 5434 N N . THR B 1 269 ? 0.727 -52.844 -14.695 1 93.12 269 THR B N 1
ATOM 5435 C CA . THR B 1 269 ? 1.165 -54.156 -14.258 1 93.12 269 THR B CA 1
ATOM 5436 C C . THR B 1 269 ? 2.527 -54.094 -13.578 1 93.12 269 THR B C 1
ATOM 5438 O O . THR B 1 269 ? 2.994 -55.062 -12.992 1 93.12 269 THR B O 1
ATOM 5441 N N . THR B 1 270 ? 3.129 -53.031 -13.695 1 93.69 270 THR B N 1
ATOM 5442 C CA . THR B 1 270 ? 4.461 -52.906 -13.109 1 93.69 270 THR B CA 1
ATOM 5443 C C . THR B 1 270 ? 4.418 -52.062 -11.852 1 93.69 270 THR B C 1
ATOM 5445 O O . THR B 1 270 ? 3.354 -51.562 -11.453 1 93.69 270 THR B O 1
ATOM 5448 N N . ALA B 1 271 ? 5.598 -51.906 -11.234 1 92.38 271 ALA B N 1
ATOM 5449 C CA . ALA B 1 271 ? 5.723 -51.094 -10.008 1 92.38 271 ALA B CA 1
ATOM 5450 C C . ALA B 1 271 ? 5.496 -49.625 -10.289 1 92.38 271 ALA B C 1
ATOM 5452 O O . ALA B 1 271 ? 5.223 -48.844 -9.375 1 92.38 271 ALA B O 1
ATOM 5453 N N . LEU B 1 272 ? 5.508 -49.281 -11.578 1 94.12 272 LEU B N 1
ATOM 5454 C CA . LEU B 1 272 ? 5.355 -47.906 -11.984 1 94.12 272 LEU B CA 1
ATOM 5455 C C . LEU B 1 272 ? 4.004 -47.344 -11.547 1 94.12 272 LEU B C 1
ATOM 5457 O O . LEU B 1 272 ? 3.926 -46.219 -11.023 1 94.12 272 LEU B O 1
ATOM 5461 N N . GLY B 1 273 ? 2.949 -48.125 -11.695 1 93.75 273 GLY B N 1
ATOM 5462 C CA . GLY B 1 273 ? 1.606 -47.656 -11.398 1 93.75 273 GLY B CA 1
ATOM 5463 C C . GLY B 1 273 ? 1.009 -48.281 -10.156 1 93.75 273 GLY B C 1
ATOM 5464 O O . GLY B 1 273 ? -0.207 -48.25 -9.961 1 93.75 273 GLY B O 1
ATOM 5465 N N . ALA B 1 274 ? 1.804 -48.875 -9.297 1 92.44 274 ALA B N 1
ATOM 5466 C CA . ALA B 1 274 ? 1.304 -49.625 -8.141 1 92.44 274 ALA B CA 1
ATOM 5467 C C . ALA B 1 274 ? 0.584 -48.688 -7.164 1 92.44 274 ALA B C 1
ATOM 5469 O O . ALA B 1 274 ? -0.345 -49.125 -6.469 1 92.44 274 ALA B O 1
ATOM 5470 N N . ARG B 1 275 ? 0.966 -47.469 -7.141 1 94.12 275 ARG B N 1
ATOM 5471 C CA . ARG B 1 275 ? 0.375 -46.531 -6.199 1 94.12 275 ARG B CA 1
ATOM 5472 C C . ARG B 1 275 ? -0.392 -45.438 -6.93 1 94.12 275 ARG B C 1
ATOM 5474 O O . ARG B 1 275 ? -0.64 -44.375 -6.371 1 94.12 275 ARG B O 1
ATOM 5481 N N . LEU B 1 276 ? -0.732 -45.688 -8.062 1 96.5 276 LEU B N 1
ATOM 5482 C CA . LEU B 1 276 ? -1.354 -44.656 -8.898 1 96.5 276 LEU B CA 1
ATOM 5483 C C . LEU B 1 276 ? -2.729 -44.281 -8.359 1 96.5 276 LEU B C 1
ATOM 5485 O O . LEU B 1 276 ? -3.588 -45.156 -8.172 1 96.5 276 LEU B O 1
ATOM 5489 N N . THR B 1 277 ? -2.963 -43 -8.102 1 97.62 277 THR B N 1
ATOM 5490 C CA . THR B 1 277 ? -4.246 -42.531 -7.598 1 97.62 277 THR B CA 1
ATOM 5491 C C . THR B 1 277 ? -4.945 -41.656 -8.633 1 97.62 277 THR B C 1
ATOM 5493 O O . THR B 1 277 ? -6.16 -41.469 -8.578 1 97.62 277 THR B O 1
ATOM 5496 N N . ARG B 1 278 ? -4.176 -41.156 -9.547 1 98.19 278 ARG B N 1
ATOM 5497 C CA . ARG B 1 278 ? -4.754 -40.281 -10.578 1 98.19 278 ARG B CA 1
ATOM 5498 C C . ARG B 1 278 ? -4.285 -40.688 -11.969 1 98.19 278 ARG B C 1
ATOM 5500 O O . ARG B 1 278 ? -3.082 -40.75 -12.234 1 98.19 278 ARG B O 1
ATOM 5507 N N . LEU B 1 279 ? -5.207 -40.969 -12.867 1 97.94 279 LEU B N 1
ATOM 5508 C CA . LEU B 1 279 ? -4.926 -41.375 -14.242 1 97.94 279 LEU B CA 1
ATOM 5509 C C . LEU B 1 279 ? -5.754 -40.531 -15.227 1 97.94 279 LEU B C 1
ATOM 5511 O O . LEU B 1 279 ? -6.988 -40.562 -15.188 1 97.94 279 LEU B O 1
ATOM 5515 N N . VAL B 1 280 ? -5.094 -39.812 -15.984 1 97.69 280 VAL B N 1
ATOM 5516 C CA . VAL B 1 280 ? -5.758 -38.969 -16.984 1 97.69 280 VAL B CA 1
ATOM 5517 C C . VAL B 1 280 ? -5.246 -39.344 -18.375 1 97.69 280 VAL B C 1
ATOM 5519 O O . VAL B 1 280 ? -4.047 -39.25 -18.656 1 97.69 280 VAL B O 1
ATOM 5522 N N . LEU B 1 281 ? -6.078 -39.75 -19.281 1 96.88 281 LEU B N 1
ATOM 5523 C CA . LEU B 1 281 ? -5.75 -40.125 -20.641 1 96.88 281 LEU B CA 1
ATOM 5524 C C . LEU B 1 281 ? -6.613 -39.344 -21.641 1 96.88 281 LEU B C 1
ATOM 5526 O O . LEU B 1 281 ? -7.805 -39.625 -21.781 1 96.88 281 LEU B O 1
ATOM 5530 N N . LEU B 1 282 ? -5.969 -38.469 -22.312 1 95.5 282 LEU B N 1
ATOM 5531 C CA . LEU B 1 282 ? -6.73 -37.594 -23.203 1 95.5 282 LEU B CA 1
ATOM 5532 C C . LEU B 1 282 ? -6.332 -37.844 -24.656 1 95.5 282 LEU B C 1
ATOM 5534 O O . LEU B 1 282 ? -5.141 -37.875 -24.984 1 95.5 282 LEU B O 1
ATOM 5538 N N . GLY B 1 283 ? -7.301 -37.938 -25.5 1 92.31 283 GLY B N 1
ATOM 5539 C CA . GLY B 1 283 ? -7.07 -38.094 -26.938 1 92.31 283 GLY B CA 1
ATOM 5540 C C . GLY B 1 283 ? -6.527 -39.469 -27.312 1 92.31 283 GLY B C 1
ATOM 5541 O O . GLY B 1 283 ? -5.633 -39.562 -28.156 1 92.31 283 GLY B O 1
ATOM 5542 N N . CYS B 1 284 ? -6.984 -40.469 -26.688 1 92.81 284 CYS B N 1
ATOM 5543 C CA . CYS B 1 284 ? -6.48 -41.812 -26.938 1 92.81 284 CYS B CA 1
ATOM 5544 C C . CYS B 1 284 ? -7.258 -42.5 -28.062 1 92.81 284 CYS B C 1
ATOM 5546 O O . CYS B 1 284 ? -8.484 -42.625 -27.984 1 92.81 284 CYS B O 1
ATOM 5548 N N . SER B 1 285 ? -6.559 -42.969 -29.062 1 90.69 285 SER B N 1
ATOM 5549 C CA . SER B 1 285 ? -7.223 -43.625 -30.188 1 90.69 285 SER B CA 1
ATOM 5550 C C . SER B 1 285 ? -6.645 -45.031 -30.438 1 90.69 285 SER B C 1
ATOM 5552 O O . SER B 1 285 ? -7.191 -45.781 -31.219 1 90.69 285 SER B O 1
ATOM 5554 N N . ARG B 1 286 ? -5.602 -45.375 -29.719 1 91.62 286 ARG B N 1
ATOM 5555 C CA . ARG B 1 286 ? -4.914 -46.625 -30 1 91.62 286 ARG B CA 1
ATOM 5556 C C . ARG B 1 286 ? -5.027 -47.594 -28.828 1 91.62 286 ARG B C 1
ATOM 5558 O O . ARG B 1 286 ? -4.289 -48.594 -28.766 1 91.62 286 ARG B O 1
ATOM 5565 N N . LEU B 1 287 ? -5.902 -47.312 -27.984 1 93.75 287 LEU B N 1
ATOM 5566 C CA . LEU B 1 287 ? -6.113 -48.188 -26.828 1 93.75 287 LEU B CA 1
ATOM 5567 C C . LEU B 1 287 ? -7.316 -49.094 -27.062 1 93.75 287 LEU B C 1
ATOM 5569 O O . LEU B 1 287 ? -8.344 -48.656 -27.578 1 93.75 287 LEU B O 1
ATOM 5573 N N . SER B 1 288 ? -7.098 -50.312 -26.734 1 94.06 288 SER B N 1
ATOM 5574 C CA . SER B 1 288 ? -8.211 -51.25 -26.812 1 94.06 288 SER B CA 1
ATOM 5575 C C . SER B 1 288 ? -9.031 -51.25 -25.531 1 94.06 288 SER B C 1
ATOM 5577 O O . SER B 1 288 ? -8.492 -51.031 -24.438 1 94.06 288 SER B O 1
ATOM 5579 N N . SER B 1 289 ? -10.336 -51.531 -25.734 1 94.62 289 SER B N 1
ATOM 5580 C CA . SER B 1 289 ? -11.227 -51.531 -24.562 1 94.62 289 SER B CA 1
ATOM 5581 C C . SER B 1 289 ? -10.836 -52.656 -23.594 1 94.62 289 SER B C 1
ATOM 5583 O O . SER B 1 289 ? -10.938 -52.469 -22.375 1 94.62 289 SER B O 1
ATOM 5585 N N . SER B 1 290 ? -10.312 -53.719 -24.109 1 95.06 290 SER B N 1
ATOM 5586 C CA . SER B 1 290 ? -9.898 -54.812 -23.25 1 95.06 290 SER B CA 1
ATOM 5587 C C . SER B 1 290 ? -8.695 -54.438 -22.406 1 95.06 290 SER B C 1
ATOM 5589 O O . SER B 1 290 ? -8.633 -54.781 -21.219 1 95.06 290 SER B O 1
ATOM 5591 N N . THR B 1 291 ? -7.844 -53.781 -23.031 1 95.5 291 THR B N 1
ATOM 5592 C CA . THR B 1 291 ? -6.66 -53.344 -22.297 1 95.5 291 THR B CA 1
ATOM 5593 C C . THR B 1 291 ? -7.027 -52.344 -21.219 1 95.5 291 THR B C 1
ATOM 5595 O O . THR B 1 291 ? -6.504 -52.406 -20.094 1 95.5 291 THR B O 1
ATOM 5598 N N . ILE B 1 292 ? -7.914 -51.438 -21.516 1 96.19 292 ILE B N 1
ATOM 5599 C CA . ILE B 1 292 ? -8.359 -50.469 -20.531 1 96.19 292 ILE B CA 1
ATOM 5600 C C . ILE B 1 292 ? -9.008 -51.188 -19.344 1 96.19 292 ILE B C 1
ATOM 5602 O O . ILE B 1 292 ? -8.734 -50.844 -18.188 1 96.19 292 ILE B O 1
ATOM 5606 N N . THR B 1 293 ? -9.789 -52.156 -19.656 1 96.44 293 THR B N 1
ATOM 5607 C CA . THR B 1 293 ? -10.469 -52.906 -18.625 1 96.44 293 THR B CA 1
ATOM 5608 C C . THR B 1 293 ? -9.461 -53.625 -17.719 1 96.44 293 THR B C 1
ATOM 5610 O O . THR B 1 293 ? -9.555 -53.5 -16.484 1 96.44 293 THR B O 1
ATOM 5613 N N . ARG B 1 294 ? -8.531 -54.219 -18.297 1 94.88 294 ARG B N 1
ATOM 5614 C CA . ARG B 1 294 ? -7.512 -54.906 -17.531 1 94.88 294 ARG B CA 1
ATOM 5615 C C . ARG B 1 294 ? -6.711 -53.938 -16.672 1 94.88 294 ARG B C 1
ATOM 5617 O O . ARG B 1 294 ? -6.363 -54.25 -15.523 1 94.88 294 ARG B O 1
ATOM 5624 N N . CYS B 1 295 ? -6.441 -52.844 -17.25 1 95.94 295 CYS B N 1
ATOM 5625 C CA . CYS B 1 295 ? -5.695 -51.844 -16.516 1 95.94 295 CYS B CA 1
ATOM 5626 C C . CYS B 1 295 ? -6.461 -51.375 -15.289 1 95.94 295 CYS B C 1
ATOM 5628 O O . CYS B 1 295 ? -5.902 -51.312 -14.188 1 95.94 295 CYS B O 1
ATOM 5630 N N . LEU B 1 296 ? -7.703 -51.094 -15.438 1 95.62 296 LEU B N 1
ATOM 5631 C CA . LEU B 1 296 ? -8.523 -50.594 -14.344 1 95.62 296 LEU B CA 1
ATOM 5632 C C . LEU B 1 296 ? -8.688 -51.688 -13.266 1 95.62 296 LEU B C 1
ATOM 5634 O O . LEU B 1 296 ? -8.773 -51.344 -12.078 1 95.62 296 LEU B O 1
ATOM 5638 N N . GLU B 1 297 ? -8.641 -52.906 -13.641 1 94.56 297 GLU B N 1
ATOM 5639 C CA . GLU B 1 297 ? -8.734 -54.031 -12.688 1 94.56 297 GLU B CA 1
ATOM 5640 C C . GLU B 1 297 ? -7.477 -54.125 -11.828 1 94.56 297 GLU B C 1
ATOM 5642 O O . GLU B 1 297 ? -7.539 -54.531 -10.672 1 94.56 297 GLU B O 1
ATOM 5647 N N . ASN B 1 298 ? -6.449 -53.656 -12.375 1 94.44 298 ASN B N 1
ATOM 5648 C CA . ASN B 1 298 ? -5.172 -53.75 -11.68 1 94.44 298 ASN B CA 1
ATOM 5649 C C . ASN B 1 298 ? -4.902 -52.5 -10.828 1 94.44 298 ASN B C 1
ATOM 5651 O O . ASN B 1 298 ? -4.07 -52.531 -9.922 1 94.44 298 ASN B O 1
ATOM 5655 N N . LEU B 1 299 ? -5.535 -51.438 -11.133 1 94.56 299 LEU B N 1
ATOM 5656 C CA . LEU B 1 299 ? -5.32 -50.188 -10.422 1 94.56 299 LEU B CA 1
ATOM 5657 C C . LEU B 1 299 ? -6.391 -49.969 -9.359 1 94.56 299 LEU B C 1
ATOM 5659 O O . LEU B 1 299 ? -7.207 -49.062 -9.477 1 94.56 299 LEU B O 1
ATOM 5663 N N . ARG B 1 300 ? -6.27 -50.594 -8.281 1 91.25 300 ARG B N 1
ATOM 5664 C CA . ARG B 1 300 ? -7.309 -50.656 -7.258 1 91.25 300 ARG B CA 1
ATOM 5665 C C . ARG B 1 300 ? -7.305 -49.375 -6.43 1 91.25 300 ARG B C 1
ATOM 5667 O O . ARG B 1 300 ? -8.312 -49.031 -5.805 1 91.25 300 ARG B O 1
ATOM 5674 N N . GLY B 1 301 ? -6.262 -48.656 -6.438 1 93.94 301 GLY B N 1
ATOM 5675 C CA . GLY B 1 301 ? -6.152 -47.469 -5.617 1 93.94 301 GLY B CA 1
ATOM 5676 C C . GLY B 1 301 ? -6.504 -46.188 -6.363 1 93.94 301 GLY B C 1
ATOM 5677 O O . GLY B 1 301 ? -6.332 -45.094 -5.836 1 93.94 301 GLY B O 1
ATOM 5678 N N . LEU B 1 302 ? -7.047 -46.281 -7.527 1 95.88 302 LEU B N 1
ATOM 5679 C CA . LEU B 1 302 ? -7.348 -45.125 -8.367 1 95.88 302 LEU B CA 1
ATOM 5680 C C . LEU B 1 302 ? -8.477 -44.312 -7.773 1 95.88 302 LEU B C 1
ATOM 5682 O O . LEU B 1 302 ? -9.531 -44.844 -7.434 1 95.88 302 LEU B O 1
ATOM 5686 N N . GLU B 1 303 ? -8.281 -43.031 -7.602 1 97.5 303 GLU B N 1
ATOM 5687 C CA . GLU B 1 303 ? -9.273 -42.125 -7.062 1 97.5 303 GLU B CA 1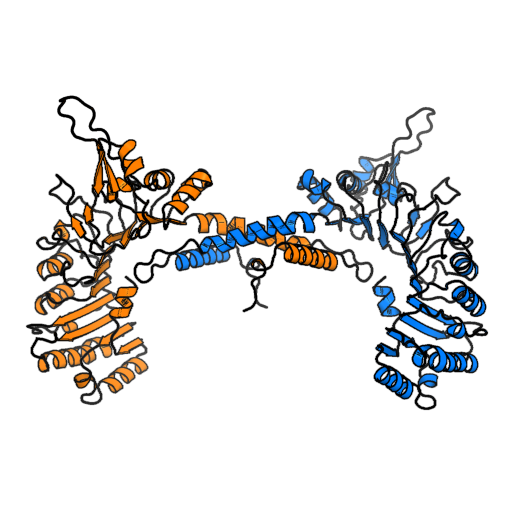
ATOM 5688 C C . GLU B 1 303 ? -9.805 -41.188 -8.141 1 97.5 303 GLU B C 1
ATOM 5690 O O . GLU B 1 303 ? -10.938 -40.688 -8.055 1 97.5 303 GLU B O 1
ATOM 5695 N N . TYR B 1 304 ? -8.992 -40.875 -9.023 1 98.12 304 TYR B N 1
ATOM 5696 C CA . TYR B 1 304 ? -9.344 -40 -10.117 1 98.12 304 TYR B CA 1
ATOM 5697 C C . TYR B 1 304 ? -9.062 -40.656 -11.469 1 98.12 304 TYR B C 1
ATOM 5699 O O . TYR B 1 304 ? -7.918 -41 -11.758 1 98.12 304 TYR B O 1
ATOM 5707 N N . PHE B 1 305 ? -10.047 -40.75 -12.352 1 97.81 305 PHE B N 1
ATOM 5708 C CA . PHE B 1 305 ? -9.883 -41.375 -13.664 1 97.81 305 PHE B CA 1
ATOM 5709 C C . PHE B 1 305 ? -10.602 -40.562 -14.727 1 97.81 305 PHE B C 1
ATOM 5711 O O . PHE B 1 305 ? -11.82 -40.344 -14.641 1 97.81 305 PHE B O 1
ATOM 5718 N N . ALA B 1 306 ? -9.852 -40.031 -15.648 1 97.88 306 ALA B N 1
ATOM 5719 C CA . ALA B 1 306 ? -10.391 -39.312 -16.797 1 97.88 306 ALA B CA 1
ATOM 5720 C C . ALA B 1 306 ? -9.922 -39.906 -18.109 1 97.88 306 ALA B C 1
ATOM 5722 O O . ALA B 1 306 ? -8.719 -40.094 -18.312 1 97.88 306 ALA B O 1
ATOM 5723 N N . LEU B 1 307 ? -10.859 -40.188 -19 1 97.31 307 LEU B N 1
ATOM 5724 C CA . LEU B 1 307 ? -10.523 -40.844 -20.266 1 97.31 307 LEU B CA 1
ATOM 5725 C C . LEU B 1 307 ? -11.273 -40.188 -21.422 1 97.31 307 LEU B C 1
ATOM 5727 O O . LEU B 1 307 ? -12.508 -40.094 -21.391 1 97.31 307 LEU B O 1
ATOM 5731 N N . HIS B 1 308 ? -10.594 -39.688 -22.25 1 96.19 308 HIS B N 1
ATOM 5732 C CA . HIS B 1 308 ? -11.125 -39.312 -23.547 1 96.19 308 HIS B CA 1
ATOM 5733 C C . HIS B 1 308 ? -10.727 -40.312 -24.625 1 96.19 308 HIS B C 1
ATOM 5735 O O . HIS B 1 308 ? -9.578 -40.312 -25.094 1 96.19 308 HIS B O 1
ATOM 5741 N N . LEU B 1 309 ? -11.617 -41.062 -25.078 1 94 309 LEU B N 1
ATOM 5742 C CA . LEU B 1 309 ? -11.359 -42.188 -25.984 1 94 309 LEU B CA 1
ATOM 5743 C C . LEU B 1 309 ? -11.969 -41.906 -27.359 1 94 309 LEU B C 1
ATOM 5745 O O . LEU B 1 309 ? -13.148 -41.562 -27.469 1 94 309 LEU B O 1
ATOM 5749 N N . VAL B 1 310 ? -11.133 -42 -28.297 1 91.25 310 VAL B N 1
ATOM 5750 C CA . VAL B 1 310 ? -11.602 -41.938 -29.672 1 91.25 310 VAL B CA 1
ATOM 5751 C C . VAL B 1 310 ? -11.672 -43.344 -30.266 1 91.25 310 VAL B C 1
ATOM 5753 O O . VAL B 1 310 ? -10.641 -43.969 -30.531 1 91.25 310 VAL B O 1
ATOM 5756 N N . THR B 1 311 ? -12.828 -43.844 -30.5 1 90.38 311 THR B N 1
ATOM 5757 C CA . THR B 1 311 ? -13.008 -45.219 -30.969 1 90.38 311 THR B CA 1
ATOM 5758 C C . THR B 1 311 ? -12.93 -45.281 -32.469 1 90.38 311 THR B C 1
ATOM 5760 O O . THR B 1 311 ? -13.414 -44.406 -33.188 1 90.38 311 THR B O 1
ATOM 5763 N N . VAL B 1 312 ? -12.258 -46.25 -32.875 1 82.12 312 VAL B N 1
ATOM 5764 C CA . VAL B 1 312 ? -12.148 -46.469 -34.312 1 82.12 312 VAL B CA 1
ATOM 5765 C C . VAL B 1 312 ? -12.734 -47.844 -34.688 1 82.12 312 VAL B C 1
ATOM 5767 O O . VAL B 1 312 ? -13.664 -47.906 -35.5 1 82.12 312 VAL B O 1
ATOM 5770 N N . ASP B 1 313 ? -12.172 -48.938 -34.031 1 76 313 ASP B N 1
ATOM 5771 C CA . ASP B 1 313 ? -12.539 -50.25 -34.594 1 76 313 ASP B CA 1
ATOM 5772 C C . ASP B 1 313 ? -13.266 -51.094 -33.531 1 76 313 ASP B C 1
ATOM 5774 O O . ASP B 1 313 ? -13.922 -52.062 -33.875 1 76 313 ASP B O 1
ATOM 5778 N N . GLU B 1 314 ? -13.078 -50.656 -32.281 1 81.31 314 GLU B N 1
ATOM 5779 C CA . GLU B 1 314 ? -13.672 -51.625 -31.328 1 81.31 314 GLU B CA 1
ATOM 5780 C C . GLU B 1 314 ? -14.031 -50.938 -30.016 1 81.31 314 GLU B C 1
ATOM 5782 O O . GLU B 1 314 ? -13.422 -49.938 -29.641 1 81.31 314 GLU B O 1
ATOM 5787 N N . LEU B 1 315 ? -15.094 -51.375 -29.406 1 86.88 315 LEU B N 1
ATOM 5788 C CA . LEU B 1 315 ? -15.523 -51.125 -28.047 1 86.88 315 LEU B CA 1
ATOM 5789 C C . LEU B 1 315 ? -16.156 -52.375 -27.438 1 86.88 315 LEU B C 1
ATOM 5791 O O . LEU B 1 315 ? -17.266 -52.312 -26.906 1 86.88 315 LEU B O 1
ATOM 5795 N N . ARG B 1 316 ? -15.328 -53.406 -27.469 1 85.75 316 ARG B N 1
ATOM 5796 C CA . ARG B 1 316 ? -15.852 -54.719 -27.156 1 85.75 316 ARG B CA 1
ATOM 5797 C C . ARG B 1 316 ? -16.031 -54.906 -25.656 1 85.75 316 ARG B C 1
ATOM 5799 O O . ARG B 1 316 ? -17 -55.531 -25.203 1 85.75 316 ARG B O 1
ATOM 5806 N N . SER B 1 317 ? -15.109 -54.406 -24.922 1 92.12 317 SER B N 1
ATOM 5807 C CA . SER B 1 317 ? -15.156 -54.562 -23.484 1 92.12 317 SER B CA 1
ATOM 5808 C C . SER B 1 317 ? -15.664 -53.312 -22.797 1 92.12 317 SER B C 1
ATOM 5810 O O . SER B 1 317 ? -15.211 -52.188 -23.125 1 92.12 317 SER B O 1
ATOM 5812 N N . ASN B 1 318 ? -16.609 -53.469 -21.953 1 94.56 318 ASN B N 1
ATOM 5813 C CA . ASN B 1 318 ? -17.125 -52.344 -21.172 1 94.56 318 ASN B CA 1
ATOM 5814 C C . ASN B 1 318 ? -16.281 -52.094 -19.922 1 94.56 318 ASN B C 1
ATOM 5816 O O . ASN B 1 318 ? -16.562 -52.656 -18.859 1 94.56 318 ASN B O 1
ATOM 5820 N N . PHE B 1 319 ? -15.367 -51.156 -20.016 1 94.69 319 PHE B N 1
ATOM 5821 C CA . PHE B 1 319 ? -14.398 -50.969 -18.953 1 94.69 319 PHE B CA 1
ATOM 5822 C C . PHE B 1 319 ? -15.023 -50.219 -17.781 1 94.69 319 PHE B C 1
ATOM 5824 O O . PHE B 1 319 ? -14.43 -50.094 -16.703 1 94.69 319 PHE B O 1
ATOM 5831 N N . VAL B 1 320 ? -16.219 -49.719 -17.906 1 95.38 320 VAL B N 1
ATOM 5832 C CA . VAL B 1 320 ? -16.922 -49.031 -16.812 1 95.38 320 VAL B CA 1
ATOM 5833 C C . VAL B 1 320 ? -17.219 -50.031 -15.695 1 95.38 320 VAL B C 1
ATOM 5835 O O . VAL B 1 320 ? -17.297 -49.656 -14.523 1 95.38 320 VAL B O 1
ATOM 5838 N N . LEU B 1 321 ? -17.281 -51.312 -16.078 1 94.69 321 LEU B N 1
ATOM 5839 C CA . LEU B 1 321 ? -17.594 -52.344 -15.109 1 94.69 321 LEU B CA 1
ATOM 5840 C C . LEU B 1 321 ? -16.375 -52.688 -14.258 1 94.69 321 LEU B C 1
ATOM 5842 O O . LEU B 1 321 ? -16.484 -53.312 -13.219 1 94.69 321 LEU B O 1
ATOM 5846 N N . ALA B 1 322 ? -15.242 -52.188 -14.688 1 95.19 322 ALA B N 1
ATOM 5847 C CA . ALA B 1 322 ? -13.992 -52.531 -14.008 1 95.19 322 ALA B CA 1
ATOM 5848 C C . ALA B 1 322 ? -13.508 -51.375 -13.148 1 95.19 322 ALA B C 1
ATOM 5850 O O . ALA B 1 322 ? -12.383 -51.406 -12.641 1 95.19 322 ALA B O 1
ATOM 5851 N N . LEU B 1 323 ? -14.281 -50.344 -12.922 1 95.12 323 LEU B N 1
ATOM 5852 C CA . LEU B 1 323 ? -13.883 -49.188 -12.133 1 95.12 323 LEU B CA 1
ATOM 5853 C C . LEU B 1 323 ? -13.695 -49.562 -10.672 1 95.12 323 LEU B C 1
ATOM 5855 O O . LEU B 1 323 ? -14.531 -50.281 -10.094 1 95.12 323 LEU B O 1
ATOM 5859 N N . PRO B 1 324 ? -12.648 -49.188 -10.086 1 93.56 324 PRO B N 1
ATOM 5860 C CA . PRO B 1 324 ? -12.391 -49.531 -8.688 1 93.56 324 PRO B CA 1
ATOM 5861 C C . PRO B 1 324 ? -13.32 -48.812 -7.711 1 93.56 324 PRO B C 1
ATOM 5863 O O . PRO B 1 324 ? -13.844 -47.75 -8.023 1 93.56 324 PRO B O 1
ATOM 5866 N N . PRO B 1 325 ? -13.453 -49.375 -6.512 1 91.81 325 PRO B N 1
ATOM 5867 C CA . PRO B 1 325 ? -14.32 -48.75 -5.508 1 91.81 325 PRO B CA 1
ATOM 5868 C C . PRO B 1 325 ? -13.719 -47.469 -4.91 1 91.81 325 PRO B C 1
ATOM 5870 O O . PRO B 1 325 ? -14.445 -46.656 -4.355 1 91.81 325 PRO B O 1
ATOM 5873 N N . SER B 1 326 ? -12.492 -47.281 -5.035 1 94.19 326 SER B N 1
ATOM 5874 C CA . SER B 1 326 ? -11.82 -46.125 -4.441 1 94.19 326 SER B CA 1
ATOM 5875 C C . SER B 1 326 ? -12.047 -44.844 -5.27 1 94.19 326 SER B C 1
ATOM 5877 O O . SER B 1 326 ? -11.695 -43.75 -4.844 1 94.19 326 SER B O 1
ATOM 5879 N N . LEU B 1 327 ? -12.648 -45 -6.383 1 95.19 327 LEU B N 1
ATOM 5880 C CA . LEU B 1 327 ? -12.797 -43.906 -7.328 1 95.19 327 LE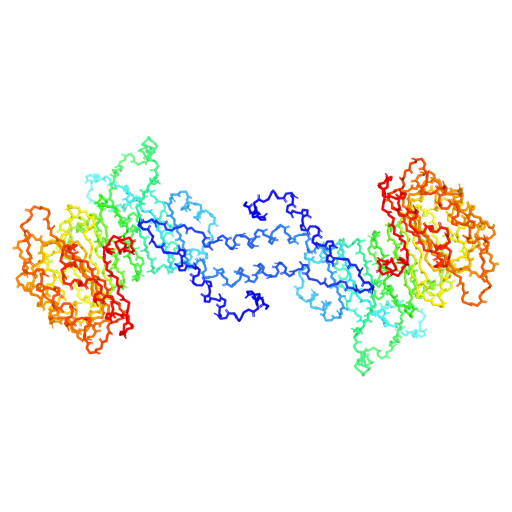U B CA 1
ATOM 5881 C C . LEU B 1 327 ? -13.688 -42.812 -6.754 1 95.19 327 LEU B C 1
ATOM 5883 O O . LEU B 1 327 ? -14.758 -43.094 -6.207 1 95.19 327 LEU B O 1
ATOM 5887 N N . SER B 1 328 ? -13.273 -41.594 -6.867 1 96.31 328 SER B N 1
ATOM 5888 C CA . SER B 1 328 ? -14.031 -40.438 -6.379 1 96.31 328 SER B CA 1
ATOM 5889 C C . SER B 1 328 ? -14.461 -39.531 -7.523 1 96.31 328 SER B C 1
ATOM 5891 O O . SER B 1 328 ? -15.523 -38.906 -7.469 1 96.31 328 SER B O 1
ATOM 5893 N N . VAL B 1 329 ? -13.586 -39.438 -8.523 1 97.44 329 VAL B N 1
ATOM 5894 C CA . VAL B 1 329 ? -13.898 -38.625 -9.695 1 97.44 329 VAL B CA 1
ATOM 5895 C C . VAL B 1 329 ? -13.773 -39.469 -10.961 1 97.44 329 VAL B C 1
ATOM 5897 O O . VAL B 1 329 ? -12.773 -40.156 -11.148 1 97.44 329 VAL B O 1
ATOM 5900 N N . PHE B 1 330 ? -14.75 -39.375 -11.828 1 97.25 330 PHE B N 1
ATOM 5901 C CA . PHE B 1 330 ? -14.781 -40.156 -13.07 1 97.25 330 PHE B CA 1
ATOM 5902 C C . PHE B 1 330 ? -15.219 -39.281 -14.234 1 97.25 330 PHE B C 1
ATOM 5904 O O . PHE B 1 330 ? -16.312 -38.688 -14.211 1 97.25 330 PHE B O 1
ATOM 5911 N N . LYS B 1 331 ? -14.383 -39.156 -15.211 1 97.31 331 LYS B N 1
ATOM 5912 C CA . LYS B 1 331 ? -14.688 -38.406 -16.422 1 97.31 331 LYS B CA 1
ATOM 5913 C C . LYS B 1 331 ? -14.523 -39.281 -17.672 1 97.31 331 LYS B C 1
ATOM 5915 O O . LYS B 1 331 ? -13.453 -39.844 -17.906 1 97.31 331 LYS B O 1
ATOM 5920 N N . LEU B 1 332 ? -15.555 -39.344 -18.484 1 96.88 332 LEU B N 1
ATOM 5921 C CA . LEU B 1 332 ? -15.508 -40.156 -19.672 1 96.88 332 LEU B CA 1
ATOM 5922 C C . LEU B 1 332 ? -16.094 -39.438 -20.875 1 96.88 332 LEU B C 1
ATOM 5924 O O . LEU B 1 332 ? -17.188 -38.875 -20.797 1 96.88 332 LEU B O 1
ATOM 5928 N N . GLN B 1 333 ? -15.312 -39.344 -21.797 1 95.31 333 GLN B N 1
ATOM 5929 C CA . GLN B 1 333 ? -15.766 -38.844 -23.094 1 95.31 333 GLN B CA 1
ATOM 5930 C C . GLN B 1 333 ? -15.422 -39.812 -24.203 1 95.31 333 GLN B C 1
ATOM 5932 O O . GLN B 1 333 ? -14.25 -40.125 -24.438 1 95.31 333 GLN B O 1
ATOM 5937 N N . VAL B 1 334 ? -16.406 -40.344 -24.828 1 91.81 334 VAL B N 1
ATOM 5938 C CA . VAL B 1 334 ? -16.219 -41.312 -25.922 1 91.81 334 VAL B CA 1
ATOM 5939 C C . VAL B 1 334 ? -16.719 -40.688 -27.234 1 91.81 334 VAL B C 1
ATOM 5941 O O . VAL B 1 334 ? -17.875 -40.312 -27.328 1 91.81 334 VAL B O 1
ATOM 5944 N N . ILE B 1 335 ? -15.836 -40.594 -28.094 1 88.75 335 ILE B N 1
ATOM 5945 C CA . ILE B 1 335 ? -16.203 -40.062 -29.391 1 88.75 335 ILE B CA 1
ATOM 5946 C C . ILE B 1 335 ? -15.797 -41.062 -30.484 1 88.75 335 ILE B C 1
ATOM 5948 O O . ILE B 1 335 ? -14.773 -41.719 -30.375 1 88.75 335 ILE B O 1
ATOM 5952 N N . ASN B 1 336 ? -16.609 -41.156 -31.438 1 87.31 336 ASN B N 1
ATOM 5953 C CA . ASN B 1 336 ? -16.297 -42 -32.594 1 87.31 336 ASN B CA 1
ATOM 5954 C C . ASN B 1 336 ? -15.547 -41.219 -33.656 1 87.31 336 ASN B C 1
ATOM 5956 O O . ASN B 1 336 ? -15.914 -40.094 -34 1 87.31 336 ASN B O 1
ATOM 5960 N N . ALA B 1 337 ? -14.523 -41.938 -34.094 1 84.75 337 ALA B N 1
ATOM 5961 C CA . ALA B 1 337 ? -13.797 -41.281 -35.188 1 84.75 337 ALA B CA 1
ATOM 5962 C C . ALA B 1 337 ? -14.719 -41.031 -36.375 1 84.75 337 ALA B C 1
ATOM 5964 O O . ALA B 1 337 ? -15.594 -41.844 -36.656 1 84.75 337 ALA B O 1
ATOM 5965 N N . TRP B 1 338 ? -14.508 -39.969 -37.031 1 76.81 338 TRP B N 1
ATOM 5966 C CA . TRP B 1 338 ? -15.422 -39.562 -38.094 1 76.81 338 TRP B CA 1
ATOM 5967 C C . TRP B 1 338 ? -15.461 -40.562 -39.219 1 76.81 338 TRP B C 1
ATOM 5969 O O . TRP B 1 338 ? -16.469 -40.688 -39.938 1 76.81 338 TRP B O 1
ATOM 5979 N N . TYR B 1 339 ? -14.352 -41.312 -39.344 1 77.75 339 TYR B N 1
ATOM 5980 C CA . TYR B 1 339 ? -14.266 -42.25 -40.469 1 77.75 339 TYR B CA 1
ATOM 5981 C C . TYR B 1 339 ? -14.68 -43.656 -40.031 1 77.75 339 TYR B C 1
ATOM 5983 O O . TYR B 1 339 ? -14.719 -44.562 -40.844 1 77.75 339 TYR B O 1
ATOM 5991 N N . ALA B 1 340 ? -15.031 -43.781 -38.844 1 80 340 ALA B N 1
ATOM 5992 C CA . ALA B 1 340 ? -15.344 -45.125 -38.312 1 80 340 ALA B CA 1
ATOM 5993 C C . ALA B 1 340 ? -16.859 -45.344 -38.25 1 80 340 ALA B C 1
ATOM 5995 O O . ALA B 1 340 ? -17.625 -44.375 -38.312 1 80 340 ALA B O 1
ATOM 5996 N N . ILE B 1 341 ? -17.234 -46.625 -38.25 1 82.06 341 ILE B N 1
ATOM 5997 C CA . ILE B 1 341 ? -18.625 -47.031 -38.094 1 82.06 341 ILE B CA 1
ATOM 5998 C C . ILE B 1 341 ? -19.062 -46.812 -36.656 1 82.06 341 ILE B C 1
ATOM 6000 O O . ILE B 1 341 ? -18.391 -47.25 -35.719 1 82.06 341 ILE B O 1
ATOM 6004 N N . PRO B 1 342 ? -20.156 -46.094 -36.594 1 84.44 342 PRO B N 1
ATOM 6005 C CA . PRO B 1 342 ? -20.641 -45.844 -35.219 1 84.44 342 PRO B CA 1
ATOM 6006 C C . PRO B 1 342 ? -20.984 -47.125 -34.5 1 84.44 342 PRO B C 1
ATOM 6008 O O . PRO B 1 342 ? -21.547 -48.062 -35.062 1 84.44 342 PRO B O 1
ATOM 6011 N N . LEU B 1 343 ? -20.547 -47.188 -33.25 1 88.38 343 LEU B N 1
ATOM 6012 C CA . LEU B 1 343 ? -20.766 -48.344 -32.406 1 88.38 343 LEU B CA 1
ATOM 6013 C C . LEU B 1 343 ? -21.922 -48.125 -31.422 1 88.38 343 LEU B C 1
ATOM 6015 O O . LEU B 1 343 ? -21.734 -48.094 -30.219 1 88.38 343 LEU B O 1
ATOM 6019 N N . TRP B 1 344 ? -23.141 -48.125 -31.969 1 88.75 344 TRP B N 1
ATOM 6020 C CA . TRP B 1 344 ? -24.328 -47.719 -31.219 1 88.75 344 TRP B CA 1
ATOM 6021 C C . TRP B 1 344 ? -24.625 -48.656 -30.078 1 88.75 344 TRP B C 1
ATOM 6023 O O . TRP B 1 344 ? -24.844 -48.25 -28.938 1 88.75 344 TRP B O 1
ATOM 6033 N N . ASP B 1 345 ? -24.578 -49.906 -30.344 1 89.56 345 ASP B N 1
ATOM 6034 C CA . ASP B 1 345 ? -24.938 -50.906 -29.344 1 89.56 345 ASP B CA 1
ATOM 6035 C C . ASP B 1 345 ? -23.922 -50.906 -28.203 1 89.56 345 ASP B C 1
ATOM 6037 O O . ASP B 1 345 ? -24.297 -50.969 -27.031 1 89.56 345 ASP B O 1
ATOM 6041 N N . GLU B 1 346 ? -22.703 -50.906 -28.594 1 90.56 346 GLU B N 1
ATOM 6042 C CA . GLU B 1 346 ? -21.656 -50.875 -27.562 1 90.56 346 GLU B CA 1
ATOM 6043 C C . GLU B 1 346 ? -21.734 -49.625 -26.719 1 90.56 346 GLU B C 1
ATOM 6045 O O . GLU B 1 346 ? -21.609 -49.688 -25.484 1 90.56 346 GLU B O 1
ATOM 6050 N N . GLU B 1 347 ? -22 -48.5 -27.375 1 91.56 347 GLU B N 1
ATOM 6051 C CA . GLU B 1 347 ? -22.109 -47.219 -26.641 1 91.56 347 GLU B CA 1
ATOM 6052 C C . GLU B 1 347 ? -23.328 -47.25 -25.719 1 91.56 347 GLU B C 1
ATOM 6054 O O . GLU B 1 347 ? -23.281 -46.688 -24.609 1 91.56 347 GLU B O 1
ATOM 6059 N N . ARG B 1 348 ? -24.375 -47.812 -26.203 1 92.69 348 ARG B N 1
ATOM 6060 C CA . ARG B 1 348 ? -25.562 -47.969 -25.359 1 92.69 348 ARG B CA 1
ATOM 6061 C C . ARG B 1 348 ? -25.25 -48.812 -24.125 1 92.69 348 ARG B C 1
ATOM 6063 O O . ARG B 1 348 ? -25.734 -48.5 -23.031 1 92.69 348 ARG B O 1
ATOM 6070 N N . GLY B 1 349 ? -24.469 -49.781 -24.312 1 92.75 349 GLY B N 1
ATOM 6071 C CA . GLY B 1 349 ? -24.031 -50.594 -23.188 1 92.75 349 GLY B CA 1
ATOM 6072 C C . GLY B 1 349 ? -23.25 -49.812 -22.156 1 92.75 349 GLY B C 1
ATOM 6073 O O . GLY B 1 349 ? -23.406 -50.031 -20.953 1 92.75 349 GLY B O 1
ATOM 6074 N N . PHE B 1 350 ? -22.453 -48.938 -22.625 1 94.06 350 PHE B N 1
ATOM 6075 C CA . PHE B 1 350 ? -21.688 -48.062 -21.734 1 94.06 350 PHE B CA 1
ATOM 6076 C C . PHE B 1 350 ? -22.609 -47.156 -20.938 1 94.06 350 PHE B C 1
ATOM 6078 O O . PHE B 1 350 ? -22.406 -46.938 -19.734 1 94.06 350 PHE B O 1
ATOM 6085 N N . CYS B 1 351 ? -23.578 -46.625 -21.656 1 94.38 351 CYS B N 1
ATOM 6086 C CA . CYS B 1 351 ? -24.531 -45.75 -20.969 1 94.38 351 CYS B CA 1
ATOM 6087 C C . CYS B 1 351 ? -25.25 -46.469 -19.859 1 94.38 351 CYS B C 1
ATOM 6089 O O . CYS B 1 351 ? -25.422 -45.938 -18.75 1 94.38 351 CYS B O 1
ATOM 6091 N N . THR B 1 352 ? -25.594 -47.656 -20.141 1 94.5 352 THR B N 1
ATOM 6092 C CA . THR B 1 352 ? -26.266 -48.469 -19.141 1 94.5 352 THR B CA 1
ATOM 6093 C C . THR B 1 352 ? -25.344 -48.75 -17.953 1 94.5 352 THR B C 1
ATOM 6095 O O . THR B 1 352 ? -25.766 -48.656 -16.797 1 94.5 352 THR B O 1
ATOM 6098 N N . ALA B 1 353 ? -24.172 -49.062 -18.25 1 95.56 353 ALA B N 1
ATOM 6099 C CA . ALA B 1 353 ? -23.203 -49.344 -17.203 1 95.56 353 ALA B CA 1
ATOM 6100 C C . ALA B 1 353 ? -22.938 -48.094 -16.359 1 95.56 353 ALA B C 1
ATOM 6102 O O . ALA B 1 353 ? -22.781 -48.188 -15.133 1 95.56 353 ALA B O 1
ATOM 6103 N N . VAL B 1 354 ? -22.812 -46.938 -16.969 1 95.62 354 VAL B N 1
ATOM 6104 C CA . VAL B 1 354 ? -22.578 -45.688 -16.266 1 95.62 354 VAL B CA 1
ATOM 6105 C C . VAL B 1 354 ? -23.719 -45.438 -15.289 1 95.62 354 VAL B C 1
ATOM 6107 O O . VAL B 1 354 ? -23.484 -45.031 -14.141 1 95.62 354 VAL B O 1
ATOM 6110 N N . GLU B 1 355 ? -24.906 -45.656 -15.781 1 95.12 355 GLU B N 1
ATOM 6111 C CA . GLU B 1 355 ? -26.062 -45.406 -14.922 1 95.12 355 GLU B CA 1
ATOM 6112 C C . GLU B 1 355 ? -26.078 -46.375 -13.734 1 95.12 355 GLU B C 1
ATOM 6114 O O . GLU B 1 355 ? -26.234 -45.969 -12.586 1 95.12 355 GLU B O 1
ATOM 6119 N N . GLU B 1 356 ? -25.766 -47.594 -13.969 1 94.19 356 GLU B N 1
ATOM 6120 C CA . GLU B 1 356 ? -25.922 -48.625 -12.945 1 94.19 356 GLU B CA 1
ATOM 6121 C C . GLU B 1 356 ? -24.703 -48.688 -12.023 1 94.19 356 GLU B C 1
ATOM 6123 O O . GLU B 1 356 ? -24.844 -48.875 -10.812 1 94.19 356 GLU B O 1
ATOM 6128 N N . GLU B 1 357 ? -23.531 -48.438 -12.57 1 94.06 357 GLU B N 1
ATOM 6129 C CA . GLU B 1 357 ? -22.312 -48.688 -11.82 1 94.06 357 GLU B CA 1
ATOM 6130 C C . GLU B 1 357 ? -21.703 -47.406 -11.312 1 94.06 357 GLU B C 1
ATOM 6132 O O . GLU B 1 357 ? -20.875 -47.406 -10.398 1 94.06 357 GLU B O 1
ATOM 6137 N N . VAL B 1 358 ? -22.031 -46.281 -11.867 1 95.19 358 VAL B N 1
ATOM 6138 C CA . VAL B 1 358 ? -21.406 -45.031 -11.492 1 95.19 358 VAL B CA 1
ATOM 6139 C C . VAL B 1 358 ? -22.422 -44.125 -10.797 1 95.19 358 VAL B C 1
ATOM 6141 O O . VAL B 1 358 ? -22.266 -43.75 -9.633 1 95.19 358 VAL B O 1
ATOM 6144 N N . LEU B 1 359 ? -23.578 -43.906 -11.422 1 95.12 359 LEU B N 1
ATOM 6145 C CA . LEU B 1 359 ? -24.562 -42.969 -10.891 1 95.12 359 LEU B CA 1
ATOM 6146 C C . LEU B 1 359 ? -25.312 -43.594 -9.703 1 95.12 359 LEU B C 1
ATOM 6148 O O . LEU B 1 359 ? -25.594 -42.875 -8.727 1 95.12 359 LEU B O 1
ATOM 6152 N N . LEU B 1 360 ? -25.531 -44.875 -9.781 1 94 360 LEU B N 1
ATOM 6153 C CA . LEU B 1 360 ? -26.344 -45.531 -8.742 1 94 360 LEU B CA 1
ATOM 6154 C C . LEU B 1 360 ? -25.469 -46.312 -7.785 1 94 360 LEU B C 1
ATOM 6156 O O . LEU B 1 360 ? -25.969 -47.125 -7.008 1 94 360 LEU B O 1
ATOM 6160 N N . ARG B 1 361 ? -24.234 -46.062 -7.891 1 91.56 361 ARG B N 1
ATOM 6161 C CA . ARG B 1 361 ? -23.266 -46.75 -7.023 1 91.56 361 ARG B CA 1
ATOM 6162 C C . ARG B 1 361 ? -23.594 -46.5 -5.551 1 91.56 361 ARG B C 1
ATOM 6164 O O . ARG B 1 361 ? -24.156 -45.438 -5.207 1 91.56 361 ARG B O 1
ATOM 6171 N N . ALA B 1 362 ? -23.25 -47.438 -4.676 1 90.06 362 ALA B N 1
ATOM 6172 C CA . ALA B 1 362 ? -23.578 -47.344 -3.256 1 90.06 362 ALA B CA 1
ATOM 6173 C C . ALA B 1 362 ? -23 -46.062 -2.646 1 90.06 362 ALA B C 1
ATOM 6175 O O . ALA B 1 362 ? -23.719 -45.312 -1.971 1 90.06 362 ALA B O 1
ATOM 6176 N N . THR B 1 363 ? -21.766 -45.906 -2.877 1 91.81 363 THR B N 1
ATOM 6177 C CA . THR B 1 363 ? -21.125 -44.656 -2.449 1 91.81 363 THR B CA 1
ATOM 6178 C C . THR B 1 363 ? -20.984 -43.719 -3.625 1 91.81 363 THR B C 1
ATOM 6180 O O . THR B 1 363 ? -20.203 -43.969 -4.551 1 91.81 363 THR B O 1
ATOM 6183 N N . PRO B 1 364 ? -21.641 -42.594 -3.564 1 92.75 364 PRO B N 1
ATOM 6184 C CA . PRO B 1 364 ? -21.594 -41.656 -4.703 1 92.75 364 PRO B CA 1
ATOM 6185 C C . PRO B 1 364 ? -20.234 -41.031 -4.906 1 92.75 364 PRO B C 1
ATOM 6187 O O . PRO B 1 364 ? -19.516 -40.781 -3.932 1 92.75 364 PRO B O 1
ATOM 6190 N N . LEU B 1 365 ? -19.906 -40.844 -6.164 1 95.19 365 LEU B N 1
ATOM 6191 C CA . LEU B 1 365 ? -18.688 -40.125 -6.508 1 95.19 365 LEU B CA 1
ATOM 6192 C C . LEU B 1 365 ? -18.844 -38.625 -6.215 1 95.19 365 LEU B C 1
ATOM 6194 O O . LEU B 1 365 ? -19.953 -38.156 -6.051 1 95.19 365 LEU B O 1
ATOM 6198 N N . ARG B 1 366 ? -17.781 -38.031 -6.137 1 95.81 366 ARG B N 1
ATOM 6199 C CA . ARG B 1 366 ? -17.797 -36.594 -5.895 1 95.81 366 ARG B CA 1
ATOM 6200 C C . ARG B 1 366 ? -18.141 -35.812 -7.168 1 95.81 366 ARG B C 1
ATOM 6202 O O . ARG B 1 366 ? -18.875 -34.844 -7.125 1 95.81 366 ARG B O 1
ATOM 6209 N N . HIS B 1 367 ? -17.562 -36.281 -8.266 1 97.25 367 HIS B N 1
ATOM 6210 C CA . HIS B 1 367 ? -17.734 -35.594 -9.539 1 97.25 367 HIS B CA 1
ATOM 6211 C C . HIS B 1 367 ? -17.734 -36.594 -10.703 1 97.25 367 HIS B C 1
ATOM 6213 O O . HIS B 1 367 ? -16.859 -37.469 -10.781 1 97.25 367 HIS B O 1
ATOM 6219 N N . VAL B 1 368 ? -18.703 -36.438 -11.586 1 97 368 VAL B N 1
ATOM 6220 C CA . VAL B 1 368 ? -18.812 -37.281 -12.773 1 97 368 VAL B CA 1
ATOM 6221 C C . VAL B 1 368 ? -19.016 -36.406 -14.008 1 97 368 VAL B C 1
ATOM 6223 O O . VAL B 1 368 ? -19.859 -35.5 -14.023 1 97 368 VAL B O 1
ATOM 6226 N N . CYS B 1 369 ? -18.141 -36.594 -14.945 1 96.94 369 CYS B N 1
ATOM 6227 C CA . CYS B 1 369 ? -18.281 -35.938 -16.234 1 96.94 369 CYS B CA 1
ATOM 6228 C C . CYS B 1 369 ? -18.469 -36.969 -17.359 1 96.94 369 CYS B C 1
ATOM 6230 O O . CYS B 1 369 ? -17.625 -37.844 -17.547 1 96.94 369 CYS B O 1
ATOM 6232 N N . ILE B 1 370 ? -19.547 -36.812 -18.125 1 95.69 370 ILE B N 1
ATOM 6233 C CA . ILE B 1 370 ? -19.828 -37.781 -19.156 1 95.69 370 ILE B CA 1
ATOM 6234 C C . ILE B 1 370 ? -20.172 -37.062 -20.469 1 95.69 370 ILE B C 1
ATOM 6236 O O . ILE B 1 370 ? -20.844 -36.031 -20.453 1 95.69 370 ILE B O 1
ATOM 6240 N N . CYS B 1 371 ? -19.656 -37.625 -21.453 1 95.19 371 CYS B N 1
ATOM 6241 C CA . CYS B 1 371 ? -19.984 -37.125 -22.781 1 95.19 371 CYS B CA 1
ATOM 6242 C C . CYS B 1 371 ? -20.141 -38.281 -23.766 1 95.19 371 CYS B C 1
ATOM 6244 O O . CYS B 1 371 ? -19.172 -38.969 -24.094 1 95.19 371 CYS B O 1
ATOM 6246 N N . PHE B 1 372 ? -21.359 -38.531 -24.203 1 92.81 372 PHE B N 1
ATOM 6247 C CA . PHE B 1 372 ? -21.719 -39.5 -25.25 1 92.81 372 PHE B CA 1
ATOM 6248 C C . PHE B 1 372 ? -22.438 -38.781 -26.391 1 92.81 372 PHE B C 1
ATOM 6250 O O . PHE B 1 372 ? -22.672 -37.594 -26.344 1 92.81 372 PHE B O 1
ATOM 6257 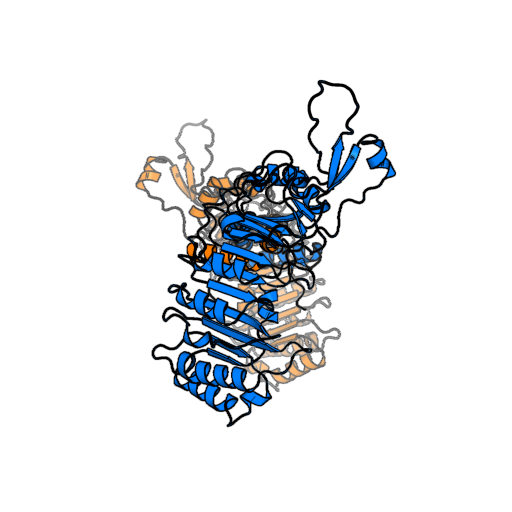N N . ARG B 1 373 ? -22.766 -39.531 -27.344 1 89.25 373 ARG B N 1
ATOM 6258 C CA . ARG B 1 373 ? -23.516 -39 -28.469 1 89.25 373 ARG B CA 1
ATOM 6259 C C . ARG B 1 373 ? -24.859 -38.438 -28.031 1 89.25 373 ARG B C 1
ATOM 6261 O O . ARG B 1 373 ? -25.531 -39.031 -27.188 1 89.25 373 ARG B O 1
ATOM 6268 N N . THR B 1 374 ? -25.219 -37.375 -28.641 1 88.81 374 THR B N 1
ATOM 6269 C CA . THR B 1 374 ? -26.438 -36.656 -28.266 1 88.81 374 THR B CA 1
ATOM 6270 C C . THR B 1 374 ? -27.656 -37.562 -28.438 1 88.81 374 THR B C 1
ATOM 6272 O O . THR B 1 374 ? -28.594 -37.531 -27.625 1 88.81 374 THR B O 1
ATOM 6275 N N . GLN B 1 375 ? -27.672 -38.344 -29.422 1 89.44 375 GLN B N 1
ATOM 6276 C CA . GLN B 1 375 ? -28.797 -39.219 -29.719 1 89.44 375 GLN B CA 1
ATOM 6277 C C . GLN B 1 375 ? -29 -40.25 -28.609 1 89.44 375 GLN B C 1
ATOM 6279 O O . GLN B 1 375 ? -30.125 -40.562 -28.25 1 89.44 375 GLN B O 1
ATOM 6284 N N . LEU B 1 376 ? -27.922 -40.688 -28.094 1 91.56 376 LEU B N 1
ATOM 6285 C CA . LEU B 1 376 ? -28 -41.688 -27.031 1 91.56 376 LEU B CA 1
ATOM 6286 C C . LEU B 1 376 ? -28.484 -41.094 -25.734 1 91.56 376 LEU B C 1
ATOM 6288 O O . LEU B 1 376 ? -29.234 -41.719 -24.984 1 91.56 376 LEU B O 1
ATOM 6292 N N . MET B 1 377 ? -28.172 -39.906 -25.516 1 92 377 MET B N 1
ATOM 6293 C CA . MET B 1 377 ? -28.547 -39.219 -24.266 1 92 377 MET B CA 1
ATOM 6294 C C . MET B 1 377 ? -30.016 -38.812 -24.297 1 92 377 MET B C 1
ATOM 6296 O O . MET B 1 377 ? -30.625 -38.594 -23.25 1 92 377 MET B O 1
ATOM 6300 N N . ALA B 1 378 ? -30.469 -38.719 -25.484 1 91.38 378 ALA B N 1
ATOM 6301 C CA . ALA B 1 378 ? -31.875 -38.344 -25.641 1 91.38 378 ALA B CA 1
ATOM 6302 C C . ALA B 1 378 ? -32.781 -39.562 -25.516 1 91.38 378 ALA B C 1
ATOM 6304 O O . ALA B 1 378 ? -33.969 -39.469 -25.203 1 91.38 378 ALA B O 1
ATOM 6305 N N . GLU B 1 379 ? -32.219 -40.688 -25.703 1 91.38 379 GLU B N 1
ATOM 6306 C CA . GLU B 1 379 ? -32.969 -41.906 -25.641 1 91.38 379 GLU B CA 1
ATOM 6307 C C . GLU B 1 379 ? -33.594 -42.094 -24.25 1 91.38 379 GLU B C 1
ATOM 6309 O O . GLU B 1 379 ? -32.906 -42 -23.25 1 91.38 379 GLU B O 1
ATOM 6314 N N . ASP B 1 380 ? -34.938 -42.312 -24.172 1 89.75 380 ASP B N 1
ATOM 6315 C CA . ASP B 1 380 ? -35.688 -42.594 -22.953 1 89.75 380 ASP B CA 1
ATOM 6316 C C . ASP B 1 380 ? -35.5 -41.531 -21.906 1 89.75 380 ASP B C 1
ATOM 6318 O O . ASP B 1 380 ? -35.5 -41.781 -20.703 1 89.75 380 ASP B O 1
ATOM 6322 N N . GLY B 1 381 ? -35.062 -40.25 -22.359 1 92.62 381 GLY B N 1
ATOM 6323 C CA . GLY B 1 381 ? -34.875 -39.156 -21.453 1 92.62 381 GLY B CA 1
ATOM 6324 C C . GLY B 1 381 ? -33.688 -39.312 -20.516 1 92.62 381 GLY B C 1
ATOM 6325 O O . GLY B 1 381 ? -33.75 -38.906 -19.359 1 92.62 381 GLY B O 1
ATOM 6326 N N . ARG B 1 382 ? -32.75 -40.031 -20.938 1 93.69 382 ARG B N 1
ATOM 6327 C CA . ARG B 1 382 ? -31.562 -40.406 -20.141 1 93.69 382 ARG B CA 1
ATOM 6328 C C . ARG B 1 382 ? -30.922 -39.156 -19.531 1 93.69 382 ARG B C 1
ATOM 6330 O O . ARG B 1 382 ? -30.547 -39.156 -18.359 1 93.69 382 ARG B O 1
ATOM 6337 N N . HIS B 1 383 ? -30.844 -38.094 -20.328 1 94 383 HIS B N 1
ATOM 6338 C CA . HIS B 1 383 ? -30.219 -36.875 -19.875 1 94 383 HIS B CA 1
ATOM 6339 C C . HIS B 1 383 ? -30.906 -36.344 -18.609 1 94 383 HIS B C 1
ATOM 6341 O O . HIS B 1 383 ? -30.25 -36.062 -17.625 1 94 383 HIS B O 1
ATOM 6347 N N . GLN B 1 384 ? -32.188 -36.219 -18.672 1 94.44 384 GLN B N 1
ATOM 6348 C CA . GLN B 1 384 ? -32.969 -35.719 -17.547 1 94.44 384 GLN B CA 1
ATOM 6349 C C . GLN B 1 384 ? -32.938 -36.688 -16.375 1 94.44 384 GLN B C 1
ATOM 6351 O O . GLN B 1 384 ? -32.844 -36.25 -15.219 1 94.44 384 GLN B O 1
ATOM 6356 N N . ARG B 1 385 ? -33 -37.906 -16.672 1 95.56 385 ARG B N 1
ATOM 6357 C CA . ARG B 1 385 ? -32.969 -38.938 -15.617 1 95.56 385 ARG B CA 1
ATOM 6358 C C . ARG B 1 385 ? -31.656 -38.906 -14.859 1 95.56 385 ARG B C 1
ATOM 6360 O O . ARG B 1 385 ? -31.641 -38.938 -13.625 1 95.56 385 ARG B O 1
ATOM 6367 N N . TRP B 1 386 ? -30.594 -38.812 -15.555 1 96.31 386 TRP B N 1
ATOM 6368 C CA . TRP B 1 386 ? -29.281 -38.75 -14.922 1 96.31 386 TRP B CA 1
ATOM 6369 C C . TRP B 1 386 ? -29.141 -37.5 -14.062 1 96.31 386 TRP B C 1
ATOM 6371 O O . TRP B 1 386 ? -28.609 -37.562 -12.953 1 96.31 386 TRP B O 1
ATOM 6381 N N . ALA B 1 387 ? -29.594 -36.406 -14.57 1 95.38 387 ALA B N 1
ATOM 6382 C CA . ALA B 1 387 ? -29.547 -35.156 -13.812 1 95.38 387 ALA B CA 1
ATOM 6383 C C . ALA B 1 387 ? -30.344 -35.281 -12.516 1 95.38 387 ALA B C 1
ATOM 6385 O O . ALA B 1 387 ? -29.922 -34.781 -11.469 1 95.38 387 ALA B O 1
ATOM 6386 N N . SER B 1 388 ? -31.406 -35.875 -12.594 1 95.69 388 SER B N 1
ATOM 6387 C CA . SER B 1 388 ? -32.25 -36.062 -11.422 1 95.69 388 SER B CA 1
ATOM 6388 C C . SER B 1 388 ? -31.594 -36.969 -10.398 1 95.69 388 SER B C 1
ATOM 6390 O O . SER B 1 388 ? -31.656 -36.719 -9.195 1 95.69 388 SER B O 1
ATOM 6392 N N . ILE B 1 389 ? -30.984 -37.969 -10.891 1 95.56 389 ILE B N 1
ATOM 6393 C CA . ILE B 1 389 ? -30.281 -38.906 -10.008 1 95.56 389 ILE B CA 1
ATOM 6394 C C . ILE B 1 389 ? -29.172 -38.156 -9.266 1 95.56 389 ILE B C 1
ATOM 6396 O O . ILE B 1 389 ? -29.016 -38.312 -8.055 1 95.56 389 ILE B O 1
ATOM 6400 N N . ALA B 1 390 ? -28.375 -37.406 -10.016 1 95.75 390 ALA B N 1
ATOM 6401 C CA . ALA B 1 390 ? -27.266 -36.656 -9.422 1 95.75 390 ALA B CA 1
ATOM 6402 C C . ALA B 1 390 ? -27.781 -35.688 -8.359 1 95.75 390 ALA B C 1
ATOM 6404 O O . ALA B 1 390 ? -27.172 -35.562 -7.293 1 95.75 390 ALA B O 1
ATOM 6405 N N . ALA B 1 391 ? -28.828 -35.031 -8.578 1 94.69 391 ALA B N 1
ATOM 6406 C CA . ALA B 1 391 ? -29.406 -34.062 -7.645 1 94.69 391 ALA B CA 1
ATOM 6407 C C . ALA B 1 391 ? -29.906 -34.75 -6.379 1 94.69 391 ALA B C 1
ATOM 6409 O O . ALA B 1 391 ? -29.703 -34.25 -5.27 1 94.69 391 ALA B O 1
ATOM 6410 N N . GLU B 1 392 ? -30.484 -35.844 -6.539 1 94.31 392 GLU B N 1
ATOM 6411 C CA . GLU B 1 392 ? -31.047 -36.562 -5.41 1 94.31 392 GLU B CA 1
ATOM 6412 C C . GLU B 1 392 ? -29.938 -37.125 -4.523 1 94.31 392 GLU B C 1
ATOM 6414 O O . GLU B 1 392 ? -30.062 -37.156 -3.297 1 94.31 392 GLU B O 1
ATOM 6419 N N . ARG B 1 393 ? -28.938 -37.531 -5.105 1 94.5 393 ARG B N 1
ATOM 6420 C CA . ARG B 1 393 ? -27.875 -38.188 -4.355 1 94.5 393 ARG B CA 1
ATOM 6421 C C . ARG B 1 393 ? -26.797 -37.219 -3.928 1 94.5 393 ARG B C 1
ATOM 6423 O O . ARG B 1 393 ? -25.906 -37.562 -3.148 1 94.5 393 ARG B O 1
ATOM 6430 N N . GLY B 1 394 ? -26.766 -36.094 -4.547 1 92.5 394 GLY B N 1
ATOM 6431 C CA . GLY B 1 394 ? -25.953 -35 -4.035 1 92.5 394 GLY B CA 1
ATOM 6432 C C . GLY B 1 394 ? -24.531 -35 -4.59 1 92.5 394 GLY B C 1
ATOM 6433 O O . GLY B 1 394 ? -23.578 -34.75 -3.857 1 92.5 394 GLY B O 1
ATOM 6434 N N . PHE B 1 395 ? -24.219 -35.438 -5.754 1 92.88 395 PHE B N 1
ATOM 6435 C CA . PHE B 1 395 ? -22.906 -35.312 -6.367 1 92.88 395 PHE B CA 1
ATOM 6436 C C . PHE B 1 395 ? -22.984 -34.406 -7.594 1 92.88 395 PHE B C 1
ATOM 6438 O O . PHE B 1 395 ? -24.062 -34.125 -8.102 1 92.88 395 PHE B O 1
ATOM 6445 N N . LYS B 1 396 ? -21.844 -33.938 -8.047 1 96.62 396 LYS B N 1
ATOM 6446 C CA . LYS B 1 396 ? -21.781 -33.031 -9.195 1 96.62 396 LYS B CA 1
ATOM 6447 C C . LYS B 1 396 ? -21.734 -33.812 -10.508 1 96.62 396 LYS B C 1
ATOM 6449 O O . LYS B 1 396 ? -20.891 -34.688 -10.688 1 96.62 396 LYS B O 1
ATOM 6454 N N . LEU B 1 397 ? -22.656 -33.594 -11.406 1 96.19 397 LEU B N 1
ATOM 6455 C CA . LEU B 1 397 ? -22.719 -34.219 -12.711 1 96.19 397 LEU B CA 1
ATOM 6456 C C . LEU B 1 397 ? -22.641 -33.188 -13.828 1 96.19 397 LEU B C 1
ATOM 6458 O O . LEU B 1 397 ? -23.422 -32.25 -13.852 1 96.19 397 LEU B O 1
ATOM 6462 N N . ASP B 1 398 ? -21.672 -33.344 -14.648 1 95.88 398 ASP B N 1
ATOM 6463 C CA . ASP B 1 398 ? -21.547 -32.531 -15.859 1 95.88 398 ASP B CA 1
ATOM 6464 C C . ASP B 1 398 ? -21.703 -33.406 -17.109 1 95.88 398 ASP B C 1
ATOM 6466 O O . ASP B 1 398 ? -20.938 -34.344 -17.328 1 95.88 398 ASP B O 1
ATOM 6470 N N . ILE B 1 399 ? -22.672 -33.031 -17.906 1 94.69 399 ILE B N 1
ATOM 6471 C CA . ILE B 1 399 ? -22.906 -33.75 -19.156 1 94.69 399 ILE B CA 1
ATOM 6472 C C . ILE B 1 399 ? -22.5 -32.875 -20.344 1 94.69 399 ILE B C 1
ATOM 6474 O O . ILE B 1 399 ? -22.984 -31.734 -20.469 1 94.69 399 ILE B O 1
ATOM 6478 N N . GLY B 1 400 ? -21.625 -33.312 -21.078 1 93.19 400 GLY B N 1
ATOM 6479 C CA . GLY B 1 400 ? -21.109 -32.562 -22.219 1 93.19 400 GLY B CA 1
ATOM 6480 C C . GLY B 1 400 ? -19.609 -32.688 -22.375 1 93.19 400 GLY B C 1
ATOM 6481 O O . GLY B 1 400 ? -18.938 -33.406 -21.641 1 93.19 400 GLY B O 1
ATOM 6482 N N . PRO B 1 401 ? -19.047 -32.031 -23.438 1 93.5 401 PRO B N 1
ATOM 6483 C CA . PRO B 1 401 ? -17.609 -32.094 -23.672 1 93.5 401 PRO B CA 1
ATOM 6484 C C . PRO B 1 401 ? -16.797 -31.391 -22.578 1 93.5 401 PRO B C 1
ATOM 6486 O O . PRO B 1 401 ? -17.156 -30.297 -22.156 1 93.5 401 PRO B O 1
ATOM 6489 N N . TRP B 1 402 ? -15.828 -32 -22.047 1 92.5 402 TRP B N 1
ATOM 6490 C CA . TRP B 1 402 ? -15.023 -31.469 -20.969 1 92.5 402 TRP B CA 1
ATOM 6491 C C . TRP B 1 402 ? -13.539 -31.5 -21.312 1 92.5 402 TRP B C 1
ATOM 6493 O O . TRP B 1 402 ? -12.719 -30.859 -20.656 1 92.5 402 TRP B O 1
ATOM 6503 N N . GLU B 1 403 ? -13.125 -32.219 -22.344 1 90.12 403 GLU B N 1
ATOM 6504 C CA . GLU B 1 403 ? -11.734 -32.531 -22.672 1 90.12 403 GLU B CA 1
ATOM 6505 C C . GLU B 1 403 ? -10.953 -31.25 -22.969 1 90.12 403 GLU B C 1
ATOM 6507 O O . GLU B 1 403 ? -9.812 -31.094 -22.531 1 90.12 403 GLU B O 1
ATOM 6512 N N . SER B 1 404 ? -11.516 -30.375 -23.719 1 87.19 404 SER B N 1
ATOM 6513 C CA . SER B 1 404 ? -10.812 -29.156 -24.141 1 87.19 404 SER B CA 1
ATOM 6514 C C . SER B 1 404 ? -10.375 -28.328 -22.938 1 87.19 404 SER B C 1
ATOM 6516 O O . SER B 1 404 ? -9.258 -27.797 -22.906 1 87.19 404 SER B O 1
ATOM 6518 N N . GLN B 1 405 ? -11.18 -28.328 -22.031 1 85.5 405 GLN B N 1
ATOM 6519 C CA . GLN B 1 405 ? -10.867 -27.562 -20.828 1 85.5 405 GLN B CA 1
ATOM 6520 C C . GLN B 1 405 ? -9.727 -28.203 -20.047 1 85.5 405 GLN B C 1
ATOM 6522 O O . GLN B 1 405 ? -8.844 -27.516 -19.531 1 85.5 405 GLN B O 1
ATOM 6527 N N . MET B 1 406 ? -9.734 -29.375 -19.969 1 89.06 406 MET B N 1
ATOM 6528 C CA . MET B 1 406 ? -8.711 -30.094 -19.219 1 89.06 406 MET B CA 1
ATOM 6529 C C . MET B 1 406 ? -7.355 -29.984 -19.922 1 89.06 406 MET B C 1
ATOM 6531 O O . MET B 1 406 ? -6.324 -29.844 -19.266 1 89.06 406 MET B O 1
ATOM 6535 N N . VAL B 1 407 ? -7.383 -30.047 -21.219 1 87.25 407 VAL B N 1
ATOM 6536 C CA . VAL B 1 407 ? -6.141 -29.938 -21.969 1 87.25 407 VAL B CA 1
ATOM 6537 C C . VAL B 1 407 ? -5.5 -28.578 -21.719 1 87.25 407 VAL B C 1
ATOM 6539 O O . VAL B 1 407 ? -4.277 -28.469 -21.594 1 87.25 407 VAL B O 1
ATOM 6542 N N . ASP B 1 408 ? -6.336 -27.641 -21.578 1 82.56 408 ASP B N 1
ATOM 6543 C CA . ASP B 1 408 ? -5.844 -26.297 -21.328 1 82.56 408 ASP B CA 1
ATOM 6544 C C . ASP B 1 408 ? -5.199 -26.188 -19.953 1 82.56 408 ASP B C 1
ATOM 6546 O O . ASP B 1 408 ? -4.305 -25.375 -19.734 1 82.56 408 ASP B O 1
ATOM 6550 N N . GLU B 1 409 ? -5.609 -27.047 -19.078 1 80.81 409 GLU B N 1
ATOM 6551 C CA . GLU B 1 409 ? -5.125 -26.984 -17.688 1 80.81 409 GLU B CA 1
ATOM 6552 C C . GLU B 1 409 ? -3.824 -27.766 -17.531 1 80.81 409 GLU B C 1
ATOM 6554 O O . GLU B 1 409 ? -3.078 -27.531 -16.578 1 80.81 409 GLU B O 1
ATOM 6559 N N . ILE B 1 410 ? -3.65 -28.641 -18.438 1 83.56 410 ILE B N 1
ATOM 6560 C CA . ILE B 1 410 ? -2.451 -29.469 -18.359 1 83.56 410 ILE B CA 1
ATOM 6561 C C . ILE B 1 410 ? -1.281 -28.75 -19.016 1 83.56 410 ILE B C 1
ATOM 6563 O O . ILE B 1 410 ? -0.154 -28.797 -18.531 1 83.56 410 ILE B O 1
#

Secondary structure (DSSP, 8-state):
----GGGS-HHHHHHHHHHHHHHHH--BTTBPP-SGGGHHHHHHHHHHHHHHHHHTTEEEE-SHHHHHHHHHH--HHHHHT--EEEEEE--EEEEE---S-SS------EESSTHHHHHHH-TT--EEEEEE-SSPPP--HHHHHHHTTTEEEEE-HHHHH-SS-----SEEEEE--TT-EEETTSSS-GGG-SEEEEEEEEEPPTT--SPPP-TT--EEEEEEEESSTTTTS-HHHHSTT---SEEEEE--STTSPPP-HHHHHHHHHSGGGTT--EEEEEEE-S--HHHHHHHHHH-TT--EEEEEEEESS---S-GGGG--TT--EEEEEEEE-TTSPP-HHHHHHHHHHIIIIIIT-SSPPSEEEEE--HHHHHGGGHHHHHHHHHHHHT-EEEES--HHHHHHH-/----GGGS-HHHHHHHHHHHHHHHH--BTTBPP-SGGGHHHHHHHHHHHHHHHHHTTEEEE-SHHHHHHHHHH--HHHHHT--EEEEEE--EEEEE---S-TT------EESSTHHHHHHH-TT--EEEEEE-SSPPP--HHHHHHHTTTEEEEE-HHHHH-SS-----SEEEEE--TT-EEETTSSS-GGG-SEEEEEEEEEPPTT--SPPP-TT--EEEEEEEESSTTTTS-HHHHSTT---SEEEEE--STTSPPP-HHHHHHHHHSGGGTT--EEEEEEE-S--HHHHHHHHHH-TT--EEEEEEEESS---S-GGGG--TT--EEEEEEEE-TTSPP-HHHHHHHHHHIIIIIIT-SSPPSEEEEE--HHHHHGGGHHHHHHHHHHHHT-EEEES--HHHHHHH-

pLDDT: mean 88.58, std 12.35, range [37.5, 98.38]

Radius of gyration: 43.47 Å; Cα contacts (8 Å, |Δi|>4): 1655; chains: 2; bounding box: 87×109×89 Å

Foldseek 3Di:
DPQDLVNDPPVVNVVVLVVLVVVQCDDDPNDGGDPVSCVVVVVVVVCCVPCVLVVLLEEEAQAQVSVVCCVVPPDLVSLLNHAEYEYEFPQKWWAAAPDPDDDDDRPFTHAPGCLLVSQVSNNNYAAYEYEHRDDYDPPPVPPVCVVRVRTDMDGAGVCNNPRAAHPHYQYYAYHYDQADEYQPPPRYDQQNHQYYHDAYEYDHDPPDPFADERQNHAYYEYEQYAYDLPQPDAPCRNHPNAAYQEYEYENHDPRHRADALRHLCSLQPDNNPQNHAYYYEYPHEHYALVSLLVSQLRNQNHAYYADEYEYAEDLDDQSLVSHHPNYQEYAYEYHYDPPHDDPVVSVLVNLVSCVVPALVNPDHHQEYEYEDDPVSCPPVVVVVVSVVSCVVNPHYYHYHDDRVVVSVVD/DPQDLVNDPPVVNVVVLVVLVVVQCDDDPNDGGDPVSCVVVVVVVVCCVPCVLVVLLEEEAQAQVSVVCCVVPPDLVSLLNHAEYEYEFPQKWWQAAPDPDDDDDRPFTHAPGCLLVSQVSNNNYAAYEYEHRDDYPPPPVPVVCVVRVRTDMDGAGVCNNPRAAHDHYQYYAYHYDQADEYQPPPRYDQQNHQYYHDAYEYDHDPPDPFADERQNHAYYEYEQYAYDLPQPDAVCRNHPNAAYQEYHYENHDPRHRADALRHLCSLQPDNNPQNHAYYYEYPHEHYALVSLLVSQLRNQNHAYYADEYEYAEDLDDQSLQNHHPNYQEYEYHYHYDPPHDDDVVSVLVNLVSCVVPALVNPDHHQEYEYEDDPVSCPPVVVVVVSVVSCVVNPHYYHYHDDRVVVSVVD

Solvent-accessible surface area (backbone atoms only — not comparable to full-atom values): 42458 Å² total; per-residue (Å²): 125,84,74,52,74,85,72,48,59,68,73,58,50,52,50,50,48,49,50,53,44,52,62,43,60,52,54,54,71,67,39,78,44,63,60,66,66,50,49,61,52,49,51,32,51,49,48,40,65,63,41,39,71,63,52,51,21,46,50,43,36,69,35,59,68,54,46,51,48,44,65,72,69,49,51,68,71,56,39,35,51,19,29,34,38,38,36,35,55,70,22,39,22,36,35,66,57,81,64,85,76,86,82,67,78,83,70,74,61,41,41,71,58,66,55,28,58,55,53,63,47,23,73,46,40,30,33,41,36,38,29,62,47,81,57,55,80,77,73,52,57,68,63,54,36,63,78,40,67,64,34,50,79,42,81,38,37,45,39,20,50,21,68,72,64,46,67,73,26,38,26,46,30,38,40,39,51,55,82,46,66,32,40,60,63,64,32,49,55,48,53,51,20,29,35,40,32,44,30,6,20,40,36,68,30,89,94,47,90,68,62,64,55,19,56,47,25,27,35,43,34,44,38,19,30,18,56,66,67,60,72,86,44,40,47,49,63,62,38,26,69,23,47,22,39,30,42,36,39,35,55,64,42,94,81,28,53,69,67,35,49,61,34,51,47,29,34,33,73,34,68,31,25,68,60,25,28,33,43,35,39,35,67,35,61,55,60,49,30,57,52,52,22,53,29,34,61,55,30,53,62,26,28,32,41,35,40,30,39,36,36,54,87,62,58,83,40,68,39,70,79,30,60,38,86,54,42,34,33,44,32,43,35,55,42,68,37,89,89,33,74,80,58,62,68,49,51,50,50,46,54,51,40,42,47,57,60,48,70,60,27,90,71,67,38,58,35,38,35,39,24,67,56,69,70,65,37,55,46,93,46,38,53,60,51,50,52,50,50,29,62,73,71,67,35,49,72,44,80,46,91,56,64,70,62,50,61,40,65,105,126,83,75,53,74,85,72,48,58,68,73,58,49,53,50,49,48,49,50,52,45,51,60,44,61,51,56,56,71,67,39,78,44,63,58,67,67,50,49,62,51,50,50,30,50,48,48,42,66,63,41,38,72,62,52,50,21,46,49,42,36,69,36,60,67,53,46,51,47,44,63,74,67,49,50,66,71,55,39,35,52,20,30,34,38,39,36,33,55,72,22,39,21,36,35,66,56,81,66,88,73,86,83,64,74,84,70,72,62,42,41,71,57,66,55,27,59,55,54,66,47,22,72,47,40,29,33,42,36,39,30,61,47,82,58,57,81,79,73,53,57,70,62,53,35,64,77,40,67,66,35,51,80,42,80,37,38,44,41,22,48,22,66,73,65,45,67,74,25,38,28,45,32,38,39,40,52,56,82,45,66,32,38,60,64,63,34,50,56,49,54,54,20,30,36,41,31,44,29,5,19,39,36,68,29,89,95,46,90,69,62,64,56,19,55,46,25,27,35,43,34,44,40,20,30,19,56,67,68,59,72,88,44,42,47,49,63,63,37,26,70,23,45,22,38,30,44,36,40,35,55,65,42,96,80,27,53,69,67,35,52,62,34,51,46,29,36,32,73,35,68,32,25,69,60,24,29,33,42,36,39,35,66,38,60,56,59,48,30,57,52,51,23,53,29,35,61,55,30,56,62,25,28,34,43,34,40,29,38,36,37,54,87,64,59,83,39,69,40,70,78,30,60,38,87,54,43,33,34,44,32,42,34,55,43,68,37,88,89,34,72,80,56,61,68,50,50,50,49,46,53,51,40,44,48,58,60,49,70,59,28,92,72,67,38,59,35,40,35,38,24,66,56,68,71,64,39,54,46,94,44,39,53,61,51,52,53,50,51,28,62,72,72,67,34,50,70,43,80,46,91,56,64,70,61,52,59,39,64,103

Sequence (820 aa):
MMIGFLALPVELRLHIYEHVLAECQTVRRRTQPSNAHLRLLHTCKQIEREAGPILKRYISLLHEHQIQTLLLRGHHSVLARVEWADVANDGRVFHKGHGPEEGTRKEEDVPLSSLHVALARMTSLKRLRVFQCRQGLPINLQNTIALHRSRRLGLRFERAMFPKHSPALSMYALHLSPETRVELFDTVLPHALVDLRLSGDMVAPPGKSTFMPVPALRHLTLHGITGNLFDRRPLDECFPGARLDSFTYALGDRLGFEIRNLHLESLATTALGARLTRLVLLGCSRLSSSTITRCLENLRGLEYFALHLVTVDELRSNFVLALPPSLSVFKLQVINAWYAIPLWDEERGFCTAVEEEVLLRATPLRHVCICFRTQLMAEDGRHQRWASIAAERGFKLDIGPWESQMVDEIMMIGFLALPVELRLHIYEHVLAECQTVRRRTQPSNAHLRLLHTCKQIEREAGPILKRYISLLHEHQIQTLLLRGHHSVLARVEWADVANDGRVFHKGHGPEEGTRKEEDVPLSSLHVALARMTSLKRLRVFQCRQGLPINLQNTIALHRSRRLGLRFERAMFPKHSPALSMYALHLSPETRVELFDTVLPHALVDLRLSGDMVAPPGKSTFMPVPALRHLTLHGITGNLFDRRPLDECFPGARLDSFTYALGDRLGFEIRNLHLESLATTALGARLTRLVLLGCSRLSSSTITRCLENLRGLEYFALHLVTVDELRSNFVLALPPSLSVFKLQVINAWYAIPLWDEERGFCTAVEEEVLLRATPLRHVCICFRTQLMAEDGRHQRWASIAAERGFKLDIGPWESQMVDEI

Organism: Pycnoporus cinnabarinus (NCBI:txid5643)